Protein AF-0000000087742618 (afdb_homodimer)

InterPro domains:
  IPR003660 HAMP domain [PF00672] (220-262)
  IPR003660 HAMP domain [PS50885] (222-274)
  IPR003660 HAMP domain [SM00304] (222-274)
  IPR004089 Methyl-accepting chemotaxis protein (MCP) signalling domain [PF00015] (381-536)
  IPR004089 Methyl-accepting chemotaxis protein (MCP) signalling domain [PS50111] (326-555)
  IPR004089 Methyl-accepting chemotaxis protein (MCP) signalling domain [SM00283] (322-569)

Nearest PDB structures (foldseek):
  3zx6-assembly1_A  TM=9.604E-01  e=3.221E-10  Archaeoglobus fulgidus DSM 4304
  8c5v-assembly1_I  TM=4.957E-01  e=1.894E-13  Escherichia coli
  3ja6-assembly1_I  TM=5.709E-01  e=3.102E-06  Escherichia coli
  3ja6-assembly1_H  TM=5.198E-01  e=5.364E-06  Escherichia coli
  3g67-assembly1_B  TM=8.551E-01  e=7.759E-04  Thermotoga maritima

Foldseek 3Di:
DDPVVVVVVVLQVLLFDALVCLVCVLVVVLVVLVVVLVVLVVVLVVLLVVLVCCCVQAQVQLLVLLVVLLVLLVVLLVLLVQLLPDPDPVRNVVSLVVNVVSLVVVVVSLVRNVRRYPPPVLSVQLVVLVVQLVVLSVVLSVLSVVVPHDSVNSVCSSVPRNVVSSVSNSVSSVVSNVVSVVVNVVSVVVSVVSSVVSVVVSVVSVVVSVVSSVVSVVSSCCSPVVLVVLLVVLVVCVVVVDLPHDRPDAYNYPSNVSSVVSVVVSVLVVVLVVFQVVQVVCVVLFELQALTPCQVSQDDPSNVVRVVSRVVSAVVLVVLVVLLVVLVVLLVVLVVLLVVLVVLLVVLVVLLVVLVVVLVVLVVVLVVLVVLLVVLVVLLVVLVVLLVVLVVVLVVLVVVLVVLVVVLVVLVVVLVVLVVQLVVLVVQLVVLVVQLVVLVVVPPVSPVSNVVSVVSNVVSVVSNVVSVVVNVVSVVVNVVSVVVSVVSVVVSVVSVVVSVVSVVSSVVSVVSSVVSVVVSVVSVVVSVVSVVSNVVSVVSNVVSVVSNVVSVVSNVVSVVSCVVSVSHHHHPD/DDPVVVVVVVLQVLLFDALVCLVCVLVVVLVVLVVVLVVLVVVLVVLLVVLVVCCVQAQVQLLVLLVVLLVLLVVLLVLLVQLLVDPDPVRNVVSLVVNVVSLVVVVVSLVRNVRRYPPPVLSVQLVVLVVQLSVLSVVLSVLVVVVPHDSVNSVCSCVPRNVVSSVSNSVSSVVSNVVSVVVNVVSVVVSCVSSVVSVVVSVVSVVVSVVSSVVSVVSSCCSPVVLVVLLVVQVVCVVVVHLPHDRPDAYNYPSNVSSVVSVVVSVLVVVLVVFQVVQVVCVVLFELQALTPCQVSQPDPSNVVRVVSRVVSAVVLVVLVVLLVVLVVLLVVLVVLLVVLVVLQVVLVVLLVVLVVVLVVLVVVLVVLVVLLVVLVVLLVVLVVLLVVLVVVLVVLVVVLVVLVVVLVVLVVVLVVLVVQLVVLVVQLVVLVVQLVVLVVVPPVSPVSNVVSVVSNVVSVVSNVVSVVVNVVSVVVNVVSVVVSVVSVVVSVVSVVVSVVSVVSSVVSVVSSVVSVVVSVVSVVVSVVSVVSNVVSVVSNVVSVVSNVVSVVSNVVSVVSCVVSVSHHHHPD

pLDDT: mean 84.49, std 7.39, range [38.34, 95.69]

Solvent-accessible surface area (backbone atoms only — not comparable to full-atom values): 54559 Å² total; per-residue (Å²): 133,61,64,61,59,52,50,48,48,49,45,50,54,50,51,46,35,42,63,50,52,47,40,49,49,50,43,49,52,49,50,51,48,48,50,51,38,52,52,45,48,51,52,31,39,52,50,23,47,48,32,30,49,48,38,46,62,33,28,36,49,27,40,52,51,45,32,54,49,46,36,52,56,50,48,46,57,30,30,54,35,45,30,72,53,40,91,45,70,64,52,25,52,54,28,52,50,49,45,59,50,51,60,60,53,54,64,56,49,60,62,55,48,61,73,29,41,84,56,61,68,59,52,48,51,36,50,53,32,45,48,49,28,54,51,42,45,50,53,52,56,45,45,74,69,65,80,76,60,50,72,68,55,52,44,50,42,39,65,70,50,32,46,57,33,45,50,50,34,45,50,45,41,52,51,51,44,53,49,35,54,52,49,35,52,49,45,50,53,48,31,53,50,52,37,50,52,36,50,53,51,35,50,54,46,47,52,54,43,53,51,46,48,55,51,47,35,53,52,49,28,54,69,49,46,54,55,47,49,53,48,27,52,44,27,43,41,39,47,63,29,44,47,89,64,87,73,84,65,79,43,74,14,63,65,18,50,26,37,50,24,42,47,50,24,34,51,50,50,41,50,48,52,52,47,51,27,49,32,35,42,41,39,44,67,24,40,23,60,54,30,62,97,57,69,83,77,39,40,63,68,43,33,54,41,53,52,23,36,35,46,31,17,50,46,49,17,52,51,51,51,51,52,49,52,47,28,52,49,41,35,52,45,16,51,52,36,36,52,49,15,49,51,37,36,52,43,24,52,52,44,52,53,42,49,54,52,39,53,52,47,49,51,52,46,43,54,50,31,51,49,41,22,50,46,19,51,54,37,29,52,41,28,50,51,32,40,50,32,40,50,53,26,51,52,31,48,49,50,34,52,49,30,50,50,51,43,51,52,44,50,51,52,45,49,52,52,39,53,50,42,28,51,49,18,51,52,41,27,51,52,18,49,53,43,30,54,53,16,59,73,54,49,83,84,12,55,71,48,30,52,53,20,50,50,45,26,51,50,18,49,50,40,29,52,49,26,51,51,45,51,53,48,46,53,52,37,52,51,42,52,54,53,26,53,52,36,49,54,50,28,50,53,30,45,52,51,30,44,53,39,35,52,52,40,29,53,47,23,50,51,39,23,52,50,24,52,52,40,45,54,49,46,51,52,44,52,51,39,50,51,53,45,51,51,45,36,54,49,42,35,52,47,14,53,49,38,35,51,46,16,51,51,37,36,50,47,20,50,50,48,46,56,61,48,69,53,41,45,37,57,94,104,133,59,64,62,57,51,50,49,48,48,46,50,55,50,51,44,35,42,62,51,53,46,39,48,49,53,45,50,54,50,50,52,50,49,51,50,38,54,53,44,48,52,53,30,38,52,48,22,48,46,31,30,50,48,38,48,62,32,27,37,49,28,40,52,50,46,32,53,51,44,38,53,56,51,48,48,56,30,30,53,36,45,30,70,56,41,88,47,70,66,53,24,51,52,28,53,50,51,43,58,50,51,60,61,52,53,65,55,48,61,62,54,47,61,74,29,41,87,56,60,68,60,52,50,52,36,51,54,34,44,49,49,28,53,52,42,44,49,53,52,54,46,44,73,70,63,79,77,59,49,74,68,55,52,44,51,44,40,65,71,49,32,45,55,32,45,49,50,33,46,51,46,41,51,50,52,44,52,50,34,55,51,48,36,52,48,46,50,53,49,31,52,49,51,36,50,51,36,50,53,51,35,50,54,47,47,52,54,44,53,51,46,48,54,52,45,36,52,51,51,30,54,69,49,44,53,55,48,51,53,46,25,51,44,26,43,38,38,46,61,30,43,47,90,64,88,73,83,65,78,42,75,14,64,64,19,49,26,37,48,23,42,48,51,24,35,52,50,49,42,49,49,51,51,48,50,27,50,32,35,42,42,39,46,68,24,41,23,62,53,30,62,98,58,68,84,77,39,40,63,67,42,33,55,40,53,52,24,37,34,46,29,18,50,46,50,18,53,50,52,50,50,51,49,52,47,28,52,48,40,34,51,45,16,51,52,35,35,53,48,15,49,52,38,35,51,44,25,51,53,41,52,54,41,49,52,52,39,53,51,48,51,50,51,47,42,52,50,30,50,49,41,22,51,47,20,50,54,37,28,53,42,28,51,49,32,40,51,33,39,49,50,27,52,53,33,48,50,50,34,52,49,30,49,50,50,42,52,52,44,51,51,52,45,50,53,52,40,51,51,42,29,51,49,16,51,51,42,27,51,53,17,50,53,43,30,52,53,17,59,74,53,48,86,81,13,56,70,49,31,51,52,19,50,51,44,27,51,50,18,49,51,40,29,51,48,27,51,51,45,51,51,48,46,52,53,36,51,52,41,50,53,55,25,52,54,35,49,54,51,28,51,54,31,45,53,51,30,45,53,38,36,51,52,40,29,54,46,23,50,51,39,22,53,51,24,53,53,40,47,55,48,46,51,53,43,52,52,40,50,53,53,46,52,51,45,36,53,50,41,35,51,49,14,53,50,38,34,51,46,15,52,50,36,37,49,49,19,50,50,49,44,56,61,48,69,55,41,45,38,57,96,103

Secondary structure (DSSP, 8-state):
--HHHHHHHHHHHHHHS-HHHHHHHHHHHHHHHHHHHHHHHHHHHHHHHHHHHHIIIIIIHHHHHHHHHHHHHHHHHHHHHHHHH-SSHHHHHHHHHHHHHHHHHHHHHHHHHHHH---HHHHHHHHHHHHHHHHHHHHHHHHHHSSS--HHHHHHHIIIIIHHHHHHHHHHHHHHHHHHHHHHHHHHHHHHHHHHHHHHHHHHHHHHHHHHHHHHHHHHHHHHHHHHHHHHHHHHHHHTT----------SSHHHHHHHHHHHHHHHHHHHHHHHHHHHHHHHTTB-S-S-S-GGG--GGGHHHHHHHHHHHHHHHHHHHHHHHHHHHHHHHHHHHHHHHHHHHHHHHHHHHHHHHHHHHHHHHHHHHHHHHHHHHHHHHHHHHHHHHHHHHHHHHHHHHHHHHHHHHHHHHHHHHHHHHHHHHHHHHHHHHHHHHHHHHTGGGGHHHHHHHHHHHHHHHHHHHHHHHHHHHHHHHHHHHHHHHHHHHHHHHHHHHHHHHHHHHHHHHHHHHHHHHHHHHHHHHHHHHHHHHHHHHHHHHHHHHHHHHHHHHHHHHHHHHHHHHHT-B-TT-/--HHHHHHHHHHHHHHS-HHHHHHHHHHHHHHHHHHHHHHHHHHHHHHHHHHHHIIIIIIHHHHHHHHHHHHHHHHHHHHHHHHH-SSHHHHHHHHHHHHHHHHHHHHHHHHHHHH---HHHHHHHHHHHHHHHHHHHHHHHHHHSSS--HHHHHHHIIIIIHHHHHHHHHHHHHHHHHHHHHHHHHHHHHHHHHHHHHHHHHHHHHHHHHHHHHHHHHHHHHHHHHHHHHHHHHHHHHTT----------SSHHHHHHHHHHHHHHHHHHHHHHHHHHHHHHHTTB-S-S-S-GGG--GGGHHHHHHHHHHHHHHHHHHHHHHHHHHHHHHHHHHHHHHHHHHHHHHHHHHHHHHHHHHHHHHHHHHHHHHHHHHHHHHHHHHHHHHHHHHHHHHHHHHHHHHHHHHHHHHHHHHHHHHHHHHHHHHHHHHHHHHHHHHHTGGGGHHHHHHHHHHHHHHHHHHHHHHHHHHHHHHHHHHHHHHHHHHHHHHHHHHHHHHHHHHHHHHHHHHHHHHHHHHHHHHHHHHHHHHHHHHHHHHHHHHHHHHHHHHHHHHHHHHHHHHHHT-B-TT-

Sequence (1146 aa):
MNIKGLIAADKNKLKNQSVASKVSGIFRNASIRFALVIAFMVVTIATAVWGVYSIYSRDLKADNLQGEIRIDIQALSKHFLWALSATTDEVRASELEKISEAFSDFDGYKEELSKVYDNETMIKQFYDHLAVVESNGKTLEGMFSDGHSTNEDIFEYFDGTLYPSINDVASDLKTVSAEIAEHGKAVYMRTLVTTGVSAALSFLIILTTVLFIASGGSALAKSIVEPVDEVRTAARDMSEGKLDINIEYRAEDELGELAHDLRKSTRYTASIVSDISESLGRMATGDFTKGTDNPKLYIGDYSAIKDALEDIADRLSTTLTQVRESSSQVSAGAQNMSEGATALAEGATDQAAAIQQLTASVSTVTEQTRNVADAAEQSNEMAQKVKEDVDTSARKMHLVTDAMTRITEASKEIELVTNSIEAIAKQTQLLALNASIEAARAGDAGKGFAVVAGEISQLANQSSEAAKNTHQLISDTMDEISNGNEVVDETKAALELVVESVNHVSEMMTTSGNMAKDQVTSMEQITEGIEQISNVVSSNSATAEESSAVSQQLSEESSMLNDLIDKFKVKNGMNIKGLIAADKNKLKNQSVASKVSGIFRNASIRFALVIAFMVVTIATAVWGVYSIYSRDLKADNLQGEIRIDIQALSKHFLWALSATTDEVRASELEKISEAFSDFDGYKEELSKVYDNETMIKQFYDHLAVVESNGKTLEGMFSDGHSTNEDIFEYFDGTLYPSINDVASDLKTVSAEIAEHGKAVYMRTLVTTGVSAALSFLIILTTVLFIASGGSALAKSIVEPVDEVRTAARDMSEGKLDINIEYRAEDELGELAHDLRKSTRYTASIVSDISESLGRMATGDFTKGTDNPKLYIGDYSAIKDALEDIADRLSTTLTQVRESSSQVSAGAQNMSEGATALAEGATDQAAAIQQLTASVSTVTEQTRNVADAAEQSNEMAQKVKEDVDTSARKMHLVTDAMTRITEASKEIELVTNSIEAIAKQTQLLALNASIEAARAGDAGKGFAVVAGEISQLANQSSEAAKNTHQLISDTMDEISNGNEVVDETKAALELVVESVNHVSEMMTTSGNMAKDQVTSMEQITEGIEQISNVVSSNSATAEESSAVSQQLSEESSMLNDLIDKFKVKNG

Structure (mmCIF, N/CA/C/O backbone):
data_AF-0000000087742618-model_v1
#
loop_
_entity.id
_entity.type
_entity.pdbx_description
1 polymer 'Methyl-accepting chemotaxis protein'
#
loop_
_atom_site.group_PDB
_atom_site.id
_atom_site.type_symbol
_atom_site.label_atom_id
_atom_site.label_alt_id
_atom_site.label_comp_id
_atom_site.label_asym_id
_atom_site.label_entity_id
_atom_site.label_seq_id
_atom_site.pdbx_PDB_ins_code
_atom_site.Cartn_x
_atom_site.Cartn_y
_atom_site.Cartn_z
_atom_site.occupancy
_atom_site.B_iso_or_equiv
_atom_site.auth_seq_id
_atom_site.auth_comp_id
_atom_site.auth_asym_id
_atom_site.auth_atom_id
_atom_site.pdbx_PDB_model_num
ATOM 1 N N . MET A 1 1 ? -16 -52.562 -46.438 1 38.34 1 MET A N 1
ATOM 2 C CA . MET A 1 1 ? -15.758 -52.125 -45.062 1 38.34 1 MET A CA 1
ATOM 3 C C . MET A 1 1 ? -14.375 -51.5 -44.938 1 38.34 1 MET A C 1
ATOM 5 O O . MET A 1 1 ? -13.367 -52.125 -45.25 1 38.34 1 MET A O 1
ATOM 9 N N . ASN A 1 2 ? -14.297 -50.312 -45 1 41.56 2 ASN A N 1
ATOM 10 C CA . ASN A 1 2 ? -13.156 -49.438 -45.25 1 41.56 2 ASN A CA 1
ATOM 11 C C . ASN A 1 2 ? -12.133 -49.531 -44.125 1 41.56 2 ASN A C 1
ATOM 13 O O . ASN A 1 2 ? -12.43 -49.219 -42.969 1 41.56 2 ASN A O 1
ATOM 17 N N . ILE A 1 3 ? -11.078 -50.188 -44.344 1 49.41 3 ILE A N 1
ATOM 18 C CA . ILE A 1 3 ? -9.961 -50.5 -43.469 1 49.41 3 ILE A CA 1
ATOM 19 C C . ILE A 1 3 ? -9.453 -49.219 -42.812 1 49.41 3 ILE A C 1
ATOM 21 O O . ILE A 1 3 ? -8.969 -49.25 -41.688 1 49.41 3 ILE A O 1
ATOM 25 N N . LYS A 1 4 ? -9.773 -48.312 -43.594 1 61 4 LYS A N 1
ATOM 26 C CA . LYS A 1 4 ? -9.266 -47.031 -43.094 1 61 4 LYS A CA 1
ATOM 27 C C . LYS A 1 4 ? -10.109 -46.531 -41.938 1 61 4 LYS A C 1
ATOM 29 O O . LYS A 1 4 ? -9.57 -46 -40.969 1 61 4 LYS A O 1
ATOM 34 N N . GLY A 1 5 ? -11.133 -46.531 -42.094 1 49.66 5 GLY A N 1
ATOM 35 C CA . GLY A 1 5 ? -12.125 -46.156 -41.094 1 49.66 5 GLY A CA 1
ATOM 36 C C . GLY A 1 5 ? -12.109 -47.094 -39.875 1 49.66 5 GLY A C 1
ATOM 37 O O . GLY A 1 5 ? -12.328 -46.656 -38.75 1 49.66 5 GLY A O 1
ATOM 38 N N . LEU A 1 6 ? -11.789 -48.312 -3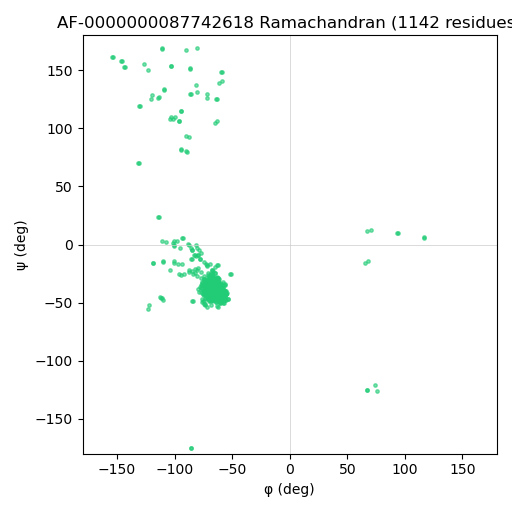9.938 1 48.69 6 LEU A N 1
ATOM 39 C CA . LEU A 1 6 ? -11.664 -49.281 -38.875 1 48.69 6 LEU A CA 1
ATOM 40 C C . LEU A 1 6 ? -10.383 -49.062 -38.062 1 48.69 6 LEU A C 1
ATOM 42 O O . LEU A 1 6 ? -10.391 -49.188 -36.844 1 48.69 6 LEU A O 1
ATOM 46 N N . ILE A 1 7 ? -9.469 -48.75 -38.812 1 54.81 7 ILE A N 1
ATOM 47 C CA . ILE A 1 7 ? -8.203 -48.438 -38.156 1 54.81 7 ILE A CA 1
ATOM 48 C C . ILE A 1 7 ? -8.328 -47.125 -37.375 1 54.81 7 ILE A C 1
ATOM 50 O O . ILE A 1 7 ? -7.816 -47.031 -36.25 1 54.81 7 ILE A O 1
ATOM 54 N N . ALA A 1 8 ? -9.039 -46.125 -38.25 1 58.44 8 ALA A N 1
ATOM 55 C CA . ALA A 1 8 ? -9.25 -44.844 -37.562 1 58.44 8 ALA A CA 1
ATOM 56 C C . ALA A 1 8 ? -10.125 -45 -36.344 1 58.44 8 ALA A C 1
ATOM 58 O O . ALA A 1 8 ? -9.867 -44.406 -35.312 1 58.44 8 ALA A O 1
ATOM 59 N N . ALA A 1 9 ? -11.094 -45.688 -36.406 1 55.97 9 ALA A N 1
ATOM 60 C CA . ALA A 1 9 ? -12.008 -45.969 -35.312 1 55.97 9 ALA A CA 1
ATOM 61 C C . ALA A 1 9 ? -11.305 -46.781 -34.219 1 55.97 9 ALA A C 1
ATOM 63 O O . ALA A 1 9 ? -11.531 -46.531 -33.031 1 55.97 9 ALA A O 1
ATOM 64 N N . ASP A 1 10 ? -10.445 -47.594 -34.594 1 59.53 10 ASP A N 1
ATOM 65 C CA . ASP A 1 10 ? -9.656 -48.406 -33.656 1 59.53 10 ASP A CA 1
ATOM 66 C C . ASP A 1 10 ? -8.625 -47.531 -32.938 1 59.53 10 ASP A C 1
ATOM 68 O O . ASP A 1 10 ? -8.344 -47.75 -31.75 1 59.53 10 ASP A O 1
ATOM 72 N N . LYS A 1 11 ? -8.32 -46.562 -33.844 1 63.69 11 LYS A N 1
ATOM 73 C CA . LYS A 1 11 ? -7.371 -45.594 -33.25 1 63.69 11 LYS A CA 1
ATOM 74 C C . LYS A 1 11 ? -8.039 -44.688 -32.219 1 63.69 11 LYS A C 1
ATOM 76 O O . LYS A 1 11 ? -7.457 -44.406 -31.188 1 63.69 11 LYS A O 1
ATOM 81 N N . ASN A 1 12 ? -9.148 -44.281 -32.562 1 64.44 12 ASN A N 1
ATOM 82 C CA . ASN A 1 12 ? -9.883 -43.438 -31.641 1 64.44 12 ASN A CA 1
ATOM 83 C C . ASN A 1 12 ? -10.336 -44.219 -30.406 1 64.44 12 ASN A C 1
ATOM 85 O O . ASN A 1 12 ? -10.32 -43.719 -29.297 1 64.44 12 ASN A O 1
ATOM 89 N N . LYS A 1 13 ? -10.867 -45.344 -30.688 1 73.81 13 LYS A N 1
ATOM 90 C CA . LYS A 1 13 ? -11.242 -46.219 -29.578 1 73.81 13 LYS A CA 1
ATOM 91 C C . LYS A 1 13 ? -10.039 -46.5 -28.672 1 73.81 13 LYS A C 1
ATOM 93 O O . LYS A 1 13 ? -10.156 -46.5 -27.453 1 73.81 13 LYS A O 1
ATOM 98 N N . LEU A 1 14 ? -8.852 -46.594 -29.219 1 76.81 14 LEU A N 1
ATOM 99 C CA . LEU A 1 14 ? -7.629 -46.844 -28.453 1 76.81 14 LEU A CA 1
ATOM 100 C C . LEU A 1 14 ? -7.238 -45.594 -27.656 1 76.81 14 LEU A C 1
ATOM 102 O O . LEU A 1 14 ? -6.785 -45.719 -26.516 1 76.81 14 LEU A O 1
ATOM 106 N N . LYS A 1 15 ? -7.574 -44.5 -28.266 1 79.88 15 LYS A N 1
ATOM 107 C CA . LYS A 1 15 ? -7.188 -43.219 -27.656 1 79.88 15 LYS A CA 1
ATOM 108 C C . LYS A 1 15 ? -7.977 -42.969 -26.375 1 79.88 15 LYS A C 1
ATOM 110 O O . LYS A 1 15 ? -7.449 -42.406 -25.406 1 79.88 15 LYS A O 1
ATOM 115 N N . ASN A 1 16 ? -9.133 -43.5 -26.344 1 82.62 16 ASN A N 1
ATOM 116 C CA . ASN A 1 16 ? -10 -43.156 -25.219 1 82.62 16 ASN A CA 1
ATOM 117 C C . ASN A 1 16 ? -10.008 -44.281 -24.172 1 82.62 16 ASN A C 1
ATOM 119 O O . ASN A 1 16 ? -10.625 -44.125 -23.109 1 82.62 16 ASN A O 1
ATOM 123 N N . GLN A 1 17 ? -9.273 -45.312 -24.391 1 83.81 17 GLN A N 1
ATOM 124 C CA . GLN A 1 17 ? -9.156 -46.375 -23.422 1 83.81 17 GLN A CA 1
ATOM 125 C C . GLN A 1 17 ? -8.055 -46.094 -22.406 1 83.81 17 GLN A C 1
ATOM 127 O O . GLN A 1 17 ? -7.109 -45.344 -22.703 1 83.81 17 GLN A O 1
ATOM 132 N N . SER A 1 18 ? -8.305 -46.656 -21.219 1 85.25 18 SER A N 1
ATOM 133 C CA . SER A 1 18 ? -7.262 -46.5 -20.219 1 85.25 18 SER A CA 1
ATOM 134 C C . SER A 1 18 ? -5.938 -47.094 -20.688 1 85.25 18 SER A C 1
ATOM 136 O O . SER A 1 18 ? -5.914 -47.969 -21.547 1 85.25 18 SER A O 1
ATOM 138 N N . VAL A 1 19 ? -4.875 -46.562 -20.281 1 82.88 19 VAL A N 1
ATOM 139 C CA . VAL A 1 19 ? -3.545 -47.031 -20.656 1 82.88 19 VAL A CA 1
ATOM 140 C C . VAL A 1 19 ? -3.4 -48.5 -20.328 1 82.88 19 VAL A C 1
ATOM 142 O O . VAL A 1 19 ? -2.891 -49.281 -21.141 1 82.88 19 VAL A O 1
ATOM 145 N N . ALA A 1 20 ? -3.9 -48.844 -19.141 1 81.56 20 ALA A N 1
ATOM 146 C CA . ALA A 1 20 ? -3.865 -50.25 -18.75 1 81.56 20 ALA A CA 1
ATOM 147 C C . ALA A 1 20 ? -4.656 -51.125 -19.734 1 81.56 20 ALA A C 1
ATOM 149 O O . ALA A 1 20 ? -4.203 -52.219 -20.125 1 81.56 20 ALA A O 1
ATOM 150 N N . SER A 1 21 ? -5.77 -50.688 -20.156 1 83.38 21 SER A N 1
ATOM 151 C CA . SER A 1 21 ? -6.629 -51.406 -21.062 1 83.38 21 SER A CA 1
ATOM 152 C C . SER A 1 21 ? -6.016 -51.5 -22.453 1 83.38 21 SER A C 1
ATOM 154 O O . SER A 1 21 ? -6.145 -52.531 -23.141 1 83.38 21 SER A O 1
ATOM 156 N N . LYS A 1 22 ? -5.328 -50.469 -22.828 1 83.38 22 LYS A N 1
ATOM 157 C CA . LYS A 1 22 ? -4.652 -50.469 -24.125 1 83.38 22 LYS A CA 1
ATOM 158 C C . LYS A 1 22 ? -3.559 -51.531 -24.172 1 83.38 22 LYS A C 1
ATOM 160 O O . LYS A 1 22 ? -3.484 -52.312 -25.125 1 83.38 22 LYS A O 1
ATOM 165 N N . VAL A 1 23 ? -2.822 -51.562 -23.094 1 81.94 23 VAL A N 1
ATOM 166 C CA . VAL A 1 23 ? -1.706 -52.5 -23.016 1 81.94 23 VAL A CA 1
ATOM 167 C C . VAL A 1 23 ? -2.236 -53.938 -22.953 1 81.94 23 VAL A C 1
ATOM 169 O O . VAL A 1 23 ? -1.831 -54.781 -23.734 1 81.94 23 VAL A O 1
ATOM 172 N N . SER A 1 24 ? -3.191 -54.125 -22.109 1 82.19 24 SER A N 1
ATOM 173 C CA . SER A 1 24 ? -3.736 -55.469 -21.922 1 82.19 24 SER A CA 1
ATOM 174 C C . SER A 1 24 ? -4.457 -55.938 -23.188 1 82.19 24 SER A C 1
ATOM 176 O O . SER A 1 24 ? -4.395 -57.125 -23.531 1 82.19 24 SER A O 1
ATOM 178 N N . GLY A 1 25 ? -5.117 -55.031 -23.844 1 80 25 GLY A N 1
ATOM 179 C CA . GLY A 1 25 ? -5.836 -55.406 -25.047 1 80 25 GLY A CA 1
ATOM 180 C C . GLY A 1 25 ? -4.922 -55.844 -26.172 1 80 25 GLY A C 1
ATOM 181 O O . GLY A 1 25 ? -5.184 -56.875 -26.812 1 80 25 GLY A O 1
ATOM 182 N N . ILE A 1 26 ? -3.883 -55.188 -26.344 1 81.88 26 ILE A N 1
ATOM 183 C CA . ILE A 1 26 ? -2.951 -55.5 -27.422 1 81.88 26 ILE A CA 1
ATOM 184 C C . ILE A 1 26 ? -2.24 -56.812 -27.094 1 81.88 26 ILE A C 1
ATOM 186 O O . ILE A 1 26 ? -2.105 -57.688 -27.953 1 81.88 26 ILE A O 1
ATOM 190 N N . PHE A 1 27 ? -1.918 -57.031 -25.812 1 82.31 27 PHE A N 1
ATOM 191 C CA . PHE A 1 27 ? -1.217 -58.25 -25.422 1 82.31 27 PHE A CA 1
ATOM 192 C C . PHE A 1 27 ? -2.158 -59.438 -25.453 1 82.31 27 PHE A C 1
ATOM 194 O O . PHE A 1 27 ? -1.758 -60.531 -25.828 1 82.31 27 PHE A O 1
ATOM 201 N N . ARG A 1 28 ? -3.359 -59.219 -25.094 1 81 28 ARG A N 1
ATOM 202 C CA . ARG A 1 28 ? -4.348 -60.312 -25.141 1 81 28 ARG A CA 1
ATOM 203 C C . ARG A 1 28 ? -4.598 -60.75 -26.578 1 81 28 ARG A C 1
ATOM 205 O O . ARG A 1 28 ? -4.633 -61.938 -26.859 1 81 28 ARG A O 1
ATOM 212 N N . ASN A 1 29 ? -4.789 -59.812 -27.438 1 81.81 29 ASN A N 1
ATOM 213 C CA . ASN A 1 29 ? -5.027 -60.125 -28.844 1 81.81 29 ASN A CA 1
ATOM 214 C C . ASN A 1 29 ? -3.828 -60.844 -29.469 1 81.81 29 ASN A C 1
ATOM 216 O O . ASN A 1 29 ? -3.994 -61.75 -30.266 1 81.81 29 ASN A O 1
ATOM 220 N N . ALA A 1 30 ? -2.678 -60.344 -29.047 1 79.31 30 ALA A N 1
ATOM 221 C CA . ALA A 1 30 ? -1.466 -61 -29.547 1 79.31 30 ALA A CA 1
ATOM 222 C C . ALA A 1 30 ? -1.39 -62.438 -29.062 1 79.31 30 ALA A C 1
ATOM 224 O O . ALA A 1 30 ? -1.044 -63.344 -29.828 1 79.31 30 ALA A O 1
ATOM 225 N N . SER A 1 31 ? -1.807 -62.719 -27.844 1 79.5 31 SER A N 1
ATOM 226 C CA . SER A 1 31 ? -1.773 -64.062 -27.266 1 79.5 31 SER A CA 1
ATOM 227 C C . SER A 1 31 ? -2.768 -65 -27.969 1 79.5 31 SER A C 1
ATOM 229 O O . SER A 1 31 ? -2.467 -66.188 -28.219 1 79.5 31 SER A O 1
ATOM 231 N N . ILE A 1 32 ? -3.908 -64.5 -28.281 1 81.88 32 ILE A N 1
ATOM 232 C CA . ILE A 1 32 ? -4.938 -65.25 -28.953 1 81.88 32 ILE A CA 1
ATOM 233 C C . ILE A 1 32 ? -4.469 -65.688 -30.344 1 81.88 32 ILE A C 1
ATOM 235 O O . ILE A 1 32 ? -4.617 -66.812 -30.75 1 81.88 32 ILE A O 1
ATOM 239 N N . ARG A 1 33 ? -3.871 -64.812 -31.016 1 79.62 33 ARG A N 1
ATOM 240 C CA . ARG A 1 33 ? -3.387 -65.062 -32.344 1 79.62 33 ARG A CA 1
ATOM 241 C C . ARG A 1 33 ? -2.246 -66.125 -32.312 1 79.62 33 ARG A C 1
ATOM 243 O O . ARG A 1 33 ? -2.154 -66.938 -33.188 1 79.62 33 ARG A O 1
ATOM 250 N N . PHE A 1 34 ? -1.509 -65.938 -31.266 1 80.62 34 PHE A N 1
ATOM 251 C CA . PHE A 1 34 ? -0.421 -66.938 -31.078 1 80.62 34 PHE A CA 1
ATOM 252 C C . PHE A 1 34 ? -0.966 -68.312 -30.828 1 80.62 34 PHE A C 1
ATOM 254 O O . PHE A 1 34 ? -0.471 -69.312 -31.391 1 80.62 34 PHE A O 1
ATOM 261 N N . ALA A 1 35 ? -1.992 -68.375 -30.047 1 80.44 35 ALA A N 1
ATOM 262 C CA . ALA A 1 35 ? -2.611 -69.688 -29.734 1 80.44 35 ALA A CA 1
ATOM 263 C C . ALA A 1 35 ? -3.201 -70.312 -30.984 1 80.44 35 ALA A C 1
ATOM 265 O O . ALA A 1 35 ? -3.121 -71.5 -31.156 1 80.44 35 ALA A O 1
ATOM 266 N N . LEU A 1 36 ? -3.658 -69.5 -31.844 1 82.19 36 LEU A N 1
ATOM 267 C CA . LEU A 1 36 ? -4.25 -70 -33.094 1 82.19 36 LEU A CA 1
ATOM 268 C C . LEU A 1 36 ? -3.186 -70.625 -34 1 82.19 36 LEU A C 1
ATOM 270 O O . LEU A 1 36 ? -3.404 -71.688 -34.594 1 82.19 36 LEU A O 1
ATOM 274 N N . VAL A 1 37 ? -2.041 -69.938 -34.031 1 80.31 37 VAL A N 1
ATOM 275 C CA . VAL A 1 37 ? -0.943 -70.375 -34.844 1 80.31 37 VAL A CA 1
ATOM 276 C C . VAL A 1 37 ? -0.466 -71.75 -34.312 1 80.31 37 VAL A C 1
ATOM 278 O O . VAL A 1 37 ? -0.264 -72.688 -35.094 1 80.31 37 VAL A O 1
ATOM 281 N N . ILE A 1 38 ? -0.428 -71.875 -32.969 1 80.06 38 ILE A N 1
ATOM 282 C CA . ILE A 1 38 ? 0.042 -73.125 -32.344 1 80.06 38 ILE A CA 1
ATOM 283 C C . ILE A 1 38 ? -0.954 -74.25 -32.594 1 80.06 38 ILE A C 1
ATOM 285 O O . ILE A 1 38 ? -0.56 -75.375 -32.938 1 80.06 38 ILE A O 1
ATOM 289 N N . ALA A 1 39 ? -2.223 -74 -32.562 1 81.75 39 ALA A N 1
ATOM 290 C CA . ALA A 1 39 ? -3.264 -75 -32.75 1 81.75 39 ALA A CA 1
ATOM 291 C C . ALA A 1 39 ? -3.211 -75.562 -34.188 1 81.75 39 ALA A C 1
ATOM 293 O O . ALA A 1 39 ? -3.287 -76.75 -34.375 1 81.75 39 ALA A O 1
ATOM 294 N N . PHE A 1 40 ? -2.971 -74.688 -35.094 1 82.06 40 PHE A N 1
ATOM 295 C CA . PHE A 1 40 ? -2.936 -75.125 -36.5 1 82.06 40 PHE A CA 1
ATOM 296 C C . PHE A 1 40 ? -1.704 -75.938 -36.781 1 82.06 40 PHE A C 1
ATOM 298 O O . PHE A 1 40 ? -1.776 -76.938 -37.531 1 82.06 40 PHE A O 1
ATOM 305 N N . MET A 1 41 ? -0.643 -75.688 -36.125 1 81.62 41 MET A N 1
ATOM 306 C CA . MET A 1 41 ? 0.602 -76.375 -36.344 1 81.62 41 MET A CA 1
ATOM 307 C C . MET A 1 41 ? 0.537 -77.812 -35.719 1 81.62 41 MET A C 1
ATOM 309 O O . MET A 1 41 ? 1.068 -78.75 -36.25 1 81.62 41 MET A O 1
ATOM 313 N N . VAL A 1 42 ? -0.195 -77.875 -34.562 1 81.69 42 VAL A N 1
ATOM 314 C CA . VAL A 1 42 ? -0.361 -79.125 -33.906 1 81.69 42 VAL A CA 1
ATOM 315 C C . VAL A 1 42 ? -1.204 -80.062 -34.781 1 81.69 42 VAL A C 1
ATOM 317 O O . VAL A 1 42 ? -0.888 -81.25 -34.938 1 81.69 42 VAL A O 1
ATOM 320 N N . VAL A 1 43 ? -2.188 -79.562 -35.406 1 82.62 43 VAL A N 1
ATOM 321 C CA . VAL A 1 43 ? -3.047 -80.312 -36.312 1 82.62 43 VAL A CA 1
ATOM 322 C C . VAL A 1 43 ? -2.244 -80.812 -37.5 1 82.62 43 VAL A C 1
ATOM 324 O O . VAL A 1 43 ? -2.385 -82 -37.938 1 82.62 43 VAL A O 1
ATOM 327 N N . THR A 1 44 ? -1.347 -79.938 -37.938 1 82.81 44 THR A N 1
ATOM 328 C CA . THR A 1 44 ? -0.524 -80.312 -39.094 1 82.81 44 THR A CA 1
ATOM 329 C C . THR A 1 44 ? 0.434 -81.438 -38.75 1 82.81 44 THR A C 1
ATOM 331 O O . THR A 1 44 ? 0.596 -82.375 -39.531 1 82.81 44 THR A O 1
ATOM 334 N N . ILE A 1 45 ? 0.952 -81.375 -37.562 1 83.31 45 ILE A N 1
ATOM 335 C CA . ILE A 1 45 ? 1.883 -82.438 -37.094 1 83.31 45 ILE A CA 1
ATOM 336 C C . ILE A 1 45 ? 1.14 -83.75 -36.906 1 83.31 45 ILE A C 1
ATOM 338 O O . ILE A 1 45 ? 1.614 -84.812 -37.344 1 83.31 45 ILE A O 1
ATOM 342 N N . ALA A 1 46 ? -0.079 -83.688 -36.406 1 84.12 46 ALA A N 1
ATOM 343 C CA . ALA A 1 46 ? -0.875 -84.938 -36.156 1 84.12 46 ALA A CA 1
ATOM 344 C C . ALA A 1 46 ? -1.247 -85.625 -37.469 1 84.12 46 ALA A C 1
ATOM 346 O O . ALA A 1 46 ? -1.187 -86.812 -37.562 1 84.12 46 ALA A O 1
ATOM 347 N N . THR A 1 47 ? -1.527 -84.812 -38.406 1 84.81 47 THR A N 1
ATOM 348 C CA . THR A 1 47 ? -1.904 -85.375 -39.719 1 84.81 47 THR A CA 1
ATOM 349 C C . THR A 1 47 ? -0.705 -86.062 -40.375 1 84.81 47 THR A C 1
ATOM 351 O O . THR A 1 47 ? -0.832 -87.125 -40.969 1 84.81 47 THR A O 1
ATOM 354 N N . ALA A 1 48 ? 0.441 -85.438 -40.188 1 85.44 48 ALA A N 1
ATOM 355 C CA . ALA A 1 48 ? 1.656 -86 -40.781 1 85.44 48 ALA A CA 1
ATOM 356 C C . ALA A 1 48 ? 2.059 -87.312 -40.094 1 85.44 48 ALA A C 1
ATOM 358 O O . ALA A 1 48 ? 2.42 -88.25 -40.781 1 85.44 48 ALA A O 1
ATOM 359 N N . VAL A 1 49 ? 1.905 -87.375 -38.812 1 86.81 49 VAL A N 1
ATOM 360 C CA . VAL A 1 49 ? 2.27 -88.625 -38.062 1 86.81 49 VAL A CA 1
ATOM 361 C C . VAL A 1 49 ? 1.286 -89.75 -38.375 1 86.81 49 VAL A C 1
ATOM 363 O O . VAL A 1 49 ? 1.678 -90.875 -38.469 1 86.81 49 VAL A O 1
ATOM 366 N N . TRP A 1 50 ? 0.072 -89.312 -38.562 1 88.81 50 TRP A N 1
ATOM 367 C CA . TRP A 1 50 ? -0.931 -90.312 -38.938 1 88.81 50 TRP A CA 1
ATOM 368 C C . TRP A 1 50 ? -0.612 -90.938 -40.312 1 88.81 50 TRP A C 1
ATOM 370 O O . TRP A 1 50 ? -0.796 -92.125 -40.5 1 88.81 50 TRP A O 1
ATOM 380 N N . GLY A 1 51 ? -0.086 -90.125 -41.156 1 86.75 51 GLY A N 1
ATOM 381 C CA . GLY A 1 51 ? 0.335 -90.625 -42.469 1 86.75 51 GLY A CA 1
ATOM 382 C C . GLY A 1 51 ? 1.448 -91.625 -42.375 1 86.75 51 GLY A C 1
ATOM 383 O O . GLY A 1 51 ? 1.393 -92.688 -43 1 86.75 51 GLY A O 1
ATOM 384 N N . VAL A 1 52 ? 2.354 -91.5 -41.469 1 88.38 52 VAL A N 1
ATOM 385 C CA . VAL A 1 52 ? 3.461 -92.375 -41.25 1 88.38 52 VAL A CA 1
ATOM 386 C C . VAL A 1 52 ? 2.936 -93.688 -40.656 1 88.38 52 VAL A C 1
ATOM 388 O O . VAL A 1 52 ? 3.293 -94.812 -41.125 1 88.38 52 VAL A O 1
ATOM 391 N N . TYR A 1 53 ? 2.068 -93.562 -39.812 1 88.69 53 TYR A N 1
ATOM 392 C CA . TYR A 1 53 ? 1.482 -94.75 -39.125 1 88.69 53 TYR A CA 1
ATOM 393 C C . TYR A 1 53 ? 0.678 -95.562 -40.125 1 88.69 53 TYR A C 1
ATOM 395 O O . TYR A 1 53 ? 0.811 -96.812 -40.156 1 88.69 53 TYR A O 1
ATOM 403 N N . SER A 1 54 ? -0.06 -94.938 -40.969 1 89.12 54 SER A N 1
ATOM 404 C CA . SER A 1 54 ? -0.952 -95.625 -41.906 1 89.12 54 SER A CA 1
ATOM 405 C C . SER A 1 54 ? -0.164 -96.438 -42.938 1 89.12 54 SER A C 1
ATOM 407 O O . SER A 1 54 ? -0.435 -97.625 -43.188 1 89.12 54 SER A O 1
ATOM 409 N N . ILE A 1 55 ? 0.895 -95.875 -43.438 1 91.81 55 ILE A N 1
ATOM 410 C CA . ILE A 1 55 ? 1.64 -96.562 -44.5 1 91.81 55 ILE A CA 1
ATOM 411 C C . ILE A 1 55 ? 2.488 -97.688 -43.906 1 91.81 55 ILE A C 1
ATOM 413 O O . ILE A 1 55 ? 2.578 -98.75 -44.5 1 91.81 55 ILE A O 1
ATOM 417 N N . TYR A 1 56 ? 3.041 -97.562 -42.812 1 89.19 56 TYR A N 1
ATOM 418 C CA . TYR A 1 56 ? 3.898 -98.562 -42.188 1 89.19 56 TYR A CA 1
ATOM 419 C C . TYR A 1 56 ? 3.076 -99.75 -41.688 1 89.19 56 TYR A C 1
ATOM 421 O O . TYR A 1 56 ? 3.338 -100.875 -42.031 1 89.19 56 TYR A O 1
ATOM 429 N N . SER A 1 57 ? 1.979 -99.438 -40.812 1 86.81 57 SER A N 1
ATOM 430 C CA . SER A 1 57 ? 1.286 -100.5 -40.062 1 86.81 57 SER A CA 1
ATOM 431 C C . SER A 1 57 ? 0.235 -101.188 -40.938 1 86.81 57 SER A C 1
ATOM 433 O O . SER A 1 57 ? -0.1 -102.312 -40.688 1 86.81 57 SER A O 1
ATOM 435 N N . ARG A 1 58 ? -0.177 -100.5 -41.969 1 85.88 58 ARG A N 1
ATOM 436 C CA . ARG A 1 58 ? -1.244 -101.125 -42.781 1 85.88 58 ARG A CA 1
ATOM 437 C C . ARG A 1 58 ? -0.73 -101.5 -44.156 1 85.88 58 ARG A C 1
ATOM 439 O O . ARG A 1 58 ? -0.813 -102.688 -44.531 1 85.88 58 ARG A O 1
ATOM 446 N N . ASP A 1 59 ? -0.045 -100.625 -44.719 1 90.25 59 ASP A N 1
ATOM 447 C CA . ASP A 1 59 ? 0.308 -100.938 -46.094 1 90.25 59 ASP A CA 1
ATOM 448 C C . ASP A 1 59 ? 1.558 -101.812 -46.188 1 90.25 59 ASP A C 1
ATOM 450 O O . ASP A 1 59 ? 1.531 -102.875 -46.812 1 90.25 59 ASP A O 1
ATOM 454 N N . LEU A 1 60 ? 2.584 -101.438 -45.5 1 92 60 LEU A N 1
ATOM 455 C CA . LEU A 1 60 ? 3.85 -102.188 -45.594 1 92 60 LEU A CA 1
ATOM 456 C C . LEU A 1 60 ? 3.719 -103.562 -45.031 1 92 60 LEU A C 1
ATOM 458 O O . LEU A 1 60 ? 4.105 -104.562 -45.688 1 92 60 LEU A O 1
ATOM 462 N N . LYS A 1 61 ? 3.082 -103.875 -44 1 90.56 61 LYS A N 1
ATOM 463 C CA . LYS A 1 61 ? 2.941 -105.125 -43.344 1 90.56 61 LYS A CA 1
ATOM 464 C C . LYS A 1 61 ? 1.995 -106.062 -44.125 1 90.56 61 LYS A C 1
ATOM 466 O O . LYS A 1 61 ? 2.271 -107.25 -44.312 1 90.56 61 LYS A O 1
ATOM 471 N N . ALA A 1 62 ? 0.934 -105.438 -44.594 1 91.69 62 ALA A N 1
ATOM 472 C CA . ALA A 1 62 ? -0.04 -106.188 -45.375 1 91.69 62 ALA A CA 1
ATOM 473 C C . ALA A 1 62 ? 0.55 -106.625 -46.688 1 91.69 62 ALA A C 1
ATOM 475 O O . ALA A 1 62 ? 0.338 -107.812 -47.125 1 91.69 62 ALA A O 1
ATOM 476 N N . ASP A 1 63 ? 1.274 -105.688 -47.25 1 92.81 63 ASP A N 1
ATOM 477 C CA . ASP A 1 63 ? 1.871 -106.062 -48.531 1 92.81 63 ASP A CA 1
ATOM 478 C C . ASP A 1 63 ? 2.92 -107.125 -48.375 1 92.81 63 ASP A C 1
ATOM 480 O O . ASP A 1 63 ? 2.973 -108.062 -49.188 1 92.81 63 ASP A O 1
ATOM 484 N N . ASN A 1 64 ? 3.73 -107.062 -47.375 1 90.62 64 ASN A N 1
ATOM 485 C CA . ASN A 1 64 ? 4.738 -108.125 -47.094 1 90.62 64 ASN A CA 1
ATOM 486 C C . ASN A 1 64 ? 4.102 -109.438 -46.844 1 90.62 64 ASN A C 1
ATOM 488 O O . ASN A 1 64 ? 4.531 -110.5 -47.406 1 90.62 64 ASN A O 1
ATOM 492 N N . LEU A 1 65 ? 3.033 -109.562 -46.125 1 91.12 65 LEU A N 1
ATOM 493 C CA . LEU A 1 65 ? 2.369 -110.812 -45.75 1 91.12 65 LEU A CA 1
ATOM 494 C C . LEU A 1 65 ? 1.709 -111.5 -46.969 1 91.12 65 LEU A C 1
ATOM 496 O O . LEU A 1 65 ? 1.88 -112.688 -47.188 1 91.12 65 LEU A O 1
ATOM 500 N N . GLN A 1 66 ? 0.973 -110.688 -47.719 1 93.12 66 GLN A N 1
ATOM 501 C CA . GLN A 1 66 ? 0.318 -111.25 -48.906 1 93.12 66 GLN A CA 1
ATOM 502 C C . GLN A 1 66 ? 1.34 -111.75 -49.906 1 93.12 66 GLN A C 1
ATOM 504 O O . GLN A 1 66 ? 1.105 -112.812 -50.531 1 93.12 66 GLN A O 1
ATOM 509 N N . GLY A 1 67 ? 2.512 -111.188 -50 1 89.44 67 GLY A N 1
ATOM 510 C CA . GLY A 1 67 ? 3.584 -111.688 -50.812 1 89.44 67 GLY A CA 1
ATOM 511 C C . GLY A 1 67 ? 4.098 -113.062 -50.375 1 89.44 67 GLY A C 1
ATOM 512 O O . GLY A 1 67 ? 4.27 -113.938 -51.188 1 89.44 67 GLY A O 1
ATOM 513 N N . GLU A 1 68 ? 4.262 -113.188 -49.125 1 90.25 68 GLU A N 1
ATOM 514 C CA . GLU A 1 68 ? 4.73 -114.438 -48.562 1 90.25 68 GLU A CA 1
ATOM 515 C C . GLU A 1 68 ? 3.721 -115.562 -48.781 1 90.25 68 GLU A C 1
ATOM 517 O O . GLU A 1 68 ? 4.102 -116.688 -49.125 1 90.25 68 GLU A O 1
ATOM 522 N N . ILE A 1 69 ? 2.518 -115.312 -48.719 1 91.44 69 ILE A N 1
ATOM 523 C CA . ILE A 1 69 ? 1.469 -116.312 -48.938 1 91.44 69 ILE A CA 1
ATOM 524 C C . ILE A 1 69 ? 1.446 -116.75 -50.406 1 91.44 69 ILE A C 1
ATOM 526 O O . ILE A 1 69 ? 1.356 -117.938 -50.688 1 91.44 69 ILE A O 1
ATOM 530 N N . ARG A 1 70 ? 1.546 -115.875 -51.25 1 92.5 70 ARG A N 1
ATOM 531 C CA . ARG A 1 70 ? 1.526 -116.125 -52.688 1 92.5 70 ARG A CA 1
ATOM 532 C C . ARG A 1 70 ? 2.713 -117 -53.062 1 92.5 70 ARG A C 1
ATOM 534 O O . ARG A 1 70 ? 2.58 -117.938 -53.906 1 92.5 70 ARG A O 1
ATOM 541 N N . ILE A 1 71 ? 3.795 -116.75 -52.406 1 91.38 71 ILE A N 1
ATOM 542 C CA . ILE A 1 71 ? 4.992 -117.562 -52.656 1 91.38 71 ILE A CA 1
ATOM 543 C C . ILE A 1 71 ? 4.766 -119 -52.188 1 91.38 71 ILE A C 1
ATOM 545 O O . ILE A 1 71 ? 5.051 -119.938 -52.906 1 91.38 71 ILE A O 1
ATOM 549 N N . ASP A 1 72 ? 4.184 -119.125 -51.062 1 88.81 72 ASP A N 1
ATOM 550 C CA . ASP A 1 72 ? 3.959 -120.438 -50.469 1 88.81 72 ASP A CA 1
ATOM 551 C C . ASP A 1 72 ? 2.936 -121.25 -51.25 1 88.81 72 ASP A C 1
ATOM 553 O O . ASP A 1 72 ? 3.07 -122.438 -51.438 1 88.81 72 ASP A O 1
ATOM 557 N N . ILE A 1 73 ? 1.975 -120.562 -51.781 1 90.38 73 ILE A N 1
ATOM 558 C CA . ILE A 1 73 ? 0.931 -121.25 -52.531 1 90.38 73 ILE A CA 1
ATOM 559 C C . ILE A 1 73 ? 1.504 -121.75 -53.875 1 90.38 73 ILE A C 1
ATOM 561 O O . ILE A 1 73 ? 1.162 -122.812 -54.312 1 90.38 73 ILE A O 1
ATOM 565 N N . GLN A 1 74 ? 2.32 -121 -54.438 1 88.44 74 GLN A N 1
ATOM 566 C CA . GLN A 1 74 ? 2.992 -121.438 -55.656 1 88.44 74 GLN A CA 1
ATOM 567 C C . GLN A 1 74 ? 3.938 -122.562 -55.406 1 88.44 74 GLN A C 1
ATOM 569 O O . GLN A 1 74 ? 4.059 -123.5 -56.219 1 88.44 74 GLN A O 1
ATOM 574 N N . ALA A 1 75 ? 4.578 -122.5 -54.25 1 90.12 75 ALA A N 1
ATOM 575 C CA . ALA A 1 75 ? 5.48 -123.625 -53.844 1 90.12 75 ALA A CA 1
ATOM 576 C C . ALA A 1 75 ? 4.727 -124.938 -53.688 1 90.12 75 ALA A C 1
ATOM 578 O O . ALA A 1 75 ? 5.277 -126 -53.938 1 90.12 75 ALA A O 1
ATOM 579 N N . LEU A 1 76 ? 3.543 -124.812 -53.312 1 92.12 76 LEU A N 1
ATOM 580 C CA . LEU A 1 76 ? 2.715 -126 -53.188 1 92.12 76 LEU A CA 1
ATOM 581 C C . LEU A 1 76 ? 2.562 -126.75 -54.5 1 92.12 76 LEU A C 1
ATOM 583 O O . LEU A 1 76 ? 2.725 -128 -54.594 1 92.12 76 LEU A O 1
ATOM 587 N N . SER A 1 77 ? 2.248 -126 -55.562 1 91.94 77 SER A N 1
ATOM 588 C CA . SER A 1 77 ? 2.137 -126.562 -56.875 1 91.94 77 SER A CA 1
ATOM 589 C C . SER A 1 77 ? 3.445 -127.25 -57.312 1 91.94 77 SER A C 1
ATOM 591 O O . SER A 1 77 ? 3.441 -128.375 -57.906 1 91.94 77 SER A O 1
ATOM 593 N N . LYS A 1 78 ? 4.414 -126.5 -56.969 1 92 78 LYS A N 1
ATOM 594 C CA . LYS A 1 78 ? 5.742 -127.062 -57.312 1 92 78 LYS A CA 1
ATOM 595 C C . LYS A 1 78 ? 6.012 -128.375 -56.625 1 92 78 LYS A C 1
ATOM 597 O O . LYS A 1 78 ? 6.477 -129.375 -57.281 1 92 78 LYS A O 1
ATOM 602 N N . HIS A 1 79 ? 5.699 -128.625 -55.5 1 92.5 79 HIS A N 1
ATOM 603 C CA . HIS A 1 79 ? 5.969 -129.875 -54.75 1 92.5 79 HIS A CA 1
ATOM 604 C C . HIS A 1 79 ? 5.129 -131 -55.25 1 92.5 79 HIS A C 1
ATOM 606 O O . HIS A 1 79 ? 5.602 -132.125 -55.312 1 92.5 79 HIS A O 1
ATOM 612 N N . PHE A 1 80 ? 3.949 -130.75 -55.625 1 93.56 80 PHE A N 1
ATOM 613 C CA . PHE A 1 80 ? 3.113 -131.75 -56.188 1 93.56 80 PHE A CA 1
ATOM 614 C C . PHE A 1 80 ? 3.688 -132.25 -57.531 1 93.56 80 PHE A C 1
ATOM 616 O O . PHE A 1 80 ? 3.793 -133.5 -57.75 1 93.56 80 PHE A O 1
ATOM 623 N N . LEU A 1 81 ? 4.086 -131.375 -58.312 1 94.5 81 LEU A N 1
ATOM 624 C CA . LEU A 1 81 ? 4.664 -131.75 -59.625 1 94.5 81 LEU A CA 1
ATOM 625 C C . LEU A 1 81 ? 6.016 -132.375 -59.438 1 94.5 81 LEU A C 1
ATOM 627 O O . LEU A 1 81 ? 6.363 -133.375 -60.188 1 94.5 81 LEU A O 1
ATOM 631 N N . TRP A 1 82 ? 6.684 -131.875 -58.406 1 93.19 82 TRP A N 1
ATOM 632 C CA . TRP A 1 82 ? 7.961 -132.5 -58.062 1 93.19 82 TRP A CA 1
ATOM 633 C C . TRP A 1 82 ? 7.77 -134 -57.625 1 93.19 82 TRP A C 1
ATOM 635 O O . TRP A 1 82 ? 8.492 -134.875 -58.062 1 93.19 82 TRP A O 1
ATOM 645 N N . ALA A 1 83 ? 6.852 -134.25 -56.906 1 93.06 83 ALA A N 1
ATOM 646 C CA . ALA A 1 83 ? 6.535 -135.625 -56.469 1 93.06 83 ALA A CA 1
ATOM 647 C C . ALA A 1 83 ? 6.125 -136.5 -57.625 1 93.06 83 ALA A C 1
ATOM 649 O O . ALA A 1 83 ? 6.504 -137.625 -57.688 1 93.06 83 ALA A O 1
ATOM 650 N N . LEU A 1 84 ? 5.402 -135.875 -58.5 1 92.75 84 LEU A N 1
ATOM 651 C CA . LEU A 1 84 ? 4.93 -136.625 -59.656 1 92.75 84 LEU A CA 1
ATOM 652 C C . LEU A 1 84 ? 6.09 -137 -60.594 1 92.75 84 LEU A C 1
ATOM 654 O O . LEU A 1 84 ? 6.086 -138.125 -61.219 1 92.75 84 LEU A O 1
ATOM 658 N N . SER A 1 85 ? 7.094 -136.125 -60.594 1 91.25 85 SER A N 1
ATOM 659 C CA . SER A 1 85 ? 8.211 -136.375 -61.531 1 91.25 85 SER A CA 1
ATOM 660 C C . SER A 1 85 ? 9.359 -137.125 -60.875 1 91.25 85 SER A C 1
ATOM 662 O O . SER A 1 85 ? 10.367 -137.375 -61.531 1 91.25 85 SER A O 1
ATOM 664 N N . ALA A 1 86 ? 9.25 -137.375 -59.656 1 89.81 86 ALA A N 1
ATOM 665 C CA . ALA A 1 86 ? 10.336 -138 -58.906 1 89.81 86 ALA A CA 1
ATOM 666 C C . ALA A 1 86 ? 10.719 -139.375 -59.5 1 89.81 86 ALA A C 1
ATOM 668 O O . ALA A 1 86 ? 9.844 -140.125 -59.938 1 89.81 86 ALA A O 1
ATOM 669 N N . THR A 1 87 ? 12.031 -139.625 -59.5 1 86.38 87 THR A N 1
ATOM 670 C CA . THR A 1 87 ? 12.531 -140.875 -60.125 1 86.38 87 THR A CA 1
ATOM 671 C C . THR A 1 87 ? 12.758 -142 -59.031 1 86.38 87 THR A C 1
ATOM 673 O O . THR A 1 87 ? 12.938 -143.125 -59.344 1 86.38 87 THR A O 1
ATOM 676 N N . THR A 1 88 ? 12.828 -141.625 -57.781 1 89.69 88 THR A N 1
ATOM 677 C CA . THR A 1 88 ? 13.008 -142.5 -56.656 1 89.69 88 THR A CA 1
ATOM 678 C C . THR A 1 88 ? 11.914 -142.375 -55.625 1 89.69 88 THR A C 1
ATOM 680 O O . THR A 1 88 ? 11.344 -141.25 -55.5 1 89.69 88 THR A O 1
ATOM 683 N N . ASP A 1 89 ? 11.625 -143.375 -54.938 1 87.62 89 ASP A N 1
ATOM 684 C CA . ASP A 1 89 ? 10.617 -143.25 -53.875 1 87.62 89 ASP A CA 1
ATOM 685 C C . ASP A 1 89 ? 11.055 -142.375 -52.75 1 87.62 89 ASP A C 1
ATOM 687 O O . ASP A 1 89 ? 10.219 -141.75 -52.094 1 87.62 89 ASP A O 1
ATOM 691 N N . GLU A 1 90 ? 12.242 -142.25 -52.625 1 91.25 90 GLU A N 1
ATOM 692 C CA . GLU A 1 90 ? 12.766 -141.375 -51.594 1 91.25 90 GLU A CA 1
ATOM 693 C C . GLU A 1 90 ? 12.492 -140 -51.875 1 91.25 90 GLU A C 1
ATOM 695 O O . GLU A 1 90 ? 12.062 -139.25 -50.969 1 91.25 90 GLU A O 1
ATOM 700 N N . VAL A 1 91 ? 12.633 -139.625 -53.062 1 89.94 91 VAL A N 1
ATOM 701 C CA . VAL A 1 91 ? 12.406 -138.25 -53.469 1 89.94 91 VAL A CA 1
ATOM 702 C C . VAL A 1 91 ? 10.906 -137.875 -53.438 1 89.94 91 VAL A C 1
ATOM 704 O O . VAL A 1 91 ? 10.5 -136.875 -53 1 89.94 91 VAL A O 1
ATOM 707 N N . ARG A 1 92 ? 10.109 -138.875 -53.875 1 91.62 92 ARG A N 1
ATOM 708 C CA . ARG A 1 92 ? 8.664 -138.625 -53.875 1 91.62 92 ARG A CA 1
ATOM 709 C C . ARG A 1 92 ? 8.141 -138.5 -52.438 1 91.62 92 ARG A C 1
ATOM 711 O O . ARG A 1 92 ? 7.34 -137.625 -52.156 1 91.62 92 ARG A O 1
ATOM 718 N N . ALA A 1 93 ? 8.695 -139.25 -51.531 1 91.31 93 ALA A N 1
ATOM 719 C CA . ALA A 1 93 ? 8.273 -139.25 -50.125 1 91.31 93 ALA A CA 1
ATOM 720 C C . ALA A 1 93 ? 8.688 -137.875 -49.5 1 91.31 93 ALA A C 1
ATOM 722 O O . ALA A 1 93 ? 7.938 -137.375 -48.688 1 91.31 93 ALA A O 1
ATOM 723 N N . SER A 1 94 ? 9.75 -137.5 -49.812 1 93.25 94 SER A N 1
ATOM 724 C CA . SER A 1 94 ? 10.25 -136.125 -49.281 1 93.25 94 SER A CA 1
ATOM 725 C C . SER A 1 94 ? 9.383 -135 -49.719 1 93.25 94 SER A C 1
ATOM 727 O O . SER A 1 94 ? 9.078 -134.125 -48.938 1 93.25 94 SER A O 1
ATOM 729 N N . GLU A 1 95 ? 9.008 -134.875 -50.938 1 92.62 95 GLU A N 1
ATOM 730 C CA . GLU A 1 95 ? 8.164 -133.875 -51.469 1 92.62 95 GLU A CA 1
ATOM 731 C C . GLU A 1 95 ? 6.754 -134 -50.906 1 92.62 95 GLU A C 1
ATOM 733 O O . GLU A 1 95 ? 6.121 -132.875 -50.656 1 92.62 95 GLU A O 1
ATOM 738 N N . LEU A 1 96 ? 6.273 -135.125 -50.75 1 91.62 96 LEU A N 1
ATOM 739 C CA . LEU A 1 96 ? 4.961 -135.375 -50.125 1 91.62 96 LEU A CA 1
ATOM 740 C C . LEU A 1 96 ? 4.965 -134.875 -48.688 1 91.62 96 LEU A C 1
ATOM 742 O O . LEU A 1 96 ? 3.967 -134.25 -48.219 1 91.62 96 LEU A O 1
ATOM 746 N N . GLU A 1 97 ? 6.062 -135 -48.062 1 93.06 97 GLU A N 1
ATOM 747 C CA . GLU A 1 97 ? 6.207 -134.375 -46.688 1 93.06 97 GLU A CA 1
ATOM 748 C C . GLU A 1 97 ? 6.176 -132.875 -46.688 1 93.06 97 GLU A C 1
ATOM 750 O O . GLU A 1 97 ? 5.562 -132.25 -45.812 1 93.06 97 GLU A O 1
ATOM 755 N N . LYS A 1 98 ? 6.797 -132.25 -47.656 1 91.5 98 LYS A N 1
ATOM 756 C CA . LYS A 1 98 ? 6.805 -130.875 -47.812 1 91.5 98 LYS A CA 1
ATOM 757 C C . LYS A 1 98 ? 5.406 -130.25 -48.094 1 91.5 98 LYS A C 1
ATOM 759 O O . LYS A 1 98 ? 5.051 -129.25 -47.656 1 91.5 98 LYS A O 1
ATOM 764 N N . ILE A 1 99 ? 4.672 -131 -48.781 1 90.69 99 ILE A N 1
ATOM 765 C CA . ILE A 1 99 ? 3.291 -130.625 -49.094 1 90.69 99 ILE A CA 1
ATOM 766 C C . ILE A 1 99 ? 2.465 -130.625 -47.812 1 90.69 99 ILE A C 1
ATOM 768 O O . ILE A 1 99 ? 1.7 -129.75 -47.531 1 90.69 99 ILE A O 1
ATOM 772 N N . SER A 1 100 ? 2.662 -131.75 -47.031 1 89.25 100 SER A N 1
ATOM 773 C CA . SER A 1 100 ? 1.954 -131.875 -45.75 1 89.25 100 SER A CA 1
ATOM 774 C C . SER A 1 100 ? 2.324 -130.625 -44.844 1 89.25 100 SER A C 1
ATOM 776 O O . SER A 1 100 ? 1.464 -130.125 -44.156 1 89.25 100 SER A O 1
ATOM 778 N N . GLU A 1 101 ? 3.484 -130.25 -44.906 1 88.06 101 GLU A N 1
ATOM 779 C CA . GLU A 1 101 ? 3.959 -129.125 -44.125 1 88.06 101 GLU A CA 1
ATOM 780 C C . GLU A 1 101 ? 3.377 -127.812 -44.625 1 88.06 101 GLU A C 1
ATOM 782 O O . GLU A 1 101 ? 3.045 -126.938 -43.844 1 88.06 101 GLU A O 1
ATOM 787 N N . ALA A 1 102 ? 3.289 -127.688 -45.844 1 86.25 102 ALA A N 1
ATOM 788 C CA . ALA A 1 102 ? 2.738 -126.438 -46.469 1 86.25 102 ALA A CA 1
ATOM 789 C C . ALA A 1 102 ? 1.288 -126.25 -46.062 1 86.25 102 ALA A C 1
ATOM 791 O O . ALA A 1 102 ? 0.876 -125.125 -45.781 1 86.25 102 ALA A O 1
ATOM 792 N N . PHE A 1 103 ? 0.521 -127.312 -45.938 1 84.88 103 PHE A N 1
ATOM 793 C CA . PHE A 1 103 ? -0.872 -127.188 -45.5 1 84.88 103 PHE A CA 1
ATOM 794 C C . PHE A 1 103 ? -0.971 -126.688 -44.062 1 84.88 103 PHE A C 1
ATOM 796 O O . PHE A 1 103 ? -1.876 -125.938 -43.719 1 84.88 103 PHE A O 1
ATOM 803 N N . SER A 1 104 ? 0.025 -127.062 -43.25 1 85.25 104 SER A N 1
ATOM 804 C CA . SER A 1 104 ? 0.054 -126.625 -41.875 1 85.25 104 SER A CA 1
ATOM 805 C C . SER A 1 104 ? 0.341 -125.125 -41.781 1 85.25 104 SER A C 1
ATOM 807 O O . SER A 1 104 ? -0.215 -124.375 -40.938 1 85.25 104 SER A O 1
ATOM 809 N N . ASP A 1 105 ? 1.037 -124.562 -42.656 1 83.19 105 ASP A N 1
ATOM 810 C CA . ASP A 1 105 ? 1.402 -123.125 -42.688 1 83.19 105 ASP A CA 1
ATOM 811 C C . ASP A 1 105 ? 0.221 -122.312 -43.094 1 83.19 105 ASP A C 1
ATOM 813 O O . ASP A 1 105 ? 0.095 -121.125 -42.688 1 83.19 105 ASP A O 1
ATOM 817 N N . PHE A 1 106 ? -0.666 -122.812 -43.875 1 83.5 106 PHE A N 1
ATOM 818 C CA . PHE A 1 106 ? -1.787 -122.062 -44.438 1 83.5 106 PHE A CA 1
ATOM 819 C C . PHE A 1 106 ? -2.775 -121.688 -43.344 1 83.5 106 PHE A C 1
ATOM 821 O O . PHE A 1 106 ? -3.408 -120.625 -43.438 1 83.5 106 PHE A O 1
ATOM 828 N N . ASP A 1 107 ? -2.818 -122.5 -42.281 1 78.12 107 ASP A N 1
ATOM 829 C CA . ASP A 1 107 ? -3.688 -122.125 -41.156 1 78.12 107 ASP A CA 1
ATOM 830 C C . ASP A 1 107 ? -3.219 -120.875 -40.469 1 78.12 107 ASP A C 1
ATOM 832 O O . ASP A 1 107 ? -4.035 -120.062 -40.031 1 78.12 107 ASP A O 1
ATOM 836 N N . GLY A 1 108 ? -2.041 -120.625 -40.438 1 82.88 108 GLY A N 1
ATOM 837 C CA . GLY A 1 108 ? -1.474 -119.438 -39.812 1 82.88 108 GLY A CA 1
ATOM 838 C C . GLY A 1 108 ? -1.633 -118.188 -40.625 1 82.88 108 GLY A C 1
ATOM 839 O O . GLY A 1 108 ? -1.767 -117.062 -40.062 1 82.88 108 GLY A O 1
ATOM 840 N N . TYR A 1 109 ? -1.793 -118.312 -41.875 1 82.62 109 TYR A N 1
ATOM 841 C CA . TYR A 1 109 ? -1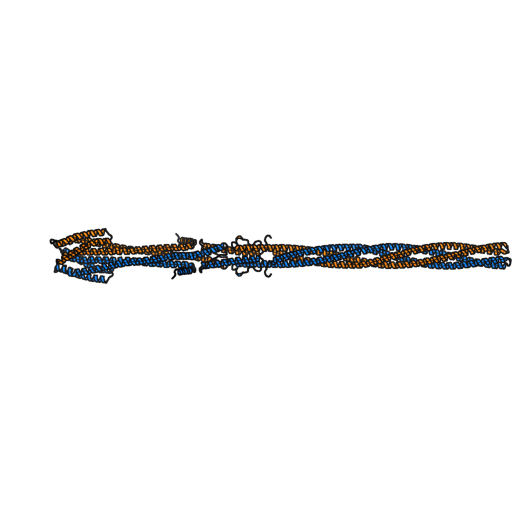.87 -117.188 -42.781 1 82.62 109 TYR A CA 1
ATOM 842 C C . TYR A 1 109 ? -3.201 -116.438 -42.625 1 82.62 109 TYR A C 1
ATOM 844 O O . TYR A 1 109 ? -3.258 -115.25 -42.75 1 82.62 109 TYR A O 1
ATOM 852 N N . LYS A 1 110 ? -4.195 -117.25 -42.344 1 77.38 110 LYS A N 1
ATOM 853 C CA . LYS A 1 110 ? -5.527 -116.688 -42.188 1 77.38 110 LYS A CA 1
ATOM 854 C C . LYS A 1 110 ? -5.551 -115.625 -41.062 1 77.38 110 LYS 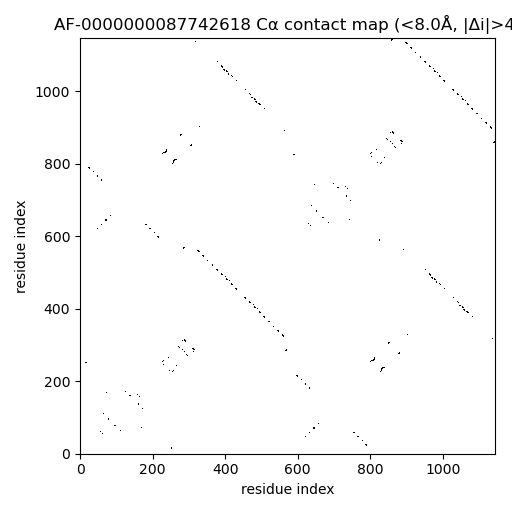A C 1
ATOM 856 O O . LYS A 1 110 ? -6.023 -114.5 -41.219 1 77.38 110 LYS A O 1
ATOM 861 N N . GLU A 1 111 ? -4.93 -115.875 -40.031 1 85.44 111 GLU A N 1
ATOM 862 C CA . GLU A 1 111 ? -4.941 -115.062 -38.844 1 85.44 111 GLU A CA 1
ATOM 863 C C . GLU A 1 111 ? -4.051 -113.812 -39.062 1 85.44 111 GLU A C 1
ATOM 865 O O . GLU A 1 111 ? -4.43 -112.688 -38.688 1 85.44 111 GLU A O 1
ATOM 870 N N . GLU A 1 112 ? -3.066 -113.875 -39.719 1 87.38 112 GLU A N 1
ATOM 871 C CA . GLU A 1 112 ? -2.094 -112.812 -39.875 1 87.38 112 GLU A CA 1
ATOM 872 C C . GLU A 1 112 ? -2.576 -111.75 -40.906 1 87.38 112 GLU A C 1
ATOM 874 O O . GLU A 1 112 ? -2.4 -110.562 -40.688 1 87.38 112 GLU A O 1
ATOM 879 N N . LEU A 1 113 ? -3.193 -112.25 -41.938 1 87.94 113 LEU A N 1
ATOM 880 C CA . LEU A 1 113 ? -3.643 -111.375 -42.969 1 87.94 113 LEU A CA 1
ATOM 881 C C . LEU A 1 113 ? -4.793 -110.5 -42.469 1 87.94 113 LEU A C 1
ATOM 883 O O . LEU A 1 113 ? -4.875 -109.312 -42.812 1 87.94 113 LEU A O 1
ATOM 887 N N . SER A 1 114 ? -5.613 -111.062 -41.656 1 88.81 114 SER A N 1
ATOM 888 C CA . SER A 1 114 ? -6.762 -110.312 -41.156 1 88.81 114 SER A CA 1
ATOM 889 C C . SER A 1 114 ? -6.32 -109.188 -40.188 1 88.81 114 SER A C 1
ATOM 891 O O . SER A 1 114 ? -7.043 -108.25 -40 1 88.81 114 SER A O 1
ATOM 893 N N . LYS A 1 115 ? -5.109 -109.312 -39.719 1 89.94 115 LYS A N 1
ATOM 894 C CA . LYS A 1 115 ? -4.59 -108.312 -38.781 1 89.94 115 LYS A CA 1
ATOM 895 C C . LYS A 1 115 ? -4.051 -107.062 -39.5 1 89.94 115 LYS A C 1
ATOM 897 O O . LYS A 1 115 ? -4.039 -106 -38.938 1 89.94 115 LYS A O 1
ATOM 902 N N . VAL A 1 116 ? -3.66 -107.188 -40.719 1 88.06 116 VAL A N 1
ATOM 903 C CA . VAL A 1 116 ? -2.922 -106.125 -41.375 1 88.06 116 VAL A CA 1
ATOM 904 C C . VAL A 1 116 ? -3.699 -105.625 -42.594 1 88.06 116 VAL A C 1
ATOM 906 O O . VAL A 1 116 ? -3.373 -104.562 -43.156 1 88.06 116 VAL A O 1
ATOM 909 N N . TYR A 1 117 ? -4.652 -106.375 -43.031 1 87.88 117 TYR A N 1
ATOM 910 C CA . TYR A 1 117 ? -5.461 -106 -44.188 1 87.88 117 TYR A CA 1
ATOM 911 C C . TYR A 1 117 ? -6.934 -105.875 -43.812 1 87.88 117 TYR A C 1
ATOM 913 O O . TYR A 1 117 ? -7.496 -106.812 -43.188 1 87.88 117 TYR A O 1
ATOM 921 N N . ASP A 1 118 ? -7.605 -104.875 -44.094 1 83.88 118 ASP A N 1
ATOM 922 C CA . ASP A 1 118 ? -8.914 -104.562 -43.531 1 83.88 118 ASP A CA 1
ATOM 923 C C . ASP A 1 118 ? -10.031 -104.938 -44.5 1 83.88 118 ASP A C 1
ATOM 925 O O . ASP A 1 118 ? -11.211 -104.812 -44.156 1 83.88 118 ASP A O 1
ATOM 929 N N . ASN A 1 119 ? -9.844 -105.5 -45.594 1 90.88 119 ASN A N 1
ATOM 930 C CA . ASN A 1 119 ? -10.898 -105.875 -46.531 1 90.88 119 ASN A CA 1
ATOM 931 C C . ASN A 1 119 ? -11.445 -107.25 -46.219 1 90.88 119 ASN A C 1
ATOM 933 O O . ASN A 1 119 ? -10.938 -108.25 -46.75 1 90.88 119 ASN A O 1
ATOM 937 N N . GLU A 1 120 ? -12.406 -107.312 -45.5 1 89.81 120 GLU A N 1
ATOM 938 C CA . GLU A 1 120 ? -12.977 -108.562 -45 1 89.81 120 GLU A CA 1
ATOM 939 C C . GLU A 1 120 ? -13.508 -109.438 -46.125 1 89.81 120 GLU A C 1
ATOM 941 O O . GLU A 1 120 ? -13.383 -110.688 -46.062 1 89.81 120 GLU A O 1
ATOM 946 N N . THR A 1 121 ? -14.031 -108.875 -47.094 1 91.94 121 THR A N 1
ATOM 947 C CA . THR A 1 121 ? -14.602 -109.562 -48.219 1 91.94 121 THR A CA 1
ATOM 948 C C . THR A 1 121 ? -13.508 -110.312 -49 1 91.94 121 THR A C 1
ATOM 950 O O . THR A 1 121 ? -13.672 -111.5 -49.312 1 91.94 121 THR A O 1
ATOM 953 N N . MET A 1 122 ? -12.484 -109.562 -49.094 1 91.06 122 MET A N 1
ATOM 954 C CA . MET A 1 122 ? -11.367 -110.188 -49.844 1 91.06 122 MET A CA 1
ATOM 955 C C . MET A 1 122 ? -10.703 -111.25 -49 1 91.06 122 MET A C 1
ATOM 957 O O . MET A 1 122 ? -10.281 -112.312 -49.531 1 91.06 122 MET A O 1
ATOM 961 N N . ILE A 1 123 ? -10.641 -111.062 -47.719 1 90.88 123 ILE A N 1
ATOM 962 C CA . ILE A 1 123 ? -10.047 -112.062 -46.812 1 90.88 123 ILE A CA 1
ATOM 963 C C . ILE A 1 123 ? -10.906 -113.312 -46.781 1 90.88 123 ILE A C 1
ATOM 965 O O . ILE A 1 123 ? -10.375 -114.438 -46.844 1 90.88 123 ILE A O 1
ATOM 969 N N . LYS A 1 124 ? -12.188 -113.25 -46.844 1 91.75 124 LYS A N 1
ATOM 970 C CA . LYS A 1 124 ? -13.094 -114.375 -46.844 1 91.75 124 LYS A CA 1
ATOM 971 C C . LYS A 1 124 ? -12.992 -115.125 -48.156 1 91.75 124 LYS A C 1
ATOM 973 O O . LYS A 1 124 ? -12.938 -116.375 -48.125 1 91.75 124 LYS A O 1
ATOM 978 N N . GLN A 1 125 ? -13 -114.438 -49.188 1 93.56 125 GLN A N 1
ATOM 979 C CA . GLN A 1 125 ? -12.844 -115.062 -50.5 1 93.56 125 GLN A CA 1
ATOM 980 C C . GLN A 1 125 ? -11.547 -115.875 -50.594 1 93.56 125 GLN A C 1
ATOM 982 O O . GLN A 1 125 ? -11.539 -117 -51.062 1 93.56 125 GLN A O 1
ATOM 987 N N . PHE A 1 126 ? -10.523 -115.312 -50.125 1 89.88 126 PHE A N 1
ATOM 988 C CA . PHE A 1 126 ? -9.227 -115.938 -50.062 1 89.88 126 PHE A CA 1
ATOM 989 C C . PHE A 1 126 ? -9.297 -117.25 -49.219 1 89.88 126 PHE A C 1
ATOM 991 O O . PHE A 1 126 ? -8.805 -118.25 -49.656 1 89.88 126 PHE A O 1
ATOM 998 N N . TYR A 1 127 ? -9.922 -117.125 -48.094 1 90 127 TYR A N 1
ATOM 999 C CA . TYR A 1 127 ? -10.023 -118.25 -47.219 1 90 127 TYR A CA 1
ATOM 1000 C C . TYR A 1 127 ? -10.867 -119.375 -47.844 1 90 127 TYR A C 1
ATOM 1002 O O . TYR A 1 127 ? -10.547 -120.562 -47.75 1 90 127 TYR A O 1
ATOM 1010 N N . ASP A 1 128 ? -11.859 -118.938 -48.562 1 93.06 128 ASP A N 1
ATOM 1011 C CA . ASP A 1 128 ? -12.703 -119.938 -49.25 1 93.06 128 ASP A CA 1
ATOM 1012 C C . ASP A 1 128 ? -11.93 -120.688 -50.344 1 93.06 128 ASP A C 1
ATOM 1014 O O . ASP A 1 128 ? -11.992 -121.875 -50.438 1 93.06 128 ASP A O 1
ATOM 1018 N N . HIS A 1 129 ? -11.258 -119.875 -51 1 94.94 129 HIS A N 1
ATOM 1019 C CA . HIS A 1 129 ? -10.469 -120.438 -52.094 1 94.94 129 HIS A CA 1
ATOM 1020 C C . HIS A 1 129 ? -9.336 -121.312 -51.531 1 94.94 129 HIS A C 1
ATOM 1022 O O . HIS A 1 129 ? -9 -122.375 -52.094 1 94.94 129 HIS A O 1
ATOM 1028 N N . LEU A 1 130 ? -8.789 -120.875 -50.438 1 93.75 130 LEU A N 1
ATOM 1029 C CA . LEU A 1 130 ? -7.703 -121.625 -49.781 1 93.75 130 LEU A CA 1
ATOM 1030 C C . LEU A 1 130 ? -8.203 -122.938 -49.25 1 93.75 130 LEU A C 1
ATOM 1032 O O . LEU A 1 130 ? -7.5 -124 -49.344 1 93.75 130 LEU A O 1
ATOM 1036 N N . ALA A 1 131 ? -9.32 -123.062 -48.844 1 92.5 131 ALA A N 1
ATOM 1037 C CA . ALA A 1 131 ? -9.938 -124.25 -48.375 1 92.5 131 ALA A CA 1
ATOM 1038 C C . ALA A 1 131 ? -10.133 -125.25 -49.5 1 92.5 131 ALA A C 1
ATOM 1040 O O . ALA A 1 131 ? -9.953 -126.5 -49.312 1 92.5 131 ALA A O 1
ATOM 1041 N N . VAL A 1 132 ? -10.508 -124.75 -50.594 1 95.38 132 VAL A N 1
ATOM 1042 C CA . VAL A 1 132 ? -10.68 -125.625 -51.781 1 95.38 132 VAL A CA 1
ATOM 1043 C C . VAL A 1 132 ? -9.328 -126.188 -52.188 1 95.38 132 VAL A C 1
ATOM 1045 O O . VAL A 1 132 ? -9.25 -127.375 -52.531 1 95.38 132 VAL A O 1
ATOM 1048 N N . VAL A 1 133 ? -8.383 -125.375 -52.031 1 95.06 133 VAL A N 1
ATOM 1049 C CA . VAL A 1 133 ? -7.035 -125.812 -52.312 1 95.06 133 VAL A CA 1
ATOM 1050 C C . VAL A 1 133 ? -6.633 -126.938 -51.344 1 95.06 133 VAL A C 1
ATOM 1052 O O . VAL A 1 133 ? -6.066 -127.938 -51.75 1 95.06 133 VAL A O 1
ATOM 1055 N N . GLU A 1 134 ? -6.863 -126.688 -50.156 1 91.75 134 GLU A N 1
ATOM 1056 C CA . GLU A 1 134 ? -6.531 -127.688 -49.125 1 91.75 134 GLU A CA 1
ATOM 1057 C C . GLU A 1 134 ? -7.27 -129 -49.375 1 91.75 134 GLU A C 1
ATOM 1059 O O . GLU A 1 134 ? -6.676 -130.125 -49.25 1 91.75 134 GLU A O 1
ATOM 1064 N N . SER A 1 135 ? -8.461 -129 -49.75 1 93.88 135 SER A N 1
ATOM 1065 C CA . SER A 1 135 ? -9.258 -130.125 -50 1 93.88 135 SER A CA 1
ATOM 1066 C C . SER A 1 135 ? -8.766 -130.875 -51.25 1 93.88 135 SER A C 1
ATOM 1068 O O . SER A 1 135 ? -8.539 -132.125 -51.188 1 93.88 135 SER A O 1
ATOM 1070 N N . ASN A 1 136 ? -8.625 -130.125 -52.281 1 95.56 136 ASN A N 1
ATOM 1071 C CA . ASN A 1 136 ? -8.141 -130.75 -53.5 1 95.56 136 ASN A CA 1
ATOM 1072 C C . ASN A 1 136 ? -6.723 -131.25 -53.344 1 95.56 136 ASN A C 1
ATOM 1074 O O . ASN A 1 136 ? -6.387 -132.25 -53.906 1 95.56 136 ASN A O 1
ATOM 1078 N N . GLY A 1 137 ? -5.945 -130.5 -52.531 1 93.62 137 GLY A N 1
ATOM 1079 C CA . GLY A 1 137 ? -4.582 -131 -52.281 1 93.62 137 GLY A CA 1
ATOM 1080 C C . GLY A 1 137 ? -4.504 -132.25 -51.469 1 93.62 137 GLY A C 1
ATOM 1081 O O . GLY A 1 137 ? -3.695 -133.125 -51.781 1 93.62 137 GLY A O 1
ATOM 1082 N N . LYS A 1 138 ? -5.285 -132.375 -50.625 1 91.81 138 LYS A N 1
ATOM 1083 C CA . LYS A 1 138 ? -5.34 -133.625 -49.844 1 91.81 138 LYS A CA 1
ATOM 1084 C C . LYS A 1 138 ? -5.812 -134.75 -50.688 1 91.81 138 LYS A C 1
ATOM 1086 O O . LYS A 1 138 ? -5.316 -135.875 -50.531 1 91.81 138 LYS A O 1
ATOM 1091 N N . THR A 1 139 ? -6.758 -134.5 -51.5 1 93.88 139 THR A N 1
ATOM 1092 C CA . THR A 1 139 ? -7.215 -135.625 -52.438 1 93.88 139 THR A CA 1
ATOM 1093 C C . THR A 1 139 ? -6.066 -136 -53.312 1 93.88 139 THR A C 1
ATOM 1095 O O . THR A 1 139 ? -5.875 -137.25 -53.5 1 93.88 139 THR A O 1
ATOM 1098 N N . LEU A 1 140 ? -5.422 -135.125 -53.75 1 95.25 140 LEU A N 1
ATOM 1099 C CA . LEU A 1 140 ? -4.297 -135.375 -54.625 1 95.25 140 LEU A CA 1
ATOM 1100 C C . LEU A 1 140 ? -3.209 -136.125 -53.844 1 95.25 140 LEU A C 1
ATOM 1102 O O . LEU A 1 140 ? -2.604 -137.125 -54.375 1 95.25 140 LEU A O 1
ATOM 1106 N N . GLU A 1 141 ? -2.955 -135.625 -52.656 1 92.25 141 GLU A N 1
ATOM 1107 C CA . GLU A 1 141 ? -1.997 -136.375 -51.812 1 92.25 141 GLU A CA 1
ATOM 1108 C C . GLU A 1 141 ? -2.41 -137.75 -51.562 1 92.25 141 GLU A C 1
ATOM 1110 O O . GLU A 1 141 ? -1.567 -138.75 -51.594 1 92.25 141 GLU A O 1
ATOM 1115 N N . GLY A 1 142 ? -3.582 -138.125 -51.469 1 90.06 142 GLY A N 1
ATOM 1116 C CA . GLY A 1 142 ? -4.113 -139.5 -51.312 1 90.06 142 GLY A CA 1
ATOM 1117 C C . GLY A 1 142 ? -3.941 -140.25 -52.562 1 90.06 142 GLY A C 1
ATOM 1118 O O . GLY A 1 142 ? -3.713 -141.5 -52.469 1 90.06 142 GLY A O 1
ATOM 1119 N N . MET A 1 143 ? -3.996 -139.75 -53.688 1 93.56 143 MET A N 1
ATOM 1120 C CA . MET A 1 143 ? -3.834 -140.375 -54.969 1 93.56 143 MET A CA 1
ATOM 1121 C C . MET A 1 143 ? -2.416 -141 -55.094 1 93.56 143 MET A C 1
ATOM 1123 O O . MET A 1 143 ? -2.201 -142 -55.719 1 93.56 143 MET A O 1
ATOM 1127 N N . PHE A 1 144 ? -1.483 -140.25 -54.531 1 91.12 144 PHE A N 1
ATOM 1128 C CA . PHE A 1 144 ? -0.098 -140.625 -54.562 1 91.12 144 PHE A CA 1
ATOM 1129 C C . PHE A 1 144 ? 0.093 -141.875 -53.688 1 91.12 144 PHE A C 1
ATOM 1131 O O . PHE A 1 144 ? 0.933 -142.75 -53.969 1 91.12 144 PHE A O 1
ATOM 1138 N N . SER A 1 145 ? -0.703 -142 -52.688 1 83.75 145 SER A N 1
ATOM 1139 C CA . SER A 1 145 ? -0.501 -143.125 -51.656 1 83.75 145 SER A CA 1
ATOM 1140 C C . SER A 1 145 ? -1.426 -144.25 -51.906 1 83.75 145 SER A C 1
ATOM 1142 O O . SER A 1 145 ? -1.242 -145.375 -51.281 1 83.75 145 SER A O 1
ATOM 1144 N N . ASP A 1 146 ? -2.482 -144.25 -52.688 1 81.56 146 ASP A N 1
ATOM 1145 C CA . ASP A 1 146 ? -3.525 -145.25 -52.781 1 81.56 146 ASP A CA 1
ATOM 1146 C C . ASP A 1 146 ? -3.094 -146.5 -53.688 1 81.56 146 ASP A C 1
ATOM 1148 O O . ASP A 1 146 ? -3.742 -147.5 -53.719 1 81.56 146 ASP A O 1
ATOM 1152 N N . GLY A 1 147 ? -1.948 -146.5 -54.281 1 76.88 147 GLY A N 1
ATOM 1153 C CA . GLY A 1 147 ? -1.377 -147.625 -55.062 1 76.88 147 GLY A CA 1
ATOM 1154 C C . GLY A 1 147 ? -2.135 -147.875 -56.344 1 76.88 147 GLY A C 1
ATOM 1155 O O . GLY A 1 147 ? -1.668 -148.625 -57.156 1 76.88 147 GLY A O 1
ATOM 1156 N N . HIS A 1 148 ? -3.373 -147.375 -56.656 1 83.44 148 HIS A N 1
ATOM 1157 C CA . HIS A 1 148 ? -4.199 -147.75 -57.812 1 83.44 148 HIS A CA 1
ATOM 1158 C C . HIS A 1 148 ? -4.113 -146.625 -58.844 1 83.44 148 HIS A C 1
ATOM 1160 O O . HIS A 1 148 ? -4.426 -146.75 -60.031 1 83.44 148 HIS A O 1
ATOM 1166 N N . SER A 1 149 ? -3.781 -145.375 -58.562 1 86.12 149 SER A N 1
ATOM 1167 C CA . SER A 1 149 ? -3.766 -144.25 -59.5 1 86.12 149 SER A CA 1
ATOM 1168 C C . SER A 1 149 ? -2.475 -144.25 -60.312 1 86.12 149 SER A C 1
ATOM 1170 O O . SER A 1 149 ? -1.384 -144.375 -59.75 1 86.12 149 SER A O 1
ATOM 1172 N N . THR A 1 150 ? -2.656 -144 -61.594 1 89.31 150 THR A N 1
ATOM 1173 C CA . THR A 1 150 ? -1.499 -144 -62.469 1 89.31 150 THR A CA 1
ATOM 1174 C C . THR A 1 150 ? -0.969 -142.5 -62.469 1 89.31 150 THR A C 1
ATOM 1176 O O . THR A 1 150 ? -1.646 -141.625 -62.031 1 89.31 150 THR A O 1
ATOM 1179 N N . ASN A 1 151 ? 0.142 -142.25 -62.938 1 88.62 151 ASN A N 1
ATOM 1180 C CA . ASN A 1 151 ? 0.739 -141 -63.062 1 88.62 151 ASN A CA 1
ATOM 1181 C C . ASN A 1 151 ? -0.109 -140.125 -63.969 1 88.62 151 ASN A C 1
ATOM 1183 O O . ASN A 1 151 ? -0.166 -138.875 -63.75 1 88.62 151 ASN A O 1
ATOM 1187 N N . GLU A 1 152 ? -0.798 -140.625 -64.875 1 89.25 152 GLU A N 1
ATOM 1188 C CA . GLU A 1 152 ? -1.672 -139.875 -65.75 1 89.25 152 GLU A CA 1
ATOM 1189 C C . GLU A 1 152 ? -2.906 -139.375 -65.062 1 89.25 152 GLU A C 1
ATOM 1191 O O . GLU A 1 152 ? -3.342 -138.25 -65.25 1 89.25 152 GLU A O 1
ATOM 1196 N N . ASP A 1 153 ? -3.432 -140.125 -64.125 1 92.12 153 ASP A N 1
ATOM 1197 C CA . ASP A 1 153 ? -4.582 -139.75 -63.312 1 92.12 153 ASP A CA 1
ATOM 1198 C C . ASP A 1 153 ? -4.223 -138.625 -62.375 1 92.12 153 ASP A C 1
ATOM 1200 O O . ASP A 1 153 ? -5.004 -137.625 -62.219 1 92.12 153 ASP A O 1
ATOM 1204 N N . ILE A 1 154 ? -3.082 -138.75 -61.875 1 93.62 154 ILE A N 1
ATOM 1205 C CA . ILE A 1 154 ? -2.6 -137.75 -60.906 1 93.62 154 ILE A CA 1
ATOM 1206 C C . ILE A 1 154 ? -2.365 -136.375 -61.625 1 93.62 154 ILE A C 1
ATOM 1208 O O . ILE A 1 154 ? -2.77 -135.375 -61.156 1 93.62 154 ILE A O 1
ATOM 1212 N N . PHE A 1 155 ? -1.799 -136.375 -62.75 1 93.44 155 PHE A N 1
ATOM 1213 C CA . PHE A 1 155 ? -1.533 -135.25 -63.531 1 93.44 155 PHE A CA 1
ATOM 1214 C C . PHE A 1 155 ? -2.836 -134.5 -63.938 1 93.44 155 PHE A C 1
ATOM 1216 O O . PHE A 1 155 ? -2.953 -133.375 -63.875 1 93.44 155 PHE A O 1
ATOM 1223 N N . GLU A 1 156 ? -3.795 -135.375 -64.375 1 91.94 156 GLU A N 1
ATOM 1224 C CA . GLU A 1 156 ? -5.074 -134.875 -64.812 1 91.94 156 GLU A CA 1
ATOM 1225 C C . GLU A 1 156 ? -5.812 -134.125 -63.688 1 91.94 156 GLU A C 1
ATOM 1227 O O . GLU A 1 156 ? -6.449 -133.125 -63.875 1 91.94 156 GLU A O 1
ATOM 1232 N N . TYR A 1 157 ? -5.652 -134.75 -62.531 1 94 157 TYR A N 1
ATOM 1233 C CA . TYR A 1 157 ? -6.277 -134.125 -61.344 1 94 157 TYR A CA 1
ATOM 1234 C C . TYR A 1 157 ? -5.566 -132.875 -60.969 1 94 157 TYR A C 1
ATOM 1236 O O . TYR A 1 157 ? -6.207 -131.875 -60.594 1 94 157 TYR A O 1
ATOM 1244 N N . PHE A 1 158 ? -4.297 -132.875 -61.031 1 94 158 PHE A N 1
ATOM 1245 C CA . PHE A 1 158 ? -3.52 -131.625 -60.719 1 94 158 PHE A CA 1
ATOM 1246 C C . PHE A 1 158 ? -3.863 -130.5 -61.688 1 94 158 PHE A C 1
ATOM 1248 O O . PHE A 1 158 ? -4.184 -129.375 -61.25 1 94 158 PHE A O 1
ATOM 1255 N N . ASP A 1 159 ? -3.826 -130.875 -62.938 1 92.81 159 ASP A N 1
ATOM 1256 C CA . ASP A 1 159 ? -3.986 -129.875 -64 1 92.81 159 ASP A CA 1
ATOM 1257 C C . ASP A 1 159 ? -5.434 -129.375 -64.062 1 92.81 159 ASP A C 1
ATOM 1259 O O . ASP A 1 159 ? -5.688 -128.25 -64.312 1 92.81 159 ASP A O 1
ATOM 1263 N N . GLY A 1 160 ? -6.293 -130.25 -63.844 1 90.62 160 GLY A N 1
ATOM 1264 C CA . GLY A 1 160 ? -7.691 -130 -64.125 1 90.62 160 GLY A CA 1
ATOM 1265 C C . GLY A 1 160 ? -8.43 -129.5 -62.844 1 90.62 160 GLY A C 1
ATOM 1266 O O . GLY A 1 160 ? -9.453 -128.75 -62.938 1 90.62 160 GLY A O 1
ATOM 1267 N N . THR A 1 161 ? -7.914 -129.875 -61.656 1 94.19 161 THR A N 1
ATOM 1268 C CA . THR A 1 161 ? -8.695 -129.625 -60.469 1 94.19 161 THR A CA 1
ATOM 1269 C C . THR A 1 161 ? -7.875 -128.75 -59.469 1 94.19 161 THR A C 1
ATOM 1271 O O . THR A 1 161 ? -8.273 -127.688 -59.094 1 94.19 161 THR A O 1
ATOM 1274 N N . LEU A 1 162 ? -6.746 -129.125 -59.094 1 94.38 162 LEU A N 1
ATOM 1275 C CA . LEU A 1 162 ? -5.98 -128.5 -58.031 1 94.38 162 LEU A CA 1
ATOM 1276 C C . LEU A 1 162 ? -5.418 -127.188 -58.531 1 94.38 162 LEU A C 1
ATOM 1278 O O . LEU A 1 162 ? -5.562 -126.125 -57.844 1 94.38 162 LEU A O 1
ATOM 1282 N N . TYR A 1 163 ? -4.797 -127.125 -59.562 1 93.69 163 TYR A N 1
ATOM 1283 C CA . TYR A 1 163 ? -4.094 -125.938 -60 1 93.69 163 TYR A CA 1
ATOM 1284 C C . TYR A 1 163 ? -5.066 -124.812 -60.219 1 93.69 163 TYR A C 1
ATOM 1286 O O . TYR A 1 163 ? -4.785 -123.688 -59.844 1 93.69 163 TYR A O 1
ATOM 1294 N N . PRO A 1 164 ? -6.184 -125.125 -60.875 1 94.75 164 PRO A N 1
ATOM 1295 C CA . PRO A 1 164 ? -7.129 -124 -61 1 94.75 164 PRO A CA 1
ATOM 1296 C C . PRO A 1 164 ? -7.512 -123.438 -59.625 1 94.75 164 PRO A C 1
ATOM 1298 O O . PRO A 1 164 ? -7.672 -122.188 -59.5 1 94.75 164 PRO A O 1
ATOM 1301 N N . SER A 1 165 ? -7.609 -124.25 -58.625 1 94.5 165 SER A N 1
ATOM 1302 C CA . SER A 1 165 ? -7.922 -123.75 -57.281 1 94.5 165 SER A CA 1
ATOM 1303 C C . SER A 1 165 ? -6.766 -122.938 -56.719 1 94.5 165 SER A C 1
ATOM 1305 O O . SER A 1 165 ? -6.977 -121.938 -56.031 1 94.5 165 SER A O 1
ATOM 1307 N N . ILE A 1 166 ? -5.598 -123.312 -56.969 1 93.56 166 ILE A N 1
ATOM 1308 C CA . ILE A 1 166 ? -4.402 -122.562 -56.562 1 93.56 166 ILE A CA 1
ATOM 1309 C C . ILE A 1 166 ? -4.352 -121.25 -57.25 1 93.56 166 ILE A C 1
ATOM 1311 O O . ILE A 1 166 ? -4.051 -120.188 -56.625 1 93.56 166 ILE A O 1
ATOM 1315 N N . ASN A 1 167 ? -4.645 -121.312 -58.5 1 93.12 167 ASN A N 1
ATOM 1316 C CA . ASN A 1 167 ? -4.652 -120.062 -59.281 1 93.12 167 ASN A CA 1
ATOM 1317 C C . ASN A 1 167 ? -5.695 -119.062 -58.75 1 93.12 167 ASN A C 1
ATOM 1319 O O . ASN A 1 167 ? -5.492 -117.875 -58.812 1 93.12 167 ASN A O 1
ATOM 1323 N N . ASP A 1 168 ? -6.691 -119.562 -58.281 1 94.44 168 ASP A N 1
ATOM 1324 C CA . ASP A 1 168 ? -7.711 -118.75 -57.688 1 94.44 168 ASP A CA 1
ATOM 1325 C C . ASP A 1 168 ? -7.18 -118 -56.438 1 94.44 168 ASP A C 1
ATOM 1327 O O . ASP A 1 168 ? -7.402 -116.812 -56.281 1 94.44 168 ASP A O 1
ATOM 1331 N N . VAL A 1 169 ? -6.449 -118.688 -55.656 1 93.06 169 VAL A N 1
ATOM 1332 C CA . VAL A 1 169 ? -5.863 -118.125 -54.438 1 93.06 169 VAL A CA 1
ATOM 1333 C C . VAL A 1 169 ? -4.801 -117.062 -54.844 1 93.06 169 VAL A C 1
ATOM 1335 O O . VAL A 1 169 ? -4.738 -116 -54.25 1 93.06 169 VAL A O 1
ATOM 1338 N N . ALA A 1 170 ? -4.012 -117.438 -55.781 1 91.81 170 ALA A N 1
ATOM 1339 C CA . ALA A 1 170 ? -2.979 -116.5 -56.25 1 91.81 170 ALA A CA 1
ATOM 1340 C C . ALA A 1 170 ? -3.598 -115.25 -56.812 1 91.81 170 ALA A C 1
ATOM 1342 O O . ALA A 1 170 ? -3.092 -114.125 -56.594 1 91.81 170 ALA A O 1
ATOM 1343 N N . SER A 1 171 ? -4.68 -115.438 -57.5 1 93.38 171 SER A N 1
ATOM 1344 C CA . SER A 1 171 ? -5.379 -114.25 -58.062 1 93.38 171 SER A CA 1
ATOM 1345 C C . SER A 1 171 ? -5.961 -113.375 -56.969 1 93.38 171 SER A C 1
ATOM 1347 O O . SER A 1 171 ? -5.91 -112.125 -57.062 1 93.38 171 SER A O 1
ATOM 1349 N N . ASP A 1 172 ? -6.461 -113.938 -55.938 1 93 172 ASP A N 1
ATOM 1350 C CA . ASP A 1 172 ? -6.957 -113.125 -54.781 1 93 172 ASP A CA 1
ATOM 1351 C C . ASP A 1 172 ? -5.848 -112.312 -54.188 1 93 172 ASP A C 1
ATOM 1353 O O . ASP A 1 172 ? -6.035 -111.125 -53.938 1 93 172 ASP A O 1
ATOM 1357 N N . LEU A 1 173 ? -4.766 -112.875 -54.031 1 92.94 173 LEU A N 1
ATOM 1358 C CA . LEU A 1 173 ? -3.658 -112.188 -53.375 1 92.94 173 LEU A CA 1
ATOM 1359 C C . LEU A 1 173 ? -3.064 -111.125 -54.281 1 92.94 173 LEU A C 1
ATOM 1361 O O . LEU A 1 173 ? -2.602 -110.062 -53.812 1 92.94 173 LEU A O 1
ATOM 1365 N N . LYS A 1 174 ? -3.096 -111.375 -55.562 1 91.44 174 LYS A N 1
ATOM 1366 C CA . LYS A 1 174 ? -2.705 -110.312 -56.5 1 91.44 174 LYS A CA 1
ATOM 1367 C C . LYS A 1 174 ? -3.627 -109.125 -56.406 1 91.44 174 LYS A C 1
ATOM 1369 O O . LYS A 1 174 ? -3.166 -108 -56.438 1 91.44 174 LYS A O 1
ATOM 1374 N N . THR A 1 175 ? -4.82 -109.438 -56.188 1 93 175 THR A N 1
ATOM 1375 C CA . THR A 1 175 ? -5.785 -108.375 -56 1 93 175 THR A CA 1
ATOM 1376 C C . THR A 1 175 ? -5.527 -107.625 -54.656 1 93 175 THR A C 1
ATOM 1378 O O . THR A 1 175 ? -5.594 -106.375 -54.625 1 93 175 THR A O 1
ATOM 1381 N N . VAL A 1 176 ? -5.188 -108.25 -53.625 1 91.38 176 VAL A N 1
ATOM 1382 C CA . VAL A 1 176 ? -4.84 -107.688 -52.344 1 91.38 176 VAL A CA 1
ATOM 1383 C C . VAL A 1 176 ? -3.621 -106.812 -52.469 1 91.38 176 VAL A C 1
ATOM 1385 O O . VAL A 1 176 ? -3.604 -105.688 -51.969 1 91.38 176 VAL A O 1
ATOM 1388 N N . SER A 1 177 ? -2.635 -107.25 -53.188 1 92 177 SER A N 1
ATOM 1389 C CA . SER A 1 177 ? -1.424 -106.438 -53.438 1 92 177 SER A CA 1
ATOM 1390 C C . SER A 1 177 ? -1.738 -105.125 -54.156 1 92 177 SER A C 1
ATOM 1392 O O . SER A 1 177 ? -1.247 -104.062 -53.781 1 92 177 SER A O 1
ATOM 1394 N N . ALA A 1 178 ? -2.611 -105.25 -55.156 1 91.75 178 ALA A N 1
ATOM 1395 C CA . ALA A 1 178 ? -2.99 -104.062 -55.938 1 91.75 178 ALA A CA 1
ATOM 1396 C C . ALA A 1 178 ? -3.752 -103.062 -55.062 1 91.75 178 ALA A C 1
ATOM 1398 O O . ALA A 1 178 ? -3.529 -101.875 -55.156 1 91.75 178 ALA A O 1
ATOM 1399 N N . GLU A 1 179 ? -4.527 -103.562 -54.188 1 92.25 179 GLU A N 1
ATOM 1400 C CA . GLU A 1 179 ? -5.297 -102.75 -53.312 1 92.25 179 GLU A CA 1
ATOM 1401 C C . GLU A 1 179 ? -4.395 -102 -52.281 1 92.25 179 GLU A C 1
ATOM 1403 O O . GLU A 1 179 ? -4.59 -100.875 -51.969 1 92.25 179 GLU A O 1
ATOM 1408 N N . ILE A 1 180 ? -3.479 -102.688 -51.781 1 91.31 180 ILE A N 1
ATOM 1409 C CA . ILE A 1 180 ? -2.533 -102.125 -50.812 1 91.31 180 ILE A CA 1
ATOM 1410 C C . ILE A 1 180 ? -1.697 -101 -51.469 1 91.31 180 ILE A C 1
ATOM 1412 O O . ILE A 1 180 ? -1.477 -99.938 -50.875 1 91.31 180 ILE A O 1
ATOM 1416 N N . ALA A 1 181 ? -1.245 -101.312 -52.688 1 89.81 181 ALA A N 1
ATOM 1417 C CA . ALA A 1 181 ? -0.464 -100.375 -53.438 1 89.81 181 ALA A CA 1
ATOM 1418 C C . ALA A 1 181 ? -1.276 -99.062 -53.688 1 89.81 181 ALA A C 1
ATOM 1420 O O . ALA A 1 181 ? -0.764 -98 -53.531 1 89.81 181 ALA A O 1
ATOM 1421 N N . GLU A 1 182 ? -2.545 -99.312 -53.969 1 92.44 182 GLU A N 1
ATOM 1422 C CA . GLU A 1 182 ? -3.414 -98.125 -54.188 1 92.44 182 GLU A CA 1
ATOM 1423 C C . GLU A 1 182 ? -3.658 -97.375 -52.906 1 92.44 182 GLU A C 1
ATOM 1425 O O . GLU A 1 182 ? -3.654 -96.125 -52.906 1 92.44 182 GLU A O 1
ATOM 1430 N N . HIS A 1 183 ? -3.83 -98 -51.844 1 91.25 183 HIS A N 1
ATOM 1431 C CA . HIS A 1 183 ? -4.027 -97.375 -50.531 1 91.25 183 HIS A CA 1
ATOM 1432 C C . HIS A 1 183 ? -2.785 -96.562 -50.125 1 91.25 183 HIS A C 1
ATOM 1434 O O . HIS A 1 183 ? -2.887 -95.438 -49.656 1 91.25 183 HIS A O 1
ATOM 1440 N N . GLY A 1 184 ? -1.676 -97.188 -50.281 1 89.31 184 GLY A N 1
ATOM 1441 C CA . GLY A 1 184 ? -0.426 -96.5 -49.969 1 89.31 184 GLY A CA 1
ATOM 1442 C C . GLY A 1 184 ? -0.222 -95.25 -50.75 1 89.31 184 GLY A C 1
ATOM 1443 O O . GLY A 1 184 ? 0.169 -94.188 -50.188 1 89.31 184 GLY A O 1
ATOM 1444 N N . LYS A 1 185 ? -0.525 -95.312 -52 1 91.75 185 LYS A N 1
ATOM 1445 C CA . LYS A 1 185 ? -0.428 -94.125 -52.844 1 91.75 185 LYS A CA 1
ATOM 1446 C C . LYS A 1 185 ? -1.417 -93.062 -52.406 1 91.75 185 LYS A C 1
ATOM 1448 O O . LYS A 1 185 ? -1.069 -91.875 -52.344 1 91.75 185 LYS A O 1
ATOM 1453 N N . ALA A 1 186 ? -2.564 -93.438 -52.031 1 92 186 ALA A N 1
ATOM 1454 C CA . ALA A 1 186 ? -3.592 -92.5 -51.594 1 92 186 ALA A CA 1
ATOM 1455 C C . ALA A 1 186 ? -3.195 -91.875 -50.281 1 92 186 ALA A C 1
ATOM 1457 O O . ALA A 1 186 ? -3.363 -90.625 -50.125 1 92 186 ALA A O 1
ATOM 1458 N N . VAL A 1 187 ? -2.668 -92.562 -49.344 1 90.38 187 VAL A N 1
ATOM 1459 C CA . VAL A 1 187 ? -2.258 -92.062 -48.062 1 90.38 187 VAL A CA 1
ATOM 1460 C C . VAL A 1 187 ? -1.083 -91.062 -48.25 1 90.38 187 VAL A C 1
ATOM 1462 O O . VAL A 1 187 ? -1.043 -90 -47.625 1 90.38 187 VAL A O 1
ATOM 1465 N N . TYR A 1 188 ? -0.173 -91.438 -49.062 1 90.31 188 TYR A N 1
ATOM 1466 C CA . TYR A 1 188 ? 0.975 -90.625 -49.344 1 90.31 188 TYR A CA 1
ATOM 1467 C C . TYR A 1 188 ? 0.531 -89.25 -49.938 1 90.31 188 TYR A C 1
ATOM 1469 O O . TYR A 1 188 ? 0.901 -88.188 -49.406 1 90.31 188 TYR A O 1
ATOM 1477 N N . MET A 1 189 ? -0.378 -89.312 -50.938 1 91.06 189 MET A N 1
ATOM 1478 C CA . MET A 1 189 ? -0.833 -88.062 -51.594 1 91.06 189 MET A CA 1
ATOM 1479 C C . MET A 1 189 ? -1.679 -87.25 -50.656 1 91.06 189 MET A C 1
ATOM 1481 O O . MET A 1 189 ? -1.54 -86 -50.625 1 91.06 189 MET A O 1
ATOM 1485 N N . ARG A 1 190 ? -2.473 -87.875 -49.875 1 89 190 ARG A N 1
ATOM 1486 C CA . ARG A 1 190 ? -3.309 -87.188 -48.906 1 89 190 ARG A CA 1
ATOM 1487 C C . ARG A 1 190 ? -2.459 -86.438 -47.875 1 89 190 ARG A C 1
ATOM 1489 O O . ARG A 1 190 ? -2.727 -85.312 -47.5 1 89 190 ARG A O 1
ATOM 1496 N N . THR A 1 191 ? -1.433 -87.125 -47.406 1 89 191 THR A N 1
ATOM 1497 C CA . THR A 1 191 ? -0.568 -86.5 -46.375 1 89 191 THR A CA 1
ATOM 1498 C C . THR A 1 191 ? 0.203 -85.312 -46.938 1 89 191 THR A C 1
ATOM 1500 O O . THR A 1 191 ? 0.312 -84.312 -46.281 1 89 191 THR A O 1
ATOM 1503 N N . LEU A 1 192 ? 0.684 -85.438 -48.125 1 87.75 192 LEU A N 1
ATOM 1504 C CA . LEU A 1 192 ? 1.422 -84.375 -48.75 1 87.75 192 LEU A CA 1
ATOM 1505 C C . LEU A 1 192 ? 0.523 -83.125 -48.969 1 87.75 192 LEU A C 1
ATOM 1507 O O . LEU A 1 192 ? 0.917 -82 -48.656 1 87.75 192 LEU A O 1
ATOM 1511 N N . VAL A 1 193 ? -0.724 -83.5 -49.375 1 88.56 193 VAL A N 1
ATOM 1512 C CA . VAL A 1 193 ? -1.633 -82.375 -49.688 1 88.56 193 VAL A CA 1
ATOM 1513 C C . VAL A 1 193 ? -2.115 -81.75 -48.375 1 88.56 193 VAL A C 1
ATOM 1515 O O . VAL A 1 193 ? -2.088 -80.5 -48.25 1 88.56 193 VAL A O 1
ATOM 1518 N N . THR A 1 194 ? -2.434 -82.562 -47.438 1 86.06 194 THR A N 1
ATOM 1519 C CA . THR A 1 194 ? -2.967 -82 -46.188 1 86.06 194 THR A CA 1
ATOM 1520 C C . THR A 1 194 ? -1.882 -81.25 -45.406 1 86.06 194 THR A C 1
ATOM 1522 O O . THR A 1 194 ? -2.135 -80.188 -44.844 1 86.06 194 THR A O 1
ATOM 1525 N N . THR A 1 195 ? -0.701 -81.812 -45.469 1 85.62 195 THR A N 1
ATOM 1526 C CA . THR A 1 195 ? 0.393 -81.125 -44.781 1 85.62 195 THR A CA 1
ATOM 1527 C C . THR A 1 195 ? 0.795 -79.875 -45.5 1 85.62 195 THR A C 1
ATOM 1529 O O . THR A 1 195 ? 1.095 -78.875 -44.875 1 85.62 195 THR A O 1
ATOM 1532 N N . GLY A 1 196 ? 0.761 -79.938 -46.844 1 82.88 196 GLY A N 1
ATOM 1533 C CA . GLY A 1 196 ? 1.061 -78.75 -47.594 1 82.88 196 GLY A CA 1
ATOM 1534 C C . GLY A 1 196 ? 0.064 -77.625 -47.375 1 82.88 196 GLY A C 1
ATOM 1535 O O . GLY A 1 196 ? 0.453 -76.438 -47.156 1 82.88 196 GLY A O 1
ATOM 1536 N N . VAL A 1 197 ? -1.208 -77.938 -47.312 1 84.94 197 VAL A N 1
ATOM 1537 C CA . VAL A 1 197 ? -2.262 -76.938 -47.094 1 84.94 197 VAL A CA 1
ATOM 1538 C C . VAL A 1 197 ? -2.199 -76.438 -45.688 1 84.94 197 VAL A C 1
ATOM 1540 O O . VAL A 1 197 ? -2.273 -75.188 -45.469 1 84.94 197 VAL A O 1
ATOM 1543 N N . SER A 1 198 ? -1.968 -77.312 -44.781 1 81.56 198 SER A N 1
ATOM 1544 C CA . SER A 1 198 ? -1.92 -76.875 -43.406 1 81.56 198 SER A CA 1
ATOM 1545 C C . SER A 1 198 ? -0.686 -76 -43.125 1 81.56 198 SER A C 1
ATOM 1547 O O . SER A 1 198 ? -0.747 -75.062 -42.375 1 81.56 198 SER A O 1
ATOM 1549 N N . ALA A 1 199 ? 0.386 -76.375 -43.75 1 78.62 199 ALA A N 1
ATOM 1550 C CA . ALA A 1 199 ? 1.599 -75.562 -43.625 1 78.62 199 ALA A CA 1
ATOM 1551 C C . ALA A 1 199 ? 1.404 -74.188 -44.219 1 78.62 199 ALA A C 1
ATOM 1553 O O . ALA A 1 199 ? 1.816 -73.188 -43.625 1 78.62 199 ALA A O 1
ATOM 1554 N N . ALA A 1 200 ? 0.721 -74.125 -45.375 1 82.25 200 ALA A N 1
ATOM 1555 C CA . ALA A 1 200 ? 0.464 -72.875 -46.031 1 82.25 200 ALA A CA 1
ATOM 1556 C C . ALA A 1 200 ? -0.451 -72 -45.156 1 82.25 200 ALA A C 1
ATOM 1558 O O . ALA A 1 200 ? -0.217 -70.812 -45.031 1 82.25 200 ALA A O 1
ATOM 1559 N N . LEU A 1 201 ? -1.421 -72.625 -44.531 1 81.56 201 LEU A N 1
ATOM 1560 C CA . LEU A 1 201 ? -2.332 -71.875 -43.656 1 81.56 201 LEU A CA 1
ATOM 1561 C C . LEU A 1 201 ? -1.609 -71.375 -42.406 1 81.56 201 LEU A C 1
ATOM 1563 O O . LEU A 1 201 ? -1.84 -70.25 -41.969 1 81.56 201 LEU A O 1
ATOM 1567 N N . SER A 1 202 ? -0.738 -72.188 -41.906 1 77.25 202 SER A N 1
ATOM 1568 C CA . SER A 1 202 ? 0.028 -71.75 -40.719 1 77.25 202 SER A CA 1
ATOM 1569 C C . SER A 1 202 ? 0.934 -70.625 -41.031 1 77.25 202 SER A C 1
ATOM 1571 O O . SER A 1 202 ? 1.068 -69.688 -40.25 1 77.25 202 SER A O 1
ATOM 1573 N N . PHE A 1 203 ? 1.456 -70.625 -42.219 1 80.44 203 PHE A N 1
ATOM 1574 C CA . PHE A 1 203 ? 2.328 -69.562 -42.625 1 80.44 203 PHE A CA 1
ATOM 1575 C C . PHE A 1 203 ? 1.541 -68.25 -42.719 1 80.44 203 PHE A C 1
ATOM 1577 O O . PHE A 1 203 ? 2.02 -67.188 -42.344 1 80.44 203 PHE A O 1
ATOM 1584 N N . LEU A 1 204 ? 0.373 -68.375 -43.312 1 82.94 204 LEU A N 1
ATOM 1585 C CA . LEU A 1 204 ? -0.465 -67.188 -43.438 1 82.94 204 LEU A CA 1
ATOM 1586 C C . LEU A 1 204 ? -0.825 -66.625 -42.094 1 82.94 204 LEU A C 1
ATOM 1588 O O . LEU A 1 204 ? -0.764 -65.438 -41.875 1 82.94 204 LEU A O 1
ATOM 1592 N N . ILE A 1 205 ? -1.073 -67.375 -41.062 1 79.88 205 ILE A N 1
ATOM 1593 C CA . ILE A 1 205 ? -1.458 -66.938 -39.719 1 79.88 205 ILE A CA 1
ATOM 1594 C C . ILE A 1 205 ? -0.249 -66.312 -39.031 1 79.88 205 ILE A C 1
ATOM 1596 O O . ILE A 1 205 ? -0.374 -65.312 -38.344 1 79.88 205 ILE A O 1
ATOM 1600 N N . ILE A 1 206 ? 0.896 -66.938 -39.219 1 80.06 206 ILE A N 1
ATOM 1601 C CA . ILE A 1 206 ? 2.125 -66.375 -38.656 1 80.06 206 ILE A CA 1
ATOM 1602 C C . ILE A 1 206 ? 2.375 -65 -39.188 1 80.06 206 ILE A C 1
ATOM 1604 O O . ILE A 1 206 ? 2.674 -64.062 -38.406 1 80.06 206 ILE A O 1
ATOM 1608 N N . LEU A 1 207 ? 2.186 -64.875 -40.5 1 81.56 207 LEU A N 1
ATOM 1609 C CA . LEU A 1 207 ? 2.42 -63.594 -41.125 1 81.56 207 LEU A CA 1
ATOM 1610 C C . LEU A 1 207 ? 1.466 -62.531 -40.594 1 81.56 207 LEU A C 1
ATOM 1612 O O . LEU A 1 207 ? 1.884 -61.406 -40.25 1 81.56 207 LEU A O 1
ATOM 1616 N N . THR A 1 208 ? 0.251 -62.844 -40.406 1 81.5 208 THR A N 1
ATOM 1617 C CA . THR A 1 208 ? -0.733 -61.875 -39.875 1 81.5 208 THR A CA 1
ATOM 1618 C C . THR A 1 208 ? -0.453 -61.562 -38.438 1 81.5 208 THR A C 1
ATOM 1620 O O . THR A 1 208 ? -0.646 -60.406 -38 1 81.5 208 THR A O 1
ATOM 1623 N N . THR A 1 209 ? 0.079 -62.5 -37.688 1 79.12 209 THR A N 1
ATOM 1624 C CA . THR A 1 209 ? 0.372 -62.281 -36.25 1 79.12 209 THR A CA 1
ATOM 1625 C C . THR A 1 209 ? 1.568 -61.344 -36.094 1 79.12 209 THR A C 1
ATOM 1627 O O . THR A 1 209 ? 1.544 -60.438 -35.281 1 79.12 209 THR A O 1
ATOM 1630 N N . VAL A 1 210 ? 2.561 -61.531 -36.906 1 77.75 210 VAL A N 1
ATOM 1631 C CA . VAL A 1 210 ? 3.744 -60.688 -36.844 1 77.75 210 VAL A CA 1
ATOM 1632 C C . VAL A 1 210 ? 3.369 -59.25 -37.219 1 77.75 210 VAL A C 1
ATOM 1634 O O . VAL A 1 210 ? 3.803 -58.281 -36.594 1 77.75 210 VAL A O 1
ATOM 1637 N N . LEU A 1 211 ? 2.57 -59.125 -38.219 1 80.56 211 LEU A N 1
ATOM 1638 C CA . LEU A 1 211 ? 2.125 -57.781 -38.625 1 80.56 211 LEU A CA 1
ATOM 1639 C C . LEU A 1 211 ? 1.298 -57.125 -37.531 1 80.56 211 LEU A C 1
ATOM 1641 O O . LEU A 1 211 ? 1.429 -55.938 -37.312 1 80.56 211 LEU A O 1
ATOM 1645 N N . PHE A 1 212 ? 0.494 -57.875 -36.844 1 82.5 212 PHE A N 1
ATOM 1646 C CA . PHE A 1 212 ? -0.329 -57.344 -35.75 1 82.5 212 PHE A CA 1
ATOM 1647 C C . PHE A 1 212 ? 0.54 -56.875 -34.594 1 82.5 212 PHE A C 1
ATOM 1649 O O . PHE A 1 212 ? 0.306 -55.781 -34.031 1 82.5 212 PHE A O 1
ATOM 1656 N N . ILE A 1 213 ? 1.542 -57.625 -34.25 1 78.25 213 ILE A N 1
ATOM 1657 C CA . ILE A 1 213 ? 2.404 -57.281 -33.125 1 78.25 213 ILE A CA 1
ATOM 1658 C C . ILE A 1 213 ? 3.201 -56 -33.438 1 78.25 213 ILE A C 1
ATOM 1660 O O . ILE A 1 213 ? 3.318 -55.125 -32.594 1 78.25 213 ILE A O 1
ATOM 1664 N N . ALA A 1 214 ? 3.691 -55.938 -34.625 1 78.5 214 ALA A N 1
ATOM 1665 C CA . ALA A 1 214 ? 4.465 -54.781 -35.062 1 78.5 214 ALA A CA 1
ATOM 1666 C C . ALA A 1 214 ? 3.594 -53.531 -35.094 1 78.5 214 ALA A C 1
ATOM 1668 O O . ALA A 1 214 ? 3.99 -52.469 -34.625 1 78.5 214 ALA A O 1
ATOM 1669 N N . SER A 1 215 ? 2.402 -53.656 -35.656 1 81.88 215 SER A N 1
ATOM 1670 C CA . SER A 1 215 ? 1.494 -52.5 -35.781 1 81.88 215 SER A CA 1
ATOM 1671 C C . SER A 1 215 ? 0.936 -52.125 -34.406 1 81.88 215 SER A C 1
ATOM 1673 O O . SER A 1 215 ? 0.808 -50.938 -34.094 1 81.88 215 SER A O 1
ATOM 1675 N N . GLY A 1 216 ? 0.626 -53.156 -33.594 1 78.62 216 GLY A N 1
ATOM 1676 C CA . GLY A 1 216 ? 0.124 -52.906 -32.25 1 78.62 216 GLY A CA 1
ATOM 1677 C C . GLY A 1 216 ? 1.145 -52.219 -31.359 1 78.62 216 GLY A C 1
ATOM 1678 O O . GLY A 1 216 ? 0.816 -51.281 -30.625 1 78.62 216 GLY A O 1
ATOM 1679 N N . GLY A 1 217 ? 2.385 -52.688 -31.453 1 78.88 217 GLY A N 1
ATOM 1680 C CA . GLY A 1 217 ? 3.459 -52.062 -30.688 1 78.88 217 GLY A CA 1
ATOM 1681 C C . GLY A 1 217 ? 3.703 -50.625 -31.078 1 78.88 217 GLY A C 1
ATOM 1682 O O . GLY A 1 217 ? 3.865 -49.75 -30.219 1 78.88 217 GLY A O 1
ATOM 1683 N N . SER A 1 218 ? 3.707 -50.312 -32.312 1 82.12 218 SER A N 1
ATOM 1684 C CA . SER A 1 218 ? 3.914 -48.969 -32.812 1 82.12 218 SER A CA 1
ATOM 1685 C C . SER A 1 218 ? 2.74 -48.062 -32.438 1 82.12 218 SER A C 1
ATOM 1687 O O . SER A 1 218 ? 2.936 -46.906 -32.031 1 82.12 218 SER A O 1
ATOM 1689 N N . ALA A 1 219 ? 1.537 -48.594 -32.531 1 82.25 219 ALA A N 1
ATOM 1690 C CA . ALA A 1 219 ? 0.341 -47.812 -32.188 1 82.25 219 ALA A CA 1
ATOM 1691 C C . ALA A 1 219 ? 0.312 -47.531 -30.688 1 82.25 219 ALA A C 1
ATOM 1693 O O . ALA A 1 219 ? -0.049 -46.406 -30.281 1 82.25 219 ALA A O 1
ATOM 1694 N N . LEU A 1 220 ? 0.689 -48.406 -29.891 1 82.44 220 LEU A N 1
ATOM 1695 C CA . LEU A 1 220 ? 0.738 -48.219 -28.438 1 82.44 220 LEU A CA 1
ATOM 1696 C C . LEU A 1 220 ? 1.794 -47.188 -28.062 1 82.44 220 LEU A C 1
ATOM 1698 O O . LEU A 1 220 ? 1.534 -46.312 -27.25 1 82.44 220 LEU A O 1
ATOM 1702 N N . ALA A 1 221 ? 2.936 -47.312 -28.641 1 82.25 221 ALA A N 1
ATOM 1703 C CA . ALA A 1 221 ? 4.02 -46.375 -28.391 1 82.25 221 ALA A CA 1
ATOM 1704 C C . ALA A 1 221 ? 3.594 -44.938 -28.719 1 82.25 221 ALA A C 1
ATOM 1706 O O . ALA A 1 221 ? 3.787 -44.031 -27.922 1 82.25 221 ALA A O 1
ATOM 1707 N N . LYS A 1 222 ? 2.992 -44.719 -29.875 1 84.25 222 LYS A N 1
ATOM 1708 C CA . LYS A 1 222 ? 2.568 -43.406 -30.312 1 84.25 222 LYS A CA 1
ATOM 1709 C C . LYS A 1 222 ? 1.457 -42.844 -29.422 1 84.25 222 LYS A C 1
ATOM 1711 O O . LYS A 1 222 ? 1.435 -41.656 -29.094 1 84.25 222 LYS A O 1
ATOM 1716 N N . SER A 1 223 ? 0.559 -43.75 -28.953 1 85.75 223 SER A N 1
ATOM 1717 C CA . SER A 1 223 ? -0.592 -43.344 -28.156 1 85.75 223 SER A CA 1
ATOM 1718 C C . SER A 1 223 ? -0.168 -42.969 -26.75 1 85.75 223 SER A C 1
ATOM 1720 O O . SER A 1 223 ? -0.89 -42.219 -26.062 1 85.75 223 SER A O 1
ATOM 1722 N N . ILE A 1 224 ? 0.999 -43.281 -26.25 1 84.94 224 ILE A N 1
ATOM 1723 C CA . ILE A 1 224 ? 1.452 -43 -24.906 1 84.94 224 ILE A CA 1
ATOM 1724 C C . ILE A 1 224 ? 2.57 -41.938 -24.938 1 84.94 224 ILE A C 1
ATOM 1726 O O . ILE A 1 224 ? 2.549 -40.969 -24.188 1 84.94 224 ILE A O 1
ATOM 1730 N N . VAL A 1 225 ? 3.543 -42.125 -25.859 1 85.06 225 VAL A N 1
ATOM 1731 C CA . VAL A 1 225 ? 4.75 -41.312 -25.906 1 85.06 225 VAL A CA 1
ATOM 1732 C C . VAL A 1 225 ? 4.391 -39.875 -26.328 1 85.06 225 VAL A C 1
ATOM 1734 O O . VAL A 1 225 ? 4.871 -38.906 -25.734 1 85.06 225 VAL A O 1
ATOM 1737 N N . GLU A 1 226 ? 3.553 -39.688 -27.344 1 87.56 226 GLU A N 1
ATOM 1738 C CA . GLU A 1 226 ? 3.242 -38.375 -27.875 1 87.56 226 GLU A CA 1
ATOM 1739 C C . GLU A 1 226 ? 2.561 -37.5 -26.828 1 87.56 226 GLU A C 1
ATOM 1741 O O . GLU A 1 226 ? 3.012 -36.375 -26.547 1 87.56 226 GLU A O 1
ATOM 1746 N N . PRO A 1 227 ? 1.441 -37.969 -26.203 1 88.25 227 PRO A N 1
ATOM 1747 C CA . PRO A 1 227 ? 0.81 -37.156 -25.172 1 88.25 227 PRO A CA 1
ATOM 1748 C C . PRO A 1 227 ? 1.722 -36.906 -23.969 1 88.25 227 PRO A C 1
ATOM 1750 O O . PRO A 1 227 ? 1.697 -35.812 -23.391 1 88.25 227 PRO A O 1
ATOM 1753 N N . VAL A 1 228 ? 2.496 -37.844 -23.531 1 89.06 228 VAL A N 1
ATOM 1754 C CA . VAL A 1 228 ? 3.412 -37.688 -22.406 1 89.06 228 VAL A CA 1
ATOM 1755 C C . VAL A 1 228 ? 4.445 -36.594 -22.719 1 89.06 228 VAL A C 1
ATOM 1757 O O . VAL A 1 228 ? 4.789 -35.812 -21.844 1 89.06 228 VAL A O 1
ATOM 1760 N N . ASP A 1 229 ? 4.922 -36.656 -23.938 1 89.88 229 ASP A N 1
ATOM 1761 C CA . ASP A 1 229 ? 5.898 -35.656 -24.359 1 89.88 229 ASP A CA 1
ATOM 1762 C C . ASP A 1 229 ? 5.297 -34.25 -24.312 1 89.88 229 ASP A C 1
ATOM 1764 O O . ASP A 1 229 ? 5.953 -33.281 -23.891 1 89.88 229 ASP A O 1
ATOM 1768 N N . GLU A 1 230 ? 4.102 -34.094 -24.797 1 91.19 230 GLU A N 1
ATOM 1769 C CA . GLU A 1 230 ? 3.422 -32.812 -24.781 1 91.19 230 GLU A CA 1
ATOM 1770 C C . GLU A 1 230 ? 3.232 -32.281 -23.344 1 91.19 230 GLU A C 1
ATOM 1772 O O . GLU A 1 230 ? 3.508 -31.125 -23.062 1 91.19 230 GLU A O 1
ATOM 1777 N N . VAL A 1 231 ? 2.773 -33.094 -22.469 1 91.88 231 VAL A N 1
ATOM 1778 C CA . VAL A 1 231 ? 2.537 -32.75 -21.078 1 91.88 231 VAL A CA 1
ATOM 1779 C C . VAL A 1 231 ? 3.869 -32.469 -20.375 1 91.88 231 VAL A C 1
ATOM 1781 O O . VAL A 1 231 ? 3.963 -31.562 -19.547 1 91.88 231 VAL A O 1
ATOM 1784 N N . ARG A 1 232 ? 4.844 -33.312 -20.703 1 90.94 232 ARG A N 1
ATOM 1785 C CA . ARG A 1 232 ? 6.184 -33.094 -20.172 1 90.94 232 ARG A CA 1
ATOM 1786 C C . ARG A 1 232 ? 6.715 -31.719 -20.547 1 90.94 232 ARG A C 1
ATOM 1788 O O . ARG A 1 232 ? 7.266 -31 -19.719 1 90.94 232 ARG A O 1
ATOM 1795 N N . THR A 1 233 ? 6.621 -31.297 -21.828 1 91.38 233 THR A N 1
ATOM 1796 C CA . THR A 1 233 ? 7.055 -29.984 -22.297 1 91.38 233 THR A CA 1
ATOM 1797 C C . THR A 1 233 ? 6.312 -28.875 -21.562 1 91.38 233 THR A C 1
ATOM 1799 O O . THR A 1 233 ? 6.918 -27.891 -21.156 1 91.38 233 THR A O 1
ATOM 1802 N N . ALA A 1 234 ? 5.039 -29.078 -21.406 1 90.38 234 ALA A N 1
ATOM 1803 C CA . ALA A 1 234 ? 4.23 -28.109 -20.672 1 90.38 234 ALA A CA 1
ATOM 1804 C C . ALA A 1 234 ? 4.711 -27.969 -19.234 1 90.38 234 ALA A C 1
ATOM 1806 O O . ALA A 1 234 ? 4.832 -26.859 -18.719 1 90.38 234 ALA A O 1
ATOM 1807 N N . ALA A 1 235 ? 4.941 -29.062 -18.578 1 89.94 235 ALA A N 1
ATOM 1808 C CA . ALA A 1 235 ? 5.434 -29.062 -17.203 1 89.94 235 ALA A CA 1
ATOM 1809 C C . ALA A 1 235 ? 6.793 -28.375 -17.109 1 89.94 235 ALA A C 1
ATOM 1811 O O . ALA A 1 235 ? 7.055 -27.625 -16.156 1 89.94 235 ALA A O 1
ATOM 1812 N N . ARG A 1 236 ? 7.656 -28.672 -18.094 1 90.69 236 ARG A N 1
ATOM 1813 C CA . ARG A 1 236 ? 8.961 -28.016 -18.141 1 90.69 236 ARG A CA 1
ATOM 1814 C C . ARG A 1 236 ? 8.805 -26.5 -18.266 1 90.69 236 ARG A C 1
ATOM 1816 O O . ARG A 1 236 ? 9.453 -25.734 -17.547 1 90.69 236 ARG A O 1
ATOM 1823 N N . ASP A 1 237 ? 7.953 -26.062 -19.188 1 91.69 237 ASP A N 1
ATOM 1824 C CA . ASP A 1 237 ? 7.688 -24.641 -19.375 1 91.69 237 ASP A CA 1
ATOM 1825 C C . ASP A 1 237 ? 7.16 -24.016 -18.078 1 91.69 237 ASP A C 1
ATOM 1827 O O . ASP A 1 237 ? 7.578 -22.922 -17.703 1 91.69 237 ASP A O 1
ATOM 1831 N N . MET A 1 238 ? 6.297 -24.656 -17.438 1 87.62 238 MET A N 1
ATOM 1832 C CA . MET A 1 238 ? 5.754 -24.172 -16.156 1 87.62 238 MET A CA 1
ATOM 1833 C C . MET A 1 238 ? 6.855 -24.031 -15.117 1 87.62 238 MET A C 1
ATOM 1835 O O . MET A 1 238 ? 6.871 -23.062 -14.359 1 87.62 238 MET A O 1
ATOM 1839 N N . SER A 1 239 ? 7.762 -25 -15.078 1 87.81 239 SER A N 1
ATOM 1840 C CA . SER A 1 239 ? 8.859 -24.984 -14.117 1 87.81 239 SER A CA 1
ATOM 1841 C C . SER A 1 239 ? 9.828 -23.844 -14.406 1 87.81 239 SER A C 1
ATOM 1843 O O . SER A 1 239 ? 10.594 -23.438 -13.523 1 87.81 239 SER A O 1
ATOM 1845 N N . GLU A 1 240 ? 9.828 -23.344 -15.688 1 89.12 240 GLU A N 1
ATOM 1846 C CA . GLU A 1 240 ? 10.68 -22.234 -16.094 1 89.12 240 GLU A CA 1
ATOM 1847 C C . GLU A 1 240 ? 9.938 -20.906 -15.961 1 89.12 240 GLU A C 1
ATOM 1849 O O . GLU A 1 240 ? 10.422 -19.859 -16.438 1 89.12 240 GLU A O 1
ATOM 1854 N N . GLY A 1 241 ? 8.781 -20.922 -15.438 1 88.38 241 GLY A N 1
ATOM 1855 C CA . GLY A 1 241 ? 8.055 -19.719 -15.109 1 88.38 241 GLY A CA 1
ATOM 1856 C C . GLY A 1 241 ? 7.109 -19.266 -16.203 1 88.38 241 GLY A C 1
ATOM 1857 O O . GLY A 1 241 ? 6.562 -18.156 -16.156 1 88.38 241 GLY A O 1
ATOM 1858 N N . LYS A 1 242 ? 6.887 -20.109 -17.234 1 91.06 242 LYS A N 1
ATOM 1859 C CA . LYS A 1 242 ? 5.957 -19.781 -18.312 1 91.06 242 LYS A CA 1
ATOM 1860 C C . LYS A 1 242 ? 4.531 -20.188 -17.953 1 91.06 242 LYS A C 1
ATOM 1862 O O . LYS A 1 242 ? 4.285 -21.328 -17.562 1 91.06 242 LYS A O 1
ATOM 1867 N N . LEU A 1 243 ? 3.629 -19.25 -18.125 1 88.62 243 LEU A N 1
ATOM 1868 C CA . LEU A 1 243 ? 2.25 -19.547 -17.75 1 88.62 243 LEU A CA 1
ATOM 1869 C C . LEU A 1 243 ? 1.362 -19.656 -18.984 1 88.62 243 LEU A C 1
ATOM 1871 O O . LEU A 1 243 ? 0.247 -20.188 -18.906 1 88.62 243 LEU A O 1
ATOM 1875 N N . ASP A 1 244 ? 1.874 -19.188 -20.094 1 88.06 244 ASP A N 1
ATOM 1876 C CA . ASP A 1 244 ? 1.147 -19.344 -21.359 1 88.06 244 ASP A CA 1
ATOM 1877 C C . ASP A 1 244 ? 1.523 -20.656 -22.047 1 88.06 244 ASP A C 1
ATOM 1879 O O . ASP A 1 244 ? 2.371 -20.672 -22.938 1 88.06 244 ASP A O 1
ATOM 1883 N N . ILE A 1 245 ? 0.963 -21.75 -21.625 1 87 245 ILE A N 1
ATOM 1884 C CA . ILE A 1 245 ? 1.304 -23.078 -22.141 1 87 245 ILE A CA 1
ATOM 1885 C C . ILE A 1 245 ? 0.105 -23.656 -22.891 1 87 245 ILE A C 1
ATOM 1887 O O . ILE A 1 245 ? -1.026 -23.594 -22.406 1 87 245 ILE A O 1
ATOM 1891 N N . ASN A 1 246 ? 0.32 -24.062 -24.078 1 86.25 246 ASN A N 1
ATOM 1892 C CA . ASN A 1 246 ? -0.726 -24.688 -24.891 1 86.25 246 ASN A CA 1
ATOM 1893 C C . ASN A 1 246 ? -0.581 -26.203 -24.922 1 86.25 246 ASN A C 1
ATOM 1895 O O . ASN A 1 246 ? 0.423 -26.734 -25.406 1 86.25 246 ASN A O 1
ATOM 1899 N N . ILE A 1 247 ? -1.496 -26.922 -24.234 1 89.88 247 ILE A N 1
ATOM 1900 C CA . ILE A 1 247 ? -1.589 -28.375 -24.312 1 89.88 247 ILE A CA 1
ATOM 1901 C C . ILE A 1 247 ? -2.764 -28.781 -25.203 1 89.88 247 ILE A C 1
ATOM 1903 O O . ILE A 1 247 ? -3.924 -28.578 -24.828 1 89.88 247 ILE A O 1
ATOM 1907 N N . GLU A 1 248 ? -2.527 -29.328 -26.406 1 89.5 248 GLU A N 1
ATOM 1908 C CA . GLU A 1 248 ? -3.555 -29.625 -27.391 1 89.5 248 GLU A CA 1
ATOM 1909 C C . GLU A 1 248 ? -4.16 -31 -27.188 1 89.5 248 GLU A C 1
ATOM 1911 O O . GLU A 1 248 ? -5.297 -31.25 -27.594 1 89.5 248 GLU A O 1
ATOM 1916 N N . TYR A 1 249 ? -3.422 -31.922 -26.5 1 90 249 TYR A N 1
ATOM 1917 C CA . TYR A 1 249 ? -3.857 -33.312 -26.375 1 90 249 TYR A CA 1
ATOM 1918 C C . TYR A 1 249 ? -5.16 -33.406 -25.594 1 90 249 TYR A C 1
ATOM 1920 O O . TYR A 1 249 ? -5.285 -32.812 -24.516 1 90 249 TYR A O 1
ATOM 1928 N N . ARG A 1 250 ? -6.16 -34.062 -26.25 1 90 250 ARG A N 1
ATOM 1929 C CA . ARG A 1 250 ? -7.449 -34.312 -25.609 1 90 250 ARG A CA 1
ATOM 1930 C C . ARG A 1 250 ? -7.871 -35.75 -25.75 1 90 250 ARG A C 1
ATOM 1932 O O . ARG A 1 250 ? -7.855 -36.312 -26.844 1 90 250 ARG A O 1
ATOM 1939 N N . ALA A 1 251 ? -8.023 -36.406 -24.672 1 88.56 251 ALA A N 1
ATOM 1940 C CA . ALA A 1 251 ? -8.477 -37.781 -24.641 1 88.56 251 ALA A CA 1
ATOM 1941 C C . ALA A 1 251 ? -9.164 -38.094 -23.312 1 88.56 251 ALA A C 1
ATOM 1943 O O . ALA A 1 251 ? -9.109 -37.312 -22.375 1 88.56 251 ALA A O 1
ATOM 1944 N N . GLU A 1 252 ? -9.93 -39.125 -23.234 1 87.25 252 GLU A N 1
ATOM 1945 C CA . GLU A 1 252 ? -10.656 -39.5 -22.016 1 87.25 252 GLU A CA 1
ATOM 1946 C C . GLU A 1 252 ? -9.812 -40.406 -21.125 1 87.25 252 GLU A C 1
ATOM 1948 O O . GLU A 1 252 ? -10.227 -40.75 -20.031 1 87.25 252 GLU A O 1
ATOM 1953 N N . ASP A 1 253 ? -8.617 -40.719 -21.5 1 86.94 253 ASP A N 1
ATOM 1954 C CA . ASP A 1 253 ? -7.781 -41.594 -20.703 1 86.94 253 ASP A CA 1
ATOM 1955 C C . ASP A 1 253 ? -7.02 -40.812 -19.625 1 86.94 253 ASP A C 1
ATOM 1957 O O . ASP A 1 253 ? -7.301 -39.625 -19.391 1 86.94 253 ASP A O 1
ATOM 1961 N N . GLU A 1 254 ? -6.129 -41.469 -18.875 1 89.38 254 GLU A N 1
ATOM 1962 C CA . GLU A 1 254 ? -5.375 -40.875 -17.781 1 89.38 254 GLU A CA 1
ATOM 1963 C C . GLU A 1 254 ? -4.492 -39.719 -18.281 1 89.38 254 GLU A C 1
ATOM 1965 O O . GLU A 1 254 ? -4.32 -38.719 -17.594 1 89.38 254 GLU A O 1
ATOM 1970 N N . LEU A 1 255 ? -4.008 -39.875 -19.453 1 88.88 255 LEU A N 1
ATOM 1971 C CA . LEU A 1 255 ? -3.15 -38.844 -20.031 1 88.88 255 LEU A CA 1
ATOM 1972 C C . LEU A 1 255 ? -3.973 -37.625 -20.453 1 88.88 255 LEU A C 1
ATOM 1974 O O . LEU A 1 255 ? -3.516 -36.469 -20.359 1 88.88 255 LEU A O 1
ATOM 1978 N N . GLY A 1 256 ? -5.121 -37.906 -21.016 1 89.88 256 GLY A N 1
ATOM 1979 C CA . GLY A 1 256 ? -6.035 -36.812 -21.328 1 89.88 256 GLY A CA 1
ATOM 1980 C C . GLY A 1 256 ? -6.461 -36.031 -20.109 1 89.88 256 GLY A C 1
ATOM 1981 O O . GLY A 1 256 ? -6.488 -34.812 -20.141 1 89.88 256 GLY A O 1
ATOM 1982 N N . GLU A 1 257 ? -6.816 -36.656 -19.031 1 90.75 257 GLU A N 1
ATOM 1983 C CA . GLU A 1 257 ? -7.164 -36.031 -17.766 1 90.75 257 GLU A CA 1
ATOM 1984 C C . GLU A 1 257 ? -5.988 -35.219 -17.219 1 90.75 257 GLU A C 1
ATOM 1986 O O . GLU A 1 257 ? -6.168 -34.094 -16.719 1 90.75 257 GLU A O 1
ATOM 1991 N N . LEU A 1 258 ? -4.871 -35.781 -17.266 1 90.75 258 LEU A N 1
ATOM 1992 C CA . LEU A 1 258 ? -3.656 -35.094 -16.844 1 90.75 258 LEU A CA 1
ATOM 1993 C C . LEU A 1 258 ? -3.461 -33.812 -17.656 1 90.75 258 LEU A C 1
ATOM 1995 O O . LEU A 1 258 ? -3.203 -32.75 -17.078 1 90.75 258 LEU A O 1
ATOM 1999 N N . ALA A 1 259 ? -3.537 -33.906 -19 1 92 259 ALA A N 1
ATOM 2000 C CA . ALA A 1 259 ? -3.418 -32.75 -19.875 1 92 259 ALA A CA 1
ATOM 2001 C C . ALA A 1 259 ? -4.445 -31.688 -19.516 1 92 259 ALA A C 1
ATOM 2003 O O . ALA A 1 259 ? -4.117 -30.5 -19.438 1 92 259 ALA A O 1
ATOM 2004 N N . HIS A 1 260 ? -5.668 -32.125 -19.312 1 91.88 260 HIS A N 1
ATOM 2005 C CA . HIS A 1 260 ? -6.754 -31.219 -18.938 1 91.88 260 HIS A CA 1
ATOM 2006 C C . HIS A 1 260 ? -6.465 -30.516 -17.625 1 91.88 260 HIS A C 1
ATOM 2008 O O . HIS A 1 260 ? -6.578 -29.281 -17.516 1 91.88 260 HIS A O 1
ATOM 2014 N N . ASP A 1 261 ? -6.094 -31.219 -16.594 1 90.75 261 ASP A N 1
ATOM 2015 C CA . ASP A 1 261 ? -5.828 -30.656 -15.266 1 90.75 261 ASP A CA 1
ATOM 2016 C C . ASP A 1 261 ? -4.633 -29.719 -15.289 1 90.75 261 ASP A C 1
ATOM 2018 O O . ASP A 1 261 ? -4.625 -28.688 -14.602 1 90.75 261 ASP A O 1
ATOM 2022 N N . LEU A 1 262 ? -3.654 -30.047 -16.016 1 90.25 262 LEU A N 1
ATOM 2023 C CA . LEU A 1 262 ? -2.494 -29.172 -16.156 1 90.25 262 LEU A CA 1
ATOM 2024 C C . LEU A 1 262 ? -2.871 -27.875 -16.859 1 90.25 262 LEU A C 1
ATOM 2026 O O . LEU A 1 262 ? -2.428 -26.797 -16.453 1 90.25 262 LEU A O 1
ATOM 2030 N N . ARG A 1 263 ? -3.682 -28 -17.922 1 91.5 263 ARG A N 1
ATOM 2031 C CA . ARG A 1 263 ? -4.191 -26.812 -18.594 1 91.5 263 ARG A CA 1
ATOM 2032 C C . ARG A 1 263 ? -4.98 -25.922 -17.641 1 91.5 263 ARG A C 1
ATOM 2034 O O . ARG A 1 263 ? -4.777 -24.703 -17.594 1 91.5 263 ARG A O 1
ATOM 2041 N N . LYS A 1 264 ? -5.844 -26.5 -16.938 1 89.88 264 LYS A N 1
ATOM 2042 C CA . LYS A 1 264 ? -6.66 -25.781 -15.953 1 89.88 264 LYS A CA 1
ATOM 2043 C C . LYS A 1 264 ? -5.789 -25.109 -14.898 1 89.88 264 LYS A C 1
ATOM 2045 O O . LYS A 1 264 ? -6.012 -23.953 -14.547 1 89.88 264 LYS A O 1
ATOM 2050 N N . SER A 1 265 ? -4.848 -25.844 -14.391 1 88.69 265 SER A N 1
ATOM 2051 C CA . SER A 1 265 ? -3.955 -25.312 -13.359 1 88.69 265 SER A CA 1
ATOM 2052 C C . SER A 1 265 ? -3.15 -24.125 -13.883 1 88.69 265 SER A C 1
ATOM 2054 O O . SER A 1 265 ? -3.002 -23.125 -13.188 1 88.69 265 SER A O 1
ATOM 2056 N N . THR A 1 266 ? -2.598 -24.281 -15.047 1 89.12 266 THR A N 1
ATOM 2057 C CA . THR A 1 266 ? -1.797 -23.203 -15.625 1 89.12 266 THR A CA 1
ATOM 2058 C C . THR A 1 266 ? -2.656 -21.969 -15.883 1 89.12 266 THR A C 1
ATOM 2060 O O . THR A 1 266 ? -2.246 -20.844 -15.594 1 89.12 266 THR A O 1
ATOM 2063 N N . ARG A 1 267 ? -3.818 -22.156 -16.453 1 88.06 267 ARG A N 1
ATOM 2064 C CA . ARG A 1 267 ? -4.738 -21.047 -16.688 1 88.06 267 ARG A CA 1
ATOM 2065 C C . ARG A 1 267 ? -5.141 -20.375 -15.375 1 88.06 267 ARG A C 1
ATOM 2067 O O . ARG A 1 267 ? -5.207 -19.156 -15.297 1 88.06 267 ARG A O 1
ATOM 2074 N N . TYR A 1 268 ? -5.41 -21.188 -14.406 1 90 268 TYR A N 1
ATOM 2075 C CA . TYR A 1 268 ? -5.77 -20.703 -13.078 1 90 268 TYR A CA 1
ATOM 2076 C C . TYR A 1 268 ? -4.648 -19.875 -12.477 1 90 268 TYR A C 1
ATOM 2078 O O . TYR A 1 268 ? -4.883 -18.75 -12.008 1 90 268 TYR A O 1
ATOM 2086 N N . THR A 1 269 ? -3.459 -20.328 -12.5 1 89.06 269 THR A N 1
ATOM 2087 C CA . THR A 1 269 ? -2.301 -19.609 -11.969 1 89.06 269 THR A CA 1
ATOM 2088 C C . THR A 1 269 ? -2.061 -18.312 -12.742 1 89.06 269 THR A C 1
ATOM 2090 O O . THR A 1 269 ? -1.781 -17.281 -12.148 1 89.06 269 THR A O 1
ATOM 2093 N N . ALA A 1 270 ? -2.154 -18.469 -14.102 1 90.38 270 ALA A N 1
ATOM 2094 C CA . ALA A 1 270 ? -2.002 -17.281 -14.93 1 90.38 270 ALA A CA 1
ATOM 2095 C C . ALA A 1 270 ? -3.016 -16.203 -14.547 1 90.38 270 ALA A C 1
ATOM 2097 O O . ALA A 1 270 ? -2.68 -15.023 -14.469 1 90.38 270 ALA A O 1
ATOM 2098 N N . SER A 1 271 ? -4.234 -16.578 -14.266 1 91.31 271 SER A N 1
ATOM 2099 C CA . SER A 1 271 ? -5.289 -15.648 -13.875 1 91.31 271 SER A CA 1
ATOM 2100 C C . SER A 1 271 ? -4.984 -15.008 -12.523 1 91.31 271 SER A C 1
ATOM 2102 O O . SER A 1 271 ? -5.219 -13.812 -12.336 1 91.31 271 SER A O 1
ATOM 2104 N N . ILE A 1 272 ? -4.496 -15.75 -11.617 1 90.44 272 ILE A N 1
ATOM 2105 C CA . ILE A 1 272 ? -4.148 -15.242 -10.289 1 90.44 272 ILE A CA 1
ATOM 2106 C C . ILE A 1 272 ? -3.014 -14.227 -10.414 1 90.44 272 ILE A C 1
ATOM 2108 O O . ILE A 1 272 ? -3.08 -13.141 -9.828 1 90.44 272 ILE A O 1
ATOM 2112 N N . VAL A 1 273 ? -1.992 -14.648 -11.18 1 90 273 VAL A N 1
ATOM 2113 C CA . VAL A 1 273 ? -0.848 -13.766 -11.383 1 90 273 VAL A CA 1
ATOM 2114 C C . VAL A 1 273 ? -1.313 -12.453 -12 1 90 273 VAL A C 1
ATOM 2116 O O . VAL A 1 273 ? -0.911 -11.375 -11.555 1 90 273 VAL A O 1
ATOM 2119 N N . SER A 1 274 ? -2.133 -12.586 -12.984 1 91.69 274 SER A N 1
ATOM 2120 C CA . SER A 1 274 ? -2.674 -11.391 -13.625 1 91.69 274 SER A CA 1
ATOM 2121 C C . SER A 1 274 ? -3.471 -10.547 -12.641 1 91.69 274 SER A C 1
ATOM 2123 O O . SER A 1 274 ? -3.316 -9.32 -12.594 1 91.69 274 SER A O 1
ATOM 2125 N N . ASP A 1 275 ? -4.293 -11.148 -11.805 1 94.12 275 ASP A N 1
ATOM 2126 C CA . ASP A 1 275 ? -5.125 -10.43 -10.844 1 94.12 275 ASP A CA 1
ATOM 2127 C C . ASP A 1 275 ? -4.266 -9.75 -9.781 1 94.12 275 ASP A C 1
ATOM 2129 O O . ASP A 1 275 ? -4.555 -8.625 -9.367 1 94.12 275 ASP A O 1
ATOM 2133 N N . ILE A 1 276 ? -3.256 -10.445 -9.336 1 92.06 276 ILE A N 1
ATOM 2134 C CA . ILE A 1 276 ? -2.348 -9.867 -8.352 1 92.06 276 ILE A CA 1
ATOM 2135 C C . ILE A 1 276 ? -1.688 -8.617 -8.93 1 92.06 276 ILE A C 1
ATOM 2137 O O . ILE A 1 276 ? -1.663 -7.566 -8.289 1 92.06 276 ILE A O 1
ATOM 2141 N N . SER A 1 277 ? -1.147 -8.773 -10.125 1 91.44 277 SER A N 1
ATOM 2142 C CA . SER A 1 277 ? -0.49 -7.652 -10.789 1 91.44 277 SER A CA 1
ATOM 2143 C C . SER A 1 277 ? -1.448 -6.48 -10.969 1 91.44 277 SER A C 1
ATOM 2145 O O . SER A 1 277 ? -1.08 -5.328 -10.734 1 91.44 277 SER A O 1
ATOM 2147 N N . GLU A 1 278 ? -2.641 -6.828 -11.375 1 91.88 278 GLU A N 1
ATOM 2148 C CA . GLU A 1 278 ? -3.645 -5.789 -11.57 1 91.88 278 GLU A CA 1
ATOM 2149 C C . GLU A 1 278 ? -4.027 -5.129 -10.25 1 91.88 278 GLU A C 1
ATOM 2151 O O . GLU A 1 278 ? -4.133 -3.902 -10.172 1 91.88 278 GLU A O 1
ATOM 2156 N N . SER A 1 279 ? -4.277 -5.914 -9.227 1 93.06 279 SER A N 1
ATOM 2157 C CA . SER A 1 279 ? -4.652 -5.406 -7.91 1 93.06 279 SER A CA 1
ATOM 2158 C C . SER A 1 279 ? -3.553 -4.52 -7.324 1 93.06 279 SER A C 1
ATOM 2160 O O . SER A 1 279 ? -3.828 -3.424 -6.836 1 93.06 279 SER A O 1
ATOM 2162 N N . LEU A 1 280 ? -2.365 -4.949 -7.402 1 91.06 280 LEU A N 1
ATOM 2163 C CA . LEU A 1 280 ? -1.236 -4.172 -6.906 1 91.06 280 LEU A CA 1
ATOM 2164 C C . LEU A 1 280 ? -1.034 -2.91 -7.738 1 91.06 280 LEU A C 1
ATOM 2166 O O . LEU A 1 280 ? -0.686 -1.856 -7.199 1 91.06 280 LEU A O 1
ATOM 2170 N N . GLY A 1 281 ? -1.248 -3.094 -9.078 1 89.31 281 GLY A N 1
ATOM 2171 C CA . GLY A 1 281 ? -1.193 -1.919 -9.93 1 89.31 281 GLY A CA 1
ATOM 2172 C C . GLY A 1 281 ? -2.221 -0.865 -9.562 1 89.31 281 GLY A C 1
ATOM 2173 O O . GLY A 1 281 ? -1.908 0.326 -9.523 1 89.31 281 GLY A O 1
ATOM 2174 N N . ARG A 1 282 ? -3.402 -1.266 -9.328 1 90.25 282 ARG A N 1
ATOM 2175 C CA . ARG A 1 282 ? -4.461 -0.367 -8.883 1 90.25 282 ARG A CA 1
ATOM 2176 C C . ARG A 1 282 ? -4.086 0.314 -7.57 1 90.25 282 ARG A C 1
ATOM 2178 O O . ARG A 1 282 ? -4.289 1.52 -7.414 1 90.25 282 ARG A O 1
ATOM 2185 N N . MET A 1 283 ? -3.582 -0.426 -6.664 1 89.25 283 MET A N 1
ATOM 2186 C CA . MET A 1 283 ? -3.162 0.125 -5.379 1 89.25 283 MET A CA 1
ATOM 2187 C C . MET A 1 283 ? -2.016 1.113 -5.559 1 89.25 283 MET A C 1
ATOM 2189 O O . MET A 1 283 ? -1.984 2.16 -4.91 1 89.25 283 MET A O 1
ATOM 2193 N N . ALA A 1 284 ? -1.113 0.78 -6.434 1 86.56 284 ALA A N 1
ATOM 2194 C CA . ALA A 1 284 ? 0.013 1.667 -6.711 1 86.56 284 ALA A CA 1
ATOM 2195 C C . ALA A 1 284 ? -0.465 3 -7.281 1 86.56 284 ALA A C 1
ATOM 2197 O O . ALA A 1 284 ? 0.143 4.043 -7.035 1 86.56 284 ALA A O 1
ATOM 2198 N N . THR A 1 285 ? -1.551 2.941 -8.062 1 87.38 285 THR A N 1
ATOM 2199 C CA . THR A 1 285 ? -2.082 4.168 -8.648 1 87.38 285 THR A CA 1
ATOM 2200 C C . THR A 1 285 ? -3.02 4.871 -7.672 1 87.38 285 THR A C 1
ATOM 2202 O O . THR A 1 285 ? -3.598 5.91 -7.996 1 87.38 285 THR A O 1
ATOM 2205 N N . GLY A 1 286 ? -3.258 4.215 -6.535 1 89.44 286 GLY A N 1
ATOM 2206 C CA . GLY A 1 286 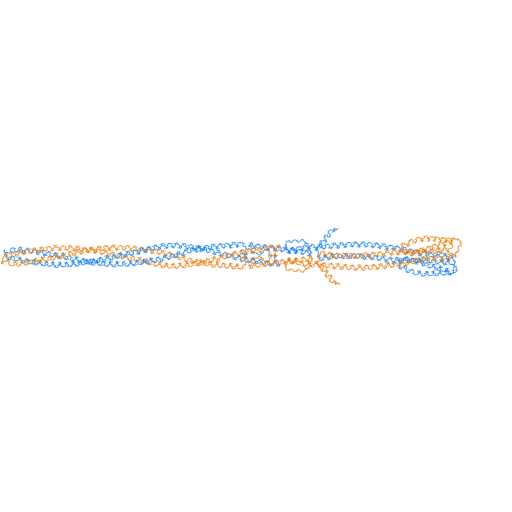? -3.906 4.953 -5.465 1 89.44 286 GLY A CA 1
ATOM 2207 C C . GLY A 1 286 ? -5.27 4.402 -5.098 1 89.44 286 GLY A C 1
ATOM 2208 O O . GLY A 1 286 ? -5.992 5 -4.297 1 89.44 286 GLY A O 1
ATOM 2209 N N . ASP A 1 287 ? -5.703 3.311 -5.621 1 91.62 287 ASP A N 1
ATOM 2210 C CA . ASP A 1 287 ? -7.008 2.74 -5.312 1 91.62 287 ASP A CA 1
ATOM 2211 C C . ASP A 1 287 ? -6.898 1.664 -4.234 1 91.62 287 ASP A C 1
ATOM 2213 O O . ASP A 1 287 ? -6.453 0.547 -4.508 1 91.62 287 ASP A O 1
ATOM 2217 N N . PHE A 1 288 ? -7.336 2.006 -3.027 1 90.5 288 PHE A N 1
ATOM 2218 C CA . PHE A 1 288 ? -7.258 1.073 -1.909 1 90.5 288 PHE A CA 1
ATOM 2219 C C . PHE A 1 288 ? -8.656 0.668 -1.446 1 90.5 288 PHE A C 1
ATOM 2221 O O . PHE A 1 288 ? -8.844 0.282 -0.291 1 90.5 288 PHE A O 1
ATOM 2228 N N . THR A 1 289 ? -9.68 0.761 -2.301 1 90.5 289 THR A N 1
ATOM 2229 C CA . THR A 1 289 ? -11.062 0.492 -1.94 1 90.5 289 THR A CA 1
ATOM 2230 C C . THR A 1 289 ? -11.281 -0.997 -1.681 1 90.5 289 THR A C 1
ATOM 2232 O O . THR A 1 289 ? -12.172 -1.379 -0.925 1 90.5 289 THR A O 1
ATOM 2235 N N . LYS A 1 290 ? -10.539 -1.792 -2.404 1 91.75 290 LYS A N 1
ATOM 2236 C CA . LYS A 1 290 ? -10.625 -3.238 -2.23 1 91.75 290 LYS A CA 1
ATOM 2237 C C . LYS A 1 290 ? -9.273 -3.902 -2.459 1 91.75 290 LYS A C 1
ATOM 2239 O O . LYS A 1 290 ? -8.391 -3.324 -3.098 1 91.75 290 LYS A O 1
ATOM 2244 N N . GLY A 1 291 ? -9.102 -5.074 -1.923 1 90.38 291 GLY A N 1
ATOM 2245 C CA . GLY A 1 291 ? -7.883 -5.836 -2.133 1 90.38 291 GLY A CA 1
ATOM 2246 C C . GLY A 1 291 ? -7.789 -6.441 -3.521 1 90.38 291 GLY A C 1
ATOM 2247 O O . GLY A 1 291 ? -6.781 -6.273 -4.211 1 90.38 291 GLY A O 1
ATOM 2248 N N . THR A 1 292 ? -8.828 -7.164 -3.945 1 92.69 292 THR A N 1
ATOM 2249 C CA . THR A 1 292 ? -8.93 -7.762 -5.27 1 92.69 292 THR A CA 1
ATOM 2250 C C . THR A 1 292 ? -10.367 -7.691 -5.785 1 92.69 292 THR A C 1
ATOM 2252 O O . THR A 1 292 ? -11.312 -7.68 -5 1 92.69 292 THR A O 1
ATOM 2255 N N . ASP A 1 293 ? -10.539 -7.668 -7.156 1 91.75 293 ASP A N 1
ATOM 2256 C CA . ASP A 1 293 ? -11.852 -7.652 -7.793 1 91.75 293 ASP A CA 1
ATOM 2257 C C . ASP A 1 293 ? -12.398 -9.062 -7.961 1 91.75 293 ASP A C 1
ATOM 2259 O O . ASP A 1 293 ? -13.594 -9.25 -8.219 1 91.75 293 ASP A O 1
ATOM 2263 N N . ASN A 1 294 ? -11.562 -10.055 -7.762 1 93.56 294 ASN A N 1
ATOM 2264 C CA . ASN A 1 294 ? -11.938 -11.445 -8.016 1 93.56 294 ASN A CA 1
ATOM 2265 C C . ASN A 1 294 ? -11.57 -12.344 -6.84 1 93.56 294 ASN A C 1
ATOM 2267 O O . ASN A 1 294 ? -10.758 -13.258 -6.984 1 93.56 294 ASN A O 1
ATOM 2271 N N . PRO A 1 295 ? -12.258 -12.211 -5.695 1 91.44 295 PRO A N 1
ATOM 2272 C CA . PRO A 1 295 ? -11.891 -12.992 -4.512 1 91.44 295 PRO A CA 1
ATOM 2273 C C . PRO A 1 295 ? -12.086 -14.5 -4.715 1 91.44 295 PRO A C 1
ATOM 2275 O O . PRO A 1 295 ? -11.406 -15.305 -4.066 1 91.44 295 PRO A O 1
ATOM 2278 N N . LYS A 1 296 ? -12.977 -14.906 -5.625 1 93 296 LYS A N 1
ATOM 2279 C CA . LYS A 1 296 ? -13.312 -16.312 -5.836 1 93 296 LYS A CA 1
ATOM 2280 C C . LYS A 1 296 ? -12.172 -17.047 -6.52 1 93 296 LYS A C 1
ATOM 2282 O O . LYS A 1 296 ? -12.125 -18.281 -6.5 1 93 296 LYS A O 1
ATOM 2287 N N . LEU A 1 297 ? -11.188 -16.312 -7.184 1 90.5 297 LEU A N 1
ATOM 2288 C CA . LEU A 1 297 ? -10.047 -16.891 -7.875 1 90.5 297 LEU A CA 1
ATOM 2289 C C . LEU A 1 297 ? -9.078 -17.531 -6.883 1 90.5 297 LEU A C 1
ATOM 2291 O O . LEU A 1 297 ? -8.367 -18.484 -7.23 1 90.5 297 LEU A O 1
ATOM 2295 N N . TYR A 1 298 ? -9.102 -17.078 -5.664 1 92.75 298 TYR A N 1
ATOM 2296 C CA . TYR A 1 298 ? -8.102 -17.484 -4.688 1 92.75 298 TYR A CA 1
ATOM 2297 C C . TYR A 1 298 ? -8.594 -18.656 -3.854 1 92.75 298 TYR A C 1
ATOM 2299 O O . TYR A 1 298 ? -9.102 -18.469 -2.742 1 92.75 298 TYR A O 1
ATOM 2307 N N . ILE A 1 299 ? -8.5 -19.812 -4.336 1 89.56 299 ILE A N 1
ATOM 2308 C CA . ILE A 1 299 ? -8.945 -21.016 -3.662 1 89.56 299 ILE A CA 1
ATOM 2309 C C . ILE A 1 299 ? -7.742 -21.766 -3.092 1 89.56 299 ILE A C 1
ATOM 2311 O O . ILE A 1 299 ? -6.617 -21.594 -3.562 1 89.56 299 ILE A O 1
ATOM 2315 N N . GLY A 1 300 ? -7.91 -22.578 -2.018 1 89.19 300 GLY A N 1
ATOM 2316 C CA . GLY A 1 300 ? -6.855 -23.391 -1.438 1 89.19 300 GLY A CA 1
ATOM 2317 C C . GLY A 1 300 ? -5.754 -22.578 -0.793 1 89.19 300 GLY A C 1
ATOM 2318 O O . GLY A 1 300 ? -6.023 -21.688 0.011 1 89.19 300 GLY A O 1
ATOM 2319 N N . ASP A 1 301 ? -4.473 -22.859 -1.273 1 89.31 301 ASP A N 1
ATOM 2320 C CA . ASP A 1 301 ? -3.316 -22.219 -0.646 1 89.31 301 ASP A CA 1
ATOM 2321 C C . ASP A 1 301 ? -3.131 -20.797 -1.15 1 89.31 301 ASP A C 1
ATOM 2323 O O . ASP A 1 301 ? -2.373 -20.016 -0.565 1 89.31 301 ASP A O 1
ATOM 2327 N N . TYR A 1 302 ? -3.908 -20.438 -2.186 1 90.81 302 TYR A N 1
ATOM 2328 C CA . TYR A 1 302 ? -3.814 -19.094 -2.727 1 90.81 302 TYR A CA 1
ATOM 2329 C C . TYR A 1 302 ? -4.629 -18.109 -1.891 1 90.81 302 TYR A C 1
ATOM 2331 O O . TYR A 1 302 ? -4.512 -16.891 -2.061 1 90.81 302 TYR A O 1
ATOM 2339 N N . SER A 1 303 ? -5.465 -18.578 -0.923 1 92.31 303 SER A N 1
ATOM 2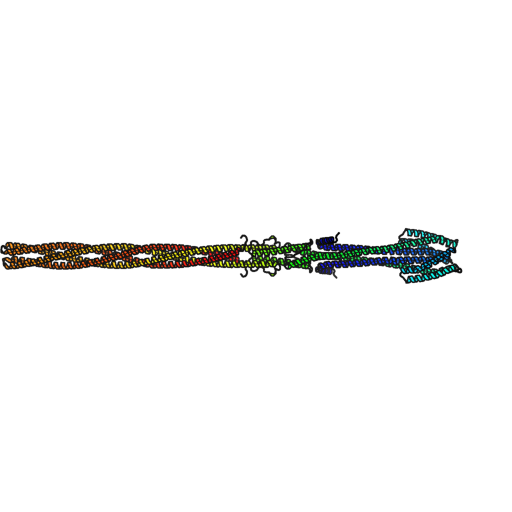340 C CA . SER A 1 303 ? -6.32 -17.734 -0.09 1 92.31 303 SER A CA 1
ATOM 2341 C C . SER A 1 303 ? -5.496 -16.781 0.763 1 92.31 303 SER A C 1
ATOM 2343 O O . SER A 1 303 ? -5.945 -15.68 1.081 1 92.31 303 SER A O 1
ATOM 2345 N N . ALA A 1 304 ? -4.285 -17.203 1.091 1 89.12 304 ALA A N 1
ATOM 2346 C CA . ALA A 1 304 ? -3.402 -16.359 1.9 1 89.12 304 ALA A CA 1
ATOM 2347 C C . ALA A 1 304 ? -3.08 -15.055 1.187 1 89.12 304 ALA A C 1
ATOM 2349 O O . ALA A 1 304 ? -2.959 -14 1.825 1 89.12 304 ALA A O 1
ATOM 2350 N N . ILE A 1 305 ? -2.986 -15.078 -0.085 1 91.5 305 ILE A N 1
ATOM 2351 C CA . ILE A 1 305 ? -2.682 -13.891 -0.873 1 91.5 305 ILE A CA 1
ATOM 2352 C C . ILE A 1 305 ? -3.873 -12.93 -0.848 1 91.5 305 ILE A C 1
ATOM 2354 O O . ILE A 1 305 ? -3.701 -11.719 -0.685 1 91.5 305 ILE A O 1
ATOM 2358 N N . LYS A 1 306 ? -5.055 -13.523 -1.071 1 93.12 306 LYS A N 1
ATOM 2359 C CA . LYS A 1 306 ? -6.262 -12.711 -1.006 1 93.12 306 LYS A CA 1
ATOM 2360 C C . LYS A 1 306 ? -6.348 -11.961 0.321 1 93.12 306 LYS A C 1
ATOM 2362 O O . LYS A 1 306 ? -6.602 -10.75 0.342 1 93.12 306 LYS A O 1
ATOM 2367 N N . ASP A 1 307 ? -6.105 -12.664 1.418 1 92.94 307 ASP A N 1
ATOM 2368 C CA . ASP A 1 307 ? -6.168 -12.055 2.746 1 92.94 307 ASP A CA 1
ATOM 2369 C C . ASP A 1 307 ? -5.125 -10.953 2.896 1 92.94 307 ASP A C 1
ATOM 2371 O O . ASP A 1 307 ? -5.414 -9.891 3.459 1 92.94 307 ASP A O 1
ATOM 2375 N N . ALA A 1 308 ? -3.965 -11.188 2.377 1 91.06 308 ALA A N 1
ATOM 2376 C CA . ALA A 1 308 ? -2.891 -10.203 2.459 1 91.06 308 ALA A CA 1
ATOM 2377 C C . ALA A 1 308 ? -3.223 -8.961 1.641 1 91.06 308 ALA A C 1
ATOM 2379 O O . ALA A 1 308 ? -2.971 -7.836 2.078 1 91.06 308 ALA A O 1
ATOM 2380 N N . LEU A 1 309 ? -3.773 -9.18 0.477 1 92.5 309 LEU A N 1
ATOM 2381 C CA . LEU A 1 309 ? -4.191 -8.062 -0.364 1 92.5 309 LEU A CA 1
ATOM 2382 C C . LEU A 1 309 ? -5.262 -7.23 0.33 1 92.5 309 LEU A C 1
ATOM 2384 O O . LEU A 1 309 ? -5.203 -5.996 0.316 1 92.5 309 LEU A O 1
ATOM 2388 N N . GLU A 1 310 ? -6.195 -7.895 0.917 1 92.75 310 GLU A N 1
ATOM 2389 C CA . GLU A 1 310 ? -7.262 -7.203 1.634 1 92.75 310 GLU A CA 1
ATOM 2390 C C . GLU A 1 310 ? -6.719 -6.457 2.85 1 92.75 310 GLU A C 1
ATOM 2392 O O . GLU A 1 310 ? -7.129 -5.328 3.129 1 92.75 310 GLU A O 1
ATOM 2397 N N . ASP A 1 311 ? -5.836 -7.039 3.527 1 91.69 311 ASP A N 1
ATOM 2398 C CA . ASP A 1 311 ? -5.258 -6.449 4.73 1 91.69 311 ASP A CA 1
ATOM 2399 C C . ASP A 1 311 ? -4.512 -5.156 4.402 1 91.69 311 ASP A C 1
ATOM 2401 O O . ASP A 1 311 ? -4.703 -4.137 5.07 1 91.69 311 ASP A O 1
ATOM 2405 N N . ILE A 1 312 ? -3.711 -5.176 3.393 1 89.88 312 ILE A N 1
ATOM 2406 C CA . ILE A 1 312 ? -2.941 -3.99 3.029 1 89.88 312 ILE A CA 1
ATOM 2407 C C . ILE A 1 312 ? -3.885 -2.883 2.57 1 89.88 312 ILE A C 1
ATOM 2409 O O . ILE A 1 312 ? -3.693 -1.713 2.91 1 89.88 312 ILE A O 1
ATOM 2413 N N . ALA A 1 313 ? -4.859 -3.303 1.756 1 90.38 313 ALA A N 1
ATOM 2414 C CA . ALA A 1 313 ? -5.828 -2.312 1.295 1 90.38 313 ALA A CA 1
ATOM 2415 C C . ALA A 1 313 ? -6.551 -1.662 2.473 1 90.38 313 ALA A C 1
ATOM 2417 O O . ALA A 1 313 ? -6.695 -0.438 2.52 1 90.38 313 ALA A O 1
ATOM 2418 N N . ASP A 1 314 ? -6.934 -2.439 3.473 1 89.94 314 ASP A N 1
ATOM 2419 C CA . ASP A 1 314 ? -7.656 -1.948 4.641 1 89.94 314 ASP A CA 1
ATOM 2420 C C . ASP A 1 314 ? -6.77 -1.042 5.492 1 89.94 314 ASP A C 1
ATOM 2422 O O . ASP A 1 314 ? -7.191 0.042 5.902 1 89.94 314 ASP A O 1
ATOM 2426 N N . ARG A 1 315 ? -5.652 -1.488 5.73 1 86.06 315 ARG A N 1
ATOM 2427 C CA . ARG A 1 315 ? -4.742 -0.748 6.598 1 86.06 315 ARG A CA 1
ATOM 2428 C C . ARG A 1 315 ? -4.352 0.585 5.969 1 86.06 315 ARG A C 1
ATOM 2430 O O . ARG A 1 315 ? -4.324 1.613 6.648 1 86.06 315 ARG A O 1
ATOM 2437 N N . LEU A 1 316 ? -4.07 0.587 4.723 1 85.19 316 LEU A N 1
ATOM 2438 C CA . LEU A 1 316 ? -3.682 1.818 4.047 1 85.19 316 LEU A CA 1
ATOM 2439 C C . LEU A 1 316 ? -4.871 2.764 3.91 1 85.19 316 LEU A C 1
ATOM 2441 O O . LEU A 1 316 ? -4.719 3.98 4.023 1 85.19 316 LEU A O 1
ATOM 2445 N N . SER A 1 317 ? -6.008 2.154 3.674 1 88.62 317 SER A N 1
ATOM 2446 C CA . SER A 1 317 ? -7.215 2.971 3.645 1 88.62 317 SER A CA 1
ATOM 2447 C C . SER A 1 317 ? -7.434 3.686 4.973 1 88.62 317 SER A C 1
ATOM 2449 O O . SER A 1 317 ? -7.715 4.887 5 1 88.62 317 SER A O 1
ATOM 2451 N N . THR A 1 318 ? -7.289 3.027 6.023 1 86.88 318 THR A N 1
ATOM 2452 C CA . THR A 1 318 ? -7.453 3.598 7.355 1 86.88 318 THR A CA 1
ATOM 2453 C C . THR A 1 318 ? -6.418 4.688 7.609 1 86.88 318 THR A C 1
ATOM 2455 O O . THR A 1 318 ? -6.754 5.77 8.094 1 86.88 318 THR A O 1
ATOM 2458 N N . THR A 1 319 ? -5.227 4.391 7.266 1 83.31 319 THR A N 1
ATOM 2459 C CA . THR A 1 319 ? -4.137 5.344 7.465 1 83.31 319 THR A CA 1
ATOM 2460 C C . THR A 1 319 ? -4.375 6.613 6.656 1 83.31 319 THR A C 1
ATOM 2462 O O . THR A 1 319 ? -4.258 7.723 7.184 1 83.31 319 THR A O 1
ATOM 2465 N N . LEU A 1 320 ? -4.707 6.465 5.438 1 83.94 320 LEU A N 1
ATOM 2466 C CA . LEU A 1 320 ? -4.918 7.609 4.555 1 83.94 320 LEU A CA 1
ATOM 2467 C C . LEU A 1 320 ? -6.133 8.422 4.992 1 83.94 320 LEU A C 1
ATOM 2469 O O . LEU A 1 320 ? -6.145 9.641 4.863 1 83.94 320 LEU A O 1
ATOM 2473 N N . THR A 1 321 ? -7.129 7.77 5.535 1 85.94 321 THR A N 1
ATOM 2474 C CA . THR A 1 321 ? -8.281 8.461 6.09 1 85.94 321 THR A CA 1
ATOM 2475 C C . THR A 1 321 ? -7.875 9.32 7.285 1 85.94 321 THR A C 1
ATOM 2477 O O . THR A 1 321 ? -8.328 10.461 7.426 1 85.94 321 THR A O 1
ATOM 2480 N N . GLN A 1 322 ? -7.051 8.828 8.047 1 83.06 322 GLN A N 1
ATOM 2481 C CA . GLN A 1 322 ? -6.555 9.57 9.195 1 83.06 322 GLN A CA 1
ATOM 2482 C C . GLN A 1 322 ? -5.734 10.781 8.758 1 83.06 322 GLN A C 1
ATOM 2484 O O . GLN A 1 322 ? -5.828 11.852 9.359 1 83.06 322 GLN A O 1
ATOM 2489 N N . VAL A 1 323 ? -4.938 10.641 7.789 1 82.06 323 VAL A N 1
ATOM 2490 C CA . VAL A 1 323 ? -4.16 11.75 7.242 1 82.06 323 VAL A CA 1
ATOM 2491 C C . VAL A 1 323 ? -5.105 12.82 6.699 1 82.06 323 VAL A C 1
ATOM 2493 O O . VAL A 1 323 ? -4.871 14.016 6.887 1 82.06 323 VAL A O 1
ATOM 2496 N N . ARG A 1 324 ? -6.148 12.383 6.074 1 84.31 324 ARG A N 1
ATOM 2497 C CA . ARG A 1 324 ? -7.148 13.312 5.562 1 84.31 324 ARG A CA 1
ATOM 2498 C C . ARG A 1 324 ? -7.777 14.117 6.695 1 84.31 324 ARG A C 1
ATOM 2500 O O . ARG A 1 324 ? -7.953 15.328 6.586 1 84.31 324 ARG A O 1
ATOM 2507 N N . GLU A 1 325 ? -8.109 13.445 7.715 1 84.44 325 GLU A N 1
ATOM 2508 C CA . GLU A 1 325 ? -8.695 14.102 8.883 1 84.44 325 GLU A CA 1
ATOM 2509 C C . GLU A 1 325 ? -7.723 15.102 9.492 1 84.44 325 GLU A C 1
ATOM 2511 O O . GLU A 1 325 ? -8.109 16.219 9.852 1 84.44 325 GLU A O 1
ATOM 2516 N N . SER A 1 326 ? -6.531 14.688 9.586 1 81 326 SER A N 1
ATOM 2517 C CA . SER A 1 326 ? -5.504 15.578 10.117 1 81 326 SER A CA 1
ATOM 2518 C C . SER A 1 326 ? -5.32 16.797 9.219 1 81 326 SER A C 1
ATOM 2520 O O . SER A 1 326 ? -5.168 17.922 9.711 1 81 326 SER A O 1
ATOM 2522 N N . SER A 1 327 ? -5.293 16.625 7.945 1 81.75 327 SER A N 1
ATOM 2523 C CA . SER A 1 327 ? -5.18 17.719 6.992 1 81.75 327 SER A CA 1
ATOM 2524 C C . SER A 1 327 ? -6.32 18.719 7.156 1 81.75 327 SER A C 1
ATOM 2526 O O . SER A 1 327 ? -6.105 19.938 7.121 1 81.75 327 SER A O 1
ATOM 2528 N N . SER A 1 328 ? -7.496 18.219 7.379 1 83.06 328 SER A N 1
ATOM 2529 C CA . SER A 1 328 ? -8.656 19.078 7.602 1 83.06 328 SER A CA 1
ATOM 2530 C C . SER A 1 328 ? -8.5 19.906 8.875 1 83.06 328 SER A C 1
ATOM 2532 O O . SER A 1 328 ? -8.844 21.078 8.898 1 83.06 328 SER A O 1
ATOM 2534 N N . GLN A 1 329 ? -7.996 19.297 9.789 1 79.81 329 GLN A N 1
ATOM 2535 C CA . GLN A 1 329 ? -7.789 19.984 11.055 1 79.81 329 GLN A CA 1
ATOM 2536 C C . GLN A 1 329 ? -6.707 21.062 10.922 1 79.81 329 GLN A C 1
ATOM 2538 O O . GLN A 1 329 ? -6.816 22.141 11.508 1 79.81 329 GLN A O 1
ATOM 2543 N N . VAL A 1 330 ? -5.684 20.75 10.234 1 77.31 330 VAL A N 1
ATOM 2544 C CA . VAL A 1 330 ? -4.625 21.719 9.977 1 77.31 330 VAL A CA 1
ATOM 2545 C C . VAL A 1 330 ? -5.188 22.891 9.188 1 77.31 330 VAL A C 1
ATOM 2547 O O . VAL A 1 330 ? -4.871 24.047 9.484 1 77.31 330 VAL A O 1
ATOM 2550 N N . SER A 1 331 ? -6.023 22.625 8.25 1 81.25 331 SER A N 1
ATOM 2551 C CA . SER A 1 331 ? -6.676 23.688 7.477 1 81.25 331 SER A CA 1
ATOM 2552 C C . SER A 1 331 ? -7.539 24.562 8.367 1 81.25 331 SER A C 1
ATOM 2554 O O . SER A 1 331 ? -7.5 25.797 8.258 1 81.25 331 SER A O 1
ATOM 2556 N N . ALA A 1 332 ? -8.266 23.938 9.211 1 80.88 332 ALA A N 1
ATOM 2557 C CA . ALA A 1 332 ? -9.102 24.688 10.156 1 80.88 332 ALA A CA 1
ATOM 2558 C C . ALA A 1 332 ? -8.242 25.531 11.094 1 80.88 332 ALA A C 1
ATOM 2560 O O . ALA A 1 332 ? -8.586 26.688 11.383 1 80.88 332 ALA A O 1
ATOM 2561 N N . GLY A 1 333 ? -7.207 24.875 11.5 1 74.19 333 GLY A N 1
ATOM 2562 C CA . GLY A 1 333 ? -6.277 25.625 12.328 1 74.19 333 GLY A CA 1
ATOM 2563 C C . GLY A 1 333 ? -5.664 26.812 11.609 1 74.19 333 GLY A C 1
ATOM 2564 O O . GLY A 1 333 ? -5.566 27.906 12.18 1 74.19 333 GLY A O 1
ATOM 2565 N N . ALA A 1 334 ? -5.25 26.703 10.398 1 77.44 334 ALA A N 1
ATOM 2566 C CA . ALA A 1 334 ? -4.695 27.781 9.578 1 77.44 334 ALA A CA 1
ATOM 2567 C C . ALA A 1 334 ? -5.703 28.906 9.414 1 77.44 334 ALA A C 1
ATOM 2569 O O . ALA A 1 334 ? -5.344 30.078 9.508 1 77.44 334 ALA A O 1
ATOM 2570 N N . GLN A 1 335 ? -6.949 28.594 9.219 1 80.06 335 GLN A N 1
ATOM 2571 C CA . GLN A 1 335 ? -8 29.594 9.062 1 80.06 335 GLN A CA 1
ATOM 2572 C C . GLN A 1 335 ? -8.203 30.375 10.352 1 80.06 335 GLN A C 1
ATOM 2574 O O . GLN A 1 335 ? -8.336 31.609 10.32 1 80.06 335 GLN A O 1
ATOM 2579 N N . ASN A 1 336 ? -8.258 29.625 11.398 1 79.38 336 ASN A N 1
ATOM 2580 C CA . ASN A 1 336 ? -8.391 30.281 12.695 1 79.38 336 ASN A CA 1
ATOM 2581 C C . ASN A 1 336 ? -7.23 31.234 12.969 1 79.38 336 ASN A C 1
ATOM 2583 O O . ASN A 1 336 ? -7.434 32.344 13.477 1 79.38 336 ASN A O 1
ATOM 2587 N N . MET A 1 337 ? -6.109 30.812 12.594 1 72.88 337 MET A N 1
ATOM 2588 C CA . MET A 1 337 ? -4.918 31.641 12.781 1 72.88 337 MET A CA 1
ATOM 2589 C C . MET A 1 337 ? -4.977 32.875 11.898 1 72.88 337 MET A C 1
ATOM 2591 O O . MET A 1 337 ? -4.605 33.969 12.328 1 72.88 337 MET A O 1
ATOM 2595 N N . SER A 1 338 ? -5.383 32.75 10.742 1 79.25 338 SER A N 1
ATOM 2596 C CA . SER A 1 338 ? -5.531 33.875 9.82 1 79.25 338 SER A CA 1
ATOM 2597 C C . SER A 1 338 ? -6.531 34.906 10.352 1 79.25 338 SER A C 1
ATOM 2599 O O . SER A 1 338 ? -6.285 36.125 10.305 1 79.25 338 SER A O 1
ATOM 2601 N N . GLU A 1 339 ? -7.605 34.438 10.875 1 81.44 339 GLU A N 1
ATOM 2602 C CA . GLU A 1 339 ? -8.617 35.312 11.461 1 81.44 339 GLU A CA 1
ATOM 2603 C C . GLU A 1 339 ? -8.078 36.031 12.695 1 81.44 339 GLU A C 1
ATOM 2605 O O . GLU A 1 339 ? -8.328 37.219 12.891 1 81.44 339 GLU A O 1
ATOM 2610 N N . GLY A 1 340 ? -7.383 35.188 13.422 1 72.5 340 GLY A N 1
ATOM 2611 C CA . GLY A 1 340 ? -6.742 35.812 14.578 1 72.5 340 GLY A CA 1
ATOM 2612 C C . GLY A 1 340 ? -5.727 36.875 14.203 1 72.5 340 GLY A C 1
ATOM 2613 O O . GLY A 1 340 ? -5.668 37.938 14.836 1 72.5 340 GLY A O 1
ATOM 2614 N N . ALA A 1 341 ? -4.938 36.625 13.188 1 76 341 ALA A N 1
ATOM 2615 C CA . ALA A 1 341 ? -3.943 37.594 12.703 1 76 341 ALA A CA 1
ATOM 2616 C C . ALA A 1 341 ? -4.609 38.875 12.188 1 76 341 ALA A C 1
ATOM 2618 O O . ALA A 1 341 ? -4.129 39.969 12.445 1 76 341 ALA A O 1
ATOM 2619 N N . THR A 1 342 ? -5.684 38.75 11.523 1 80 342 THR A N 1
ATOM 2620 C CA . THR A 1 342 ? -6.422 39.906 11.008 1 80 342 THR A CA 1
ATOM 2621 C C . THR A 1 342 ? -6.98 40.75 12.148 1 80 342 THR A C 1
ATOM 2623 O O . THR A 1 342 ? -6.887 41.969 12.125 1 80 342 THR A O 1
ATOM 2626 N N . ALA A 1 343 ? -7.531 40.031 13.102 1 76.62 343 ALA A N 1
ATOM 2627 C CA . ALA A 1 343 ? -8.078 40.75 14.258 1 76.62 343 ALA A CA 1
ATOM 2628 C C . ALA A 1 343 ? -6.984 41.5 15 1 76.62 343 ALA A C 1
ATOM 2630 O O . ALA A 1 343 ? -7.195 42.656 15.43 1 76.62 343 ALA A O 1
ATOM 2631 N N . LEU A 1 344 ? -5.887 40.844 15.094 1 73.62 344 LEU A N 1
ATOM 2632 C CA . LEU A 1 344 ? -4.746 41.469 15.758 1 73.62 344 LEU A CA 1
ATOM 2633 C C . LEU A 1 344 ? -4.266 42.688 14.984 1 73.62 344 LEU A C 1
ATOM 2635 O O . LEU A 1 344 ? -3.945 43.719 15.57 1 73.62 344 LEU A O 1
ATOM 2639 N N . ALA A 1 345 ? -4.137 42.594 13.703 1 79.75 345 ALA A N 1
ATOM 2640 C CA . ALA A 1 345 ? -3.701 43.688 12.852 1 79.75 345 ALA A CA 1
ATOM 2641 C C . ALA A 1 345 ? -4.664 44.875 12.953 1 79.75 345 ALA A C 1
ATOM 2643 O O . ALA A 1 345 ? -4.238 46.031 13.055 1 79.75 345 ALA A O 1
ATOM 2644 N N . GLU A 1 346 ? -5.922 44.625 12.898 1 81.19 346 GLU A N 1
ATOM 2645 C CA . GLU A 1 346 ? -6.938 45.656 13.031 1 81.19 346 GLU A CA 1
ATOM 2646 C C . GLU A 1 346 ? -6.875 46.344 14.398 1 81.19 346 GLU A C 1
ATOM 2648 O O . GLU A 1 346 ? -6.969 47.562 14.5 1 81.19 346 GLU A O 1
ATOM 2653 N N . GLY A 1 347 ? -6.75 45.406 15.352 1 73.56 347 GLY A N 1
ATOM 2654 C CA . GLY A 1 347 ? -6.586 45.969 16.688 1 73.56 347 GLY A CA 1
ATOM 2655 C C . GLY A 1 347 ? -5.371 46.844 16.828 1 73.56 347 GLY A C 1
ATOM 2656 O O . GLY A 1 347 ? -5.445 47.938 17.438 1 73.56 347 GLY A O 1
ATOM 2657 N N . ALA A 1 348 ? -4.281 46.438 16.266 1 76.62 348 ALA A N 1
ATOM 2658 C CA . ALA A 1 348 ? -3.051 47.219 16.312 1 76.62 348 ALA A CA 1
ATOM 2659 C C . ALA A 1 348 ? -3.225 48.531 15.586 1 76.62 348 ALA A C 1
ATOM 2661 O O . ALA A 1 348 ? -2.732 49.562 16.047 1 76.62 348 ALA A O 1
ATOM 2662 N N . THR A 1 349 ? -3.918 48.594 14.523 1 80.69 349 THR A N 1
ATOM 2663 C CA . THR A 1 349 ? -4.176 49.812 13.766 1 80.69 349 THR A CA 1
ATOM 2664 C C . THR A 1 349 ? -5.023 50.781 14.578 1 80.69 349 THR A C 1
ATOM 2666 O O . THR A 1 349 ? -4.723 51.969 14.641 1 80.69 349 THR A O 1
ATOM 2669 N N . ASP A 1 350 ? -6.02 50.25 15.219 1 80.56 350 ASP A N 1
ATOM 2670 C CA . ASP A 1 350 ? -6.887 51.062 16.062 1 80.56 350 ASP A CA 1
ATOM 2671 C C . ASP A 1 350 ? -6.113 51.656 17.234 1 80.56 350 ASP A C 1
ATOM 2673 O O . ASP A 1 350 ? -6.293 52.844 17.562 1 80.56 350 ASP A O 1
ATOM 2677 N N . GLN A 1 351 ? -5.285 50.844 17.719 1 77.31 351 GLN A N 1
ATOM 2678 C CA . GLN A 1 351 ? -4.484 51.312 18.844 1 77.31 351 GLN A CA 1
ATOM 2679 C C . GLN A 1 351 ? -3.492 52.375 18.406 1 77.31 351 GLN A C 1
ATOM 2681 O O . GLN A 1 351 ? -3.248 53.344 19.141 1 77.31 351 GLN A O 1
ATOM 2686 N N . ALA A 1 352 ? -2.928 52.219 17.266 1 80.19 352 ALA A N 1
ATOM 2687 C CA . ALA A 1 352 ? -1.999 53.219 16.75 1 80.19 352 ALA A CA 1
ATOM 2688 C C . ALA A 1 352 ? -2.686 54.562 16.578 1 80.19 352 ALA A C 1
ATOM 2690 O O . ALA A 1 352 ? -2.111 55.625 16.906 1 80.19 352 ALA A O 1
ATOM 2691 N N . ALA A 1 353 ? -3.889 54.594 16.109 1 82.38 353 ALA A N 1
ATOM 2692 C CA . ALA A 1 353 ? -4.664 55.844 15.945 1 82.38 353 ALA A CA 1
ATOM 2693 C C . ALA A 1 353 ? -4.98 56.469 17.297 1 82.38 353 ALA A C 1
ATOM 2695 O O . ALA A 1 353 ? -4.879 57.688 17.453 1 82.38 353 ALA A O 1
ATOM 2696 N N . ALA A 1 354 ? -5.367 55.531 18.188 1 77.81 354 ALA A N 1
ATOM 2697 C CA . ALA A 1 354 ? -5.676 56.031 19.531 1 77.81 354 ALA A CA 1
ATOM 2698 C C . ALA A 1 354 ? -4.445 56.656 20.188 1 77.81 354 ALA A C 1
ATOM 2700 O O . ALA A 1 354 ? -4.543 57.688 20.859 1 77.81 354 ALA A O 1
ATOM 2701 N N . ILE A 1 355 ? -3.307 56.094 19.984 1 82.62 355 ILE A N 1
ATOM 2702 C CA . ILE A 1 355 ? -2.047 56.562 20.531 1 82.62 355 ILE A CA 1
ATOM 2703 C C . ILE A 1 355 ? -1.703 57.938 19.938 1 82.62 355 ILE A C 1
ATOM 2705 O O . ILE A 1 355 ? -1.234 58.844 20.641 1 82.62 355 ILE A O 1
ATOM 2709 N N . GLN A 1 356 ? -1.927 58.188 18.703 1 84.12 356 GLN A N 1
ATOM 2710 C CA . GLN A 1 356 ? -1.672 59.469 18.062 1 84.12 356 GLN A CA 1
ATOM 2711 C C . GLN A 1 356 ? -2.533 60.562 18.672 1 84.12 356 GLN A C 1
ATOM 2713 O O . GLN A 1 356 ? -2.043 61.656 18.938 1 84.12 356 GLN A O 1
ATOM 2718 N N . GLN A 1 357 ? -3.744 60.188 18.797 1 80.38 357 GLN A N 1
ATOM 2719 C CA . GLN A 1 357 ? -4.652 61.156 19.391 1 80.38 357 GLN A CA 1
ATOM 2720 C C . GLN A 1 357 ? -4.238 61.469 20.828 1 80.38 357 GLN A C 1
ATOM 2722 O O . GLN A 1 357 ? -4.277 62.656 21.234 1 80.38 357 GLN A O 1
ATOM 2727 N N . LEU A 1 358 ? -3.881 60.406 21.562 1 79.69 358 LEU A N 1
ATOM 2728 C CA . LEU A 1 358 ? -3.457 60.594 22.953 1 79.69 358 LEU A CA 1
ATOM 2729 C C . LEU A 1 358 ? -2.205 61.469 23.016 1 79.69 358 LEU A C 1
ATOM 2731 O O . LEU A 1 358 ? -2.088 62.312 23.906 1 79.69 358 LEU A O 1
ATOM 2735 N N . THR A 1 359 ? -1.27 61.25 22.156 1 84.12 359 THR A N 1
ATOM 2736 C CA . THR A 1 359 ? -0.036 62.031 22.109 1 84.12 359 THR A CA 1
ATOM 2737 C C . THR A 1 359 ? -0.338 63.531 21.875 1 84.12 359 THR A C 1
ATOM 2739 O O . THR A 1 359 ? 0.256 64.375 22.516 1 84.12 359 THR A O 1
ATOM 2742 N N . ALA A 1 360 ? -1.236 63.781 20.984 1 82.62 360 ALA A N 1
ATOM 2743 C CA . ALA A 1 360 ? -1.635 65.188 20.688 1 82.62 360 ALA A CA 1
ATOM 2744 C C . ALA A 1 360 ? -2.295 65.812 21.906 1 82.62 360 ALA A C 1
ATOM 2746 O O . ALA A 1 360 ? -2.004 66.938 22.25 1 82.62 360 ALA A O 1
ATOM 2747 N N . SER A 1 361 ? -3.178 65 22.484 1 79.5 361 SER A N 1
ATOM 2748 C CA . SER A 1 361 ? -3.895 65.5 23.641 1 79.5 361 SER A CA 1
ATOM 2749 C C . SER A 1 361 ? -2.939 65.812 24.797 1 79.5 361 SER A C 1
ATOM 2751 O O . SER A 1 361 ? -3.062 66.812 25.469 1 79.5 361 SER A O 1
ATOM 2753 N N . VAL A 1 362 ? -2.018 64.938 24.984 1 82.75 362 VAL A N 1
ATOM 2754 C CA . VAL A 1 362 ? -1.044 65.062 26.062 1 82.75 362 VAL A CA 1
ATOM 2755 C C . VAL A 1 362 ? -0.154 66.312 25.797 1 82.75 362 VAL A C 1
ATOM 2757 O O . VAL A 1 362 ? 0.185 67 26.719 1 82.75 362 VAL A O 1
ATOM 2760 N N . SER A 1 363 ? 0.253 66.562 24.625 1 84.31 363 SER A N 1
ATOM 2761 C CA . SER A 1 363 ? 1.036 67.688 24.25 1 84.31 363 SER A CA 1
ATOM 2762 C C . SER A 1 363 ? 0.28 69 24.547 1 84.31 363 SER A C 1
ATOM 2764 O O . SER A 1 363 ? 0.852 69.938 25.078 1 84.31 363 SER A O 1
ATOM 2766 N N . THR A 1 364 ? -0.926 69 24.172 1 81.69 364 THR A N 1
ATOM 2767 C CA . THR A 1 364 ? -1.766 70.188 24.406 1 81.69 364 THR A CA 1
ATOM 2768 C C . THR A 1 364 ? -1.887 70.438 25.906 1 81.69 364 THR A C 1
ATOM 2770 O O . THR A 1 364 ? -1.733 71.625 26.328 1 81.69 364 THR A O 1
ATOM 2773 N N . VAL A 1 365 ? -2.135 69.375 26.625 1 80.38 365 VAL A N 1
ATOM 2774 C CA . VAL A 1 365 ? -2.291 69.5 28.062 1 80.38 365 VAL A CA 1
ATOM 2775 C C . VAL A 1 365 ? -0.974 70 28.672 1 80.38 365 VAL A C 1
ATOM 2777 O O . VAL A 1 365 ? -0.968 70.812 29.594 1 80.38 365 VAL A O 1
ATOM 2780 N N . THR A 1 366 ? 0.106 69.5 28.219 1 83 366 THR A N 1
ATOM 2781 C CA . THR A 1 366 ? 1.422 69.938 28.703 1 83 366 THR A CA 1
ATOM 2782 C C . THR A 1 366 ? 1.648 71.438 28.438 1 83 366 THR A C 1
ATOM 2784 O O . THR A 1 366 ? 2.131 72.125 29.312 1 83 366 THR A O 1
ATOM 2787 N N . GLU A 1 367 ? 1.33 71.875 27.266 1 83.38 367 GLU A N 1
ATOM 2788 C CA . GLU A 1 367 ? 1.452 73.312 26.938 1 83.38 367 GLU A CA 1
ATOM 2789 C C . GLU A 1 367 ? 0.558 74.188 27.812 1 83.38 367 GLU A C 1
ATOM 2791 O O . GLU A 1 367 ? 0.979 75.188 28.297 1 83.38 367 GLU A O 1
ATOM 2796 N N . GLN A 1 368 ? -0.605 73.625 28.016 1 75.5 368 GLN A N 1
ATOM 2797 C CA . GLN A 1 368 ? -1.552 74.375 28.859 1 75.5 368 GLN A CA 1
ATOM 2798 C C . GLN A 1 368 ? -1.04 74.5 30.297 1 75.5 368 GLN A C 1
ATOM 2800 O O . GLN A 1 368 ? -1.176 75.5 30.938 1 75.5 368 GLN A O 1
ATOM 2805 N N . THR A 1 369 ? -0.502 73.438 30.766 1 79 369 THR A N 1
ATOM 2806 C CA . THR A 1 369 ? 0.044 73.375 32.125 1 79 369 THR A CA 1
ATOM 2807 C C . THR A 1 369 ? 1.199 74.375 32.25 1 79 369 THR A C 1
ATOM 2809 O O . THR A 1 369 ? 1.319 75.062 33.281 1 79 369 THR A O 1
ATOM 2812 N N . ARG A 1 370 ? 2.051 74.562 31.281 1 83.31 370 ARG A N 1
ATOM 2813 C CA . ARG A 1 370 ? 3.16 75.5 31.281 1 83.31 370 ARG A CA 1
ATOM 2814 C C . ARG A 1 370 ? 2.652 76.938 31.297 1 83.31 370 ARG A C 1
ATOM 2816 O O . ARG A 1 370 ? 3.182 77.812 32.031 1 83.31 370 ARG A O 1
ATOM 2823 N N . ASN A 1 371 ? 1.645 77.125 30.562 1 81.06 371 ASN A N 1
ATOM 2824 C CA . ASN A 1 371 ? 1.051 78.438 30.516 1 81.06 371 ASN A CA 1
ATOM 2825 C C . ASN A 1 371 ? 0.458 78.812 31.875 1 81.06 371 ASN A C 1
ATOM 2827 O O . ASN A 1 371 ? 0.584 80 32.312 1 81.06 371 ASN A O 1
ATOM 2831 N N . VAL A 1 372 ? -0.171 77.875 32.469 1 75.06 372 VAL A N 1
ATOM 2832 C CA . VAL A 1 372 ? -0.755 78.125 33.781 1 75.06 372 VAL A CA 1
ATOM 2833 C C . VAL A 1 372 ? 0.35 78.375 34.781 1 75.06 372 VAL A C 1
ATOM 2835 O O . VAL A 1 372 ? 0.207 79.312 35.625 1 75.06 372 VAL A O 1
ATOM 2838 N N . ALA A 1 373 ? 1.406 77.688 34.719 1 75.88 373 ALA A N 1
ATOM 2839 C CA . ALA A 1 373 ? 2.543 77.938 35.594 1 75.88 373 ALA A CA 1
ATOM 2840 C C . ALA A 1 373 ? 3.133 79.312 35.406 1 75.88 373 ALA A C 1
ATOM 2842 O O . ALA A 1 373 ? 3.443 80 36.375 1 75.88 373 ALA A O 1
ATOM 2843 N N . ASP A 1 374 ? 3.289 79.75 34.188 1 81.5 374 ASP A N 1
ATOM 2844 C CA . ASP A 1 374 ? 3.812 81.062 33.844 1 81.5 374 ASP A CA 1
ATOM 2845 C C . ASP A 1 374 ? 2.879 82.188 34.344 1 81.5 374 ASP A C 1
ATOM 2847 O O . ASP A 1 374 ? 3.332 83.188 34.906 1 81.5 374 ASP A O 1
ATOM 2851 N N . ALA A 1 375 ? 1.652 81.875 34.031 1 73.62 375 ALA A N 1
ATOM 2852 C CA . ALA A 1 375 ? 0.656 82.875 34.5 1 73.62 375 ALA A CA 1
ATOM 2853 C C . ALA A 1 375 ? 0.655 83 36 1 73.62 375 ALA A C 1
ATOM 2855 O O . ALA A 1 375 ? 0.521 84.125 36.531 1 73.62 375 ALA A O 1
ATOM 2856 N N . ALA A 1 376 ? 0.835 81.938 36.688 1 73.31 376 ALA A N 1
ATOM 2857 C CA . ALA A 1 376 ? 0.884 81.938 38.156 1 73.31 376 ALA A CA 1
ATOM 2858 C C . ALA A 1 376 ? 2.109 82.688 38.656 1 73.31 376 ALA A C 1
ATOM 2860 O O . ALA A 1 376 ? 2.025 83.438 39.625 1 73.31 376 ALA A O 1
ATOM 2861 N N . GLU A 1 377 ? 3.242 82.562 38.031 1 78.62 377 GLU A N 1
ATOM 2862 C CA . GLU A 1 377 ? 4.469 83.25 38.406 1 78.62 377 GLU A CA 1
ATOM 2863 C C . GLU A 1 377 ? 4.34 84.75 38.188 1 78.62 377 GLU A C 1
ATOM 2865 O O . GLU A 1 377 ? 4.738 85.562 39.062 1 78.62 377 GLU A O 1
ATOM 2870 N N . GLN A 1 378 ? 3.869 85.125 37.062 1 79.19 378 GLN A N 1
ATOM 2871 C CA . GLN A 1 378 ? 3.67 86.562 36.75 1 79.19 378 GLN A CA 1
ATOM 2872 C C . GLN A 1 378 ? 2.688 87.188 37.75 1 79.19 378 GLN A C 1
ATOM 2874 O O . GLN A 1 378 ? 2.893 88.312 38.188 1 79.19 378 GLN A O 1
ATOM 2879 N N . SER A 1 379 ? 1.621 86.375 37.969 1 73.75 379 SER A N 1
ATOM 2880 C CA . SER A 1 379 ? 0.622 86.812 38.938 1 73.75 379 SER A CA 1
ATOM 2881 C C . SER A 1 379 ? 1.229 87 40.312 1 73.75 379 SER A C 1
ATOM 2883 O O . SER A 1 379 ? 0.892 88 41 1 73.75 379 SER A O 1
ATOM 2885 N N . ASN A 1 380 ? 2.098 86.188 40.719 1 75.44 380 ASN A N 1
ATOM 2886 C CA . ASN A 1 380 ? 2.795 86.312 41.969 1 75.44 380 ASN A CA 1
ATOM 2887 C C . ASN A 1 380 ? 3.66 87.562 42.031 1 75.44 380 ASN A C 1
ATOM 2889 O O . ASN A 1 380 ? 3.691 88.25 43.031 1 75.44 380 ASN A O 1
ATOM 2893 N N . GLU A 1 381 ? 4.371 87.875 41 1 81.56 381 GLU A N 1
ATOM 2894 C CA . GLU A 1 381 ? 5.199 89.062 40.906 1 81.56 381 GLU A CA 1
ATOM 2895 C C . GLU A 1 381 ? 4.348 90.312 41 1 81.56 381 GLU A C 1
ATOM 2897 O O . GLU A 1 381 ? 4.719 91.25 41.719 1 81.56 381 GLU A O 1
ATOM 2902 N N . MET A 1 382 ? 3.295 90.188 40.312 1 74.31 382 MET A N 1
ATOM 2903 C CA . MET A 1 382 ? 2.404 91.375 40.344 1 74.31 382 MET A CA 1
ATOM 2904 C C . MET A 1 382 ? 1.788 91.562 41.719 1 74.31 382 MET A C 1
ATOM 2906 O O . MET A 1 382 ? 1.633 92.688 42.188 1 74.31 382 MET A O 1
ATOM 2910 N N . ALA A 1 383 ? 1.464 90.438 42.312 1 73.56 383 ALA A N 1
ATOM 2911 C CA . ALA A 1 383 ? 0.919 90.5 43.688 1 73.56 383 ALA A CA 1
ATOM 2912 C C . ALA A 1 383 ? 1.931 91.125 44.656 1 73.56 383 ALA A C 1
ATOM 2914 O O . ALA A 1 383 ? 1.562 91.875 45.562 1 73.56 383 ALA A O 1
ATOM 2915 N N . GLN A 1 384 ? 3.191 90.812 44.469 1 78.94 384 GLN A N 1
ATOM 2916 C CA . GLN A 1 384 ? 4.246 91.375 45.312 1 78.94 384 GLN A CA 1
ATOM 2917 C C . GLN A 1 384 ? 4.383 92.875 45.094 1 78.94 384 GLN A C 1
ATOM 2919 O O . GLN A 1 384 ? 4.59 93.688 46.062 1 78.94 384 GLN A O 1
ATOM 2924 N N . LYS A 1 385 ? 4.301 93.25 43.875 1 80.19 385 LYS A N 1
ATOM 2925 C CA . LYS A 1 385 ? 4.352 94.688 43.562 1 80.19 385 LYS A CA 1
ATOM 2926 C C . LYS A 1 385 ? 3.176 95.438 44.188 1 80.19 385 LYS A C 1
ATOM 2928 O O . LYS A 1 385 ? 3.344 96.5 44.75 1 80.19 385 LYS A O 1
ATOM 2933 N N . VAL A 1 386 ? 1.992 94.75 44.094 1 76.44 386 VAL A N 1
ATOM 2934 C CA . VAL A 1 386 ? 0.797 95.312 44.688 1 76.44 386 VAL A CA 1
ATOM 2935 C C . VAL A 1 386 ? 1.001 95.438 46.188 1 76.44 386 VAL A C 1
ATOM 2937 O O . VAL A 1 386 ? 0.638 96.5 46.781 1 76.44 386 VAL A O 1
ATOM 2940 N N . LYS A 1 387 ? 1.577 94.5 46.781 1 77.75 387 LYS A N 1
ATOM 2941 C CA . LYS A 1 387 ? 1.857 94.562 48.219 1 77.75 387 LYS A CA 1
ATOM 2942 C C . LYS A 1 387 ? 2.775 95.688 48.594 1 77.75 387 LYS A C 1
ATOM 2944 O O . LYS A 1 387 ? 2.527 96.438 49.562 1 77.75 387 LYS A O 1
ATOM 2949 N N . GLU A 1 388 ? 3.783 95.938 47.812 1 82.25 388 GLU A N 1
ATOM 2950 C CA . GLU A 1 388 ? 4.719 97 48.062 1 82.25 388 GLU A CA 1
ATOM 2951 C C . GLU A 1 388 ? 4.027 98.375 47.938 1 82.25 388 GLU A C 1
ATOM 2953 O O . GLU A 1 388 ? 4.25 99.312 48.75 1 82.25 388 GLU A O 1
ATOM 2958 N N . ASP A 1 389 ? 3.256 98.375 46.844 1 76.88 389 ASP A N 1
ATOM 2959 C CA . ASP A 1 389 ? 2.551 99.625 46.594 1 76.88 389 ASP A CA 1
ATOM 2960 C C . ASP A 1 389 ? 1.561 99.938 47.719 1 76.88 389 ASP A C 1
ATOM 2962 O O . ASP A 1 389 ? 1.432 101.062 48.125 1 76.88 389 ASP A O 1
ATOM 2966 N N . VAL A 1 390 ? 0.961 98.938 48.188 1 78.25 390 VAL A N 1
ATOM 2967 C CA . VAL A 1 390 ? -0.011 99.062 49.281 1 78.25 390 VAL A CA 1
ATOM 2968 C C . VAL A 1 390 ? 0.707 99.438 50.562 1 78.25 390 VAL A C 1
ATOM 2970 O O . VAL A 1 390 ? 0.239 100.25 51.312 1 78.25 390 VAL A O 1
ATOM 2973 N N . ASP A 1 391 ? 1.822 98.875 50.844 1 80.25 391 ASP A N 1
ATOM 2974 C CA . ASP A 1 391 ? 2.621 99.188 52.031 1 80.25 391 ASP A CA 1
ATOM 2975 C C . ASP A 1 391 ? 3.086 100.688 52 1 80.25 391 ASP A C 1
ATOM 2977 O O . ASP A 1 391 ? 3.029 101.375 53 1 80.25 391 ASP A O 1
ATOM 2981 N N . THR A 1 392 ? 3.588 101 50.844 1 80.5 392 THR A N 1
ATOM 2982 C CA . THR A 1 392 ? 4.023 102.375 50.656 1 80.5 392 THR A CA 1
ATOM 2983 C C . THR A 1 392 ? 2.861 103.375 50.875 1 80.5 392 THR A C 1
ATOM 2985 O O . THR A 1 392 ? 3.014 104.375 51.562 1 80.5 392 THR A O 1
ATOM 2988 N N . SER A 1 393 ? 1.744 102.875 50.312 1 77.81 393 SER A N 1
ATOM 2989 C CA . SER A 1 393 ? 0.549 103.688 50.469 1 77.81 393 SER A CA 1
ATOM 2990 C C . SER A 1 393 ? 0.138 103.812 51.938 1 77.81 393 SER A C 1
ATOM 2992 O O . SER A 1 393 ? -0.252 104.875 52.406 1 77.81 393 SER A O 1
ATOM 2994 N N . ALA A 1 394 ? 0.249 102.75 52.656 1 75.56 394 ALA A N 1
ATOM 2995 C CA . ALA A 1 394 ? -0.076 102.688 54.094 1 75.56 394 ALA A CA 1
ATOM 2996 C C . ALA A 1 394 ? 0.869 103.625 54.875 1 75.56 394 ALA A C 1
ATOM 2998 O O . ALA A 1 394 ? 0.44 104.312 55.781 1 75.56 394 ALA A O 1
ATOM 2999 N N . ARG A 1 395 ? 2.113 103.688 54.531 1 82.44 395 ARG A N 1
ATOM 3000 C CA . ARG A 1 395 ? 3.102 104.562 55.219 1 82.44 395 ARG A CA 1
ATOM 3001 C C . ARG A 1 395 ? 2.83 106.062 54.938 1 82.44 395 ARG A C 1
ATOM 3003 O O . ARG A 1 395 ? 2.908 106.875 55.875 1 82.44 395 ARG A O 1
ATOM 3010 N N . LYS A 1 396 ? 2.531 106.25 53.75 1 78.94 396 LYS A N 1
ATOM 3011 C CA . LYS A 1 396 ? 2.234 107.625 53.375 1 78.94 396 LYS A CA 1
ATOM 3012 C C . LYS A 1 396 ? 0.966 108.125 54.062 1 78.94 396 LYS A C 1
ATOM 3014 O O . LYS A 1 396 ? 0.877 109.312 54.469 1 78.94 396 LYS A O 1
ATOM 3019 N N . MET A 1 397 ? 0.08 107.188 54.25 1 77.94 397 MET A N 1
ATOM 3020 C CA . MET A 1 397 ? -1.155 107.5 54.938 1 77.94 397 MET A CA 1
ATOM 3021 C C . MET A 1 397 ? -0.875 107.875 56.406 1 77.94 397 MET A C 1
ATOM 3023 O O . MET A 1 397 ? -1.537 108.688 57 1 77.94 397 MET A O 1
ATOM 3027 N N . HIS A 1 398 ? 0.097 107.312 57 1 81.81 398 HIS A N 1
ATOM 3028 C CA . HIS A 1 398 ? 0.521 107.625 58.344 1 81.81 398 HIS A CA 1
ATOM 3029 C C . HIS A 1 398 ? 1.068 109.062 58.406 1 81.81 398 HIS A C 1
ATOM 3031 O O . HIS A 1 398 ? 0.833 109.812 59.375 1 81.81 398 HIS A O 1
ATOM 3037 N N . LEU A 1 399 ? 1.767 109.438 57.406 1 81.94 399 LEU A N 1
ATOM 3038 C CA . LEU A 1 399 ? 2.289 110.812 57.344 1 81.94 399 LEU A CA 1
ATOM 3039 C C . LEU A 1 399 ? 1.156 111.812 57.219 1 81.94 399 LEU A C 1
ATOM 3041 O O . LEU A 1 399 ? 1.229 112.938 57.812 1 81.94 399 LEU A O 1
ATOM 3045 N N . VAL A 1 400 ? 0.192 111.312 56.469 1 79.19 400 VAL A N 1
ATOM 3046 C CA . VAL A 1 400 ? -0.994 112.188 56.375 1 79.19 400 VAL A CA 1
ATOM 3047 C C . VAL A 1 400 ? -1.632 112.312 57.75 1 79.19 400 VAL A C 1
ATOM 3049 O O . VAL A 1 400 ? -2.01 113.438 58.125 1 79.19 400 VAL A O 1
ATOM 3052 N N . THR A 1 401 ? -1.721 111.312 58.5 1 80.94 401 THR A N 1
ATOM 3053 C CA . THR A 1 401 ? -2.285 111.312 59.844 1 80.94 401 THR A CA 1
ATOM 3054 C C . THR A 1 401 ? -1.466 112.25 60.75 1 80.94 401 THR A C 1
ATOM 3056 O O . THR A 1 401 ? -2.025 113 61.531 1 80.94 401 THR A O 1
ATOM 3059 N N . ASP A 1 402 ? -0.199 112.188 60.625 1 83.44 402 ASP A N 1
ATOM 3060 C CA . ASP A 1 402 ? 0.688 113.062 61.438 1 83.44 402 ASP A CA 1
ATOM 3061 C C . ASP A 1 402 ? 0.518 114.5 61.062 1 83.44 402 ASP A C 1
ATOM 3063 O O . ASP A 1 402 ? 0.491 115.375 61.969 1 83.44 402 ASP A O 1
ATOM 3067 N N . ALA A 1 403 ? 0.476 114.688 59.781 1 79.19 403 ALA A N 1
ATOM 3068 C CA . ALA A 1 403 ? 0.288 116.062 59.312 1 79.19 403 ALA A CA 1
ATOM 3069 C C . ALA A 1 403 ? -1.026 116.625 59.844 1 79.19 403 ALA A C 1
ATOM 3071 O O . ALA A 1 403 ? -1.073 117.812 60.281 1 79.19 403 ALA A O 1
ATOM 3072 N N . MET A 1 404 ? -2.018 115.812 59.906 1 81 404 MET A N 1
ATOM 3073 C CA . MET A 1 404 ? -3.328 116.25 60.375 1 81 404 MET A CA 1
ATOM 3074 C C . MET A 1 404 ? -3.299 116.5 61.906 1 81 404 MET A C 1
ATOM 3076 O O . MET A 1 404 ? -3.943 117.438 62.375 1 81 404 MET A O 1
ATOM 3080 N N . THR A 1 405 ? -2.557 115.75 62.594 1 84.38 405 THR A N 1
ATOM 3081 C CA . THR A 1 405 ? -2.395 116 64.062 1 84.38 405 THR A CA 1
ATOM 3082 C C . THR A 1 405 ? -1.68 117.312 64.312 1 84.38 405 THR A C 1
ATOM 3084 O O . THR A 1 405 ? -2.088 118.062 65.188 1 84.38 405 THR A O 1
ATOM 3087 N N . ARG A 1 406 ? -0.675 117.625 63.562 1 83.38 406 ARG A N 1
ATOM 3088 C CA . ARG A 1 406 ? 0.064 118.875 63.75 1 83.38 406 ARG A CA 1
ATOM 3089 C C . ARG A 1 406 ? -0.808 120.062 63.406 1 83.38 406 ARG A C 1
ATOM 3091 O O . ARG A 1 406 ? -0.75 121.062 64.062 1 83.38 406 ARG A O 1
ATOM 3098 N N . ILE A 1 407 ? -1.554 119.812 62.406 1 82.19 407 ILE A N 1
ATOM 3099 C CA . ILE A 1 407 ? -2.475 120.875 62 1 82.19 407 ILE A CA 1
ATOM 3100 C C . ILE A 1 407 ? -3.498 121.062 63.125 1 82.19 407 ILE A C 1
ATOM 3102 O O . ILE A 1 407 ? -3.832 122.25 63.438 1 82.19 407 ILE A O 1
ATOM 3106 N N . THR A 1 408 ? -3.959 120.062 63.719 1 82.44 408 THR A N 1
ATOM 3107 C CA . THR A 1 408 ? -4.902 120.125 64.812 1 82.44 408 THR A CA 1
ATOM 3108 C C . THR A 1 408 ? -4.285 120.875 66 1 82.44 408 THR A C 1
ATOM 3110 O O . THR A 1 408 ? -4.91 121.75 66.562 1 82.44 408 THR A O 1
ATOM 3113 N N . GLU A 1 409 ? -3.047 120.625 66.312 1 86.12 409 GLU A N 1
ATOM 3114 C CA . GLU A 1 409 ? -2.357 121.312 67.438 1 86.12 409 GLU A CA 1
ATOM 3115 C C . GLU A 1 409 ? -2.094 122.75 67.188 1 86.12 409 GLU A C 1
ATOM 3117 O O . GLU A 1 409 ? -2.287 123.625 68.062 1 86.12 409 GLU A O 1
ATOM 3122 N N . ALA A 1 410 ? -1.675 122.938 66 1 80.88 410 ALA A N 1
ATOM 3123 C CA . ALA A 1 410 ? -1.416 124.312 65.625 1 80.88 410 ALA A CA 1
ATOM 3124 C C . ALA A 1 410 ? -2.697 125.125 65.625 1 80.88 410 ALA A C 1
ATOM 3126 O O . ALA A 1 410 ? -2.689 126.25 66.062 1 80.88 410 ALA A O 1
ATOM 3127 N N . SER A 1 411 ? -3.783 124.562 65.25 1 83.06 411 SER A N 1
ATOM 3128 C CA . SER A 1 411 ? -5.07 125.25 65.25 1 83.06 411 SER A CA 1
ATOM 3129 C C . SER A 1 411 ? -5.582 125.5 66.625 1 83.06 411 SER A C 1
ATOM 3131 O O . SER A 1 411 ? -6.207 126.562 66.938 1 83.06 411 SER A O 1
ATOM 3133 N N . LYS A 1 412 ? -5.281 124.688 67.562 1 86.44 412 LYS A N 1
ATOM 3134 C CA . LYS A 1 412 ? -5.648 124.875 68.938 1 86.44 412 LYS A CA 1
ATOM 3135 C C . LYS A 1 412 ? -4.871 126.062 69.562 1 86.44 412 LYS A C 1
ATOM 3137 O O . LYS A 1 412 ? -5.418 126.812 70.375 1 86.44 412 LYS A O 1
ATOM 3142 N N . GLU A 1 413 ? -3.672 126.125 69.188 1 86.75 413 GLU A N 1
ATOM 3143 C CA . GLU A 1 413 ? -2.85 127.25 69.688 1 86.75 413 GLU A CA 1
ATOM 3144 C C . GLU A 1 413 ? -3.344 128.625 69.188 1 86.75 413 GLU A C 1
ATOM 3146 O O . GLU A 1 413 ? -3.363 129.625 69.875 1 86.75 413 GLU A O 1
ATOM 3151 N N . ILE A 1 414 ? -3.715 128.5 68 1 84.19 414 ILE A N 1
ATOM 3152 C CA . ILE A 1 414 ? -4.25 129.625 67.375 1 84.19 414 ILE A CA 1
ATOM 3153 C C . ILE A 1 414 ? -5.535 130.125 68.125 1 84.19 414 ILE A C 1
ATOM 3155 O O . ILE A 1 414 ? -5.773 131.25 68.375 1 84.19 414 ILE A O 1
ATOM 3159 N N . GLU A 1 415 ? -6.32 129.125 68.438 1 84.19 415 GLU A N 1
ATOM 3160 C CA . GLU A 1 415 ? -7.547 129.375 69.188 1 84.19 415 GLU A CA 1
ATOM 3161 C C . GLU A 1 415 ? -7.25 130.125 70.5 1 84.19 415 GLU A C 1
ATOM 3163 O O . GLU A 1 415 ? -7.91 131 70.875 1 84.19 415 GLU A O 1
ATOM 3168 N N . LEU A 1 416 ? -6.242 129.75 71.188 1 87.81 416 LEU A N 1
ATOM 3169 C CA . LEU A 1 416 ? -5.883 130.25 72.5 1 87.81 416 LEU A CA 1
ATOM 3170 C C . LEU A 1 416 ? -5.395 131.75 72.375 1 87.81 416 LEU A C 1
ATOM 3172 O O . LEU A 1 416 ? -5.785 132.625 73.125 1 87.81 416 LEU A O 1
ATOM 3176 N N . VAL A 1 417 ? -4.613 131.875 71.438 1 85.75 417 VAL A N 1
ATOM 3177 C CA . VAL A 1 417 ? -4.047 133.25 71.25 1 85.75 417 VAL A CA 1
ATOM 3178 C C . VAL A 1 417 ? -5.145 134.25 70.812 1 85.75 417 VAL A C 1
ATOM 3180 O O . VAL A 1 417 ? -5.172 135.375 71.25 1 85.75 417 VAL A O 1
ATOM 3183 N N . THR A 1 418 ? -6.043 133.75 70.062 1 84.25 418 THR A N 1
ATOM 3184 C CA . THR A 1 418 ? -7.152 134.5 69.562 1 84.25 418 THR A CA 1
ATOM 3185 C C . THR A 1 418 ? -8.078 134.875 70.75 1 84.25 418 THR A C 1
ATOM 3187 O O . THR A 1 418 ? -8.609 136 70.812 1 84.25 418 THR A O 1
ATOM 3190 N N . ASN A 1 419 ? -8.227 134 71.625 1 86.62 419 ASN A N 1
ATOM 3191 C CA . ASN A 1 419 ? -8.977 134.375 72.875 1 86.62 419 ASN A CA 1
ATOM 3192 C C . ASN A 1 419 ? -8.312 135.375 73.688 1 86.62 419 ASN A C 1
ATOM 3194 O O . ASN A 1 419 ? -8.992 136.25 74.25 1 86.62 419 ASN A O 1
ATOM 3198 N N . SER A 1 420 ? -7.066 135.375 73.688 1 87.81 420 SER A N 1
ATOM 3199 C CA . SER A 1 420 ? -6.32 136.375 74.438 1 87.81 420 SER A CA 1
ATOM 3200 C C . SER A 1 420 ? -6.453 137.75 73.75 1 87.81 420 SER A C 1
ATOM 3202 O O . SER A 1 420 ? -6.598 138.75 74.438 1 87.81 420 SER A O 1
ATOM 3204 N N . ILE A 1 421 ? -6.48 137.625 72.562 1 86.25 421 ILE A N 1
ATOM 3205 C CA . ILE A 1 421 ? -6.613 138.875 71.812 1 86.25 421 ILE A CA 1
ATOM 3206 C C . ILE A 1 421 ? -8 139.5 72 1 86.25 421 ILE A C 1
ATOM 3208 O O . ILE A 1 421 ? -8.148 140.625 72.188 1 86.25 421 ILE A O 1
ATOM 3212 N N . GLU A 1 422 ? -8.93 138.75 72 1 87.25 422 GLU A N 1
ATOM 3213 C CA . GLU A 1 422 ? -10.289 139.25 72.25 1 87.25 422 GLU A CA 1
ATOM 3214 C C . GLU A 1 422 ? -10.406 139.75 73.688 1 87.25 422 GLU A C 1
ATOM 3216 O O . GLU A 1 422 ? -11.062 140.75 73.875 1 87.25 422 GLU A O 1
ATOM 3221 N N . ALA A 1 423 ? -9.773 139.25 74.625 1 89.81 423 ALA A N 1
ATOM 3222 C CA . ALA A 1 423 ? -9.781 139.75 76 1 89.81 423 ALA A CA 1
ATOM 3223 C C . ALA A 1 423 ? -9.086 141.125 76.062 1 89.81 423 ALA A C 1
ATOM 3225 O O . ALA A 1 423 ? -9.562 142 76.812 1 89.81 423 ALA A O 1
ATOM 3226 N N . ILE A 1 424 ? -8.109 141.125 75.375 1 89.25 424 ILE A N 1
ATOM 3227 C CA . ILE A 1 424 ? -7.348 142.375 75.375 1 89.25 424 ILE A CA 1
ATOM 3228 C C . ILE A 1 424 ? -8.18 143.5 74.75 1 89.25 424 ILE A C 1
ATOM 3230 O O . ILE A 1 424 ? -8.195 144.625 75.188 1 89.25 424 ILE A O 1
ATOM 3234 N N . ALA A 1 425 ? -8.844 143.125 73.75 1 90.06 425 ALA A N 1
ATOM 3235 C CA . ALA A 1 425 ? -9.695 144.125 73.062 1 90.06 425 ALA A CA 1
ATOM 3236 C C . ALA A 1 425 ? -10.836 144.625 73.938 1 90.06 425 ALA A C 1
ATOM 3238 O O . ALA A 1 425 ? -11.156 145.75 74 1 90.06 425 ALA A O 1
ATOM 3239 N N . LYS A 1 426 ? -11.336 143.875 74.688 1 90 426 LYS A N 1
ATOM 3240 C CA . LYS A 1 426 ? -12.414 144.125 75.625 1 90 426 LYS A CA 1
ATOM 3241 C C . LYS A 1 426 ? -11.898 145 76.75 1 90 426 LYS A C 1
ATOM 3243 O O . LYS A 1 426 ? -12.578 146 77.188 1 90 426 LYS A O 1
ATOM 3248 N N . GLN A 1 427 ? -10.797 144.625 77.188 1 91.75 427 GLN A N 1
ATOM 3249 C CA . GLN A 1 427 ? -10.188 145.5 78.25 1 91.75 427 GLN A CA 1
ATOM 3250 C C . GLN A 1 427 ? -9.82 146.875 77.75 1 91.75 427 GLN A C 1
ATOM 3252 O O . GLN A 1 427 ? -10 147.875 78.5 1 91.75 427 GLN A O 1
ATOM 3257 N N . THR A 1 428 ? -9.359 146.75 76.562 1 87.38 428 THR A N 1
ATOM 3258 C CA . THR A 1 428 ? -9.031 148.125 75.938 1 87.38 428 THR A CA 1
ATOM 3259 C C . THR A 1 428 ? -10.289 148.875 75.75 1 87.38 428 THR A C 1
ATOM 3261 O O . THR A 1 428 ? -10.273 150.125 75.938 1 87.38 428 THR A O 1
ATOM 3264 N N . GLN A 1 429 ? -11.297 148.375 75.375 1 88.38 429 GLN A N 1
ATOM 3265 C CA . GLN A 1 429 ? -12.578 149 75.188 1 88.38 429 GLN A CA 1
ATOM 3266 C C . GLN A 1 429 ? -13.086 149.625 76.5 1 88.38 429 GLN A C 1
ATOM 3268 O O . GLN A 1 429 ? -13.586 150.75 76.562 1 88.38 429 GLN A O 1
ATOM 3273 N N . LEU A 1 430 ? -12.898 149 77.562 1 89.56 430 LEU A N 1
ATOM 3274 C CA . LEU A 1 430 ? -13.32 149.375 78.875 1 89.56 430 LEU A CA 1
ATOM 3275 C C . LEU A 1 430 ? -12.469 150.625 79.375 1 89.56 430 LEU A C 1
ATOM 3277 O O . LEU A 1 430 ? -12.984 151.5 80 1 89.56 430 LEU A O 1
ATOM 3281 N N . LEU A 1 431 ? -11.289 150.375 79.125 1 88.56 431 LEU A N 1
ATOM 3282 C CA . LEU A 1 431 ? -10.375 151.5 79.5 1 88.56 431 LEU A CA 1
ATOM 3283 C C . LEU A 1 431 ? -10.656 152.75 78.75 1 88.56 431 LEU A C 1
ATOM 3285 O O . LEU A 1 431 ? -10.594 153.875 79.25 1 88.56 431 LEU A O 1
ATOM 3289 N N . ALA A 1 432 ? -11.023 152.625 77.5 1 87.94 432 ALA A N 1
ATOM 3290 C CA . ALA A 1 432 ? -11.367 153.75 76.625 1 87.94 432 ALA A CA 1
ATOM 3291 C C . ALA A 1 432 ? -12.68 154.375 77.062 1 87.94 432 ALA A C 1
ATOM 3293 O O . ALA A 1 432 ? -12.82 155.625 77.062 1 87.94 432 ALA A O 1
ATOM 3294 N N . LEU A 1 433 ? -13.547 153.75 77.562 1 86.69 433 LEU A N 1
ATOM 3295 C CA . LEU A 1 433 ? -14.812 154.25 78.062 1 86.69 433 LEU A CA 1
ATOM 3296 C C . LEU A 1 433 ? -14.586 155 79.375 1 86.69 433 LEU A C 1
ATOM 3298 O O . LEU A 1 433 ? -15.156 156 79.562 1 86.69 433 LEU A O 1
ATOM 3302 N N . ASN A 1 434 ? -13.82 154.5 80.188 1 84.19 434 ASN A N 1
ATOM 3303 C CA . ASN A 1 434 ? -13.484 155.25 81.375 1 84.19 434 ASN A CA 1
ATOM 3304 C C . ASN A 1 434 ? -12.766 156.5 81.125 1 84.19 434 ASN A C 1
ATOM 3306 O O . ASN A 1 434 ? -13 157.5 81.812 1 84.19 434 ASN A O 1
ATOM 3310 N N . ALA A 1 435 ? -11.922 156.375 80.125 1 82.75 435 ALA A N 1
ATOM 3311 C CA . ALA A 1 435 ? -11.195 157.625 79.75 1 82.75 435 ALA A CA 1
ATOM 3312 C C . ALA A 1 435 ? -12.148 158.625 79.125 1 82.75 435 ALA A C 1
ATOM 3314 O O . ALA A 1 435 ? -11.977 159.875 79.375 1 82.75 435 ALA A O 1
ATOM 3315 N N . SER A 1 436 ? -13.164 158.25 78.5 1 85.75 436 SER A N 1
ATOM 3316 C CA . SER A 1 436 ? -14.172 159.125 78 1 85.75 436 SER A CA 1
ATOM 3317 C C . SER A 1 436 ? -15.016 159.75 79.062 1 85.75 436 SER A C 1
ATOM 3319 O O . SER A 1 436 ? -15.359 161 79 1 85.75 436 SER A O 1
ATOM 3321 N N . ILE A 1 437 ? -15.258 159.125 80.062 1 81.81 437 ILE A N 1
ATOM 3322 C CA . ILE A 1 437 ? -16.047 159.625 81.188 1 81.81 437 ILE A CA 1
ATOM 3323 C C . ILE A 1 437 ? -15.25 160.75 81.938 1 81.81 437 ILE A C 1
ATOM 3325 O O . ILE A 1 437 ? -15.781 161.75 82.312 1 81.81 437 ILE A O 1
ATOM 3329 N N . GLU A 1 438 ? -14.07 160.375 82.125 1 77.62 438 GLU A N 1
ATOM 3330 C CA . GLU A 1 438 ? -13.203 161.25 82.875 1 77.62 438 GLU A CA 1
ATOM 3331 C C . GLU A 1 438 ? -12.953 162.625 82.125 1 77.62 438 GLU A C 1
ATOM 3333 O O . GLU A 1 438 ? -12.883 163.625 82.688 1 77.62 438 GLU A O 1
ATOM 3338 N N . ALA A 1 439 ? -12.836 162.375 80.75 1 81.56 439 ALA A N 1
ATOM 3339 C CA . ALA A 1 439 ? -12.664 163.5 79.875 1 81.56 439 ALA A CA 1
ATOM 3340 C C . ALA A 1 439 ? -13.906 164.5 79.875 1 81.56 439 ALA A C 1
ATOM 3342 O O . ALA A 1 439 ? -13.789 165.625 79.875 1 81.56 439 ALA A O 1
ATOM 3343 N N . ALA A 1 440 ? -15.016 164 80.125 1 81.06 440 ALA A N 1
ATOM 3344 C CA . ALA A 1 440 ? -16.266 164.75 80.188 1 81.06 440 ALA A CA 1
ATOM 3345 C C . ALA A 1 440 ? -16.344 165.5 81.5 1 81.06 440 ALA A C 1
ATOM 3347 O O . ALA A 1 440 ? -16.828 166.625 81.562 1 81.06 440 ALA A O 1
ATOM 3348 N N . ARG A 1 441 ? -15.875 165 82.5 1 78.06 441 ARG A N 1
ATOM 3349 C CA . ARG A 1 441 ? -15.898 165.5 83.812 1 78.06 441 ARG A CA 1
ATOM 3350 C C . ARG A 1 441 ? -14.969 166.75 83.938 1 78.06 441 ARG A C 1
ATOM 3352 O O . ARG A 1 441 ? -15.195 167.625 84.812 1 78.06 441 ARG A O 1
ATOM 3359 N N . ALA A 1 442 ? -13.945 166.625 83.125 1 78.31 442 ALA A N 1
ATOM 3360 C CA . ALA A 1 442 ? -12.922 167.75 83.188 1 78.31 442 ALA A CA 1
ATOM 3361 C C . ALA A 1 442 ? -13.344 169 82.438 1 78.31 442 ALA A C 1
ATOM 3363 O O . ALA A 1 442 ? -12.602 169.875 82.312 1 78.31 442 ALA A O 1
ATOM 3364 N N . GLY A 1 443 ? -14.539 169 81.688 1 77 443 GLY A N 1
ATOM 3365 C CA . GLY A 1 443 ? -15.164 170.125 81.062 1 77 443 GLY A CA 1
ATOM 3366 C C . GLY A 1 443 ? -14.422 170.5 79.812 1 77 443 GLY A C 1
ATOM 3367 O O . GLY A 1 443 ? -14.148 169.75 78.875 1 77 443 GLY A O 1
ATOM 3368 N N . ASP A 1 444 ? -13.938 172 79.688 1 73.81 444 ASP A N 1
ATOM 3369 C CA . ASP A 1 444 ? -13.328 172.5 78.562 1 73.81 444 ASP A CA 1
ATOM 3370 C C . ASP A 1 444 ? -11.898 172 78.312 1 73.81 444 ASP A C 1
ATOM 3372 O O . ASP A 1 444 ? -11.422 171.875 77.188 1 73.81 444 ASP A O 1
ATOM 3376 N N . ALA A 1 445 ? -11.219 171.625 79.375 1 73.56 445 ALA A N 1
ATOM 3377 C CA . ALA A 1 445 ? -9.836 171.125 79.312 1 73.56 445 ALA A CA 1
ATOM 3378 C C . ALA A 1 445 ? -9.773 169.625 78.812 1 73.56 445 ALA A C 1
ATOM 3380 O O . ALA A 1 445 ? -8.719 169.25 78.375 1 73.56 445 ALA A O 1
ATOM 3381 N N . GLY A 1 446 ? -11.031 169 78.688 1 75.69 446 GLY A N 1
ATOM 3382 C CA . GLY A 1 446 ? -11.062 167.625 78.375 1 75.69 446 GLY A CA 1
ATOM 3383 C C . GLY A 1 446 ? -11.578 167.375 77 1 75.69 446 GLY A C 1
ATOM 3384 O O . GLY A 1 446 ? -11.664 166.125 76.562 1 75.69 446 GLY A O 1
ATOM 3385 N N . LYS A 1 447 ? -11.844 168.25 76.312 1 83.44 447 LYS A N 1
ATOM 3386 C CA . LYS A 1 447 ? -12.461 168.125 75 1 83.44 447 LYS A CA 1
ATOM 3387 C C . LYS A 1 447 ? -11.531 167.375 74.062 1 83.44 447 LYS A C 1
ATOM 3389 O O . LYS A 1 447 ? -11.977 166.375 73.312 1 83.44 447 LYS A O 1
ATOM 3394 N N . GLY A 1 448 ? -10.234 167.625 74.062 1 80.38 448 GLY A N 1
ATOM 3395 C CA . GLY A 1 448 ? -9.273 166.875 73.188 1 80.38 448 GLY A CA 1
ATOM 3396 C C . GLY A 1 448 ? -9.086 165.375 73.562 1 80.38 448 GLY A C 1
ATOM 3397 O O . GLY A 1 448 ? -9 164.5 72.75 1 80.38 448 GLY A O 1
ATOM 3398 N N . PHE A 1 449 ? -9.25 165.125 74.938 1 80.94 449 PHE A N 1
ATOM 3399 C CA . PHE A 1 449 ? -9.078 163.75 75.438 1 80.94 449 PHE A CA 1
ATOM 3400 C C . PHE A 1 449 ? -10.312 163 75.188 1 80.94 449 PHE A C 1
ATOM 3402 O O . PHE A 1 449 ? -10.203 161.75 74.938 1 80.94 449 PHE A O 1
ATOM 3409 N N . ALA A 1 450 ? -11.375 163.625 75.125 1 83.12 450 ALA A N 1
ATOM 3410 C CA . ALA A 1 450 ? -12.625 162.875 74.812 1 83.12 450 ALA A CA 1
ATOM 3411 C C . ALA A 1 450 ? -12.625 162.375 73.375 1 83.12 450 ALA A C 1
ATOM 3413 O O . ALA A 1 450 ? -13.102 161.25 73.125 1 83.12 450 ALA A O 1
ATOM 3414 N N . VAL A 1 451 ? -11.93 163 72.438 1 87.19 451 VAL A N 1
ATOM 3415 C CA . VAL A 1 451 ? -11.836 162.625 71.062 1 87.19 451 VAL A CA 1
ATOM 3416 C C . VAL A 1 451 ? -10.891 161.375 70.938 1 87.19 451 VAL A C 1
ATOM 3418 O O . VAL A 1 451 ? -11.203 160.375 70.25 1 87.19 451 VAL A O 1
ATOM 3421 N N . VAL A 1 452 ? -9.859 161.5 71.688 1 86.75 452 VAL A N 1
ATOM 3422 C CA . VAL A 1 452 ? -8.875 160.375 71.625 1 86.75 452 VAL A CA 1
ATOM 3423 C C . VAL A 1 452 ? -9.461 159.125 72.312 1 86.75 452 VAL A C 1
ATOM 3425 O O . VAL A 1 452 ? -9.312 158.125 71.75 1 86.75 452 VAL A O 1
ATOM 3428 N N . ALA A 1 453 ? -10.164 159.25 73.375 1 85.19 453 ALA A N 1
ATOM 3429 C CA . ALA A 1 453 ? -10.797 158.125 74.062 1 85.19 453 ALA A CA 1
ATOM 3430 C C . ALA A 1 453 ? -11.875 157.5 73.188 1 85.19 453 ALA A C 1
ATOM 3432 O O . ALA A 1 453 ? -12.023 156.25 73.188 1 85.19 453 ALA A O 1
ATOM 3433 N N . GLY A 1 454 ? -12.539 158.375 72.438 1 85.88 454 GLY A N 1
ATOM 3434 C CA . GLY A 1 454 ? -13.539 157.875 71.5 1 85.88 454 GLY A CA 1
ATOM 3435 C C . GLY A 1 454 ? -12.953 157.125 70.375 1 85.88 454 GLY A C 1
ATOM 3436 O O . GLY A 1 454 ? -13.5 156 70 1 85.88 454 GLY A O 1
ATOM 3437 N N . GLU A 1 455 ? -11.844 157.5 69.938 1 91 455 GLU A N 1
ATOM 3438 C CA . GLU A 1 455 ? -11.18 156.875 68.812 1 91 455 GLU A CA 1
ATOM 3439 C C . GLU A 1 455 ? -10.594 155.5 69.312 1 91 455 GLU A C 1
ATOM 3441 O O . GLU A 1 455 ? -10.664 154.5 68.562 1 91 455 GLU A O 1
ATOM 3446 N N . ILE A 1 456 ? -10.07 155.5 70.438 1 87.19 456 ILE A N 1
ATOM 3447 C CA . ILE A 1 456 ? -9.516 154.25 71 1 87.19 456 ILE A CA 1
ATOM 3448 C C . ILE A 1 456 ? -10.633 153.25 71.25 1 87.19 456 ILE A C 1
ATOM 3450 O O . ILE A 1 456 ? -10.477 152 71.062 1 87.19 456 ILE A O 1
ATOM 3454 N N . SER A 1 457 ? -11.719 153.75 71.75 1 88.38 457 SER A N 1
ATOM 3455 C CA . SER A 1 457 ? -12.883 152.875 71.938 1 88.38 457 SER A CA 1
ATOM 3456 C C . SER A 1 457 ? -13.359 152.25 70.625 1 88.38 457 SER A C 1
ATOM 3458 O O . SER A 1 457 ? -13.703 151.125 70.625 1 88.38 457 SER A O 1
ATOM 3460 N N . GLN A 1 458 ? -13.258 153 69.562 1 90.5 458 GLN A N 1
ATOM 3461 C CA . GLN A 1 458 ? -13.672 152.5 68.25 1 90.5 458 GLN A CA 1
ATOM 3462 C C . GLN A 1 458 ? -12.695 151.375 67.75 1 90.5 458 GLN A C 1
ATOM 3464 O O . GLN A 1 458 ? -13.109 150.375 67.188 1 90.5 458 GLN A O 1
ATOM 3469 N N . LEU A 1 459 ? -11.484 151.625 68 1 88.25 459 LEU A N 1
ATOM 3470 C CA . LEU A 1 459 ? -10.461 150.625 67.562 1 88.25 459 LEU A CA 1
ATOM 3471 C C . LEU A 1 459 ? -10.523 149.375 68.375 1 88.25 459 LEU A C 1
ATOM 3473 O O . LEU A 1 459 ? -10.336 148.25 67.875 1 88.25 459 LEU A O 1
ATOM 3477 N N . ALA A 1 460 ? -10.797 149.5 69.625 1 87.31 460 ALA A N 1
ATOM 3478 C CA . ALA A 1 460 ? -10.953 148.375 70.5 1 87.31 460 ALA A CA 1
ATOM 3479 C C . ALA A 1 460 ? -12.172 147.5 70.062 1 87.31 460 ALA A C 1
ATOM 3481 O O . ALA A 1 460 ? -12.125 146.25 70.125 1 87.31 460 ALA A O 1
ATOM 3482 N N . ASN A 1 461 ? -13.227 148.25 69.688 1 89.12 461 ASN A N 1
ATOM 3483 C CA . ASN A 1 461 ? -14.414 147.625 69.188 1 89.12 461 ASN A CA 1
ATOM 3484 C C . ASN A 1 461 ? -14.133 146.875 67.938 1 89.12 461 ASN A C 1
ATOM 3486 O O . ASN A 1 461 ? -14.609 145.75 67.688 1 89.12 461 ASN A O 1
ATOM 3490 N N . GLN A 1 462 ? -13.375 147.375 67.125 1 89.31 462 GLN A N 1
ATOM 3491 C CA . GLN A 1 462 ? -13 146.75 65.875 1 89.31 462 GLN A CA 1
ATOM 3492 C C . GLN A 1 462 ? -12.117 145.625 66.062 1 89.31 462 GLN A C 1
ATOM 3494 O O . GLN A 1 462 ? -12.258 144.5 65.438 1 89.31 462 GLN A O 1
ATOM 3499 N N . SER A 1 463 ? -11.25 145.625 67 1 87.06 463 SER A N 1
ATOM 3500 C CA . SER A 1 463 ? -10.375 144.5 67.312 1 87.06 463 SER A CA 1
ATOM 3501 C C . SER A 1 463 ? -11.148 143.375 67.938 1 87.06 463 SER A C 1
ATOM 3503 O O . SER A 1 463 ? -10.875 142.25 67.625 1 87.06 463 SER A O 1
ATOM 3505 N N . SER A 1 464 ? -12.078 143.75 68.75 1 86.94 464 SER A N 1
ATOM 3506 C CA . SER A 1 464 ? -12.93 142.75 69.375 1 86.94 464 SER A CA 1
ATOM 3507 C C . SER A 1 464 ? -13.766 142 68.312 1 86.94 464 SER A C 1
ATOM 3509 O O . SER A 1 464 ? -13.898 140.75 68.375 1 86.94 464 SER A O 1
ATOM 3511 N N . GLU A 1 465 ? -14.273 142.75 67.375 1 89.12 465 GLU A N 1
ATOM 3512 C CA . GLU A 1 465 ? -15.055 142.125 66.312 1 89.12 465 GLU A CA 1
ATOM 3513 C C . GLU A 1 465 ? -14.18 141.25 65.375 1 89.12 465 GLU A C 1
ATOM 3515 O O . GLU A 1 465 ? -14.602 140.125 65 1 89.12 465 GLU A O 1
ATOM 3520 N N . ALA A 1 466 ? -13.062 141.625 65.125 1 85.56 466 ALA A N 1
ATOM 3521 C CA . ALA A 1 466 ? -12.125 140.875 64.375 1 85.56 466 ALA A CA 1
ATOM 3522 C C . ALA A 1 466 ? -11.727 139.625 65.062 1 85.56 466 ALA A C 1
ATOM 3524 O O . ALA A 1 466 ? -11.617 138.5 64.5 1 85.56 466 ALA A O 1
ATOM 3525 N N . ALA A 1 467 ? -11.523 139.625 66.375 1 80.75 467 ALA A N 1
ATOM 3526 C CA . ALA A 1 467 ? -11.18 138.375 67.125 1 80.75 467 ALA A CA 1
ATOM 3527 C C . ALA A 1 467 ? -12.328 137.375 67.188 1 80.75 467 ALA A C 1
ATOM 3529 O O . ALA A 1 467 ? -12.094 136.25 67.125 1 80.75 467 ALA A O 1
ATOM 3530 N N . LYS A 1 468 ? -13.531 138 67.312 1 86.31 468 LYS A N 1
ATOM 3531 C CA . LYS A 1 468 ? -14.703 137.125 67.25 1 86.31 468 LYS A CA 1
ATOM 3532 C C . LYS A 1 468 ? -14.828 136.375 65.938 1 86.31 468 LYS A C 1
ATOM 3534 O O . LYS A 1 468 ? -15.141 135.25 65.875 1 86.31 468 LYS A O 1
ATOM 3539 N N . ASN A 1 469 ? -14.539 137.25 64.938 1 87.19 469 ASN A N 1
ATOM 3540 C CA . ASN A 1 469 ? -14.562 136.625 63.594 1 87.19 469 ASN A CA 1
ATOM 3541 C C . ASN A 1 469 ? -13.484 135.5 63.469 1 87.19 469 ASN A C 1
ATOM 3543 O O . ASN A 1 469 ? -13.734 134.5 62.875 1 87.19 469 ASN A O 1
ATOM 3547 N N . THR A 1 470 ? -12.391 135.75 63.938 1 82.94 470 THR A N 1
ATOM 3548 C CA . THR A 1 470 ? -11.297 134.75 63.875 1 82.94 470 THR A CA 1
ATOM 3549 C C . THR A 1 470 ? -11.633 133.5 64.688 1 82.94 470 THR A C 1
ATOM 3551 O O . THR A 1 470 ? -11.312 132.375 64.25 1 82.94 470 THR A O 1
ATOM 3554 N N . HIS A 1 471 ? -12.289 133.75 65.812 1 82.12 471 HIS A N 1
ATOM 3555 C CA . HIS A 1 471 ? -12.719 132.625 66.688 1 82.12 471 HIS A CA 1
ATOM 3556 C C . HIS A 1 471 ? -13.648 131.625 65.938 1 82.12 471 HIS A C 1
ATOM 3558 O O . HIS A 1 471 ? -13.523 130.5 66 1 82.12 471 HIS A O 1
ATOM 3564 N N . GLN A 1 472 ? -14.523 132.25 65.188 1 85.81 472 GLN A N 1
ATOM 3565 C CA . GLN A 1 472 ? -15.461 131.5 64.375 1 85.81 472 GLN A CA 1
ATOM 3566 C C . GLN A 1 472 ? -14.742 130.75 63.25 1 85.81 472 GLN A C 1
ATOM 3568 O O . GLN A 1 472 ? -15.031 129.5 63 1 85.81 472 GLN A O 1
ATOM 3573 N N . LEU A 1 473 ? -13.812 131.375 62.625 1 82.81 473 LEU A N 1
ATOM 3574 C CA . LEU A 1 473 ? -13.055 130.75 61.562 1 82.81 473 LEU A CA 1
ATOM 3575 C C . LEU A 1 473 ? -12.219 129.5 62.094 1 82.81 473 LEU A C 1
ATOM 3577 O O . LEU A 1 473 ? -12.117 128.5 61.438 1 82.81 473 LEU A O 1
ATOM 3581 N N . ILE A 1 474 ? -11.656 129.75 63.25 1 82.31 474 ILE A N 1
ATOM 3582 C CA . ILE A 1 474 ? -10.844 128.625 63.844 1 82.31 474 ILE A CA 1
ATOM 3583 C C . ILE A 1 474 ? -11.727 127.438 64.25 1 82.31 474 ILE A C 1
ATOM 3585 O O . ILE A 1 474 ? -11.344 126.312 64 1 82.31 474 ILE A O 1
ATOM 3589 N N . SER A 1 475 ? -12.891 127.875 64.812 1 85.5 475 SER A N 1
ATOM 3590 C CA . SER A 1 475 ? -13.828 126.812 65.188 1 85.5 475 SER A CA 1
ATOM 3591 C C . SER A 1 475 ? -14.25 126 63.938 1 85.5 475 SER A C 1
ATOM 3593 O O . SER A 1 475 ? -14.305 124.812 63.969 1 85.5 475 SER A O 1
ATOM 3595 N N . ASP A 1 476 ? -14.453 126.688 62.812 1 81.06 476 ASP A N 1
ATOM 3596 C CA . ASP A 1 476 ? -14.82 126.062 61.562 1 81.06 476 ASP A CA 1
ATOM 3597 C C . ASP A 1 476 ? -13.664 125.188 61.031 1 81.06 476 ASP A C 1
ATOM 3599 O O . ASP A 1 476 ? -13.883 124.062 60.531 1 81.06 476 ASP A O 1
ATOM 3603 N N . THR A 1 477 ? -12.516 125.625 61.156 1 77.5 477 THR A N 1
ATOM 3604 C CA . THR A 1 477 ? -11.336 124.875 60.719 1 77.5 477 THR A CA 1
ATOM 3605 C C . THR A 1 477 ? -11.133 123.625 61.531 1 77.5 477 THR A C 1
ATOM 3607 O O . THR A 1 477 ? -10.781 122.562 61 1 77.5 477 THR A O 1
ATOM 3610 N N . MET A 1 478 ? -11.352 123.812 62.875 1 82.88 478 MET A N 1
ATOM 3611 C CA . MET A 1 478 ? -11.219 122.688 63.75 1 82.88 478 MET A CA 1
ATOM 3612 C C . MET A 1 478 ? -12.227 121.562 63.406 1 82.88 478 MET A C 1
ATOM 3614 O O . MET A 1 478 ? -11.906 120.375 63.438 1 82.88 478 MET A O 1
ATOM 3618 N N . ASP A 1 479 ? -13.414 122 62.938 1 83 479 ASP A N 1
ATOM 3619 C CA . ASP A 1 479 ? -14.422 121.062 62.5 1 83 479 ASP A CA 1
ATOM 3620 C C . ASP A 1 479 ? -13.992 120.312 61.219 1 83 479 ASP A C 1
ATOM 3622 O O . ASP A 1 479 ? -14.188 119.125 61.062 1 83 479 ASP A O 1
ATOM 3626 N N . GLU A 1 480 ? -13.391 121.125 60.344 1 74.88 480 GLU A N 1
ATOM 3627 C CA . GLU A 1 480 ? -12.922 120.562 59.094 1 74.88 480 GLU A CA 1
ATOM 3628 C C . GLU A 1 480 ? -11.766 119.562 59.344 1 74.88 480 GLU A C 1
ATOM 3630 O O . GLU A 1 480 ? -11.672 118.5 58.656 1 74.88 480 GLU A O 1
ATOM 3635 N N . ILE A 1 481 ? -10.859 119.812 60.219 1 80.19 481 ILE A N 1
ATOM 3636 C CA . ILE A 1 481 ? -9.742 118.938 60.562 1 80.19 481 ILE A CA 1
ATOM 3637 C C . ILE A 1 481 ? -10.266 117.625 61.188 1 80.19 481 ILE A C 1
ATOM 3639 O O . ILE A 1 481 ? -9.766 116.562 60.875 1 80.19 481 ILE A O 1
ATOM 3643 N N . SER A 1 482 ? -11.289 117.875 62.094 1 85.38 482 SER A N 1
ATOM 3644 C CA . SER A 1 482 ? -11.891 116.688 62.719 1 85.38 482 SER A CA 1
ATOM 3645 C C . SER A 1 482 ? -12.5 115.75 61.688 1 85.38 482 SER A C 1
ATOM 3647 O O . SER A 1 482 ? -12.297 114.562 61.75 1 85.38 482 SER A O 1
ATOM 3649 N N . ASN A 1 483 ? -13.195 116.312 60.719 1 79.62 483 ASN A N 1
ATOM 3650 C CA . ASN A 1 483 ? -13.758 115.562 59.625 1 79.62 483 ASN A CA 1
ATOM 3651 C C . ASN A 1 483 ? -12.664 114.875 58.781 1 79.62 483 ASN A C 1
ATOM 3653 O O . ASN A 1 483 ? -12.805 113.75 58.344 1 79.62 483 ASN A O 1
ATOM 3657 N N . GLY A 1 484 ? -11.656 115.562 58.5 1 72.12 484 GLY A N 1
ATOM 3658 C CA . GLY A 1 484 ? -10.523 115.062 57.75 1 72.12 484 GLY A CA 1
ATOM 3659 C C . GLY A 1 484 ? -9.859 113.875 58.469 1 72.12 484 GLY A C 1
ATOM 3660 O O . GLY A 1 484 ? -9.523 112.875 57.812 1 72.12 484 GLY A O 1
ATOM 3661 N N . ASN A 1 485 ? -9.672 114 59.781 1 80.19 485 ASN A N 1
ATOM 3662 C CA . ASN A 1 485 ? -9.078 112.938 60.562 1 80.19 485 ASN A CA 1
ATOM 3663 C C . ASN A 1 485 ? -9.914 111.625 60.469 1 80.19 485 ASN A C 1
ATOM 3665 O O . ASN A 1 485 ? -9.359 110.562 60.438 1 80.19 485 ASN A O 1
ATOM 3669 N N . GLU A 1 486 ? -11.195 111.812 60.438 1 83.62 486 GLU A N 1
ATOM 3670 C CA . GLU A 1 486 ? -12.078 110.625 60.312 1 83.62 486 GLU A CA 1
ATOM 3671 C C . GLU A 1 486 ? -11.914 109.938 58.969 1 83.62 486 GLU A C 1
ATOM 3673 O O . GLU A 1 486 ? -11.844 108.688 58.906 1 83.62 486 GLU A O 1
ATOM 3678 N N . VAL A 1 487 ? -11.773 110.75 57.938 1 77.88 487 VAL A N 1
ATOM 3679 C CA . VAL A 1 487 ? -11.633 110.188 56.594 1 77.88 487 VAL A CA 1
ATOM 3680 C C . VAL A 1 487 ? -10.273 109.5 56.469 1 77.88 487 VAL A C 1
ATOM 3682 O O . VAL A 1 487 ? -10.148 108.438 55.812 1 77.88 487 VAL A O 1
ATOM 3685 N N . VAL A 1 488 ? -9.227 110 57.031 1 78.06 488 VAL A N 1
ATOM 3686 C CA . VAL A 1 488 ? -7.887 109.438 57 1 78.06 488 VAL A CA 1
ATOM 3687 C C . VAL A 1 488 ? -7.883 108.062 57.719 1 78.06 488 VAL A C 1
ATOM 3689 O O . VAL A 1 488 ? -7.289 107.125 57.25 1 78.06 488 VAL A O 1
ATOM 3692 N N . ASP A 1 489 ? -8.625 108 58.844 1 81.25 489 ASP A N 1
ATOM 3693 C CA . ASP A 1 489 ? -8.703 106.75 59.625 1 81.25 489 ASP A CA 1
ATOM 3694 C C . ASP A 1 489 ? -9.43 105.688 58.812 1 81.25 489 ASP A C 1
ATOM 3696 O O . ASP A 1 489 ? -9.023 104.5 58.844 1 81.25 489 ASP A O 1
ATOM 3700 N N . GLU A 1 490 ? -10.414 106.125 58.156 1 79.44 490 GLU A N 1
ATOM 3701 C CA . GLU A 1 490 ? -11.164 105.188 57.344 1 79.44 490 GLU A CA 1
ATOM 3702 C C . GLU A 1 490 ? -10.328 104.688 56.156 1 79.44 490 GLU A C 1
ATOM 3704 O O . GLU A 1 490 ? -10.391 103.5 55.781 1 79.44 490 GLU A O 1
ATOM 3709 N N . THR A 1 491 ? -9.594 105.5 55.562 1 74.25 491 THR A N 1
ATOM 3710 C CA . THR A 1 491 ? -8.742 105.125 54.438 1 74.25 491 THR A CA 1
ATOM 3711 C C . THR A 1 491 ? -7.629 104.188 54.875 1 74.25 491 THR A C 1
ATOM 3713 O O . THR A 1 491 ? -7.297 103.25 54.156 1 74.25 491 THR A O 1
ATOM 3716 N N . LYS A 1 492 ? -7.098 104.5 55.969 1 75.19 492 LYS A N 1
ATOM 3717 C CA . LYS A 1 492 ? -6.07 103.625 56.562 1 75.19 492 LYS A CA 1
ATOM 3718 C C . LYS A 1 492 ? -6.598 102.188 56.75 1 75.19 492 LYS A C 1
ATOM 3720 O O . LYS A 1 492 ? -5.934 101.25 56.406 1 75.19 492 LYS A O 1
ATOM 3725 N N . ALA A 1 493 ? -7.836 102.125 57.25 1 80.38 493 ALA A N 1
ATOM 3726 C CA . ALA A 1 493 ? -8.453 100.812 57.5 1 80.38 493 ALA A CA 1
ATOM 3727 C C . ALA A 1 493 ? -8.703 100.062 56.188 1 80.38 493 ALA A C 1
ATOM 3729 O O . ALA A 1 493 ? -8.508 98.875 56.094 1 80.38 493 ALA A O 1
ATOM 3730 N N . ALA A 1 494 ? -9.078 100.812 55.219 1 73.06 494 ALA A N 1
ATOM 3731 C CA . ALA A 1 494 ? -9.328 100.188 53.906 1 73.06 494 ALA A CA 1
ATOM 3732 C C . ALA A 1 494 ? -8.039 99.688 53.281 1 73.06 494 ALA A C 1
ATOM 3734 O O . ALA A 1 494 ? -8.023 98.625 52.656 1 73.06 494 ALA A O 1
ATOM 3735 N N . LEU A 1 495 ? -6.945 100.312 53.438 1 72.5 495 LEU A N 1
ATOM 3736 C CA . LEU A 1 495 ? -5.652 99.938 52.875 1 72.5 495 LEU A CA 1
ATOM 3737 C C . LEU A 1 495 ? -5.121 98.688 53.594 1 72.5 495 LEU A C 1
ATOM 3739 O O . LEU A 1 495 ? -4.461 97.812 52.969 1 72.5 495 LEU A O 1
ATOM 3743 N N . GLU A 1 496 ? -5.434 98.625 54.906 1 76.75 496 GLU A N 1
ATOM 3744 C CA . GLU A 1 496 ? -5.02 97.438 55.656 1 76.75 496 GLU A CA 1
ATOM 3745 C C . GLU A 1 496 ? -5.734 96.188 55.125 1 76.75 496 GLU A C 1
ATOM 3747 O O . GLU A 1 496 ? -5.137 95.125 55.062 1 76.75 496 GLU A O 1
ATOM 3752 N N . LEU A 1 497 ? -6.957 96.438 54.75 1 75.38 497 LEU A N 1
ATOM 3753 C CA . LEU A 1 497 ? -7.703 95.312 54.188 1 75.38 497 LEU A CA 1
ATOM 3754 C C . LEU A 1 497 ? -7.156 94.938 52.812 1 75.38 497 LEU A C 1
ATOM 3756 O O . LEU A 1 497 ? -7.117 93.75 52.469 1 75.38 497 LEU A O 1
ATOM 3760 N N . VAL A 1 498 ? -6.734 95.812 52.031 1 73.94 498 VAL A N 1
ATOM 3761 C CA . VAL A 1 498 ? -6.145 95.562 50.75 1 73.94 498 VAL A CA 1
ATOM 3762 C C . VAL A 1 498 ? -4.855 94.75 50.906 1 73.94 498 VAL A C 1
ATOM 3764 O O . VAL A 1 498 ? -4.594 93.875 50.125 1 73.94 498 VAL A O 1
ATOM 3767 N N . VAL A 1 499 ? -4.047 95.25 51.906 1 73.31 499 VAL A N 1
ATOM 3768 C CA . VAL A 1 499 ? -2.793 94.5 52.156 1 73.31 499 VAL A CA 1
ATOM 3769 C C . VAL A 1 499 ? -3.078 93.062 52.438 1 73.31 499 VAL A C 1
ATOM 3771 O O . VAL A 1 499 ? -2.408 92.125 51.906 1 73.31 499 VAL A O 1
ATOM 3774 N N . GLU A 1 500 ? -4.125 92.75 53.25 1 77.56 500 GLU A N 1
ATOM 3775 C CA . GLU A 1 500 ? -4.477 91.375 53.594 1 77.56 500 GLU A CA 1
ATOM 3776 C C . GLU A 1 500 ? -4.957 90.562 52.375 1 77.56 500 GLU A C 1
ATOM 3778 O O . GLU A 1 500 ? -4.57 89.438 52.188 1 77.56 500 GLU A O 1
ATOM 3783 N N . SER A 1 501 ? -5.719 91.25 51.594 1 74.31 501 SER A N 1
ATOM 3784 C CA . SER A 1 501 ? -6.277 90.562 50.438 1 74.31 501 SER A CA 1
ATOM 3785 C C . SER A 1 501 ? -5.191 90.25 49.406 1 74.31 501 SER A C 1
ATOM 3787 O O . SER A 1 501 ? -5.203 89.188 48.812 1 74.31 501 SER A O 1
ATOM 3789 N N . VAL A 1 502 ? -4.254 91.125 49.219 1 73.5 502 VAL A N 1
ATOM 3790 C CA . VAL A 1 502 ? -3.164 90.938 48.25 1 73.5 502 VAL A CA 1
ATOM 3791 C C . VAL A 1 502 ? -2.268 89.812 48.75 1 73.5 502 VAL A C 1
ATOM 3793 O O . VAL A 1 502 ? -1.753 89 47.938 1 73.5 502 VAL A O 1
ATOM 3796 N N . ASN A 1 503 ? -2.135 89.688 50.062 1 77.62 503 ASN A N 1
ATOM 3797 C CA . ASN A 1 503 ? -1.355 88.625 50.625 1 77.62 503 ASN A CA 1
ATOM 3798 C C . ASN A 1 503 ? -2 87.25 50.312 1 77.62 503 ASN A C 1
ATOM 3800 O O . ASN A 1 503 ? -1.309 86.312 49.969 1 77.62 503 ASN A O 1
ATOM 3804 N N . HIS A 1 504 ? -3.281 87.25 50.438 1 77.56 504 HIS A N 1
ATOM 3805 C CA . HIS A 1 504 ? -3.998 86 50.156 1 77.56 504 HIS A CA 1
ATOM 3806 C C . HIS A 1 504 ? -3.895 85.625 48.688 1 77.56 504 HIS A C 1
ATOM 3808 O O . HIS A 1 504 ? -3.707 84.438 48.375 1 77.56 504 HIS A O 1
ATOM 3814 N N . VAL A 1 505 ? -4.031 86.562 47.781 1 73.31 505 VAL A N 1
ATOM 3815 C CA . VAL A 1 505 ? -3.92 86.312 46.344 1 73.31 505 VAL A CA 1
ATOM 3816 C C . VAL A 1 505 ? -2.514 85.812 46.031 1 73.31 505 VAL A C 1
ATOM 3818 O O . VAL A 1 505 ? -2.348 84.875 45.219 1 73.31 505 VAL A O 1
ATOM 3821 N N . SER A 1 506 ? -1.511 86.375 46.625 1 74.94 506 SER A N 1
ATOM 3822 C CA . SER A 1 506 ? -0.126 86 46.406 1 74.94 506 SER A CA 1
ATOM 3823 C C . SER A 1 506 ? 0.094 84.562 46.844 1 74.94 506 SER A C 1
ATOM 3825 O O . SER A 1 506 ? 0.768 83.812 46.125 1 74.94 506 SER A O 1
ATOM 3827 N N . GLU A 1 507 ? -0.499 84.125 48 1 78.88 507 GLU A N 1
ATOM 3828 C CA . GLU A 1 507 ? -0.366 82.75 48.469 1 78.88 507 GLU A CA 1
ATOM 3829 C C . GLU A 1 507 ? -1.032 81.812 47.531 1 78.88 507 GLU A C 1
ATOM 3831 O O . GLU A 1 507 ? -0.495 80.688 47.281 1 78.88 507 GLU A O 1
ATOM 3836 N N . MET A 1 508 ? -2.123 82.125 47.031 1 74.88 508 MET A N 1
ATOM 3837 C CA . MET A 1 508 ? -2.857 81.25 46.125 1 74.88 508 MET A CA 1
ATOM 3838 C C . MET A 1 508 ? -2.113 81.062 44.812 1 74.88 508 MET A C 1
ATOM 3840 O O . MET A 1 508 ? -2.082 80 44.25 1 74.88 508 MET A O 1
ATOM 3844 N N . MET A 1 509 ? -1.562 82.125 44.312 1 73.06 509 MET A N 1
ATOM 3845 C CA . MET A 1 509 ? -0.809 82.062 43.062 1 73.06 509 MET A CA 1
ATOM 3846 C C . MET A 1 509 ? 0.439 81.188 43.219 1 73.06 509 MET A C 1
ATOM 3848 O O . MET A 1 509 ? 0.815 80.5 42.312 1 73.06 509 MET A O 1
ATOM 3852 N N . THR A 1 510 ? 1.048 81.375 44.406 1 77.25 510 THR A N 1
ATOM 3853 C CA . THR A 1 510 ? 2.203 80.5 44.688 1 77.25 510 THR A CA 1
ATOM 3854 C C . THR A 1 510 ? 1.808 79.062 44.688 1 77.25 510 THR A C 1
ATOM 3856 O O . THR A 1 510 ? 2.5 78.188 44.094 1 77.25 510 THR A O 1
ATOM 3859 N N . THR A 1 511 ? 0.706 78.75 45.312 1 79.12 511 THR A N 1
ATOM 3860 C CA . THR A 1 511 ? 0.216 77.438 45.375 1 79.12 511 THR A CA 1
ATOM 3861 C C . THR A 1 511 ? -0.133 76.875 43.969 1 79.12 511 THR A C 1
ATOM 3863 O O . THR A 1 511 ? 0.207 75.75 43.625 1 79.12 511 THR A O 1
ATOM 3866 N N . SER A 1 512 ? -0.764 77.625 43.156 1 74.75 512 SER A N 1
ATOM 3867 C CA . SER A 1 512 ? -1.127 77.25 41.781 1 74.75 512 SER A CA 1
ATOM 3868 C C . SER A 1 512 ? 0.111 77 40.938 1 74.75 512 SER A C 1
ATOM 3870 O O . SER A 1 512 ? 0.135 76.125 40.094 1 74.75 512 SER A O 1
ATOM 3872 N N . GLY A 1 513 ? 1.059 77.938 41.094 1 73.75 513 GLY A N 1
ATOM 3873 C CA . GLY A 1 513 ? 2.312 77.75 40.375 1 73.75 513 GLY A CA 1
ATOM 3874 C C . GLY A 1 513 ? 2.986 76.438 40.719 1 73.75 513 GLY A C 1
ATOM 3875 O O . GLY A 1 513 ? 3.475 75.75 39.812 1 73.75 513 GLY A O 1
ATOM 3876 N N . ASN A 1 514 ? 2.967 76 42 1 82 514 ASN A N 1
ATOM 3877 C CA . ASN A 1 514 ? 3.553 74.75 42.406 1 82 514 ASN A CA 1
ATOM 3878 C C . ASN A 1 514 ? 2.779 73.562 41.875 1 82 514 ASN A C 1
ATOM 3880 O O . ASN A 1 514 ? 3.377 72.562 41.469 1 82 514 ASN A O 1
ATOM 3884 N N . MET A 1 515 ? 1.498 73.688 41.844 1 76.25 515 MET A N 1
ATOM 3885 C CA . MET A 1 515 ? 0.668 72.625 41.281 1 76.25 515 MET A CA 1
ATOM 3886 C C . MET A 1 515 ? 0.91 72.438 39.812 1 76.25 515 MET A C 1
ATOM 3888 O O . MET A 1 515 ? 0.947 71.312 39.312 1 76.25 515 MET A O 1
ATOM 3892 N N . ALA A 1 516 ? 1.008 73.5 39.094 1 75.5 516 ALA A N 1
ATOM 3893 C CA . ALA A 1 516 ? 1.274 73.438 37.656 1 75.5 516 ALA A CA 1
ATOM 3894 C C . ALA A 1 516 ? 2.619 72.812 37.375 1 75.5 516 ALA A C 1
ATOM 3896 O O . ALA A 1 516 ? 2.758 72.062 36.406 1 75.5 516 ALA A O 1
ATOM 3897 N N . LYS A 1 517 ? 3.566 73.125 38.219 1 80 517 LYS A N 1
ATOM 3898 C CA . LYS A 1 517 ? 4.867 72.438 38.062 1 80 517 LYS A CA 1
ATOM 3899 C C . LYS A 1 517 ? 4.766 70.938 38.281 1 80 517 LYS A C 1
ATOM 3901 O O . LYS A 1 517 ? 5.387 70.188 37.562 1 80 517 LYS A O 1
ATOM 3906 N N . ASP A 1 518 ? 3.992 70.562 39.25 1 82.5 518 ASP A N 1
ATOM 3907 C CA . ASP A 1 518 ? 3.754 69.125 39.531 1 82.5 518 ASP A CA 1
ATOM 3908 C C . ASP A 1 518 ? 3.049 68.5 38.344 1 82.5 518 ASP A C 1
ATOM 3910 O O . ASP A 1 518 ? 3.346 67.312 37.969 1 82.5 518 ASP A O 1
ATOM 3914 N N . GLN A 1 519 ? 2.205 69.125 37.719 1 81.25 519 GLN A N 1
ATOM 3915 C CA . GLN A 1 519 ? 1.464 68.625 36.562 1 81.25 519 GLN A CA 1
ATOM 3916 C C . GLN A 1 519 ? 2.389 68.375 35.375 1 81.25 519 GLN A C 1
ATOM 3918 O O . GLN A 1 519 ? 2.223 67.438 34.656 1 81.25 519 GLN A O 1
ATOM 3923 N N . VAL A 1 520 ? 3.256 69.312 35.156 1 80.75 520 VAL A N 1
ATOM 3924 C CA . VAL A 1 520 ? 4.203 69.125 34.062 1 80.75 520 VAL A CA 1
ATOM 3925 C C . VAL A 1 520 ? 4.961 67.812 34.25 1 80.75 520 VAL A C 1
ATOM 3927 O O . VAL A 1 520 ? 5.16 67.062 33.281 1 80.75 520 VAL A O 1
ATOM 3930 N N . THR A 1 521 ? 5.336 67.5 35.5 1 82.81 521 THR A N 1
ATOM 3931 C CA . THR A 1 521 ? 6.039 66.25 35.812 1 82.81 521 THR A CA 1
ATOM 3932 C C . THR A 1 521 ? 5.141 65.062 35.562 1 82.81 521 THR A C 1
ATOM 3934 O O . THR A 1 521 ? 5.586 64.062 35 1 82.81 521 THR A O 1
ATOM 3937 N N . SER A 1 522 ? 3.928 65.188 35.938 1 81.88 522 SER A N 1
ATOM 3938 C CA . SER A 1 522 ? 2.971 64.062 35.719 1 81.88 522 SER A CA 1
ATOM 3939 C C . SER A 1 522 ? 2.717 63.875 34.25 1 81.88 522 SER A C 1
ATOM 3941 O O . SER A 1 522 ? 2.545 62.719 33.781 1 81.88 522 SER A O 1
ATOM 3943 N N . MET A 1 523 ? 2.648 64.875 33.469 1 83 523 MET A N 1
ATOM 3944 C CA . MET A 1 523 ? 2.443 64.75 32.031 1 83 523 MET A CA 1
ATOM 3945 C C . MET A 1 523 ? 3.621 64.062 31.359 1 83 523 MET A C 1
ATOM 3947 O O . MET A 1 523 ? 3.441 63.344 30.375 1 83 523 MET A O 1
ATOM 3951 N N . GLU A 1 524 ? 4.809 64.312 31.891 1 83.88 524 GLU A N 1
ATOM 3952 C CA . GLU A 1 524 ? 5.973 63.594 31.375 1 83.88 524 GLU A CA 1
ATOM 3953 C C . GLU A 1 524 ? 5.828 62.094 31.594 1 83.88 524 GLU A C 1
ATOM 3955 O O . GLU A 1 524 ? 6.195 61.312 30.734 1 83.88 524 GLU A O 1
ATOM 3960 N N . GLN A 1 525 ? 5.316 61.781 32.719 1 81.69 525 GLN A N 1
ATOM 3961 C CA . GLN A 1 525 ? 5.074 60.375 33 1 81.69 525 GLN A CA 1
ATOM 3962 C C . GLN A 1 525 ? 4.031 59.781 32.062 1 81.69 525 GLN A C 1
ATOM 3964 O O . GLN A 1 525 ? 4.16 58.656 31.625 1 81.69 525 GLN A O 1
ATOM 3969 N N . ILE A 1 526 ? 3.006 60.469 31.781 1 82.44 526 ILE A N 1
ATOM 3970 C CA . ILE A 1 526 ? 1.973 60.031 30.859 1 82.44 526 ILE A CA 1
ATOM 3971 C C . ILE A 1 526 ? 2.578 59.844 29.469 1 82.44 526 ILE A C 1
ATOM 3973 O O . ILE A 1 526 ? 2.289 58.844 28.781 1 82.44 526 ILE A O 1
ATOM 3977 N N . THR A 1 527 ? 3.385 60.75 29.078 1 84.31 527 THR A N 1
ATOM 3978 C CA . THR A 1 527 ? 4.047 60.656 27.781 1 84.31 527 THR A CA 1
ATOM 3979 C C . THR A 1 527 ? 4.895 59.406 27.688 1 84.31 527 THR A C 1
ATOM 3981 O O . THR A 1 527 ? 4.883 58.688 26.672 1 84.31 527 THR A O 1
ATOM 3984 N N . GLU A 1 528 ? 5.605 59.125 28.75 1 84.75 528 GLU A N 1
ATOM 3985 C CA . GLU A 1 528 ? 6.398 57.906 28.797 1 84.75 528 GLU A CA 1
ATOM 3986 C C . GLU A 1 528 ? 5.508 56.656 28.719 1 84.75 528 GLU A C 1
ATOM 3988 O O . GLU A 1 528 ? 5.863 55.688 28.047 1 84.75 528 GLU A O 1
ATOM 3993 N N . GLY A 1 529 ? 4.469 56.688 29.422 1 80.38 529 GLY A N 1
ATOM 3994 C CA . GLY A 1 529 ? 3.512 55.594 29.344 1 80.38 529 GLY A CA 1
ATOM 3995 C C . GLY A 1 529 ? 2.963 55.375 27.953 1 80.38 529 GLY A C 1
ATOM 3996 O O . GLY A 1 529 ? 2.852 54.219 27.484 1 80.38 529 GLY A O 1
ATOM 3997 N N . ILE A 1 530 ? 2.627 56.344 27.234 1 83.38 530 ILE A N 1
ATOM 3998 C CA . ILE A 1 530 ? 2.111 56.281 25.875 1 83.38 530 ILE A CA 1
ATOM 3999 C C . ILE A 1 530 ? 3.18 55.688 24.938 1 83.38 530 ILE A C 1
ATOM 4001 O O . ILE A 1 530 ? 2.873 54.906 24.047 1 83.38 530 ILE A O 1
ATOM 4005 N N . GLU A 1 531 ? 4.395 56.125 25.172 1 85 531 GLU A N 1
ATOM 4006 C CA . GLU A 1 531 ? 5.488 55.594 24.375 1 85 531 GLU A CA 1
ATOM 4007 C C . GLU A 1 531 ? 5.617 54.062 24.578 1 85 531 GLU A C 1
ATOM 4009 O O . GLU A 1 531 ? 5.883 53.344 23.625 1 85 531 GLU A O 1
ATOM 4014 N N . GLN A 1 532 ? 5.492 53.656 25.766 1 82 532 GLN A N 1
ATOM 4015 C CA . GLN A 1 532 ? 5.543 52.219 26.047 1 82 532 GLN A CA 1
ATOM 4016 C C . GLN A 1 532 ? 4.41 51.469 25.344 1 82 532 GLN A C 1
ATOM 4018 O O . GLN A 1 532 ? 4.621 50.406 24.797 1 82 532 GLN A O 1
ATOM 4023 N N . ILE A 1 533 ? 3.242 51.969 25.422 1 80 533 ILE A N 1
ATOM 4024 C CA . ILE A 1 533 ? 2.094 51.375 24.75 1 80 533 ILE A CA 1
ATOM 4025 C C . ILE A 1 533 ? 2.33 51.344 23.234 1 80 533 ILE A C 1
ATOM 4027 O O . ILE A 1 533 ? 2.004 50.344 22.578 1 80 533 ILE A O 1
ATOM 4031 N N . SER A 1 534 ? 2.822 52.406 22.719 1 84.19 534 SER A N 1
ATOM 4032 C CA . SER A 1 534 ? 3.137 52.469 21.297 1 84.19 534 SER A CA 1
ATOM 4033 C C . SER A 1 534 ? 4.09 51.375 20.875 1 84.19 534 SER A C 1
ATOM 4035 O O . SER A 1 534 ? 3.926 50.75 19.812 1 84.19 534 SER A O 1
ATOM 4037 N N . ASN A 1 535 ? 5.066 51.062 21.672 1 84.44 535 ASN A N 1
ATOM 4038 C CA . ASN A 1 535 ? 6.008 50 21.391 1 84.44 535 ASN A CA 1
ATOM 4039 C C . ASN A 1 535 ? 5.312 48.656 21.344 1 84.44 535 ASN A C 1
ATOM 4041 O O . ASN A 1 535 ? 5.621 47.812 20.5 1 84.44 535 ASN A O 1
ATOM 4045 N N . VAL A 1 536 ? 4.477 48.406 22.25 1 77.62 536 VAL A N 1
ATOM 4046 C CA . VAL A 1 536 ? 3.748 47.156 22.297 1 77.62 536 VAL A CA 1
ATOM 4047 C C . VAL A 1 536 ? 2.842 47.031 21.078 1 77.62 536 VAL A C 1
ATOM 4049 O O . VAL A 1 536 ? 2.701 45.938 20.516 1 77.62 536 VAL A O 1
ATOM 4052 N N . VAL A 1 537 ? 2.199 48.062 20.656 1 81.31 537 VAL A N 1
ATOM 4053 C CA . VAL A 1 537 ? 1.341 48.094 19.484 1 81.31 537 VAL A CA 1
ATOM 4054 C C . VAL A 1 537 ? 2.158 47.719 18.25 1 81.31 537 VAL A C 1
ATOM 4056 O O . VAL A 1 537 ? 1.697 46.969 17.391 1 81.31 537 VAL A O 1
ATOM 4059 N N . SER A 1 538 ? 3.326 48.281 18.172 1 84.62 538 SER A N 1
ATOM 4060 C CA . SER A 1 538 ? 4.223 47.938 17.078 1 84.62 538 SER A CA 1
ATOM 4061 C C . SER A 1 538 ? 4.559 46.469 17.094 1 84.62 538 SER A C 1
ATOM 4063 O O . SER A 1 538 ? 4.57 45.812 16.047 1 84.62 538 SER A O 1
ATOM 4065 N N . SER A 1 539 ? 4.836 46 18.234 1 82.94 539 SER A N 1
ATOM 4066 C CA . SER A 1 539 ? 5.121 44.562 18.391 1 82.94 539 SER A CA 1
ATOM 4067 C C . SER A 1 539 ? 3.914 43.719 18 1 82.94 539 SER A C 1
ATOM 4069 O O . SER A 1 539 ? 4.062 42.656 17.391 1 82.94 539 SER A O 1
ATOM 4071 N N . ASN A 1 540 ? 2.754 44.094 18.391 1 77.38 540 ASN A N 1
ATOM 4072 C CA . ASN A 1 540 ? 1.525 43.406 18.031 1 77.38 540 ASN A CA 1
ATOM 4073 C C . ASN A 1 540 ? 1.32 43.375 16.516 1 77.38 540 ASN A C 1
ATOM 4075 O O . ASN A 1 540 ? 0.875 42.344 15.977 1 77.38 540 ASN A O 1
ATOM 4079 N N . SER A 1 541 ? 1.549 44.438 15.883 1 81.62 541 SER A N 1
ATOM 4080 C CA . SER A 1 541 ? 1.464 44.5 14.43 1 81.62 541 SER A CA 1
ATOM 4081 C C . SER A 1 541 ? 2.422 43.469 13.789 1 81.62 541 SER A C 1
ATOM 4083 O O . SER A 1 541 ? 2.057 42.781 12.844 1 81.62 541 SER A O 1
ATOM 4085 N N . ALA A 1 542 ? 3.643 43.438 14.312 1 82.44 542 ALA A N 1
ATOM 4086 C CA . ALA A 1 542 ? 4.629 42.469 13.82 1 82.44 542 ALA A CA 1
ATOM 4087 C C . ALA A 1 542 ? 4.164 41.031 14.047 1 82.44 542 ALA A C 1
ATOM 4089 O O . ALA A 1 542 ? 4.312 40.188 13.18 1 82.44 542 ALA A O 1
ATOM 4090 N N . THR A 1 543 ? 3.686 40.781 15.219 1 78.38 543 THR A N 1
ATOM 4091 C CA . THR A 1 543 ? 3.174 39.469 15.547 1 78.38 543 THR A CA 1
ATOM 4092 C C . THR A 1 543 ? 2.02 39.094 14.625 1 78.38 543 THR A C 1
ATOM 4094 O O . THR A 1 543 ? 1.888 37.906 14.234 1 78.38 543 THR A O 1
ATOM 4097 N N . ALA A 1 544 ? 1.118 40 14.328 1 79.06 544 ALA A N 1
ATOM 4098 C CA . ALA A 1 544 ? 0.026 39.781 13.391 1 79.06 544 ALA A CA 1
ATOM 4099 C C . ALA A 1 544 ? 0.56 39.344 12.016 1 79.06 544 ALA A C 1
ATOM 4101 O O . ALA A 1 544 ? 0.053 38.406 11.398 1 79.06 544 ALA A O 1
ATOM 4102 N N . GLU A 1 545 ? 1.556 40.094 11.578 1 83.62 545 GLU A N 1
ATOM 4103 C CA . GLU A 1 545 ? 2.166 39.75 10.289 1 83.62 545 GLU A CA 1
ATOM 4104 C C . GLU A 1 545 ? 2.779 38.375 10.305 1 83.62 545 GLU A C 1
ATOM 4106 O O . GLU A 1 545 ? 2.607 37.594 9.359 1 83.62 545 GLU A O 1
ATOM 4111 N N . GLU A 1 546 ? 3.477 38.125 11.352 1 81.5 546 GLU A N 1
ATOM 4112 C CA . GLU A 1 546 ? 4.086 36.781 11.484 1 81.5 546 GLU A CA 1
ATOM 4113 C C . GLU A 1 546 ? 3.023 35.688 11.547 1 81.5 546 GLU A C 1
ATOM 4115 O O . GLU A 1 546 ? 3.178 34.656 10.93 1 81.5 546 GLU A O 1
ATOM 4120 N N . SER A 1 547 ? 1.997 35.844 12.305 1 75.88 547 SER A N 1
ATOM 4121 C CA . SER A 1 547 ? 0.9 34.875 12.414 1 75.88 547 SER A CA 1
ATOM 4122 C C . SER A 1 547 ? 0.224 34.656 11.07 1 75.88 547 SER A C 1
ATOM 4124 O O . SER A 1 547 ? -0.143 33.531 10.727 1 75.88 547 SER A O 1
ATOM 4126 N N . SER A 1 548 ? 0.004 35.75 10.383 1 81.38 548 SER A N 1
ATOM 4127 C CA . SER A 1 548 ? -0.556 35.656 9.039 1 81.38 548 SER A CA 1
ATOM 4128 C C . SER A 1 548 ? 0.333 34.812 8.133 1 81.38 548 SER A C 1
ATOM 4130 O O . SER A 1 548 ? -0.162 34 7.363 1 81.38 548 SER A O 1
ATOM 4132 N N . ALA A 1 549 ? 1.613 35.031 8.227 1 83.31 549 ALA A N 1
ATOM 4133 C CA . ALA A 1 549 ? 2.566 34.281 7.426 1 83.31 549 ALA A CA 1
ATOM 4134 C C . ALA A 1 549 ? 2.52 32.781 7.781 1 83.31 549 ALA A C 1
ATOM 4136 O O . ALA A 1 549 ? 2.52 31.922 6.895 1 83.31 549 ALA A O 1
ATOM 4137 N N . VAL A 1 550 ? 2.529 32.5 9.039 1 79.31 550 VAL A N 1
ATOM 4138 C CA . VAL A 1 550 ? 2.455 31.125 9.492 1 79.31 550 VAL A CA 1
ATOM 4139 C C . VAL A 1 550 ? 1.148 30.484 9.023 1 79.31 550 VAL A C 1
ATOM 4141 O O . VAL A 1 550 ? 1.129 29.328 8.594 1 79.31 550 VAL A O 1
ATOM 4144 N N . SER A 1 551 ? 0.023 31.219 9.125 1 80.56 551 SER A N 1
ATOM 4145 C CA . SER A 1 551 ? -1.274 30.734 8.656 1 80.56 551 SER A CA 1
ATOM 4146 C C . SER A 1 551 ? -1.229 30.375 7.176 1 80.56 551 SER A C 1
ATOM 4148 O O . SER A 1 551 ? -1.768 29.344 6.766 1 80.56 551 SER A O 1
ATOM 4150 N N . GLN A 1 552 ? -0.633 31.25 6.422 1 84.12 552 GLN A N 1
ATOM 4151 C CA . GLN A 1 552 ? -0.504 30.984 4.992 1 84.12 552 GLN A CA 1
ATOM 4152 C C . GLN A 1 552 ? 0.316 29.734 4.734 1 84.12 552 GLN A C 1
ATOM 4154 O O . GLN A 1 552 ? -0.032 28.922 3.869 1 84.12 552 GLN A O 1
ATOM 4159 N N . GLN A 1 553 ? 1.381 29.594 5.43 1 81.75 553 GLN A N 1
ATOM 4160 C CA . GLN A 1 553 ? 2.229 28.422 5.293 1 81.75 553 GLN A CA 1
ATOM 4161 C C . GLN A 1 553 ? 1.467 27.141 5.664 1 81.75 553 GLN A C 1
ATOM 4163 O O . GLN A 1 553 ? 1.566 26.141 4.969 1 81.75 553 GLN A O 1
ATOM 4168 N N . LEU A 1 554 ? 0.737 27.156 6.758 1 79.5 554 LEU A N 1
ATOM 4169 C CA . LEU A 1 554 ? -0.057 26.016 7.203 1 79.5 554 LEU A CA 1
ATOM 4170 C C . LEU A 1 554 ? -1.142 25.672 6.188 1 79.5 554 LEU A C 1
ATOM 4172 O O . LEU A 1 554 ? -1.419 24.5 5.938 1 79.5 554 LEU A O 1
ATOM 4176 N N . SER A 1 555 ? -1.764 26.719 5.652 1 83.69 555 SER A N 1
ATOM 4177 C CA . SER A 1 555 ? -2.762 26.516 4.609 1 83.69 555 SER A CA 1
ATOM 4178 C C . SER A 1 555 ? -2.156 25.812 3.398 1 83.69 555 SER A C 1
ATOM 4180 O O . SER A 1 555 ? -2.77 24.906 2.83 1 83.69 555 SER A O 1
ATOM 4182 N N . GLU A 1 556 ? -0.992 26.203 3.037 1 85 556 GLU A N 1
ATOM 4183 C CA . GLU A 1 556 ? -0.292 25.578 1.924 1 85 556 GLU A CA 1
ATOM 4184 C C . GLU A 1 556 ? 0.022 24.109 2.23 1 85 556 GLU A C 1
ATOM 4186 O O . GLU A 1 556 ? -0.12 23.25 1.365 1 85 556 GLU A O 1
ATOM 4191 N N . GLU A 1 557 ? 0.477 23.938 3.422 1 79.31 557 GLU A N 1
ATOM 4192 C CA . GLU A 1 557 ? 0.777 22.562 3.832 1 79.31 557 GLU A CA 1
ATOM 4193 C C . GLU A 1 557 ? -0.477 21.703 3.812 1 79.31 557 GLU A C 1
ATOM 4195 O O . GLU A 1 557 ? -0.434 20.547 3.377 1 79.31 557 GLU A O 1
ATOM 4200 N N . SER A 1 558 ? -1.549 22.203 4.32 1 81.31 558 SER A N 1
ATOM 4201 C CA . SER A 1 558 ? -2.818 21.484 4.289 1 81.31 558 SER A CA 1
ATOM 4202 C C . SER A 1 558 ? -3.246 21.172 2.859 1 81.31 558 SER A C 1
ATOM 4204 O O . SER A 1 558 ? -3.703 20.062 2.568 1 81.31 558 SER A O 1
ATOM 4206 N N . SER A 1 559 ? -3.123 22.125 2.016 1 84.38 559 SER A N 1
ATOM 4207 C CA . SER A 1 559 ? -3.455 21.938 0.607 1 84.38 559 SER A CA 1
ATOM 4208 C C . SER A 1 559 ? -2.598 20.844 -0.017 1 84.38 559 SER A C 1
ATOM 4210 O O . SER A 1 559 ? -3.102 20 -0.774 1 84.38 559 SER A O 1
ATOM 4212 N N . MET A 1 560 ? -1.389 20.828 0.289 1 82.44 560 MET A N 1
ATOM 4213 C CA . MET A 1 560 ? -0.476 19.812 -0.228 1 82.44 560 MET A CA 1
ATOM 4214 C C . MET A 1 560 ? -0.877 18.422 0.258 1 82.44 560 MET A C 1
ATOM 4216 O O . MET A 1 560 ? -0.888 17.469 -0.521 1 82.44 560 MET A O 1
ATOM 4220 N N . LEU A 1 561 ? -1.167 18.297 1.53 1 80.88 561 LEU A N 1
ATOM 4221 C CA . LEU A 1 561 ? -1.617 17.031 2.088 1 80.88 561 LEU A CA 1
ATOM 4222 C C . LEU A 1 561 ? -2.904 16.562 1.415 1 80.88 561 LEU A C 1
ATOM 4224 O O . LEU A 1 561 ? -3.043 15.391 1.072 1 80.88 561 LEU A O 1
ATOM 4228 N N . ASN A 1 562 ? -3.801 17.531 1.239 1 84.25 562 ASN A N 1
ATOM 4229 C CA . ASN A 1 562 ? -5.055 17.203 0.571 1 84.25 562 ASN A CA 1
ATOM 4230 C C . ASN A 1 562 ? -4.82 16.734 -0.863 1 84.25 562 ASN A C 1
ATOM 4232 O O . ASN A 1 562 ? -5.453 15.781 -1.32 1 84.25 562 ASN A O 1
ATOM 4236 N N . ASP A 1 563 ? -3.949 17.375 -1.548 1 84.88 563 ASP A N 1
ATOM 4237 C CA . ASP A 1 563 ? -3.605 16.984 -2.91 1 84.88 563 ASP A CA 1
ATOM 4238 C C . ASP A 1 563 ? -3.039 15.57 -2.947 1 84.88 563 ASP A C 1
ATOM 4240 O O . ASP A 1 563 ? -3.35 14.797 -3.855 1 84.88 563 ASP A O 1
ATOM 4244 N N . LEU A 1 564 ? -2.23 15.312 -1.998 1 77.94 564 LEU A N 1
ATOM 4245 C CA . LEU A 1 564 ? -1.637 13.977 -1.899 1 77.94 564 LEU A CA 1
ATOM 4246 C C . LEU A 1 564 ? -2.709 12.922 -1.646 1 77.94 564 LEU A C 1
ATOM 4248 O O . LEU A 1 564 ? -2.695 11.859 -2.266 1 77.94 564 LEU A O 1
ATOM 4252 N N . ILE A 1 565 ? -3.637 13.25 -0.768 1 81.38 565 ILE A N 1
ATOM 4253 C CA . ILE A 1 565 ? -4.668 12.297 -0.368 1 81.38 565 ILE A CA 1
ATOM 4254 C C . ILE A 1 565 ? -5.703 12.164 -1.48 1 81.38 565 ILE A C 1
ATOM 4256 O O . ILE A 1 565 ? -6.246 11.078 -1.7 1 81.38 565 ILE A O 1
ATOM 4260 N N . ASP A 1 566 ? -5.988 13.188 -2.193 1 86 566 ASP A N 1
ATOM 4261 C CA . ASP A 1 566 ? -6.988 13.188 -3.254 1 86 566 ASP A CA 1
ATOM 4262 C C . ASP A 1 566 ? -6.602 12.227 -4.375 1 86 566 ASP A C 1
ATOM 4264 O O . ASP A 1 566 ? -7.453 11.805 -5.16 1 86 566 ASP A O 1
ATOM 4268 N N . LYS A 1 567 ? -5.379 11.844 -4.434 1 83 567 LYS A N 1
ATOM 4269 C CA . LYS A 1 567 ? -4.906 10.898 -5.438 1 83 567 LYS A CA 1
ATOM 4270 C C . LYS A 1 567 ? -5.285 9.469 -5.066 1 83 567 LYS A C 1
ATOM 4272 O O . LYS A 1 567 ? -5.195 8.562 -5.898 1 83 567 LYS A O 1
ATOM 4277 N N . PHE A 1 568 ? -5.727 9.336 -3.789 1 85.06 568 PHE A N 1
ATOM 4278 C CA . PHE A 1 568 ? -6.023 7.996 -3.305 1 85.06 568 PHE A CA 1
ATOM 4279 C C . PHE A 1 568 ? -7.523 7.801 -3.131 1 85.06 568 PHE A C 1
ATOM 4281 O O . PHE A 1 568 ? -8.227 8.719 -2.713 1 85.06 568 PHE A O 1
ATOM 4288 N N . LYS A 1 569 ? -8.094 6.797 -3.562 1 89.75 569 LYS A N 1
ATOM 4289 C CA . LYS A 1 569 ? -9.453 6.355 -3.273 1 89.75 569 LYS A CA 1
ATOM 4290 C C . LYS A 1 569 ? -9.469 5.359 -2.117 1 89.75 569 LYS A C 1
ATOM 4292 O O . LYS A 1 569 ? -8.859 4.293 -2.199 1 89.75 569 LYS A O 1
ATOM 4297 N N . VAL A 1 570 ? -10.07 5.641 -0.933 1 87.31 570 VAL A N 1
ATOM 4298 C CA . VAL A 1 570 ? -10.023 4.809 0.264 1 87.31 570 VAL A CA 1
ATOM 4299 C C . VAL A 1 570 ? -11.398 4.219 0.539 1 87.31 570 VAL A C 1
ATOM 4301 O O . VAL A 1 570 ? -12.398 4.672 -0.022 1 87.31 570 VAL A O 1
ATOM 4304 N N . LYS A 1 571 ? -11.383 3.193 1.537 1 80.62 571 LYS A N 1
ATOM 4305 C CA . LYS A 1 571 ? -12.617 2.555 1.99 1 80.62 571 LYS A CA 1
ATOM 4306 C C . LYS A 1 571 ? -13.445 3.508 2.842 1 80.62 571 LYS A C 1
ATOM 4308 O O . LYS A 1 571 ? -12.906 4.227 3.686 1 80.62 571 LYS A O 1
ATOM 4313 N N . ASN A 1 572 ? -14.656 3.66 2.438 1 66.69 572 ASN A N 1
ATOM 4314 C CA . ASN A 1 572 ? -15.617 4.504 3.133 1 66.69 572 ASN A CA 1
ATOM 4315 C C . ASN A 1 572 ? -15.281 5.984 2.984 1 66.69 572 ASN A C 1
ATOM 4317 O O . ASN A 1 572 ? -15.625 6.793 3.848 1 66.69 572 ASN A O 1
ATOM 4321 N N . GLY A 1 573 ? -14.422 6.242 2.125 1 55.06 573 GLY A N 1
ATOM 4322 C CA . GLY A 1 573 ? -14.164 7.656 1.909 1 55.06 573 GLY A CA 1
ATOM 4323 C C . GLY A 1 573 ? -14.984 8.25 0.78 1 55.06 573 GLY A C 1
ATOM 4324 O O . GLY A 1 573 ? -15.5 7.516 -0.065 1 55.06 573 GLY A O 1
ATOM 4325 N N . MET B 1 1 ? 22.516 -67.562 -10.023 1 38.66 1 MET B N 1
ATOM 4326 C CA . MET B 1 1 ? 22.188 -66.25 -10.57 1 38.66 1 MET B CA 1
ATOM 4327 C C . MET B 1 1 ? 20.734 -65.875 -10.273 1 38.66 1 MET B C 1
ATOM 4329 O O . MET B 1 1 ? 19.812 -66.625 -10.648 1 38.66 1 MET B O 1
ATOM 4333 N N . ASN B 1 2 ? 20.516 -65.188 -9.297 1 42.91 2 ASN B N 1
ATOM 4334 C CA . ASN B 1 2 ? 19.297 -64.938 -8.539 1 42.91 2 ASN B CA 1
ATOM 4335 C C . ASN B 1 2 ? 18.234 -64.25 -9.383 1 42.91 2 ASN B C 1
ATOM 4337 O O . ASN B 1 2 ? 18.453 -63.156 -9.875 1 42.91 2 ASN B O 1
ATOM 4341 N N . ILE B 1 3 ? 17.25 -65 -9.742 1 51.38 3 ILE B N 1
ATOM 4342 C CA . ILE B 1 3 ? 16.125 -64.625 -10.602 1 51.38 3 ILE B CA 1
ATOM 4343 C C . ILE B 1 3 ? 15.492 -63.344 -10.078 1 51.38 3 ILE B C 1
ATOM 4345 O O . ILE B 1 3 ? 14.977 -62.531 -10.859 1 51.38 3 ILE B O 1
ATOM 4349 N N . LYS B 1 4 ? 15.766 -63.344 -8.891 1 62.75 4 LYS B N 1
ATOM 4350 C CA . LYS B 1 4 ? 15.125 -62.188 -8.25 1 62.75 4 LYS B CA 1
ATOM 4351 C C . LYS B 1 4 ? 15.883 -60.906 -8.57 1 62.75 4 LYS B C 1
ATOM 4353 O O . LYS B 1 4 ? 15.266 -59.844 -8.805 1 62.75 4 LYS B O 1
ATOM 4358 N N . GLY B 1 5 ? 16.906 -60.938 -8.461 1 50.06 5 GLY B N 1
ATOM 4359 C CA . GLY B 1 5 ? 17.812 -59.844 -8.797 1 50.06 5 GLY B CA 1
ATOM 4360 C C . GLY B 1 5 ? 17.828 -59.5 -10.281 1 50.06 5 GLY B C 1
ATOM 4361 O O . GLY B 1 5 ? 17.953 -58.344 -10.656 1 50.06 5 GLY B O 1
ATOM 4362 N N . LEU B 1 6 ? 17.594 -60.344 -11.18 1 49.25 6 LEU B N 1
ATOM 4363 C CA . LEU B 1 6 ? 17.5 -60.188 -12.625 1 49.25 6 LEU B CA 1
ATOM 4364 C C . LEU B 1 6 ? 16.172 -59.531 -13.016 1 49.25 6 LEU B C 1
ATOM 4366 O O . LEU B 1 6 ? 16.141 -58.656 -13.883 1 49.25 6 LEU B O 1
ATOM 4370 N N . ILE B 1 7 ? 15.266 -59.969 -12.344 1 55.19 7 ILE B N 1
ATOM 4371 C CA . ILE B 1 7 ? 13.945 -59.375 -12.555 1 55.19 7 ILE B CA 1
ATOM 4372 C C . ILE B 1 7 ? 13.938 -57.938 -12.07 1 55.19 7 ILE B C 1
ATOM 4374 O O . ILE B 1 7 ? 13.367 -57.062 -12.727 1 55.19 7 ILE B O 1
ATOM 4378 N N . ALA B 1 8 ? 14.609 -57.906 -10.727 1 58.78 8 ALA B N 1
ATOM 4379 C CA . ALA B 1 8 ? 14.68 -56.562 -10.164 1 58.78 8 ALA B CA 1
ATOM 4380 C C . ALA B 1 8 ? 15.523 -55.656 -11.055 1 58.78 8 ALA B C 1
ATOM 4382 O O . ALA B 1 8 ? 15.18 -54.5 -11.266 1 58.78 8 ALA B O 1
ATOM 4383 N N . ALA B 1 9 ? 16.547 -56.062 -11.469 1 55.88 9 ALA B N 1
ATOM 4384 C CA . ALA B 1 9 ? 17.438 -55.344 -12.383 1 55.88 9 ALA B CA 1
ATOM 4385 C C . ALA B 1 9 ? 16.75 -55.062 -13.711 1 55.88 9 ALA B C 1
ATOM 4387 O O . ALA B 1 9 ? 16.906 -53.969 -14.281 1 55.88 9 ALA B O 1
ATOM 4388 N N . ASP B 1 10 ? 15.961 -55.938 -14.109 1 59.81 10 ASP B N 1
ATOM 4389 C CA . ASP B 1 10 ? 15.203 -55.812 -15.352 1 59.81 10 ASP B CA 1
ATOM 4390 C C . ASP B 1 10 ? 14.078 -54.781 -15.195 1 59.81 10 ASP B C 1
ATOM 4392 O O . ASP B 1 10 ? 13.773 -54.031 -16.125 1 59.81 10 ASP B O 1
ATOM 4396 N N . LYS B 1 11 ? 13.734 -54.875 -13.898 1 64.62 11 LYS B N 1
ATOM 4397 C CA . LYS B 1 11 ? 12.688 -53.906 -13.57 1 64.62 11 LYS B CA 1
ATOM 4398 C C . LYS B 1 11 ? 13.242 -52.5 -13.523 1 64.62 11 LYS B C 1
ATOM 4400 O O . LYS B 1 11 ? 12.594 -51.562 -13.992 1 64.62 11 LYS B O 1
ATOM 4405 N N . ASN B 1 12 ? 14.344 -52.406 -12.914 1 64.56 12 ASN B N 1
ATOM 4406 C CA . ASN B 1 12 ? 14.977 -51.062 -12.844 1 64.56 12 ASN B CA 1
ATOM 4407 C C . ASN B 1 12 ? 15.438 -50.594 -14.219 1 64.56 12 ASN B C 1
ATOM 4409 O O . ASN B 1 12 ? 15.328 -49.406 -14.539 1 64.56 12 ASN B O 1
ATOM 4413 N N . LYS B 1 13 ? 16.047 -51.5 -14.883 1 73.94 13 LYS B N 1
ATOM 4414 C CA . LYS B 1 13 ? 16.438 -51.156 -16.25 1 73.94 13 LYS B CA 1
ATOM 4415 C C . LYS B 1 13 ? 15.227 -50.75 -17.078 1 73.94 13 LYS B C 1
ATOM 4417 O O . LYS B 1 13 ? 15.297 -49.781 -17.859 1 73.94 13 LYS B O 1
ATOM 4422 N N . LEU B 1 14 ? 14.07 -51.312 -16.859 1 76.75 14 LEU B N 1
ATOM 4423 C CA . LEU B 1 14 ? 12.844 -50.969 -17.578 1 76.75 14 LEU B CA 1
ATOM 4424 C C . LEU B 1 14 ? 12.32 -49.625 -17.141 1 76.75 14 LEU B C 1
ATOM 4426 O O . LEU B 1 14 ? 11.828 -48.844 -17.969 1 76.75 14 LEU B O 1
ATOM 4430 N N . LYS B 1 15 ? 12.586 -49.344 -15.875 1 80.12 15 LYS B N 1
ATOM 4431 C CA . LYS B 1 15 ? 12.078 -48.125 -15.305 1 80.12 15 LYS B CA 1
ATOM 4432 C C . LYS B 1 15 ? 12.797 -46.906 -15.891 1 80.12 15 LYS B C 1
ATOM 4434 O O . LYS B 1 15 ? 12.18 -45.844 -16.094 1 80.12 15 LYS B O 1
ATOM 4439 N N . ASN B 1 16 ? 13.984 -47.125 -16.281 1 82.69 16 ASN B N 1
ATOM 4440 C CA . ASN B 1 16 ? 14.781 -45.969 -16.719 1 82.69 16 ASN B CA 1
ATOM 4441 C C . ASN B 1 16 ? 14.836 -45.844 -18.234 1 82.69 16 ASN B C 1
ATOM 4443 O O . ASN B 1 16 ? 15.398 -44.906 -18.766 1 82.69 16 ASN B O 1
ATOM 4447 N N . GLN B 1 17 ? 14.195 -46.75 -18.922 1 83.75 17 GLN B N 1
ATOM 4448 C CA . GLN B 1 17 ? 14.133 -46.688 -20.375 1 83.75 17 GLN B CA 1
ATOM 4449 C C . GLN B 1 17 ? 12.969 -45.812 -20.828 1 83.75 17 GLN B C 1
ATOM 4451 O O . GLN B 1 17 ? 11.977 -45.656 -20.109 1 83.75 17 GLN B O 1
ATOM 4456 N N . SER B 1 18 ? 13.219 -45.25 -22.016 1 85.38 18 SER B N 1
ATOM 4457 C CA . SER B 1 18 ? 12.133 -44.438 -22.578 1 85.38 18 SER B CA 1
ATOM 4458 C C . SER B 1 18 ? 10.883 -45.281 -22.781 1 85.38 18 SER B C 1
ATOM 4460 O O . SER B 1 18 ? 10.961 -46.5 -22.906 1 85.38 18 SER B O 1
ATOM 4462 N N . VAL B 1 19 ? 9.75 -44.719 -22.656 1 82.94 19 VAL B N 1
ATOM 4463 C CA . VAL B 1 19 ? 8.477 -45.406 -22.828 1 82.94 19 VAL B CA 1
ATOM 4464 C C . VAL B 1 19 ? 8.438 -46.094 -24.188 1 82.94 19 VAL B C 1
ATOM 4466 O O . VAL B 1 19 ? 8.016 -47.25 -24.297 1 82.94 19 VAL B O 1
ATOM 4469 N N . ALA B 1 20 ? 8.93 -45.375 -25.188 1 81.88 20 ALA B N 1
ATOM 4470 C CA . ALA B 1 20 ? 8.992 -45.969 -26.531 1 81.88 20 ALA B CA 1
ATOM 4471 C C . ALA B 1 20 ? 9.883 -47.219 -26.531 1 81.88 20 ALA B C 1
ATOM 4473 O O . ALA B 1 20 ? 9.523 -48.219 -27.141 1 81.88 20 ALA B O 1
ATOM 4474 N N . SER B 1 21 ? 10.969 -47.156 -25.875 1 83.62 21 SER B N 1
ATOM 4475 C CA . SER B 1 21 ? 11.922 -48.25 -25.844 1 83.62 21 SER B CA 1
ATOM 4476 C C . SER B 1 21 ? 11.367 -49.438 -25.047 1 83.62 21 SER B C 1
ATOM 4478 O O . SER B 1 21 ? 11.594 -50.594 -25.391 1 83.62 21 SER B O 1
ATOM 4480 N N . LYS B 1 22 ? 10.602 -49.125 -24.031 1 83.5 22 LYS B N 1
ATOM 4481 C CA . LYS B 1 22 ? 9.977 -50.188 -23.234 1 83.5 22 LYS B CA 1
ATOM 4482 C C . LYS B 1 22 ? 8.969 -50.969 -24.062 1 83.5 22 LYS B C 1
ATOM 4484 O O . LYS B 1 22 ? 8.992 -52.188 -24.078 1 83.5 22 LYS B O 1
ATOM 4489 N N . VAL B 1 23 ? 8.195 -50.188 -24.781 1 82.12 23 VAL B N 1
ATOM 4490 C CA . VAL B 1 23 ? 7.152 -50.812 -25.609 1 82.12 23 VAL B CA 1
ATOM 4491 C C . VAL B 1 23 ? 7.789 -51.625 -26.734 1 82.12 23 VAL B C 1
ATOM 4493 O O . VAL B 1 23 ? 7.48 -52.812 -26.922 1 82.12 23 VAL B O 1
ATOM 4496 N N . SER B 1 24 ? 8.734 -51.031 -27.406 1 82.5 24 SER B N 1
ATOM 4497 C CA . SER B 1 24 ? 9.375 -51.688 -28.531 1 82.5 24 SER B CA 1
ATOM 4498 C C . SER B 1 24 ? 10.18 -52.906 -28.062 1 82.5 24 SER B C 1
ATOM 4500 O O . SER B 1 24 ? 10.219 -53.938 -28.766 1 82.5 24 SER B O 1
ATOM 4502 N N . GLY B 1 25 ? 10.789 -52.781 -26.922 1 80.31 25 GLY B N 1
ATOM 4503 C CA . GLY B 1 25 ? 11.578 -53.906 -26.406 1 80.31 25 GLY B CA 1
ATOM 4504 C C . GLY B 1 25 ? 10.742 -55.125 -26.078 1 80.31 25 GLY B C 1
ATOM 4505 O O . GLY B 1 25 ? 11.109 -56.25 -26.453 1 80.31 25 GLY B O 1
ATOM 4506 N N . ILE B 1 26 ? 9.656 -54.906 -25.5 1 82 26 ILE B N 1
ATOM 4507 C CA . ILE B 1 26 ? 8.797 -56.031 -25.109 1 82 26 ILE B CA 1
ATOM 4508 C C . ILE B 1 26 ? 8.18 -56.656 -26.344 1 82 26 ILE B C 1
ATOM 4510 O O . ILE B 1 26 ? 8.141 -57.875 -26.484 1 82 26 ILE B O 1
ATOM 4514 N N . PHE B 1 27 ? 7.82 -55.812 -27.312 1 82.31 27 PHE B N 1
ATOM 4515 C CA . PHE B 1 27 ? 7.203 -56.344 -28.531 1 82.31 27 PHE B CA 1
ATOM 4516 C C . PHE B 1 27 ? 8.234 -57.062 -29.406 1 82.31 27 PHE B C 1
ATOM 4518 O O . PHE B 1 27 ? 7.938 -58.062 -30.031 1 82.31 27 PHE B O 1
ATOM 4525 N N . ARG B 1 28 ? 9.406 -56.562 -29.438 1 81.19 28 ARG B N 1
ATOM 4526 C CA . ARG B 1 28 ? 10.469 -57.188 -30.203 1 81.19 28 ARG B CA 1
ATOM 4527 C C . ARG B 1 28 ? 10.812 -58.562 -29.609 1 81.19 28 ARG B C 1
ATOM 4529 O O . ARG B 1 28 ? 10.945 -59.531 -30.359 1 81.19 28 ARG B O 1
ATOM 4536 N N . ASN B 1 29 ? 10.953 -58.625 -28.328 1 82 29 ASN B N 1
ATOM 4537 C CA . ASN B 1 29 ? 11.273 -59.875 -27.672 1 82 29 ASN B CA 1
ATOM 4538 C C . ASN B 1 29 ? 10.156 -60.906 -27.875 1 82 29 ASN B C 1
ATOM 4540 O O . ASN B 1 29 ? 10.422 -62.094 -28.078 1 82 29 ASN B O 1
ATOM 4544 N N . ALA B 1 30 ? 8.953 -60.375 -27.797 1 79.44 30 ALA B N 1
ATOM 4545 C CA . ALA B 1 30 ? 7.816 -61.25 -28.031 1 79.44 30 ALA B CA 1
ATOM 4546 C C . ALA B 1 30 ? 7.832 -61.812 -29.453 1 79.44 30 ALA B C 1
ATOM 4548 O O . ALA B 1 30 ? 7.586 -63 -29.672 1 79.44 30 ALA B O 1
ATOM 4549 N N . SER B 1 31 ? 8.227 -61.031 -30.438 1 79.62 31 SER B N 1
ATOM 4550 C CA . SER B 1 31 ? 8.281 -61.438 -31.828 1 79.62 31 SER B CA 1
ATOM 4551 C C . SER B 1 31 ? 9.367 -62.469 -32.062 1 79.62 31 SER B C 1
ATOM 4553 O O . SER B 1 31 ? 9.172 -63.438 -32.812 1 79.62 31 SER B O 1
ATOM 4555 N N . ILE B 1 32 ? 10.484 -62.312 -31.422 1 82 32 ILE B N 1
ATOM 4556 C CA . ILE B 1 32 ? 11.594 -63.25 -31.578 1 82 32 ILE B CA 1
ATOM 4557 C C . ILE B 1 32 ? 11.203 -64.625 -31.016 1 82 32 ILE B C 1
ATOM 4559 O O . ILE B 1 32 ? 11.461 -65.625 -31.641 1 82 32 ILE B O 1
ATOM 4563 N N . ARG B 1 33 ? 10.562 -64.625 -29.922 1 79.94 33 ARG B N 1
ATOM 4564 C CA . ARG B 1 33 ? 10.148 -65.875 -29.312 1 79.94 33 ARG B CA 1
ATOM 4565 C C . ARG B 1 33 ? 9.094 -66.562 -30.172 1 79.94 33 ARG B C 1
ATOM 4567 O O . ARG B 1 33 ? 9.102 -67.812 -30.297 1 79.94 33 ARG B O 1
ATOM 4574 N N . PHE B 1 34 ? 8.305 -65.75 -30.75 1 80.75 34 PHE B N 1
ATOM 4575 C CA . PHE B 1 34 ? 7.289 -66.25 -31.656 1 80.75 34 PHE B CA 1
ATOM 4576 C C . PHE B 1 34 ? 7.934 -66.938 -32.875 1 80.75 34 PHE B C 1
ATOM 4578 O O . PHE B 1 34 ? 7.539 -68 -33.281 1 80.75 34 PHE B O 1
ATOM 4585 N N . ALA B 1 35 ? 8.938 -66.25 -33.375 1 80.56 35 ALA B N 1
ATOM 4586 C CA . ALA B 1 35 ? 9.641 -66.812 -34.562 1 80.56 35 ALA B CA 1
ATOM 4587 C C . ALA B 1 35 ? 10.32 -68.125 -34.219 1 80.56 35 ALA B C 1
ATOM 4589 O O . ALA B 1 35 ? 10.344 -69.062 -35.062 1 80.56 35 ALA B O 1
ATOM 4590 N N . LEU B 1 36 ? 10.75 -68.25 -33.031 1 82.5 36 LEU B N 1
ATOM 4591 C CA . LEU B 1 36 ? 11.422 -69.5 -32.625 1 82.5 36 LEU B CA 1
ATOM 4592 C C . LEU B 1 36 ? 10.438 -70.688 -32.562 1 82.5 36 LEU B C 1
ATOM 4594 O O . LEU B 1 36 ? 10.758 -71.75 -32.969 1 82.5 36 LEU B O 1
ATOM 4598 N N . VAL B 1 37 ? 9.242 -70.312 -32.031 1 80.75 37 VAL B N 1
ATOM 4599 C CA . VAL B 1 37 ? 8.219 -71.375 -31.922 1 80.75 37 VAL B CA 1
ATOM 4600 C C . VAL B 1 37 ? 7.828 -71.812 -33.312 1 80.75 37 VAL B C 1
ATOM 4602 O O . VAL B 1 37 ? 7.73 -73.062 -33.562 1 80.75 37 VAL B O 1
ATOM 4605 N N . ILE B 1 38 ? 7.75 -70.875 -34.281 1 80.25 38 ILE B N 1
ATOM 4606 C CA . ILE B 1 38 ? 7.355 -71.188 -35.656 1 80.25 38 ILE B CA 1
ATOM 4607 C C . ILE B 1 38 ? 8.445 -72.062 -36.312 1 80.25 38 ILE B C 1
ATOM 4609 O O . ILE B 1 38 ? 8.156 -73.062 -36.969 1 80.25 38 ILE B O 1
ATOM 4613 N N . ALA B 1 39 ? 9.688 -71.75 -36.094 1 81.94 39 ALA B N 1
ATOM 4614 C CA . ALA B 1 39 ? 10.812 -72.438 -36.688 1 81.94 39 ALA B CA 1
ATOM 4615 C C . ALA B 1 39 ? 10.852 -73.875 -36.219 1 81.94 39 ALA B C 1
ATOM 4617 O O . ALA B 1 39 ? 11.023 -74.812 -37.031 1 81.94 39 ALA B O 1
ATOM 4618 N N . PHE B 1 40 ? 10.578 -74.125 -35 1 82.38 40 PHE B N 1
ATOM 4619 C CA . PHE B 1 40 ? 10.625 -75.438 -34.438 1 82.38 40 PHE B CA 1
ATOM 4620 C C . PHE B 1 40 ? 9.477 -76.312 -34.938 1 82.38 40 PHE B C 1
ATOM 4622 O O . PHE B 1 40 ? 9.648 -77.5 -35.219 1 82.38 40 PHE B O 1
ATOM 4629 N N . MET B 1 41 ? 8.367 -75.688 -35.188 1 81.88 41 MET B N 1
ATOM 4630 C CA . MET B 1 41 ? 7.195 -76.438 -35.656 1 81.88 41 MET B CA 1
ATOM 4631 C C . MET B 1 41 ? 7.344 -76.812 -37.125 1 81.88 41 MET B C 1
ATOM 4633 O O . MET B 1 41 ? 6.906 -77.875 -37.531 1 81.88 41 MET B O 1
ATOM 4637 N N . VAL B 1 42 ? 8.031 -75.938 -37.875 1 81.94 42 VAL B N 1
ATOM 4638 C CA . VAL B 1 42 ? 8.273 -76.188 -39.281 1 81.94 42 VAL B CA 1
ATOM 4639 C C . VAL B 1 42 ? 9.219 -77.375 -39.406 1 81.94 42 VAL B C 1
ATOM 4641 O O . VAL B 1 42 ? 9 -78.312 -40.219 1 81.94 42 VAL B O 1
ATOM 4644 N N . VAL B 1 43 ? 10.18 -77.5 -38.562 1 83 43 VAL B N 1
ATOM 4645 C CA . VAL B 1 43 ? 11.133 -78.562 -38.562 1 83 43 VAL B CA 1
ATOM 4646 C C . VAL B 1 43 ? 10.414 -79.875 -38.219 1 83 43 VAL B C 1
ATOM 4648 O O . VAL B 1 43 ? 10.656 -80.938 -38.812 1 83 43 VAL B O 1
ATOM 4651 N N . THR B 1 44 ? 9.469 -79.75 -37.312 1 83 44 THR B N 1
ATOM 4652 C CA . THR B 1 44 ? 8.719 -80.938 -36.875 1 83 44 THR B CA 1
ATOM 4653 C C . THR B 1 44 ? 7.836 -81.438 -38 1 83 44 THR B C 1
ATOM 4655 O O . THR B 1 44 ? 7.781 -82.625 -38.25 1 83 44 THR B O 1
ATOM 4658 N N . ILE B 1 45 ? 7.281 -80.562 -38.719 1 83.44 45 ILE B N 1
ATOM 4659 C CA . ILE B 1 45 ? 6.418 -80.938 -39.844 1 83.44 45 ILE B CA 1
ATOM 4660 C C . ILE B 1 45 ? 7.254 -81.562 -40.969 1 83.44 45 ILE B C 1
ATOM 4662 O O . ILE B 1 45 ? 6.879 -82.562 -41.5 1 83.44 45 ILE B O 1
ATOM 4666 N N . ALA B 1 46 ? 8.43 -81.062 -41.219 1 84.44 46 ALA B N 1
ATOM 4667 C CA . ALA B 1 46 ? 9.312 -81.562 -42.281 1 84.44 46 ALA B CA 1
ATOM 4668 C C . ALA B 1 46 ? 9.781 -83 -41.969 1 84.44 46 ALA B C 1
ATOM 4670 O O . ALA B 1 46 ? 9.828 -83.812 -42.844 1 84.44 46 ALA B O 1
ATOM 4671 N N . THR B 1 47 ? 10.039 -83.188 -40.719 1 85.12 47 THR B N 1
ATOM 4672 C CA . THR B 1 47 ? 10.508 -84.5 -40.312 1 85.12 47 THR B CA 1
ATOM 4673 C C . THR B 1 47 ? 9.391 -85.5 -40.438 1 85.12 47 THR B C 1
ATOM 4675 O O . THR B 1 47 ? 9.625 -86.625 -40.906 1 85.12 47 THR B O 1
ATOM 4678 N N . ALA B 1 48 ? 8.188 -85.125 -40.188 1 85.69 48 ALA B N 1
ATOM 4679 C CA . ALA B 1 48 ? 7.047 -86 -40.281 1 85.69 48 ALA B CA 1
ATOM 4680 C C . ALA B 1 48 ? 6.723 -86.312 -41.719 1 85.69 48 ALA B C 1
ATOM 4682 O O . ALA B 1 48 ? 6.465 -87.5 -42.062 1 85.69 48 ALA B O 1
ATOM 4683 N N . VAL B 1 49 ? 6.828 -85.375 -42.594 1 87 49 VAL B N 1
ATOM 4684 C CA . VAL B 1 49 ? 6.535 -85.562 -44.031 1 87 49 VAL B CA 1
ATOM 4685 C C . VAL B 1 49 ? 7.613 -86.438 -44.656 1 87 49 VAL B C 1
ATOM 4687 O O . VAL B 1 49 ? 7.32 -87.312 -45.5 1 87 49 VAL B O 1
ATOM 4690 N N . TRP B 1 50 ? 8.805 -86.25 -44.188 1 89 50 TRP B N 1
ATOM 4691 C CA . TRP B 1 50 ? 9.891 -87.125 -44.688 1 89 50 TRP B CA 1
ATOM 4692 C C . TRP B 1 50 ? 9.672 -88.562 -44.312 1 89 50 TRP B C 1
ATOM 4694 O O . TRP B 1 50 ? 9.953 -89.438 -45.094 1 89 50 TRP B O 1
ATOM 4704 N N . GLY B 1 51 ? 9.117 -88.75 -43.125 1 86.88 51 GLY B N 1
ATOM 4705 C CA . GLY B 1 51 ? 8.781 -90.125 -42.719 1 86.88 51 GLY B CA 1
ATOM 4706 C C . GLY B 1 51 ? 7.754 -90.812 -43.625 1 86.88 51 GLY B C 1
ATOM 4707 O O . GLY B 1 51 ? 7.918 -91.938 -44 1 86.88 51 GLY B O 1
ATOM 4708 N N . VAL B 1 52 ? 6.809 -90.062 -44.062 1 88.62 52 VAL B N 1
ATOM 4709 C CA . VAL B 1 52 ? 5.77 -90.562 -44.969 1 88.62 52 VAL B CA 1
ATOM 4710 C C . VAL B 1 52 ? 6.375 -90.875 -46.344 1 88.62 52 VAL B C 1
ATOM 4712 O O . VAL B 1 52 ? 6.121 -91.938 -46.906 1 88.62 52 VAL B O 1
ATOM 4715 N N . TYR B 1 53 ? 7.191 -90.062 -46.719 1 88.69 53 TYR B N 1
ATOM 4716 C CA . TYR B 1 53 ? 7.84 -90.188 -48.031 1 88.69 53 TYR B CA 1
ATOM 4717 C C . TYR B 1 53 ? 8.75 -91.438 -48.031 1 88.69 53 TYR B C 1
ATOM 4719 O O . TYR B 1 53 ? 8.711 -92.25 -48.969 1 88.69 53 TYR B O 1
ATOM 4727 N N . SER B 1 54 ? 9.469 -91.688 -47 1 89.19 54 SER B N 1
ATOM 4728 C CA . SER B 1 54 ? 10.453 -92.75 -46.906 1 89.19 54 SER B CA 1
ATOM 4729 C C . SER B 1 54 ? 9.766 -94.125 -46.875 1 89.19 54 SER B C 1
ATOM 4731 O O . SER B 1 54 ? 10.141 -95 -47.594 1 89.19 54 SER B O 1
ATOM 4733 N N . ILE B 1 55 ? 8.688 -94.25 -46.188 1 91.88 55 ILE B N 1
ATOM 4734 C CA . ILE B 1 55 ? 8.039 -95.562 -46.062 1 91.88 55 ILE B CA 1
ATOM 4735 C C . ILE B 1 55 ? 7.262 -95.875 -47.312 1 91.88 55 ILE B C 1
ATOM 4737 O O . ILE B 1 55 ? 7.277 -97 -47.781 1 91.88 55 ILE B O 1
ATOM 4741 N N . TYR B 1 56 ? 6.656 -94.938 -47.938 1 89.25 56 TYR B N 1
ATOM 4742 C CA . TYR B 1 56 ? 5.859 -95.188 -49.125 1 89.25 56 TYR B CA 1
ATOM 4743 C C . TYR B 1 56 ? 6.754 -95.438 -50.344 1 89.25 56 TYR B C 1
ATOM 4745 O O . TYR B 1 56 ? 6.594 -96.5 -51 1 89.25 56 TYR B O 1
ATOM 4753 N N . SER B 1 57 ? 7.793 -94.562 -50.594 1 86.75 57 SER B N 1
ATOM 4754 C CA . SER B 1 57 ? 8.539 -94.562 -51.875 1 86.75 57 SER B CA 1
ATOM 4755 C C . SER B 1 57 ? 9.672 -95.625 -51.812 1 86.75 57 SER B C 1
ATOM 4757 O O . SER B 1 57 ? 10.094 -96.125 -52.844 1 86.75 57 SER B O 1
ATOM 4759 N N . ARG B 1 58 ? 10.055 -95.938 -50.625 1 85.88 58 ARG B N 1
ATOM 4760 C CA . ARG B 1 58 ? 11.195 -96.875 -50.531 1 85.88 58 ARG B CA 1
ATOM 4761 C C . ARG B 1 58 ? 10.766 -98.25 -50 1 85.88 58 ARG B C 1
ATOM 4763 O O . ARG B 1 58 ? 10.945 -99.25 -50.688 1 85.88 58 ARG B O 1
ATOM 4770 N N . ASP B 1 59 ? 10.047 -98.188 -48.969 1 90.19 59 ASP B N 1
ATOM 4771 C CA . ASP B 1 59 ? 9.766 -99.438 -48.312 1 90.19 59 ASP B CA 1
ATOM 4772 C C . ASP B 1 59 ? 8.594 -100.125 -48.969 1 90.19 59 ASP B C 1
ATOM 4774 O O . ASP B 1 59 ? 8.719 -101.312 -49.406 1 90.19 59 ASP B O 1
ATOM 4778 N N . LEU B 1 60 ? 7.508 -99.5 -49.219 1 92.12 60 LEU B N 1
ATOM 4779 C CA . LEU B 1 60 ? 6.309 -100.125 -49.75 1 92.12 60 LEU B CA 1
ATOM 4780 C C . LEU B 1 60 ? 6.527 -100.562 -51.188 1 92.12 60 LEU B C 1
ATOM 4782 O O . LEU B 1 60 ? 6.242 -101.688 -51.562 1 92.12 60 LEU B O 1
ATOM 4786 N N . LYS B 1 61 ? 7.148 -99.875 -52.031 1 90.56 61 LYS B N 1
ATOM 4787 C CA . LYS B 1 61 ? 7.371 -100.188 -53.438 1 90.56 61 LYS B CA 1
ATOM 4788 C C . LYS B 1 61 ? 8.414 -101.312 -53.594 1 90.56 61 LYS B C 1
ATOM 4790 O O . LYS B 1 61 ? 8.234 -102.188 -54.406 1 90.56 61 LYS B O 1
ATOM 4795 N N . ALA B 1 62 ? 9.43 -101.188 -52.781 1 91.81 62 ALA B N 1
ATOM 4796 C CA . ALA B 1 62 ? 10.492 -102.188 -52.844 1 91.81 62 ALA B CA 1
ATOM 4797 C C . ALA B 1 62 ? 9.992 -103.562 -52.406 1 91.81 62 ALA B C 1
ATOM 4799 O O . ALA B 1 62 ? 10.305 -104.562 -53 1 91.81 62 ALA B O 1
ATOM 4800 N N . ASP B 1 63 ? 9.211 -103.438 -51.344 1 92.94 63 ASP B N 1
ATOM 4801 C CA . ASP B 1 63 ? 8.695 -104.688 -50.812 1 92.94 63 ASP B CA 1
ATOM 4802 C C . ASP B 1 63 ? 7.727 -105.312 -51.781 1 92.94 63 ASP B C 1
ATOM 4804 O O . ASP B 1 63 ? 7.777 -106.562 -52 1 92.94 63 ASP B O 1
ATOM 4808 N N . ASN B 1 64 ? 6.875 -104.562 -52.406 1 90.88 64 ASN B N 1
ATOM 4809 C CA . ASN B 1 64 ? 5.941 -105.125 -53.406 1 90.88 64 ASN B CA 1
ATOM 4810 C C . ASN B 1 64 ? 6.672 -105.688 -54.594 1 90.88 64 ASN B C 1
ATOM 4812 O O . ASN B 1 64 ? 6.344 -106.812 -55.031 1 90.88 64 ASN B O 1
ATOM 4816 N N . LEU B 1 65 ? 7.719 -105.125 -55.094 1 91.25 65 LEU B N 1
ATOM 4817 C CA . LEU B 1 65 ? 8.461 -105.562 -56.25 1 91.25 65 LEU B CA 1
ATOM 4818 C C . LEU B 1 65 ? 9.211 -106.875 -55.969 1 91.25 65 LEU B C 1
ATOM 4820 O O . LEU B 1 65 ? 9.141 -107.812 -56.75 1 91.25 65 LEU B O 1
ATOM 4824 N N . GLN B 1 66 ? 9.914 -106.875 -54.844 1 93.25 66 GLN B N 1
ATOM 4825 C CA . GLN B 1 66 ? 10.648 -108.125 -54.5 1 93.25 66 GLN B CA 1
ATOM 4826 C C . GLN B 1 66 ? 9.711 -109.312 -54.344 1 93.25 66 GLN B C 1
ATOM 4828 O O . GLN B 1 66 ? 10.047 -110.438 -54.719 1 93.25 66 GLN B O 1
ATOM 4833 N N . GLY B 1 67 ? 8.492 -109.062 -53.844 1 89.56 67 GLY B N 1
ATOM 4834 C CA . GLY B 1 67 ? 7.496 -110.125 -53.75 1 89.56 67 GLY B CA 1
ATOM 4835 C C . GLY B 1 67 ? 7.07 -110.688 -55.094 1 89.56 67 GLY B C 1
ATOM 4836 O O . GLY B 1 67 ? 6.996 -111.875 -55.281 1 89.56 67 GLY B O 1
ATOM 4837 N N . GLU B 1 68 ? 6.879 -109.812 -56 1 90.38 68 GLU B N 1
ATOM 4838 C CA . GLU B 1 68 ? 6.484 -110.25 -57.344 1 90.38 68 GLU B CA 1
ATOM 4839 C C . GLU B 1 68 ? 7.582 -111.062 -58.031 1 90.38 68 GLU B C 1
ATOM 4841 O O . GLU B 1 68 ? 7.297 -112.062 -58.688 1 90.38 68 GLU B O 1
ATOM 4846 N N . ILE B 1 69 ? 8.758 -110.75 -57.844 1 91.69 69 ILE B N 1
ATOM 4847 C CA . ILE B 1 69 ? 9.883 -111.438 -58.438 1 91.69 69 ILE B CA 1
ATOM 4848 C C . ILE B 1 69 ? 9.992 -112.875 -57.844 1 91.69 69 ILE B C 1
ATOM 4850 O O . ILE B 1 69 ? 10.18 -113.812 -58.562 1 91.69 69 ILE B O 1
ATOM 4854 N N . ARG B 1 70 ? 9.852 -112.938 -56.625 1 92.62 70 ARG B N 1
ATOM 4855 C CA . ARG B 1 70 ? 9.945 -114.25 -55.938 1 92.62 70 ARG B CA 1
ATOM 4856 C C . ARG B 1 70 ? 8.844 -115.188 -56.406 1 92.62 70 ARG B C 1
ATOM 4858 O O . ARG B 1 70 ? 9.078 -116.375 -56.562 1 92.62 70 ARG B O 1
ATOM 4865 N N . ILE B 1 71 ? 7.719 -114.562 -56.625 1 91.38 71 ILE B N 1
ATOM 4866 C CA . ILE B 1 71 ? 6.598 -115.375 -57.125 1 91.38 71 ILE B CA 1
ATOM 4867 C C . ILE B 1 71 ? 6.91 -115.875 -58.531 1 91.38 71 ILE B C 1
ATOM 4869 O O . ILE B 1 71 ? 6.723 -117.062 -58.844 1 91.38 71 ILE B O 1
ATOM 4873 N N . ASP B 1 72 ? 7.465 -115.062 -59.344 1 88.94 72 ASP B N 1
ATOM 4874 C CA . ASP B 1 72 ? 7.766 -115.375 -60.719 1 88.94 72 ASP B CA 1
ATOM 4875 C C . ASP B 1 72 ? 8.875 -116.438 -60.781 1 88.94 72 ASP B C 1
ATOM 4877 O O . ASP B 1 72 ? 8.828 -117.375 -61.625 1 88.94 72 ASP B O 1
ATOM 4881 N N . ILE B 1 73 ? 9.797 -116.375 -59.938 1 90.44 73 ILE B N 1
ATOM 4882 C CA . ILE B 1 73 ? 10.914 -117.312 -59.938 1 90.44 73 ILE B CA 1
ATOM 4883 C C . ILE B 1 73 ? 10.422 -118.688 -59.5 1 90.44 73 ILE B C 1
ATOM 4885 O O . ILE B 1 73 ? 10.859 -119.688 -60.031 1 90.44 73 ILE B O 1
ATOM 4889 N N . GLN B 1 74 ? 9.57 -118.688 -58.562 1 88.5 74 GLN B N 1
ATOM 4890 C CA . GLN B 1 74 ? 8.977 -120 -58.156 1 88.5 74 GLN B CA 1
ATOM 4891 C C . GLN B 1 74 ? 8.109 -120.562 -59.25 1 88.5 74 GLN B C 1
ATOM 4893 O O . GLN B 1 74 ? 8.086 -121.812 -59.438 1 88.5 74 GLN B O 1
ATOM 4898 N N . ALA B 1 75 ? 7.426 -119.688 -59.938 1 90.12 75 ALA B N 1
ATOM 4899 C CA . ALA B 1 75 ? 6.59 -120.188 -61.062 1 90.12 75 ALA B CA 1
ATOM 4900 C C . ALA B 1 75 ? 7.434 -120.812 -62.156 1 90.12 75 ALA B C 1
ATOM 4902 O O . ALA B 1 75 ? 6.977 -121.75 -62.844 1 90.12 75 ALA B O 1
ATOM 4903 N N . LEU B 1 76 ? 8.578 -120.375 -62.281 1 92.25 76 LEU B N 1
ATOM 4904 C CA . LEU B 1 76 ? 9.492 -120.938 -63.281 1 92.25 76 LEU B CA 1
ATOM 4905 C C . LEU B 1 76 ? 9.75 -122.438 -62.969 1 92.25 76 LEU B C 1
ATOM 4907 O O . LEU B 1 76 ? 9.68 -123.25 -63.875 1 92.25 76 LEU B O 1
ATOM 4911 N N . SER B 1 77 ? 10.047 -122.75 -61.75 1 92.19 77 SER B N 1
ATOM 4912 C CA . SER B 1 77 ? 10.25 -124.125 -61.312 1 92.19 77 SER B CA 1
ATOM 4913 C C . SER B 1 77 ? 9.008 -124.938 -61.594 1 92.19 77 SER B C 1
ATOM 4915 O O . SER B 1 77 ? 9.117 -126.062 -62.062 1 92.19 77 SER B O 1
ATOM 4917 N N . LYS B 1 78 ? 7.973 -124.312 -61.312 1 92.06 78 LYS B N 1
ATOM 4918 C CA . LYS B 1 78 ? 6.703 -125 -61.531 1 92.06 78 LYS B CA 1
ATOM 4919 C C . LYS B 1 78 ? 6.508 -125.375 -63 1 92.06 78 LYS B C 1
ATOM 4921 O O . LYS B 1 78 ? 6.137 -126.5 -63.344 1 92.06 78 LYS B O 1
ATOM 4926 N N . HIS B 1 79 ? 6.801 -124.625 -63.875 1 92.5 79 HIS B N 1
ATOM 4927 C CA . HIS B 1 79 ? 6.598 -124.812 -65.312 1 92.5 79 HIS B CA 1
ATOM 4928 C C . HIS B 1 79 ? 7.535 -125.875 -65.875 1 92.5 79 HIS B C 1
ATOM 4930 O O . HIS B 1 79 ? 7.148 -126.688 -66.75 1 92.5 79 HIS B O 1
ATOM 4936 N N . PHE B 1 80 ? 8.695 -125.938 -65.375 1 93.69 80 PHE B N 1
ATOM 4937 C CA . PHE B 1 80 ? 9.625 -126.938 -65.812 1 93.69 80 PHE B CA 1
ATOM 4938 C C . PHE B 1 80 ? 9.133 -128.375 -65.375 1 93.69 80 PHE B C 1
ATOM 4940 O O . PHE B 1 80 ? 9.117 -129.25 -66.188 1 93.69 80 PHE B O 1
ATOM 4947 N N . LEU B 1 81 ? 8.695 -128.375 -64.188 1 94.5 81 LEU B N 1
ATOM 4948 C CA . LEU B 1 81 ? 8.188 -129.625 -63.656 1 94.5 81 LEU B CA 1
ATOM 4949 C C . LEU B 1 81 ? 6.883 -130 -64.312 1 94.5 81 LEU B C 1
ATOM 4951 O O . LEU B 1 81 ? 6.625 -131.25 -64.562 1 94.5 81 LEU B O 1
ATOM 4955 N N . TRP B 1 82 ? 6.152 -129 -64.625 1 93.31 82 TRP B N 1
ATOM 4956 C CA . TRP B 1 82 ? 4.91 -129.25 -65.375 1 93.31 82 TRP B CA 1
ATOM 4957 C C . TRP B 1 82 ? 5.188 -129.75 -66.75 1 93.31 82 TRP B C 1
ATOM 4959 O O . TRP B 1 82 ? 4.547 -130.75 -67.188 1 93.31 82 TRP B O 1
ATOM 4969 N N . ALA B 1 83 ? 6.086 -129.375 -67.375 1 93.12 83 ALA B N 1
ATOM 4970 C CA . ALA B 1 83 ? 6.48 -129.75 -68.688 1 93.12 83 ALA B CA 1
ATOM 4971 C C . ALA B 1 83 ? 6.996 -131.25 -68.625 1 93.12 83 ALA B C 1
ATOM 4973 O O . ALA B 1 83 ? 6.703 -132 -69.5 1 93.12 83 ALA B O 1
ATOM 4974 N N . LEU B 1 84 ? 7.715 -131.5 -67.625 1 92.81 84 LEU B N 1
ATOM 4975 C CA . LEU B 1 84 ? 8.281 -132.875 -67.438 1 92.81 84 LEU B CA 1
ATOM 4976 C C . LEU B 1 84 ? 7.18 -133.875 -67.125 1 92.81 84 LEU B C 1
ATOM 4978 O O . LEU B 1 84 ? 7.281 -135 -67.562 1 92.81 84 LEU B O 1
ATOM 4982 N N . SER B 1 85 ? 6.121 -133.375 -66.562 1 91.31 85 SER B N 1
ATOM 4983 C CA . SER B 1 85 ? 5.047 -134.375 -66.125 1 91.31 85 SER B CA 1
ATOM 4984 C C . SER B 1 85 ? 3.938 -134.375 -67.188 1 91.31 85 SER B C 1
ATOM 4986 O O . SER B 1 85 ? 2.975 -135.125 -67 1 91.31 85 SER B O 1
ATOM 4988 N N . ALA B 1 86 ? 4.008 -133.625 -68.188 1 89.75 86 ALA B N 1
ATOM 4989 C CA . ALA B 1 86 ? 2.943 -133.5 -69.188 1 89.75 86 ALA B CA 1
ATOM 4990 C C . ALA B 1 86 ? 2.684 -134.875 -69.875 1 89.75 86 ALA B C 1
ATOM 4992 O O . ALA B 1 86 ? 3.621 -135.625 -70.125 1 89.75 86 ALA B O 1
ATOM 4993 N N . THR B 1 87 ? 1.395 -135.125 -70.062 1 86.44 87 THR B N 1
ATOM 4994 C CA . THR B 1 87 ? 1.007 -136.375 -70.688 1 86.44 87 THR B CA 1
ATOM 4995 C C . THR B 1 87 ? 0.819 -136.25 -72.188 1 86.44 87 THR B C 1
ATOM 4997 O O . THR B 1 87 ? 0.733 -137.25 -72.875 1 86.44 87 THR B O 1
ATOM 5000 N N . THR B 1 88 ? 0.682 -135.125 -72.75 1 89.62 88 THR B N 1
ATOM 5001 C CA . THR B 1 88 ? 0.525 -134.875 -74.188 1 89.62 88 THR B CA 1
ATOM 5002 C C . THR B 1 88 ? 1.569 -133.875 -74.625 1 89.62 88 THR B C 1
ATOM 5004 O O . THR B 1 88 ? 2.057 -133 -73.875 1 89.62 88 THR B O 1
ATOM 5007 N N . ASP B 1 89 ? 1.904 -133.875 -75.812 1 87.69 89 ASP B N 1
ATOM 5008 C CA . ASP B 1 89 ? 2.873 -133 -76.438 1 87.69 89 ASP B CA 1
ATOM 5009 C C . ASP B 1 89 ? 2.334 -131.5 -76.438 1 87.69 89 ASP B C 1
ATOM 5011 O O . ASP B 1 89 ? 3.102 -130.625 -76.375 1 87.69 89 ASP B O 1
ATOM 5015 N N . GLU B 1 90 ? 1.143 -131.5 -76.5 1 91.31 90 GLU B N 1
ATOM 5016 C CA . GLU B 1 90 ? 0.524 -130.125 -76.5 1 91.31 90 GLU B CA 1
ATOM 5017 C C . GLU B 1 90 ? 0.708 -129.5 -75.188 1 91.31 90 GLU B C 1
ATOM 5019 O O . GLU B 1 90 ? 1.048 -128.25 -75.125 1 91.31 90 GLU B O 1
ATOM 5024 N N . VAL B 1 91 ? 0.576 -130.125 -74.125 1 89.94 91 VAL B N 1
ATOM 5025 C CA . VAL B 1 91 ? 0.723 -129.625 -72.812 1 89.94 91 VAL B CA 1
ATOM 5026 C C . VAL B 1 91 ? 2.191 -129.25 -72.562 1 89.94 91 VAL B C 1
ATOM 5028 O O . VAL B 1 91 ? 2.506 -128.25 -72 1 89.94 91 VAL B O 1
ATOM 5031 N N . ARG B 1 92 ? 3.078 -130.125 -72.938 1 91.44 92 ARG B N 1
ATOM 5032 C CA . ARG B 1 92 ? 4.508 -129.875 -72.75 1 91.44 92 ARG B CA 1
ATOM 5033 C C . ARG B 1 92 ? 4.965 -128.625 -73.562 1 91.44 92 ARG B C 1
ATOM 5035 O O . ARG B 1 92 ? 5.691 -127.812 -73 1 91.44 92 ARG B O 1
ATOM 5042 N N . ALA B 1 93 ? 4.422 -128.5 -74.75 1 91.5 93 ALA B N 1
ATOM 5043 C CA . ALA B 1 93 ? 4.789 -127.375 -75.562 1 91.5 93 ALA B CA 1
ATOM 5044 C C . ALA B 1 93 ? 4.262 -126.062 -74.938 1 91.5 93 ALA B C 1
ATOM 5046 O O . ALA B 1 93 ? 4.938 -125 -75 1 91.5 93 ALA B O 1
ATOM 5047 N N . SER B 1 94 ? 3.193 -126.125 -74.438 1 93.31 94 SER B N 1
ATOM 5048 C CA . SER B 1 94 ? 2.582 -124.938 -73.812 1 93.31 94 SER B CA 1
ATOM 5049 C C . SER B 1 94 ? 3.377 -124.5 -72.625 1 93.31 94 SER B C 1
ATOM 5051 O O . SER B 1 94 ? 3.59 -123.25 -72.438 1 93.31 94 SER B O 1
ATOM 5053 N N . GLU B 1 95 ? 3.791 -125.375 -71.75 1 92.69 95 GLU B N 1
ATOM 5054 C CA . GLU B 1 95 ? 4.57 -125 -70.562 1 92.69 95 GLU B CA 1
ATOM 5055 C C . GLU B 1 95 ? 5.965 -124.5 -70.938 1 92.69 95 GLU B C 1
ATOM 5057 O O . GLU B 1 95 ? 6.516 -123.625 -70.312 1 92.69 95 GLU B O 1
ATOM 5062 N N . LEU B 1 96 ? 6.535 -125.125 -72 1 91.69 96 LEU B N 1
ATOM 5063 C CA . LEU B 1 96 ? 7.832 -124.688 -72.438 1 91.69 96 LEU B CA 1
ATOM 5064 C C . LEU B 1 96 ? 7.738 -123.25 -73 1 91.69 96 LEU B C 1
ATOM 5066 O O . LEU B 1 96 ? 8.68 -122.438 -72.875 1 91.69 96 LEU B O 1
ATOM 5070 N N . GLU B 1 97 ? 6.613 -122.875 -73.5 1 93.19 97 GLU B N 1
ATOM 5071 C CA . GLU B 1 97 ? 6.379 -121.562 -74 1 93.19 97 GLU B CA 1
ATOM 5072 C C . GLU B 1 97 ? 6.305 -120.562 -72.812 1 93.19 97 GLU B C 1
ATOM 5074 O O . GLU B 1 97 ? 6.84 -119.438 -72.875 1 93.19 97 GLU B O 1
ATOM 5079 N N . LYS B 1 98 ? 5.703 -121 -71.75 1 91.62 98 LYS B N 1
ATOM 5080 C CA . LYS B 1 98 ? 5.594 -120.125 -70.5 1 91.62 98 LYS B CA 1
ATOM 5081 C C . LYS B 1 98 ? 6.965 -119.938 -69.875 1 91.62 98 LYS B C 1
ATOM 5083 O O . LYS B 1 98 ? 7.227 -118.875 -69.312 1 91.62 98 LYS B O 1
ATOM 5088 N N . ILE B 1 99 ? 7.762 -120.875 -70 1 90.75 99 ILE B N 1
ATOM 5089 C CA . ILE B 1 99 ? 9.125 -120.812 -69.438 1 90.75 99 ILE B CA 1
ATOM 5090 C C . ILE B 1 99 ? 9.898 -119.75 -70.25 1 90.75 99 ILE B C 1
ATOM 5092 O O . ILE B 1 99 ? 10.586 -118.875 -69.688 1 90.75 99 ILE B O 1
ATOM 5096 N N . SER B 1 100 ? 9.742 -119.812 -71.625 1 89.38 100 SER B N 1
ATOM 5097 C CA . SER B 1 100 ? 10.406 -118.875 -72.438 1 89.38 100 SER B CA 1
ATOM 5098 C C . SER B 1 100 ? 9.922 -117.438 -72.125 1 89.38 100 SER B C 1
ATOM 5100 O O . SER B 1 100 ? 10.711 -116.5 -72.125 1 89.38 100 SER B O 1
ATOM 5102 N N . GLU B 1 101 ? 8.742 -117.312 -71.812 1 88.12 101 GLU B N 1
ATOM 5103 C CA . GLU B 1 101 ? 8.156 -116 -71.438 1 88.12 101 GLU B CA 1
ATOM 5104 C C . GLU B 1 101 ? 8.664 -115.562 -70.125 1 88.12 101 GLU B C 1
ATOM 5106 O O . GLU B 1 101 ? 8.898 -114.375 -69.875 1 88.12 101 GLU B O 1
ATOM 5111 N N . ALA B 1 102 ? 8.781 -116.375 -69.188 1 86.44 102 ALA B N 1
ATOM 5112 C CA . ALA B 1 102 ? 9.266 -116.062 -67.875 1 86.44 102 ALA B CA 1
ATOM 5113 C C . ALA B 1 102 ? 10.68 -115.5 -67.938 1 86.44 102 ALA B C 1
ATOM 5115 O O . ALA B 1 102 ? 11 -114.562 -67.188 1 86.44 102 ALA B O 1
ATOM 5116 N N . PHE B 1 103 ? 11.531 -116 -68.812 1 84.94 103 PHE B N 1
ATOM 5117 C CA . PHE B 1 103 ? 12.898 -115.562 -68.938 1 84.94 103 PHE B CA 1
ATOM 5118 C C . PHE B 1 103 ? 12.906 -114.125 -69.438 1 84.94 103 PHE B C 1
ATOM 5120 O O . PHE B 1 103 ? 13.742 -113.312 -69.062 1 84.94 103 PHE B O 1
ATOM 5127 N N . SER B 1 104 ? 11.898 -113.75 -70.25 1 85.44 104 SER B N 1
ATOM 5128 C CA . SER B 1 104 ? 11.789 -112.375 -70.812 1 85.44 104 SER B CA 1
ATOM 5129 C C . SER B 1 104 ? 11.391 -111.438 -69.688 1 85.44 104 SER B C 1
ATOM 5131 O O . SER B 1 104 ? 11.859 -110.25 -69.688 1 85.44 104 SER B O 1
ATOM 5133 N N . ASP B 1 105 ? 10.695 -111.75 -68.75 1 83.19 105 ASP B N 1
ATOM 5134 C CA . ASP B 1 105 ? 10.227 -110.938 -67.688 1 83.19 105 ASP B CA 1
ATOM 5135 C C . ASP B 1 105 ? 11.359 -110.625 -66.688 1 83.19 105 ASP B C 1
ATOM 5137 O O . ASP B 1 105 ? 11.383 -109.562 -66.062 1 83.19 105 ASP B O 1
ATOM 5141 N N . PHE B 1 106 ? 12.297 -111.5 -66.562 1 83.81 106 PHE B N 1
ATOM 5142 C CA . PHE B 1 106 ? 13.383 -111.375 -65.625 1 83.81 106 PHE B CA 1
ATOM 5143 C C . PHE B 1 106 ? 14.297 -110.25 -66 1 83.81 106 PHE B C 1
ATOM 5145 O O . PHE B 1 106 ? 14.859 -109.562 -65.062 1 83.81 106 PHE B O 1
ATOM 5152 N N . ASP B 1 107 ? 14.359 -109.938 -67.25 1 78.19 107 ASP B N 1
ATOM 5153 C CA . ASP B 1 107 ? 15.156 -108.75 -67.688 1 78.19 107 ASP B CA 1
ATOM 5154 C C . ASP B 1 107 ? 14.578 -107.438 -67.188 1 78.19 107 ASP B C 1
ATOM 5156 O O . ASP B 1 107 ? 15.32 -106.562 -66.812 1 78.19 107 ASP B O 1
ATOM 5160 N N . GLY B 1 108 ? 13.383 -107.375 -67 1 82.81 108 GLY B N 1
ATOM 5161 C CA . GLY B 1 108 ? 12.719 -106.188 -66.5 1 82.81 108 GLY B CA 1
ATOM 5162 C C . GLY B 1 108 ? 12.812 -106 -65 1 82.81 108 GLY B C 1
ATOM 5163 O O . GLY B 1 108 ? 12.836 -104.875 -64.562 1 82.81 108 GLY B O 1
ATOM 5164 N N . TYR B 1 109 ? 13.039 -107 -64.312 1 82.94 109 TYR B N 1
ATOM 5165 C CA . TYR B 1 109 ? 13.07 -107 -62.875 1 82.94 109 TYR B CA 1
ATOM 5166 C C . TYR B 1 109 ? 14.336 -106.312 -62.375 1 82.94 109 TYR B C 1
ATOM 5168 O O . TYR B 1 109 ? 14.297 -105.625 -61.344 1 82.94 109 TYR B O 1
ATOM 5176 N N . LYS B 1 110 ? 15.383 -106.562 -63.125 1 77.56 110 LYS B N 1
ATOM 5177 C CA . LYS B 1 110 ? 16.656 -105.938 -62.719 1 77.56 110 LYS B CA 1
ATOM 5178 C C . LYS B 1 110 ? 16.562 -104.438 -62.656 1 77.56 110 LYS B C 1
ATOM 5180 O O . LYS B 1 110 ? 16.938 -103.812 -61.656 1 77.56 110 LYS B O 1
ATOM 5185 N N . GLU B 1 111 ? 15.914 -103.812 -63.531 1 85.5 111 GLU B N 1
ATOM 5186 C CA . GLU B 1 111 ? 15.812 -102.375 -63.625 1 85.5 111 GLU B CA 1
ATOM 5187 C C . GLU B 1 111 ? 14.836 -101.812 -62.562 1 85.5 111 GLU B C 1
ATOM 5189 O O . GLU B 1 111 ? 15.109 -100.812 -61.938 1 85.5 111 GLU B O 1
ATOM 5194 N N . GLU B 1 112 ? 13.891 -102.438 -62.219 1 87.5 112 GLU B N 1
ATOM 5195 C CA . GLU B 1 112 ? 12.844 -102 -61.344 1 87.5 112 GLU B CA 1
ATOM 5196 C C . GLU B 1 112 ? 13.273 -102.062 -59.875 1 87.5 112 GLU B C 1
ATOM 5198 O O . GLU B 1 112 ? 12.992 -101.188 -59.094 1 87.5 112 GLU B O 1
ATOM 5203 N N . LEU B 1 113 ? 13.953 -103.125 -59.594 1 88 113 LEU B N 1
ATOM 5204 C CA . LEU B 1 113 ? 14.367 -103.312 -58.188 1 88 113 LEU B CA 1
ATOM 5205 C C . LEU B 1 113 ? 15.43 -102.312 -57.812 1 88 113 LEU B C 1
ATOM 5207 O O . LEU B 1 113 ? 15.438 -101.812 -56.688 1 88 113 LEU B O 1
ATOM 5211 N N . SER B 1 114 ? 16.281 -102 -58.719 1 88.94 114 SER B N 1
ATOM 5212 C CA . SER B 1 114 ? 17.344 -101 -58.469 1 88.94 114 SER B CA 1
ATOM 5213 C C . SER B 1 114 ? 16.797 -99.625 -58.219 1 88.94 114 SER B C 1
ATOM 5215 O O . SER B 1 114 ? 17.422 -98.812 -57.562 1 88.94 114 SER B O 1
ATOM 5217 N N . LYS B 1 115 ? 15.57 -99.375 -58.625 1 90 115 LYS B N 1
ATOM 5218 C CA . LYS B 1 115 ? 14.953 -98.062 -58.5 1 90 115 LYS B CA 1
ATOM 5219 C C . LYS B 1 115 ? 14.352 -97.875 -57.094 1 90 115 LYS B C 1
ATOM 5221 O O . LYS B 1 115 ? 14.234 -96.75 -56.594 1 90 115 LYS B O 1
ATOM 5226 N N . VAL B 1 116 ? 14.008 -98.938 -56.438 1 88.25 116 VAL B N 1
ATOM 5227 C CA . VAL B 1 116 ? 13.211 -98.812 -55.219 1 88.25 116 VAL B CA 1
ATOM 5228 C C . VAL B 1 116 ? 13.992 -99.375 -54.031 1 88.25 116 VAL B C 1
ATOM 5230 O O . VAL B 1 116 ? 13.602 -99.188 -52.875 1 88.25 116 VAL B O 1
ATOM 5233 N N . TYR B 1 117 ? 15.016 -100.125 -54.281 1 88 117 TYR B N 1
ATOM 5234 C CA . TYR B 1 117 ? 15.828 -100.75 -53.25 1 88 117 TYR B CA 1
ATOM 5235 C C . TYR B 1 117 ? 17.281 -100.312 -53.344 1 88 117 TYR B C 1
ATOM 5237 O O . TYR B 1 117 ? 17.891 -100.312 -54.406 1 88 117 TYR B O 1
ATOM 5245 N N . ASP B 1 118 ? 17.875 -99.812 -52.344 1 84 118 ASP B N 1
ATOM 5246 C CA . ASP B 1 118 ? 19.125 -99.062 -52.406 1 84 118 ASP B CA 1
ATOM 5247 C C . ASP B 1 118 ? 20.312 -99.938 -52.062 1 84 118 ASP B C 1
ATOM 5249 O O . ASP B 1 118 ? 21.469 -99.5 -52.156 1 84 118 ASP B O 1
ATOM 5253 N N . ASN B 1 119 ? 20.219 -101.188 -51.812 1 90.94 119 ASN B N 1
ATOM 5254 C CA . ASN B 1 119 ? 21.344 -102.062 -51.469 1 90.94 119 ASN B CA 1
ATOM 5255 C C . ASN B 1 119 ? 21.969 -102.688 -52.719 1 90.94 119 ASN B C 1
ATOM 5257 O O . ASN B 1 119 ? 21.562 -103.75 -53.188 1 90.94 119 ASN B O 1
ATOM 5261 N N . GLU B 1 120 ? 22.922 -102.062 -53.188 1 89.81 120 GLU B N 1
ATOM 5262 C CA . GLU B 1 120 ? 23.562 -102.438 -54.438 1 89.81 120 GLU B CA 1
ATOM 5263 C C . GLU B 1 120 ? 24.203 -103.812 -54.406 1 89.81 120 GLU B C 1
ATOM 5265 O O . GLU B 1 120 ? 24.172 -104.562 -55.375 1 89.81 120 GLU B O 1
ATOM 5270 N N . THR B 1 121 ? 24.719 -104.125 -53.281 1 91.94 121 THR B N 1
ATOM 5271 C CA . THR B 1 121 ? 25.375 -105.438 -53.094 1 91.94 121 THR B CA 1
ATOM 5272 C C . THR B 1 121 ? 24.375 -106.562 -53.25 1 91.94 121 THR B C 1
ATOM 5274 O O . THR B 1 121 ? 24.641 -107.562 -53.938 1 91.94 121 THR B O 1
ATOM 5277 N N . MET B 1 122 ? 23.297 -106.25 -52.625 1 91.06 122 MET B N 1
ATOM 5278 C CA . MET B 1 122 ? 22.25 -107.312 -52.656 1 91.06 122 MET B CA 1
ATOM 5279 C C . MET B 1 122 ? 21.641 -107.375 -54.062 1 91.06 122 MET B C 1
ATOM 5281 O O . MET B 1 122 ? 21.312 -108.5 -54.531 1 91.06 122 MET B O 1
ATOM 5285 N N . ILE B 1 123 ? 21.516 -106.25 -54.719 1 91 123 ILE B N 1
ATOM 5286 C CA . ILE B 1 123 ? 20.969 -106.25 -56.094 1 91 123 ILE B CA 1
ATOM 5287 C C . ILE B 1 123 ? 21.922 -106.938 -57.031 1 91 123 ILE B C 1
ATOM 5289 O O . ILE B 1 123 ? 21.484 -107.75 -57.875 1 91 123 ILE B O 1
ATOM 5293 N N . LYS B 1 124 ? 23.188 -106.875 -56.906 1 91.75 124 LYS B N 1
ATOM 5294 C CA . LYS B 1 124 ? 24.188 -107.5 -57.75 1 91.75 124 LYS B CA 1
ATOM 5295 C C . LYS B 1 124 ? 24.188 -109.062 -57.531 1 91.75 124 LYS B C 1
ATOM 5297 O O . LYS B 1 124 ? 24.234 -109.812 -58.469 1 91.75 124 LYS B O 1
ATOM 5302 N N . GLN B 1 125 ? 24.172 -109.375 -56.281 1 93.62 125 GLN B N 1
ATOM 5303 C CA . GLN B 1 125 ? 24.109 -110.812 -55.969 1 93.62 125 GLN B CA 1
ATOM 5304 C C . GLN B 1 125 ? 22.875 -111.438 -56.594 1 93.62 125 GLN B C 1
ATOM 5306 O O . GLN B 1 125 ? 22.969 -112.562 -57.125 1 93.62 125 GLN B O 1
ATOM 5311 N N . PHE B 1 126 ? 21.797 -110.812 -56.469 1 90.25 126 PHE B N 1
ATOM 5312 C CA . PHE B 1 126 ? 20.547 -111.25 -57.062 1 90.25 126 PHE B CA 1
ATOM 5313 C C . PHE B 1 126 ? 20.688 -111.438 -58.562 1 90.25 126 PHE B C 1
ATOM 5315 O O . PHE B 1 126 ? 20.297 -112.438 -59.125 1 90.25 126 PHE B O 1
ATOM 5322 N N . TYR B 1 127 ? 21.281 -110.438 -59.156 1 90.12 127 TYR B N 1
ATOM 5323 C CA . TYR B 1 127 ? 21.438 -110.5 -60.594 1 90.12 127 TYR B CA 1
ATOM 5324 C C . TYR B 1 127 ? 22.391 -111.625 -61.031 1 90.12 127 TYR B C 1
ATOM 5326 O O . TYR B 1 127 ? 22.141 -112.312 -62.031 1 90.12 127 TYR B O 1
ATOM 5334 N N . ASP B 1 128 ? 23.359 -111.875 -60.25 1 93.12 128 ASP B N 1
ATOM 5335 C CA . ASP B 1 128 ? 24.297 -112.938 -60.531 1 93.12 128 ASP B CA 1
ATOM 5336 C C . ASP B 1 128 ? 23.609 -114.312 -60.438 1 93.12 128 ASP B C 1
ATOM 5338 O O . ASP B 1 128 ? 23.766 -115.125 -61.312 1 93.12 128 ASP B O 1
ATOM 5342 N N . HIS B 1 129 ? 22.906 -114.375 -59.406 1 95 129 HIS B N 1
ATOM 5343 C CA . HIS B 1 129 ? 22.203 -115.625 -59.219 1 95 129 HIS B CA 1
ATOM 5344 C C . HIS B 1 129 ? 21.125 -115.812 -60.25 1 95 129 HIS B C 1
ATOM 5346 O O . HIS B 1 129 ? 20.875 -116.938 -60.719 1 95 129 HIS B O 1
ATOM 5352 N N . LEU B 1 130 ? 20.5 -114.75 -60.656 1 93.88 130 LEU B N 1
ATOM 5353 C CA . LEU B 1 130 ? 19.453 -114.812 -61.656 1 93.88 130 LEU B CA 1
ATOM 5354 C C . LEU B 1 130 ? 20.031 -115.188 -63 1 93.88 130 LEU B C 1
ATOM 5356 O O . LEU B 1 130 ? 19.406 -115.938 -63.75 1 93.88 130 LEU B O 1
ATOM 5360 N N . ALA B 1 131 ? 21.141 -114.812 -63.312 1 92.56 131 ALA B N 1
ATOM 5361 C CA . ALA B 1 131 ? 21.812 -115.188 -64.562 1 92.56 131 ALA B CA 1
ATOM 5362 C C . ALA B 1 131 ? 22.125 -116.688 -64.562 1 92.56 131 ALA B C 1
ATOM 5364 O O . ALA B 1 131 ? 22.031 -117.312 -65.625 1 92.56 131 ALA B O 1
ATOM 5365 N N . VAL B 1 132 ? 22.5 -117.188 -63.469 1 95.44 132 VAL B N 1
ATOM 5366 C CA . VAL B 1 132 ? 22.766 -118.625 -63.375 1 95.44 132 VAL B CA 1
ATOM 5367 C C . VAL B 1 132 ? 21.484 -119.375 -63.625 1 95.44 132 VAL B C 1
ATOM 5369 O O . VAL B 1 132 ? 21.5 -120.438 -64.312 1 95.44 132 VAL B O 1
ATOM 5372 N N . VAL B 1 133 ? 20.484 -118.812 -63.094 1 95.19 133 VAL B N 1
ATOM 5373 C CA . VAL B 1 133 ? 19.188 -119.438 -63.312 1 95.19 133 VAL B CA 1
ATOM 5374 C C . VAL B 1 133 ? 18.828 -119.438 -64.812 1 95.19 133 VAL B C 1
ATOM 5376 O O . VAL B 1 133 ? 18.359 -120.438 -65.312 1 95.19 133 VAL B O 1
ATOM 5379 N N . GLU B 1 134 ? 19 -118.375 -65.375 1 91.88 134 GLU B N 1
ATOM 5380 C CA . GLU B 1 134 ? 18.703 -118.188 -66.812 1 91.88 134 GLU B CA 1
ATOM 5381 C C . GLU B 1 134 ? 19.547 -119.188 -67.625 1 91.88 134 GLU B C 1
ATOM 5383 O O . GLU B 1 134 ? 19.031 -119.812 -68.562 1 91.88 134 GLU B O 1
ATOM 5388 N N . SER B 1 135 ? 20.734 -119.375 -67.312 1 93.94 135 SER B N 1
ATOM 5389 C CA . SER B 1 135 ? 21.641 -120.25 -68.062 1 93.94 135 SER B CA 1
ATOM 5390 C C . SER B 1 135 ? 21.25 -121.688 -67.875 1 93.94 135 SER B C 1
ATOM 5392 O O . SER B 1 135 ? 21.109 -122.438 -68.812 1 93.94 135 SER B O 1
ATOM 5394 N N . ASN B 1 136 ? 21.062 -122 -66.625 1 95.69 136 ASN B N 1
ATOM 5395 C CA . ASN B 1 136 ? 20.672 -123.375 -66.312 1 95.69 136 ASN B CA 1
ATOM 5396 C C . ASN B 1 136 ? 19.297 -123.688 -66.875 1 95.69 136 ASN B C 1
ATOM 5398 O O . ASN B 1 136 ? 19.062 -124.812 -67.375 1 95.69 136 ASN B O 1
ATOM 5402 N N . GLY B 1 137 ? 18.422 -122.688 -66.875 1 93.75 137 GLY B N 1
ATOM 5403 C CA . GLY B 1 137 ? 17.094 -122.875 -67.375 1 93.75 137 GLY B CA 1
ATOM 5404 C C . GLY B 1 137 ? 17.078 -123.062 -68.875 1 93.75 137 GLY B C 1
ATOM 5405 O O . GLY B 1 137 ? 16.344 -123.938 -69.438 1 93.75 137 GLY B O 1
ATOM 5406 N N . LYS B 1 138 ? 17.844 -122.438 -69.5 1 91.94 138 LYS B N 1
ATOM 5407 C CA . LYS B 1 138 ? 17.953 -122.625 -70.938 1 91.94 138 LYS B CA 1
ATOM 5408 C C . LYS B 1 138 ? 18.531 -123.938 -71.312 1 91.94 138 LYS B C 1
ATOM 5410 O O . LYS B 1 138 ? 18.109 -124.562 -72.312 1 91.94 138 LYS B O 1
ATOM 5415 N N . THR B 1 139 ? 19.5 -124.375 -70.562 1 94 139 THR B N 1
ATOM 5416 C CA . THR B 1 139 ? 20.062 -125.688 -70.75 1 94 139 THR B CA 1
ATOM 5417 C C . THR B 1 139 ? 19 -126.75 -70.625 1 94 139 THR B C 1
ATOM 5419 O O . THR B 1 139 ? 18.891 -127.688 -71.438 1 94 139 THR B O 1
ATOM 5422 N N . LEU B 1 140 ? 18.281 -126.5 -69.625 1 95.38 140 LEU B N 1
ATOM 5423 C CA . LEU B 1 140 ? 17.203 -127.5 -69.375 1 95.38 140 LEU B CA 1
ATOM 5424 C C . LEU B 1 140 ? 16.156 -127.438 -70.438 1 95.38 140 LEU B C 1
ATOM 5426 O O . LEU B 1 140 ? 15.633 -128.5 -70.875 1 95.38 140 LEU B O 1
ATOM 5430 N N . GLU B 1 141 ? 15.82 -126.25 -70.875 1 92.44 141 GLU B N 1
ATOM 5431 C CA . GLU B 1 141 ? 14.883 -126.125 -71.938 1 92.44 141 GLU B CA 1
ATOM 5432 C C . GLU B 1 141 ? 15.391 -126.812 -73.188 1 92.44 141 GLU B C 1
ATOM 5434 O O . GLU B 1 141 ? 14.617 -127.438 -73.938 1 92.44 141 GLU B O 1
ATOM 5439 N N . GLY B 1 142 ? 16.562 -126.812 -73.5 1 90.31 142 GLY B N 1
ATOM 5440 C CA . GLY B 1 142 ? 17.188 -127.5 -74.562 1 90.31 142 GLY B CA 1
ATOM 5441 C C . GLY B 1 142 ? 17.125 -129 -74.5 1 90.31 142 GLY B C 1
ATOM 5442 O O . GLY B 1 142 ? 16.969 -129.75 -75.5 1 90.31 142 GLY B O 1
ATOM 5443 N N . MET B 1 143 ? 17.172 -129.5 -73.312 1 93.62 143 MET B N 1
ATOM 5444 C CA . MET B 1 143 ? 17.109 -131 -73.062 1 93.62 143 MET B CA 1
ATOM 5445 C C . MET B 1 143 ? 15.734 -131.5 -73.438 1 93.62 143 MET B C 1
ATOM 5447 O O . MET B 1 143 ? 15.617 -132.75 -73.812 1 93.62 143 MET B O 1
ATOM 5451 N N . PHE B 1 144 ? 14.734 -130.625 -73.25 1 91.25 144 PHE B N 1
ATOM 5452 C CA . PHE B 1 144 ? 13.383 -131.125 -73.625 1 91.25 144 PHE B CA 1
ATOM 5453 C C . PHE B 1 144 ? 13.25 -131.25 -75.125 1 91.25 144 PHE B C 1
ATOM 5455 O O . PHE B 1 144 ? 12.484 -132 -75.625 1 91.25 144 PHE B O 1
ATOM 5462 N N . SER B 1 145 ? 14.023 -130.5 -75.875 1 84 145 SER B N 1
ATOM 5463 C CA . SER B 1 145 ? 13.859 -130.375 -77.312 1 84 145 SER B CA 1
ATOM 5464 C C . SER B 1 145 ? 14.875 -131.25 -78.062 1 84 145 SER B C 1
ATOM 5466 O O . SER B 1 145 ? 14.727 -131.375 -79.25 1 84 145 SER B O 1
ATOM 5468 N N . ASP B 1 146 ? 15.938 -131.75 -77.5 1 81.62 146 ASP B N 1
ATOM 5469 C CA . ASP B 1 146 ? 17.047 -132.375 -78.188 1 81.62 146 ASP B CA 1
ATOM 5470 C C . ASP B 1 146 ? 16.734 -133.875 -78.562 1 81.62 146 ASP B C 1
ATOM 5472 O O . ASP B 1 146 ? 17.453 -134.5 -79.312 1 81.62 146 ASP B O 1
ATOM 5476 N N . GLY B 1 147 ? 15.625 -134.375 -78.25 1 77 147 GLY B N 1
ATOM 5477 C CA . GLY B 1 147 ? 15.148 -135.75 -78.625 1 77 147 GLY B CA 1
ATOM 5478 C C . GLY B 1 147 ? 15.969 -136.875 -78 1 77 147 GLY B C 1
ATOM 5479 O O . GLY B 1 147 ? 15.586 -138 -78.125 1 77 147 GLY B O 1
ATOM 5480 N N . HIS B 1 148 ? 17.188 -136.75 -77.438 1 83.81 148 HIS B N 1
ATOM 5481 C CA . HIS B 1 148 ? 18.078 -137.75 -76.875 1 83.81 148 HIS B CA 1
ATOM 5482 C C . HIS B 1 148 ? 17.953 -137.875 -75.375 1 83.81 148 HIS B C 1
ATOM 5484 O O . HIS B 1 148 ? 18.312 -138.875 -74.75 1 83.81 148 HIS B O 1
ATOM 5490 N N . SER B 1 149 ? 17.516 -136.875 -74.625 1 86.12 149 SER B N 1
ATOM 5491 C CA . SER B 1 149 ? 17.453 -136.875 -73.125 1 86.12 149 SER B CA 1
ATOM 5492 C C . SER B 1 149 ? 16.188 -137.625 -72.625 1 86.12 149 SER B C 1
ATOM 5494 O O . SER B 1 149 ? 15.086 -137.375 -73.125 1 86.12 149 SER B O 1
ATOM 5496 N N . THR B 1 150 ? 16.422 -138.5 -71.688 1 89.44 150 THR B N 1
ATOM 5497 C CA . THR B 1 150 ? 15.297 -139.125 -71.062 1 89.44 150 THR B CA 1
ATOM 5498 C C . THR B 1 150 ? 14.664 -138.25 -70 1 89.44 150 THR B C 1
ATOM 5500 O O . THR B 1 150 ? 15.258 -137.25 -69.562 1 89.44 150 THR B O 1
ATOM 5503 N N . ASN B 1 151 ? 13.555 -138.625 -69.562 1 88.5 151 ASN B N 1
ATOM 5504 C CA . ASN B 1 151 ? 12.867 -137.875 -68.5 1 88.5 151 ASN B CA 1
ATOM 5505 C C . ASN B 1 151 ? 13.68 -138 -67.188 1 88.5 151 ASN B C 1
ATOM 5507 O O . ASN B 1 151 ? 13.641 -137 -66.375 1 88.5 151 ASN B O 1
ATOM 5511 N N . GLU B 1 152 ? 14.445 -139 -66.938 1 89.25 152 GLU B N 1
ATOM 5512 C CA . GLU B 1 152 ? 15.297 -139.125 -65.812 1 89.25 152 GLU B CA 1
ATOM 5513 C C . GLU B 1 152 ? 16.469 -138.125 -65.812 1 89.25 152 GLU B C 1
ATOM 5515 O O . GLU B 1 152 ? 16.828 -137.5 -64.812 1 89.25 152 GLU B O 1
ATOM 5520 N N . ASP B 1 153 ? 17.016 -137.875 -67.062 1 92.31 153 ASP B N 1
ATOM 5521 C CA . ASP B 1 153 ? 18.109 -137 -67.188 1 92.31 153 ASP B CA 1
ATOM 5522 C C . ASP B 1 153 ? 17.641 -135.5 -66.938 1 92.31 153 ASP B C 1
ATOM 5524 O O . ASP B 1 153 ? 18.344 -134.75 -66.25 1 92.31 153 ASP B O 1
ATOM 5528 N N . ILE B 1 154 ? 16.484 -135.25 -67.375 1 93.75 154 ILE B N 1
ATOM 5529 C CA . ILE B 1 154 ? 15.898 -134 -67.25 1 93.75 154 ILE B CA 1
ATOM 5530 C C . ILE B 1 154 ? 15.594 -133.75 -65.75 1 93.75 154 ILE B C 1
ATOM 5532 O O . ILE B 1 154 ? 15.906 -132.625 -65.25 1 93.75 154 ILE B O 1
ATOM 5536 N N . PHE B 1 155 ? 15.078 -134.625 -65.062 1 93.5 155 PHE B N 1
ATOM 5537 C CA . PHE B 1 155 ? 14.758 -134.5 -63.656 1 93.5 155 PHE B CA 1
ATOM 5538 C C . PHE B 1 155 ? 16.016 -134.25 -62.812 1 93.5 155 PHE B C 1
ATOM 5540 O O . PHE B 1 155 ? 16.047 -133.375 -61.906 1 93.5 155 PHE B O 1
ATOM 5547 N N . GLU B 1 156 ? 17.062 -135 -63.156 1 92 156 GLU B N 1
ATOM 5548 C CA . GLU B 1 156 ? 18.312 -135 -62.406 1 92 156 GLU B CA 1
ATOM 5549 C C . GLU B 1 156 ? 18.953 -133.625 -62.594 1 92 156 GLU B C 1
ATOM 5551 O O . GLU B 1 156 ? 19.516 -133 -61.625 1 92 156 GLU B O 1
ATOM 5556 N N . TYR B 1 157 ? 18.797 -133.125 -63.812 1 94.25 157 TYR B N 1
ATOM 5557 C CA . TYR B 1 157 ? 19.328 -131.75 -64.062 1 94.25 157 TYR B CA 1
ATOM 5558 C C . TYR B 1 157 ? 18.516 -130.75 -63.344 1 94.25 157 TYR B C 1
ATOM 5560 O O . TYR B 1 157 ? 19.078 -129.75 -62.812 1 94.25 157 TYR B O 1
ATOM 5568 N N . PHE B 1 158 ? 17.266 -130.875 -63.312 1 94.19 158 PHE B N 1
ATOM 5569 C CA . PHE B 1 158 ? 16.391 -129.875 -62.625 1 94.19 158 PHE B CA 1
ATOM 5570 C C . PHE B 1 158 ? 16.688 -129.875 -61.125 1 94.19 158 PHE B C 1
ATOM 5572 O O . PHE B 1 158 ? 16.906 -128.875 -60.531 1 94.19 158 PHE B O 1
ATOM 5579 N N . ASP B 1 159 ? 16.703 -131 -60.562 1 92.88 159 ASP B N 1
ATOM 5580 C CA . ASP B 1 159 ? 16.844 -131.25 -59.125 1 92.88 159 ASP B CA 1
ATOM 5581 C C . ASP B 1 159 ? 18.25 -130.875 -58.656 1 92.88 159 ASP B C 1
ATOM 5583 O O . ASP B 1 159 ? 18.422 -130.25 -57.594 1 92.88 159 ASP B O 1
ATOM 5587 N N . GLY B 1 160 ? 19.156 -131.25 -59.469 1 90.75 160 GLY B N 1
ATOM 5588 C CA . GLY B 1 160 ? 20.547 -131.125 -59 1 90.75 160 GLY B CA 1
ATOM 5589 C C . GLY B 1 160 ? 21.203 -129.75 -59.406 1 90.75 160 GLY B C 1
ATOM 5590 O O . GLY B 1 160 ? 22.172 -129.375 -58.781 1 90.75 160 GLY B O 1
ATOM 5591 N N . THR B 1 161 ? 20.688 -129.125 -60.5 1 94.31 161 THR B N 1
ATOM 5592 C CA . THR B 1 161 ? 21.391 -128 -61 1 94.31 161 THR B CA 1
ATOM 5593 C C . THR B 1 161 ? 20.484 -126.75 -61.031 1 94.31 161 THR B C 1
ATOM 5595 O O . THR B 1 161 ? 20.781 -125.75 -60.406 1 94.31 161 THR B O 1
ATOM 5598 N N . LEU B 1 162 ? 19.359 -126.812 -61.594 1 94.5 162 LEU B N 1
ATOM 5599 C CA . LEU B 1 162 ? 18.516 -125.625 -61.781 1 94.5 162 LEU B CA 1
ATOM 5600 C C . LEU B 1 162 ? 17.859 -125.188 -60.469 1 94.5 162 LEU B C 1
ATOM 5602 O O . LEU B 1 162 ? 17.906 -124.062 -60.125 1 94.5 162 LEU B O 1
ATOM 5606 N N . TYR B 1 163 ? 17.297 -126.062 -59.812 1 93.75 163 TYR B N 1
ATOM 5607 C CA . TYR B 1 163 ? 16.531 -125.688 -58.625 1 93.75 163 TYR B CA 1
ATOM 5608 C C . TYR B 1 163 ? 17.422 -125.062 -57.562 1 93.75 163 TYR B C 1
ATOM 5610 O O . TYR B 1 163 ? 17.047 -124.062 -56.969 1 93.75 163 TYR B O 1
ATOM 5618 N N . PRO B 1 164 ? 18.578 -125.688 -57.375 1 94.81 164 PRO B N 1
ATOM 5619 C CA . PRO B 1 164 ? 19.453 -124.938 -56.406 1 94.81 164 PRO B CA 1
ATOM 5620 C C . PRO B 1 164 ? 19.734 -123.5 -56.812 1 94.81 164 PRO B C 1
ATOM 5622 O O . PRO B 1 164 ? 19.797 -122.625 -55.938 1 94.81 164 PRO B O 1
ATOM 5625 N N . SER B 1 165 ? 19.844 -123.25 -58.062 1 94.56 165 SER B N 1
ATOM 5626 C CA . SER B 1 165 ? 20.078 -121.875 -58.531 1 94.56 165 SER B CA 1
ATOM 5627 C C . SER B 1 165 ? 18.844 -121 -58.312 1 94.56 165 SER B C 1
ATOM 5629 O O . SER B 1 165 ? 18.953 -119.875 -57.969 1 94.56 165 SER B O 1
ATOM 5631 N N . ILE B 1 166 ? 17.719 -121.562 -58.5 1 93.62 166 ILE B N 1
ATOM 5632 C CA . ILE B 1 166 ? 16.469 -120.875 -58.219 1 93.62 166 ILE B CA 1
ATOM 5633 C C . ILE B 1 166 ? 16.344 -120.562 -56.75 1 93.62 166 ILE B C 1
ATOM 5635 O O . ILE B 1 166 ? 15.945 -119.438 -56.375 1 93.62 166 ILE B O 1
ATOM 5639 N N . ASN B 1 167 ? 16.672 -121.5 -56 1 93.25 167 ASN B N 1
ATOM 5640 C CA . ASN B 1 167 ? 16.625 -121.312 -54.531 1 93.25 167 ASN B CA 1
ATOM 5641 C C . ASN B 1 167 ? 17.562 -120.25 -54.062 1 93.25 167 ASN B C 1
ATOM 5643 O O . ASN B 1 167 ? 17.281 -119.5 -53.125 1 93.25 167 ASN B O 1
ATOM 5647 N N . ASP B 1 168 ? 18.594 -120.125 -54.719 1 94.44 168 ASP B N 1
ATOM 5648 C CA . ASP B 1 168 ? 19.516 -119.062 -54.406 1 94.44 168 ASP B CA 1
ATOM 5649 C C . ASP B 1 168 ? 18.891 -117.688 -54.656 1 94.44 168 ASP B C 1
ATOM 5651 O O . ASP B 1 168 ? 19.016 -116.75 -53.812 1 94.44 168 ASP B O 1
ATOM 5655 N N . VAL B 1 169 ? 18.172 -117.562 -55.719 1 93.12 169 VAL B N 1
ATOM 5656 C CA . VAL B 1 169 ? 17.5 -116.312 -56.031 1 93.12 169 VAL B CA 1
ATOM 5657 C C . VAL B 1 169 ? 16.375 -116 -55.031 1 93.12 169 VAL B C 1
ATOM 5659 O O . VAL B 1 169 ? 16.219 -114.875 -54.562 1 93.12 169 VAL B O 1
ATOM 5662 N N . ALA B 1 170 ? 15.664 -117 -54.75 1 92.06 170 ALA B N 1
ATOM 5663 C CA . ALA B 1 170 ? 14.594 -116.875 -53.781 1 92.06 170 ALA B CA 1
ATOM 5664 C C . ALA B 1 170 ? 15.133 -116.438 -52.406 1 92.06 170 ALA B C 1
ATOM 5666 O O . ALA B 1 170 ? 14.539 -115.625 -51.719 1 92.06 170 ALA B O 1
ATOM 5667 N N . SER B 1 171 ? 16.234 -117 -52.094 1 93.44 171 SER B N 1
ATOM 5668 C CA . SER B 1 171 ? 16.875 -116.688 -50.812 1 93.44 171 SER B CA 1
ATOM 5669 C C . SER B 1 171 ? 17.344 -115.25 -50.812 1 93.44 171 SER B C 1
ATOM 5671 O O . SER B 1 171 ? 17.203 -114.5 -49.781 1 93.44 171 SER B O 1
ATOM 5673 N N . ASP B 1 172 ? 17.844 -114.688 -51.844 1 93.06 172 ASP B N 1
ATOM 5674 C CA . ASP B 1 172 ? 18.25 -113.312 -51.969 1 93.06 172 ASP B CA 1
ATOM 5675 C C . ASP B 1 172 ? 17.047 -112.375 -51.75 1 93.06 172 ASP B C 1
ATOM 5677 O O . ASP B 1 172 ? 17.141 -111.438 -50.969 1 93.06 172 ASP B O 1
ATOM 5681 N N . LEU B 1 173 ? 16.016 -112.688 -52.312 1 93.06 173 LEU B N 1
ATOM 5682 C CA . LEU B 1 173 ? 14.828 -111.875 -52.219 1 93.06 173 LEU B CA 1
ATOM 5683 C C . LEU B 1 173 ? 14.188 -111.938 -50.844 1 93.06 173 LEU B C 1
ATOM 5685 O O . LEU B 1 173 ? 13.633 -110.938 -50.375 1 93.06 173 LEU B O 1
ATOM 5689 N N . LYS B 1 174 ? 14.289 -113.062 -50.25 1 91.62 174 LYS B N 1
ATOM 5690 C CA . LYS B 1 174 ? 13.852 -113.188 -48.875 1 91.62 174 LYS B CA 1
ATOM 5691 C C . LYS B 1 174 ? 14.672 -112.25 -47.969 1 91.62 174 LYS B C 1
ATOM 5693 O O . LYS B 1 174 ? 14.125 -111.625 -47.062 1 91.62 174 LYS B O 1
ATOM 5698 N N . THR B 1 175 ? 15.875 -112.188 -48.281 1 93.06 175 THR B N 1
ATOM 5699 C CA . THR B 1 175 ? 16.75 -111.312 -47.531 1 93.06 175 THR B CA 1
ATOM 5700 C C . THR B 1 175 ? 16.391 -109.812 -47.812 1 93.06 175 THR B C 1
ATOM 5702 O O . THR B 1 175 ? 16.359 -109 -46.906 1 93.06 175 THR B O 1
ATOM 5705 N N . VAL B 1 176 ? 16.062 -109.438 -49.031 1 91.5 176 VAL B N 1
ATOM 5706 C CA . VAL B 1 176 ? 15.633 -108.125 -49.406 1 91.5 176 VAL B CA 1
ATOM 5707 C C . VAL B 1 176 ? 14.352 -107.75 -48.656 1 91.5 176 VAL B C 1
ATOM 5709 O O . VAL B 1 176 ? 14.227 -106.688 -48.125 1 91.5 176 VAL B O 1
ATOM 5712 N N . SER B 1 177 ? 13.438 -108.688 -48.562 1 92.19 177 SER B N 1
ATOM 5713 C CA . SER B 1 177 ? 12.18 -108.438 -47.875 1 92.19 177 SER B CA 1
ATOM 5714 C C . SER B 1 177 ? 12.422 -108.188 -46.375 1 92.19 177 SER B C 1
ATOM 5716 O O . SER B 1 177 ? 11.828 -107.25 -45.812 1 92.19 177 SER B O 1
ATOM 5718 N N . ALA B 1 178 ? 13.32 -108.938 -45.812 1 91.88 178 ALA B N 1
ATOM 5719 C CA . ALA B 1 178 ? 13.633 -108.75 -44.406 1 91.88 178 ALA B CA 1
ATOM 5720 C C . ALA B 1 178 ? 14.289 -107.375 -44.156 1 91.88 178 ALA B C 1
ATOM 5722 O O . ALA B 1 178 ? 13.977 -106.75 -43.156 1 91.88 178 ALA B O 1
ATOM 5723 N N . GLU B 1 179 ? 15.078 -107 -45.031 1 92.38 179 GLU B N 1
ATOM 5724 C CA . GLU B 1 179 ? 15.742 -105.688 -44.906 1 92.38 179 GLU B CA 1
ATOM 5725 C C . GLU B 1 179 ? 14.758 -104.562 -45.062 1 92.38 179 GLU B C 1
ATOM 5727 O O . GLU B 1 179 ? 14.844 -103.562 -44.344 1 92.38 179 GLU B O 1
ATOM 5732 N N . ILE B 1 180 ? 13.875 -104.625 -45.938 1 91.5 180 ILE B N 1
ATOM 5733 C CA . ILE B 1 180 ? 12.852 -103.625 -46.156 1 91.5 180 ILE B CA 1
ATOM 5734 C C . ILE B 1 180 ? 11.961 -103.5 -44.938 1 91.5 180 ILE B C 1
ATOM 5736 O O . ILE B 1 180 ? 11.641 -102.375 -44.469 1 91.5 180 ILE B O 1
ATOM 5740 N N . ALA B 1 181 ? 11.578 -104.625 -44.406 1 89.94 181 ALA B N 1
ATOM 5741 C CA . ALA B 1 181 ? 10.75 -104.625 -43.188 1 89.94 181 ALA B CA 1
ATOM 5742 C C . ALA B 1 181 ? 11.469 -104 -42.031 1 89.94 181 ALA B C 1
ATOM 5744 O O . ALA B 1 181 ? 10.867 -103.188 -41.281 1 89.94 181 ALA B O 1
ATOM 5745 N N . GLU B 1 182 ? 12.758 -104.25 -41.969 1 92.56 182 GLU B N 1
ATOM 5746 C CA . GLU B 1 182 ? 13.539 -103.625 -40.906 1 92.56 182 GLU B CA 1
ATOM 5747 C C . GLU B 1 182 ? 13.68 -102.125 -41.125 1 92.56 182 GLU B C 1
ATOM 5749 O O . GLU B 1 182 ? 13.578 -101.312 -40.156 1 92.56 182 GLU B O 1
ATOM 5754 N N . HIS B 1 183 ? 13.875 -101.688 -42.281 1 91.38 183 HIS B N 1
ATOM 5755 C CA . HIS B 1 183 ? 13.969 -100.25 -42.594 1 91.38 183 HIS B CA 1
ATOM 5756 C C . HIS B 1 183 ? 12.656 -99.562 -42.312 1 91.38 183 HIS B C 1
ATOM 5758 O O . HIS B 1 183 ? 12.656 -98.438 -41.75 1 91.38 183 HIS B O 1
ATOM 5764 N N . GLY B 1 184 ? 11.594 -100.125 -42.719 1 89.44 184 GLY B N 1
ATOM 5765 C CA . GLY B 1 184 ? 10.289 -99.562 -42.469 1 89.44 184 GLY B CA 1
ATOM 5766 C C . GLY B 1 184 ? 10.016 -99.375 -40.969 1 89.44 184 GLY B C 1
ATOM 5767 O O . GLY B 1 184 ? 9.531 -98.312 -40.562 1 89.44 184 GLY B O 1
ATOM 5768 N N . LYS B 1 185 ? 10.367 -100.375 -40.219 1 91.88 185 LYS B N 1
ATOM 5769 C CA . LYS B 1 185 ? 10.203 -100.25 -38.781 1 91.88 185 LYS B CA 1
ATOM 5770 C C . LYS B 1 185 ? 11.094 -99.188 -38.188 1 91.88 185 LYS B C 1
ATOM 5772 O O . LYS B 1 185 ? 10.648 -98.375 -37.344 1 91.88 185 LYS B O 1
ATOM 5777 N N . ALA B 1 186 ? 12.258 -99.062 -38.719 1 92.06 186 ALA B N 1
ATOM 5778 C CA . ALA B 1 186 ? 13.188 -98.062 -38.219 1 92.06 186 ALA B CA 1
ATOM 5779 C C . ALA B 1 186 ? 12.695 -96.625 -38.562 1 92.06 186 ALA B C 1
ATOM 5781 O O . ALA B 1 186 ? 12.766 -95.75 -37.719 1 92.06 186 ALA B O 1
ATOM 5782 N N . VAL B 1 187 ? 12.195 -96.438 -39.719 1 90.44 187 VAL B N 1
ATOM 5783 C CA . VAL B 1 187 ? 11.695 -95.125 -40.156 1 90.44 187 VAL B CA 1
ATOM 5784 C C . VAL B 1 187 ? 10.461 -94.75 -39.344 1 90.44 187 VAL B C 1
ATOM 5786 O O . VAL B 1 187 ? 10.312 -93.625 -38.906 1 90.44 187 VAL B O 1
ATOM 5789 N N . TYR B 1 188 ? 9.609 -95.688 -39.156 1 90.5 188 TYR B N 1
ATOM 5790 C CA . TYR B 1 188 ? 8.414 -95.438 -38.344 1 90.5 188 TYR B CA 1
ATOM 5791 C C . TYR B 1 188 ? 8.773 -95 -36.938 1 90.5 188 TYR B C 1
ATOM 5793 O O . TYR B 1 188 ? 8.305 -93.938 -36.438 1 90.5 188 TYR B O 1
ATOM 5801 N N . MET B 1 189 ? 9.711 -95.75 -36.281 1 91.31 189 MET B N 1
ATOM 5802 C CA . MET B 1 189 ? 10.094 -95.438 -34.906 1 91.31 189 MET B CA 1
ATOM 5803 C C . MET B 1 189 ? 10.836 -94.125 -34.812 1 91.31 189 MET B C 1
ATOM 5805 O O . MET B 1 189 ? 10.602 -93.375 -33.906 1 91.31 189 MET B O 1
ATOM 5809 N N . ARG B 1 190 ? 11.656 -93.875 -35.812 1 89.06 190 ARG B N 1
ATOM 5810 C CA . ARG B 1 190 ? 12.398 -92.625 -35.812 1 89.06 190 ARG B CA 1
ATOM 5811 C C . ARG B 1 190 ? 11.461 -91.438 -35.969 1 89.06 190 ARG B C 1
ATOM 5813 O O . ARG B 1 190 ? 11.625 -90.375 -35.312 1 89.06 190 ARG B O 1
ATOM 5820 N N . THR B 1 191 ? 10.469 -91.562 -36.812 1 89.12 191 THR B N 1
ATOM 5821 C CA . THR B 1 191 ? 9.523 -90.438 -37.031 1 89.12 191 THR B CA 1
ATOM 5822 C C . THR B 1 191 ? 8.688 -90.188 -35.781 1 89.12 191 THR B C 1
ATOM 5824 O O . THR B 1 191 ? 8.469 -89.062 -35.406 1 89.12 191 THR B O 1
ATOM 5827 N N . LEU B 1 192 ? 8.266 -91.188 -35.156 1 87.88 192 LEU B N 1
ATOM 5828 C CA . LEU B 1 192 ? 7.465 -91.062 -33.938 1 87.88 192 LEU B CA 1
ATOM 5829 C C . LEU B 1 192 ? 8.273 -90.375 -32.844 1 87.88 192 LEU B C 1
ATOM 5831 O O . LEU B 1 192 ? 7.785 -89.438 -32.188 1 87.88 192 LEU B O 1
ATOM 5835 N N . VAL B 1 193 ? 9.547 -90.812 -32.781 1 88.69 193 VAL B N 1
ATOM 5836 C CA . VAL B 1 193 ? 10.375 -90.312 -31.719 1 88.69 193 VAL B CA 1
ATOM 5837 C C . VAL B 1 193 ? 10.758 -88.875 -32.031 1 88.69 193 VAL B C 1
ATOM 5839 O O . VAL B 1 193 ? 10.633 -88 -31.172 1 88.69 193 VAL B O 1
ATOM 5842 N N . THR B 1 194 ? 11.117 -88.625 -33.25 1 86.31 194 THR B N 1
ATOM 5843 C CA . THR B 1 194 ? 11.555 -87.25 -33.594 1 86.31 194 THR B CA 1
ATOM 5844 C C . THR B 1 194 ? 10.391 -86.25 -33.562 1 86.31 194 THR B C 1
ATOM 5846 O O . THR B 1 194 ? 10.531 -85.125 -33.094 1 86.31 194 THR B O 1
ATOM 5849 N N . THR B 1 195 ? 9.25 -86.75 -34 1 85.75 195 THR B N 1
ATOM 5850 C CA . THR B 1 195 ? 8.086 -85.875 -33.938 1 85.75 195 THR B CA 1
ATOM 5851 C C . THR B 1 195 ? 7.609 -85.688 -32.5 1 85.75 195 THR B C 1
ATOM 5853 O O . THR B 1 195 ? 7.215 -84.562 -32.156 1 85.75 195 THR B O 1
ATOM 5856 N N . GLY B 1 196 ? 7.707 -86.75 -31.719 1 83.06 196 GLY B N 1
ATOM 5857 C CA . GLY B 1 196 ? 7.344 -86.625 -30.312 1 83.06 196 GLY B CA 1
ATOM 5858 C C . GLY B 1 196 ? 8.242 -85.625 -29.562 1 83.06 196 GLY B C 1
ATOM 5859 O O . GLY B 1 196 ? 7.758 -84.812 -28.828 1 83.06 196 GLY B O 1
ATOM 5860 N N . VAL B 1 197 ? 9.539 -85.688 -29.828 1 84.75 197 VAL B N 1
ATOM 5861 C CA . VAL B 1 197 ? 10.5 -84.812 -29.156 1 84.75 197 VAL B CA 1
ATOM 5862 C C . VAL B 1 197 ? 10.344 -83.375 -29.641 1 84.75 197 VAL B C 1
ATOM 5864 O O . VAL B 1 197 ? 10.312 -82.438 -28.828 1 84.75 197 VAL B O 1
ATOM 5867 N N . SER B 1 198 ? 10.148 -83.312 -30.906 1 81.81 198 SER B N 1
ATOM 5868 C CA . SER B 1 198 ? 10.008 -81.938 -31.453 1 81.81 198 SER B CA 1
ATOM 5869 C C . SER B 1 198 ? 8.703 -81.312 -31 1 81.81 198 SER B C 1
ATOM 5871 O O . SER B 1 198 ? 8.656 -80.125 -30.734 1 81.81 198 SER B O 1
ATOM 5873 N N . ALA B 1 199 ? 7.695 -82.125 -30.938 1 78.94 199 ALA B N 1
ATOM 5874 C CA . ALA B 1 199 ? 6.422 -81.562 -30.438 1 78.94 199 ALA B CA 1
ATOM 5875 C C . ALA B 1 199 ? 6.531 -81.125 -28.984 1 78.94 199 ALA B C 1
ATOM 5877 O O . ALA B 1 199 ? 6.02 -80.125 -28.594 1 78.94 199 ALA B O 1
ATOM 5878 N N . ALA B 1 200 ? 7.246 -82 -28.188 1 82.44 200 ALA B N 1
ATOM 5879 C CA . ALA B 1 200 ? 7.43 -81.625 -26.781 1 82.44 200 ALA B CA 1
ATOM 5880 C C . ALA B 1 200 ? 8.242 -80.375 -26.625 1 82.44 200 ALA B C 1
ATOM 5882 O O . ALA B 1 200 ? 7.906 -79.5 -25.797 1 82.44 200 ALA B O 1
ATOM 5883 N N . LEU B 1 201 ? 9.234 -80.188 -27.469 1 81.81 201 LEU B N 1
ATOM 5884 C CA . LEU B 1 201 ? 10.055 -78.938 -27.422 1 81.81 201 LEU B CA 1
ATOM 5885 C C . LEU B 1 201 ? 9.25 -77.75 -27.859 1 81.81 201 LEU B C 1
ATOM 5887 O O . LEU B 1 201 ? 9.367 -76.688 -27.266 1 81.81 201 LEU B O 1
ATOM 5891 N N . SER B 1 202 ? 8.422 -77.938 -28.844 1 77.31 202 SER B N 1
ATOM 5892 C CA . SER B 1 202 ? 7.582 -76.812 -29.297 1 77.31 202 SER B CA 1
ATOM 5893 C C . SER B 1 202 ? 6.602 -76.375 -28.219 1 77.31 202 SER B C 1
ATOM 5895 O O . SER B 1 202 ? 6.363 -75.188 -28.016 1 77.31 202 SER B O 1
ATOM 5897 N N . PHE B 1 203 ? 6.137 -77.375 -27.531 1 80.69 203 PHE B N 1
ATOM 5898 C CA . PHE B 1 203 ? 5.199 -77.062 -26.453 1 80.69 203 PHE B CA 1
ATOM 5899 C C . PHE B 1 203 ? 5.891 -76.25 -25.344 1 80.69 203 PHE B C 1
ATOM 5901 O O . PHE B 1 203 ? 5.316 -75.312 -24.797 1 80.69 203 PHE B O 1
ATOM 5908 N N . LEU B 1 204 ? 7.082 -76.688 -25.047 1 82.94 204 LEU B N 1
ATOM 5909 C CA . LEU B 1 204 ? 7.828 -76 -24.016 1 82.94 204 LEU B CA 1
ATOM 5910 C C . LEU B 1 204 ? 8.094 -74.562 -24.422 1 82.94 204 LEU B C 1
ATOM 5912 O O . LEU B 1 204 ? 7.93 -73.625 -23.625 1 82.94 204 LEU B O 1
ATOM 5916 N N . ILE B 1 205 ? 8.367 -74.25 -25.656 1 80 205 ILE B N 1
ATOM 5917 C CA . ILE B 1 205 ? 8.664 -72.875 -26.141 1 80 205 ILE B CA 1
ATOM 5918 C C . ILE B 1 205 ? 7.387 -72.062 -26.156 1 80 205 ILE B C 1
ATOM 5920 O O . ILE B 1 205 ? 7.406 -70.875 -25.828 1 80 205 ILE B O 1
ATOM 5924 N N . ILE B 1 206 ? 6.289 -72.688 -26.547 1 80 206 ILE B N 1
ATOM 5925 C CA . ILE B 1 206 ? 5.004 -72 -26.547 1 80 206 ILE B CA 1
ATOM 5926 C C . ILE B 1 206 ? 4.668 -71.5 -25.125 1 80 206 ILE B C 1
ATOM 5928 O O . ILE B 1 206 ? 4.273 -70.375 -24.922 1 80 206 ILE B O 1
ATOM 5932 N N . LEU B 1 207 ? 4.902 -72.438 -24.203 1 81.62 207 LEU B N 1
ATOM 5933 C CA . LEU B 1 207 ? 4.594 -72.125 -22.812 1 81.62 207 LEU B CA 1
ATOM 5934 C C . LEU B 1 207 ? 5.445 -70.938 -22.312 1 81.62 207 LEU B C 1
ATOM 5936 O O . LEU B 1 207 ? 4.934 -70.062 -21.672 1 81.62 207 LEU B O 1
ATOM 5940 N N . THR B 1 208 ? 6.668 -70.938 -22.625 1 81.5 208 THR B N 1
ATOM 5941 C CA . THR B 1 208 ? 7.555 -69.875 -22.188 1 81.5 208 THR B CA 1
ATOM 5942 C C . THR B 1 208 ? 7.195 -68.562 -22.859 1 81.5 208 THR B C 1
ATOM 5944 O O . THR B 1 208 ? 7.285 -67.5 -22.25 1 81.5 208 THR B O 1
ATOM 5947 N N . THR B 1 209 ? 6.719 -68.625 -24.109 1 79.19 209 THR B N 1
ATOM 5948 C CA . THR B 1 209 ? 6.355 -67.375 -24.844 1 79.19 209 THR B CA 1
ATOM 5949 C C . THR B 1 209 ? 5.086 -66.812 -24.266 1 79.19 209 THR B C 1
ATOM 5951 O O . THR B 1 209 ? 5.008 -65.562 -24.094 1 79.19 209 THR B O 1
ATOM 5954 N N . VAL B 1 210 ? 4.141 -67.625 -23.922 1 77.81 210 VAL B N 1
ATOM 5955 C CA . VAL B 1 210 ? 2.895 -67.125 -23.344 1 77.81 210 VAL B CA 1
ATOM 5956 C C . VAL B 1 210 ? 3.174 -66.5 -21.984 1 77.81 210 VAL B C 1
ATOM 5958 O O . VAL B 1 210 ? 2.643 -65.375 -21.672 1 77.81 210 VAL B O 1
ATOM 5961 N N . LEU B 1 211 ? 3.998 -67.062 -21.234 1 80.75 211 LEU B N 1
ATOM 5962 C CA . LEU B 1 211 ? 4.355 -66.562 -19.938 1 80.75 211 LEU B CA 1
ATOM 5963 C C . LEU B 1 211 ? 5.086 -65.188 -20.078 1 80.75 211 LEU B C 1
ATOM 5965 O O . LEU B 1 211 ? 4.852 -64.312 -19.312 1 80.75 211 LEU B O 1
ATOM 5969 N N . PHE B 1 212 ? 5.918 -65.062 -21.062 1 82.56 212 PHE B N 1
ATOM 5970 C CA . PHE B 1 212 ? 6.656 -63.812 -21.312 1 82.56 212 PHE B CA 1
ATOM 5971 C C . PHE B 1 212 ? 5.711 -62.688 -21.719 1 82.56 212 PHE B C 1
ATOM 5973 O O . PHE B 1 212 ? 5.836 -61.562 -21.234 1 82.56 212 PHE B O 1
ATOM 5980 N N . ILE B 1 213 ? 4.746 -62.969 -22.562 1 78.12 213 ILE B N 1
ATOM 5981 C CA . ILE B 1 213 ? 3.816 -61.969 -23.047 1 78.12 213 ILE B CA 1
ATOM 5982 C C . ILE B 1 213 ? 2.938 -61.469 -21.891 1 78.12 213 ILE B C 1
ATOM 5984 O O . ILE B 1 213 ? 2.721 -60.281 -21.734 1 78.12 213 ILE B O 1
ATOM 5988 N N . ALA B 1 214 ? 2.494 -62.406 -21.094 1 78.5 214 ALA B N 1
ATOM 5989 C CA . ALA B 1 214 ? 1.646 -62.062 -19.953 1 78.5 214 ALA B CA 1
ATOM 5990 C C . ALA B 1 214 ? 2.422 -61.219 -18.922 1 78.5 214 ALA B C 1
ATOM 5992 O O . ALA B 1 214 ? 1.929 -60.219 -18.438 1 78.5 214 ALA B O 1
ATOM 5993 N N . SER B 1 215 ? 3.643 -61.656 -18.625 1 81.81 215 SER B N 1
ATOM 5994 C CA . SER B 1 215 ? 4.465 -60.938 -17.656 1 81.81 215 SER B CA 1
ATOM 5995 C C . SER B 1 215 ? 4.938 -59.594 -18.203 1 81.81 215 SER B C 1
ATOM 5997 O O . SER B 1 215 ? 4.961 -58.594 -17.469 1 81.81 215 SER B O 1
ATOM 5999 N N . GLY B 1 216 ? 5.289 -59.594 -19.484 1 78.69 216 GLY B N 1
ATOM 6000 C CA . GLY B 1 216 ? 5.715 -58.375 -20.125 1 78.69 216 GLY B CA 1
ATOM 6001 C C . GLY B 1 216 ? 4.613 -57.312 -20.219 1 78.69 216 GLY B C 1
ATOM 6002 O O . GLY B 1 216 ? 4.84 -56.156 -19.953 1 78.69 216 GLY B O 1
ATOM 6003 N N . GLY B 1 217 ? 3.406 -57.781 -20.547 1 78.75 217 GLY B N 1
ATOM 6004 C CA . GLY B 1 217 ? 2.258 -56.906 -20.594 1 78.75 217 GLY B CA 1
ATOM 6005 C C . GLY B 1 217 ? 1.92 -56.312 -19.234 1 78.75 217 GLY B C 1
ATOM 6006 O O . GLY B 1 217 ? 1.662 -55.094 -19.125 1 78.75 217 GLY B O 1
ATOM 6007 N N . SER B 1 218 ? 1.948 -57.094 -18.219 1 82.12 218 SER B N 1
ATOM 6008 C CA . SER B 1 218 ? 1.656 -56.594 -16.875 1 82.12 218 SER B CA 1
ATOM 6009 C C . SER B 1 218 ? 2.742 -55.656 -16.375 1 82.12 218 SER B C 1
ATOM 6011 O O . SER B 1 218 ? 2.445 -54.625 -15.75 1 82.12 218 SER B O 1
ATOM 6013 N N . ALA B 1 219 ? 3.988 -55.969 -16.672 1 82.19 219 ALA B N 1
ATOM 6014 C CA . ALA B 1 219 ? 5.105 -55.125 -16.266 1 82.19 219 ALA B CA 1
ATOM 6015 C C . ALA B 1 219 ? 5.055 -53.75 -16.984 1 82.19 219 ALA B C 1
ATOM 6017 O O . ALA B 1 219 ? 5.312 -52.719 -16.375 1 82.19 219 ALA B O 1
ATOM 6018 N N . LEU B 1 220 ? 4.711 -53.75 -18.203 1 82.44 220 LEU B N 1
ATOM 6019 C CA . LEU B 1 220 ? 4.594 -52.531 -18.969 1 82.44 220 LEU B CA 1
ATOM 6020 C C . LEU B 1 220 ? 3.445 -51.656 -18.453 1 82.44 220 LEU B C 1
ATOM 6022 O O . LEU B 1 220 ? 3.604 -50.438 -18.281 1 82.44 220 LEU B O 1
ATOM 6026 N N . ALA B 1 221 ? 2.346 -52.281 -18.219 1 81.88 221 ALA B N 1
ATOM 6027 C CA . ALA B 1 221 ? 1.184 -51.562 -17.688 1 81.88 221 ALA B CA 1
ATOM 6028 C C . ALA B 1 221 ? 1.511 -50.906 -16.359 1 81.88 221 ALA B C 1
ATOM 6030 O O . ALA B 1 221 ? 1.214 -49.719 -16.172 1 81.88 221 ALA B O 1
ATOM 6031 N N . LYS B 1 222 ? 2.141 -51.594 -15.43 1 84.12 222 LYS B N 1
ATOM 6032 C CA . LYS B 1 222 ? 2.482 -51.062 -14.117 1 84.12 222 LYS B CA 1
ATOM 6033 C C . LYS B 1 222 ? 3.51 -49.938 -14.234 1 84.12 222 LYS B C 1
ATOM 6035 O O . LYS B 1 222 ? 3.428 -48.938 -13.516 1 84.12 222 LYS B O 1
ATOM 6040 N N . SER B 1 223 ? 4.457 -50.062 -15.195 1 85.62 223 SER B N 1
ATOM 6041 C CA . SER B 1 223 ? 5.539 -49.125 -15.367 1 85.62 223 SER B CA 1
ATOM 6042 C C . SER B 1 223 ? 5.031 -47.812 -15.969 1 85.62 223 SER B C 1
ATOM 6044 O O . SER B 1 223 ? 5.664 -46.75 -15.82 1 85.62 223 SER B O 1
ATOM 6046 N N . ILE B 1 224 ? 3.871 -47.719 -16.562 1 84.88 224 ILE B N 1
ATOM 6047 C CA . ILE B 1 224 ? 3.344 -46.531 -17.219 1 84.88 224 ILE B CA 1
ATOM 6048 C C . ILE B 1 224 ? 2.15 -46 -16.422 1 84.88 224 ILE B C 1
ATOM 6050 O O . ILE B 1 224 ? 2.068 -44.812 -16.141 1 84.88 224 ILE B O 1
ATOM 6054 N N . VAL B 1 225 ? 1.23 -46.906 -16.016 1 85.06 225 VAL B N 1
ATOM 6055 C CA . VAL B 1 225 ? -0.035 -46.5 -15.398 1 85.06 225 VAL B CA 1
ATOM 6056 C C . VAL B 1 225 ? 0.225 -45.906 -14.016 1 85.06 225 VAL B C 1
ATOM 6058 O O . VAL B 1 225 ? -0.349 -44.875 -13.664 1 85.06 225 VAL B O 1
ATOM 6061 N N . GLU B 1 226 ? 1.088 -46.5 -13.195 1 87.5 226 GLU B N 1
ATOM 6062 C CA . GLU B 1 226 ? 1.313 -46.062 -11.82 1 87.5 226 GLU B CA 1
ATOM 6063 C C . GLU B 1 226 ? 1.885 -44.656 -11.781 1 87.5 226 GLU B C 1
ATOM 6065 O O . GLU B 1 226 ? 1.337 -43.781 -11.117 1 87.5 226 GLU B O 1
ATOM 6070 N N . PRO B 1 227 ? 3.01 -44.375 -12.516 1 88.25 227 PRO B N 1
ATOM 6071 C CA . PRO B 1 227 ? 3.535 -43.031 -12.508 1 88.25 227 PRO B CA 1
ATOM 6072 C C . PRO B 1 227 ? 2.566 -42 -13.109 1 88.25 227 PRO B C 1
ATOM 6074 O O . PRO B 1 227 ? 2.484 -40.875 -12.641 1 88.25 227 PRO B O 1
ATOM 6077 N N . VAL B 1 228 ? 1.854 -42.312 -14.141 1 89.12 228 VAL B N 1
ATOM 6078 C CA . VAL B 1 228 ? 0.89 -41.406 -14.773 1 89.12 228 VAL B CA 1
ATOM 6079 C C . VAL B 1 228 ? -0.213 -41.062 -13.781 1 89.12 228 VAL B C 1
ATOM 6081 O O . VAL B 1 228 ? -0.644 -39.906 -13.719 1 89.12 228 VAL B O 1
ATOM 6084 N N . ASP B 1 229 ? -0.65 -42.062 -13.055 1 89.88 229 ASP B N 1
ATOM 6085 C CA . ASP B 1 229 ? -1.688 -41.844 -12.055 1 89.88 229 ASP B CA 1
ATOM 6086 C C . ASP B 1 229 ? -1.198 -40.875 -10.977 1 89.88 229 ASP B C 1
ATOM 6088 O O . ASP B 1 229 ? -1.944 -40 -10.531 1 89.88 229 ASP B O 1
ATOM 6092 N N . GLU B 1 230 ? 0 -41.062 -10.516 1 91.25 230 GLU B N 1
ATOM 6093 C CA . GLU B 1 230 ? 0.574 -40.188 -9.5 1 91.25 230 GLU B CA 1
ATOM 6094 C C . GLU B 1 230 ? 0.673 -38.75 -10 1 91.25 230 GLU B C 1
ATOM 6096 O O . GLU B 1 230 ? 0.295 -37.812 -9.297 1 91.25 230 GLU B O 1
ATOM 6101 N N . VAL B 1 231 ? 1.158 -38.531 -11.172 1 91.94 231 VAL B N 1
ATOM 6102 C CA . VAL B 1 231 ? 1.312 -37.219 -11.758 1 91.94 231 VAL B CA 1
ATOM 6103 C C . VAL B 1 231 ? -0.063 -36.594 -12.039 1 91.94 231 VAL B C 1
ATOM 6105 O O . VAL B 1 231 ? -0.26 -35.406 -11.875 1 91.94 231 VAL B O 1
ATOM 6108 N N . ARG B 1 232 ? -0.945 -37.469 -12.523 1 90.94 232 ARG B N 1
ATOM 6109 C CA . ARG B 1 232 ? -2.314 -37 -12.75 1 90.94 232 ARG B CA 1
ATOM 6110 C C . ARG B 1 232 ? -2.941 -36.5 -11.469 1 90.94 232 ARG B C 1
ATOM 6112 O O . ARG B 1 232 ? -3.584 -35.438 -11.469 1 90.94 232 ARG B O 1
ATOM 6119 N N . THR B 1 233 ? -2.842 -37.219 -10.328 1 91.5 233 THR B N 1
ATOM 6120 C CA . THR B 1 233 ? -3.361 -36.781 -9.039 1 91.5 233 THR B CA 1
ATOM 6121 C C . THR B 1 233 ? -2.738 -35.438 -8.617 1 91.5 233 THR B C 1
ATOM 6123 O O . THR B 1 233 ? -3.434 -34.562 -8.133 1 91.5 233 THR B O 1
ATOM 6126 N N . ALA B 1 234 ? -1.45 -35.344 -8.828 1 90.44 234 ALA B N 1
ATOM 6127 C CA . ALA B 1 234 ? -0.747 -34.125 -8.516 1 90.44 234 ALA B CA 1
ATOM 6128 C C . ALA B 1 234 ? -1.292 -32.969 -9.336 1 90.44 234 ALA B C 1
ATOM 6130 O O . ALA B 1 234 ? -1.521 -31.859 -8.805 1 90.44 234 ALA B O 1
ATOM 6131 N N . ALA B 1 235 ? -1.468 -33.156 -10.602 1 89.94 235 ALA B N 1
ATOM 6132 C CA . ALA B 1 235 ? -2.008 -32.125 -11.5 1 89.94 235 ALA B CA 1
ATOM 6133 C C . ALA B 1 235 ? -3.42 -31.719 -11.078 1 89.94 235 ALA B C 1
ATOM 6135 O O . ALA B 1 235 ? -3.777 -30.547 -11.125 1 89.94 235 ALA B O 1
ATOM 6136 N N . ARG B 1 236 ? -4.227 -32.75 -10.719 1 90.75 236 ARG B N 1
ATOM 6137 C CA . ARG B 1 236 ? -5.574 -32.469 -10.234 1 90.75 236 ARG B CA 1
ATOM 6138 C C . ARG B 1 236 ? -5.539 -31.609 -8.977 1 90.75 236 ARG B C 1
ATOM 6140 O O . ARG B 1 236 ? -6.27 -30.609 -8.875 1 90.75 236 ARG B O 1
ATOM 6147 N N . ASP B 1 237 ? -4.688 -31.969 -8.031 1 91.81 237 ASP B N 1
ATOM 6148 C CA . ASP B 1 237 ? -4.527 -31.188 -6.809 1 91.81 237 ASP B CA 1
ATOM 6149 C C . ASP B 1 237 ? -4.098 -29.766 -7.117 1 91.81 237 ASP B C 1
ATOM 6151 O O . ASP B 1 237 ? -4.617 -28.812 -6.523 1 91.81 237 ASP B O 1
ATOM 6155 N N . MET B 1 238 ? -3.205 -29.594 -7.988 1 87.75 238 MET B N 1
ATOM 6156 C CA . MET B 1 238 ? -2.746 -28.281 -8.406 1 87.75 238 MET B CA 1
ATOM 6157 C C . MET B 1 238 ? -3.893 -27.469 -8.992 1 87.75 238 MET B C 1
ATOM 6159 O O . MET B 1 238 ? -4.012 -26.266 -8.727 1 87.75 238 MET B O 1
ATOM 6163 N N . SER B 1 239 ? -4.723 -28.125 -9.805 1 87.94 239 SER B N 1
ATOM 6164 C CA . SER B 1 239 ? -5.848 -27.438 -10.445 1 87.94 239 SER B CA 1
ATOM 6165 C C . SER B 1 239 ? -6.895 -27.016 -9.422 1 87.94 239 SER B C 1
ATOM 6167 O O . SER B 1 239 ? -7.719 -26.141 -9.688 1 87.94 239 SER B O 1
ATOM 6169 N N . GLU B 1 240 ? -6.883 -27.703 -8.227 1 89.31 240 GLU B N 1
ATOM 6170 C CA . GLU B 1 240 ? -7.805 -27.375 -7.141 1 89.31 240 GLU B CA 1
ATOM 6171 C C . GLU B 1 240 ? -7.18 -26.375 -6.168 1 89.31 240 GLU B C 1
ATOM 6173 O O . GLU B 1 240 ? -7.73 -26.125 -5.098 1 89.31 240 GLU B O 1
ATOM 6178 N N . GLY B 1 241 ? -6.043 -25.891 -6.48 1 88.56 241 GLY B N 1
ATOM 6179 C CA . GLY B 1 241 ? -5.426 -24.812 -5.727 1 88.56 241 GLY B CA 1
ATOM 6180 C C . GLY B 1 241 ? -4.484 -25.312 -4.645 1 88.56 241 GLY B C 1
ATOM 6181 O O . GLY B 1 241 ? -4.023 -24.531 -3.809 1 88.56 241 GLY B O 1
ATOM 6182 N N . LYS B 1 242 ? -4.16 -26.625 -4.637 1 90.88 242 LYS B N 1
ATOM 6183 C CA . LYS B 1 242 ? -3.221 -27.188 -3.664 1 90.88 242 LYS B CA 1
ATOM 6184 C C . LYS B 1 242 ? -1.782 -27.047 -4.152 1 90.88 242 LYS B C 1
ATOM 6186 O O . LYS B 1 242 ? -1.463 -27.453 -5.273 1 90.88 242 LYS B O 1
ATOM 6191 N N . LEU B 1 243 ? -0.948 -26.516 -3.297 1 88.62 243 LEU B N 1
ATOM 6192 C CA . LEU B 1 243 ? 0.434 -26.297 -3.713 1 88.62 243 LEU B CA 1
ATOM 6193 C C . LEU B 1 243 ? 1.374 -27.25 -2.984 1 88.62 243 LEU B C 1
ATOM 6195 O O . LEU B 1 243 ? 2.523 -27.438 -3.393 1 88.62 243 LEU B O 1
ATOM 6199 N N . ASP B 1 244 ? 0.872 -27.859 -1.93 1 88.12 244 ASP B N 1
ATOM 6200 C CA . ASP B 1 244 ? 1.654 -28.859 -1.225 1 88.12 244 ASP B CA 1
ATOM 6201 C C . ASP B 1 244 ? 1.409 -30.25 -1.807 1 88.12 244 ASP B C 1
ATOM 6203 O O . ASP B 1 244 ? 0.599 -31.016 -1.278 1 88.12 244 ASP B O 1
ATOM 6207 N N . ILE B 1 245 ? 2.033 -30.578 -2.893 1 87.19 245 ILE B N 1
ATOM 6208 C CA . ILE B 1 245 ? 1.814 -31.828 -3.596 1 87.19 245 ILE B CA 1
ATOM 6209 C C . ILE B 1 245 ? 3.082 -32.688 -3.539 1 87.19 245 ILE B C 1
ATOM 6211 O O . ILE B 1 245 ? 4.184 -32.188 -3.76 1 87.19 245 ILE B O 1
ATOM 6215 N N . ASN B 1 246 ? 2.955 -33.875 -3.088 1 86.5 246 ASN B N 1
ATOM 6216 C CA . ASN B 1 246 ? 4.074 -34.812 -3.021 1 86.5 246 ASN B CA 1
ATOM 6217 C C . ASN B 1 246 ? 4.051 -35.781 -4.184 1 86.5 246 ASN B C 1
ATOM 6219 O O . ASN B 1 246 ? 3.104 -36.562 -4.32 1 86.5 246 ASN B O 1
ATOM 6223 N N . ILE B 1 247 ? 4.988 -35.656 -5.117 1 89.88 247 ILE B N 1
ATOM 6224 C CA . ILE B 1 247 ? 5.199 -36.594 -6.195 1 89.88 247 ILE B CA 1
ATOM 6225 C C . ILE B 1 247 ? 6.434 -37.469 -5.898 1 89.88 247 ILE B C 1
ATOM 6227 O O . ILE B 1 247 ? 7.559 -36.938 -5.926 1 89.88 247 ILE B O 1
ATOM 6231 N N . GLU B 1 248 ? 6.301 -38.75 -5.57 1 89.56 248 GLU B N 1
ATOM 6232 C CA . GLU B 1 248 ? 7.383 -39.625 -5.121 1 89.56 248 GLU B CA 1
ATOM 6233 C C . GLU B 1 248 ? 8.086 -40.281 -6.301 1 89.56 248 GLU B C 1
ATOM 6235 O O . GLU B 1 248 ? 9.25 -40.656 -6.195 1 89.56 248 GLU B O 1
ATOM 6240 N N . TYR B 1 249 ? 7.398 -40.406 -7.461 1 90.12 249 TYR B N 1
ATOM 6241 C CA . TYR B 1 249 ? 7.934 -41.156 -8.594 1 90.12 249 TYR B CA 1
ATOM 6242 C C . TYR B 1 249 ? 9.211 -40.5 -9.117 1 90.12 249 TYR B C 1
ATOM 6244 O O . TYR B 1 249 ? 9.242 -39.281 -9.352 1 90.12 249 TYR B O 1
ATOM 6252 N N . ARG B 1 250 ? 10.289 -41.344 -9.172 1 90.12 250 ARG B N 1
ATOM 6253 C CA . ARG B 1 250 ? 11.57 -40.906 -9.719 1 90.12 250 ARG B CA 1
ATOM 6254 C C . ARG B 1 250 ? 12.102 -41.875 -10.742 1 90.12 250 ARG B C 1
ATOM 6256 O O . ARG B 1 250 ? 12.172 -43.094 -10.469 1 90.12 250 ARG B O 1
ATOM 6263 N N . ALA B 1 251 ? 12.266 -41.438 -11.906 1 88.62 251 ALA B N 1
ATOM 6264 C CA . ALA B 1 251 ? 12.828 -42.25 -12.984 1 88.62 251 ALA B CA 1
ATOM 6265 C C . ALA B 1 251 ? 13.477 -41.375 -14.047 1 88.62 251 ALA B C 1
ATOM 6267 O O . ALA B 1 251 ? 13.328 -40.156 -14.031 1 88.62 251 ALA B O 1
ATOM 6268 N N . GLU B 1 252 ? 14.328 -41.906 -14.859 1 87.44 252 GLU B N 1
ATOM 6269 C CA . GLU B 1 252 ? 15.031 -41.156 -15.891 1 87.44 252 GLU B CA 1
ATOM 6270 C C . GLU B 1 252 ? 14.234 -41.094 -17.188 1 87.44 252 GLU B C 1
ATOM 6272 O O . GLU B 1 252 ? 14.625 -40.438 -18.141 1 87.44 252 GLU B O 1
ATOM 6277 N N . ASP B 1 253 ? 13.07 -41.688 -17.234 1 87.06 253 ASP B N 1
ATOM 6278 C CA . ASP B 1 253 ? 12.281 -41.688 -18.453 1 87.06 253 ASP B CA 1
ATOM 6279 C C . ASP B 1 253 ? 11.422 -40.438 -18.562 1 87.06 253 ASP B C 1
ATOM 6281 O O . ASP B 1 253 ? 11.594 -39.5 -17.797 1 87.06 253 ASP B O 1
ATOM 6285 N N . GLU B 1 254 ? 10.562 -40.344 -19.578 1 89.5 254 GLU B N 1
ATOM 6286 C CA . GLU B 1 254 ? 9.719 -39.156 -19.844 1 89.5 254 GLU B CA 1
ATOM 6287 C C . GLU B 1 254 ? 8.766 -38.906 -18.672 1 89.5 254 GLU B C 1
ATOM 6289 O O . GLU B 1 254 ? 8.492 -37.75 -18.344 1 89.5 254 GLU B O 1
ATOM 6294 N N . LEU B 1 255 ? 8.336 -39.938 -18.047 1 88.81 255 LEU B N 1
ATOM 6295 C CA . LEU B 1 255 ? 7.418 -39.781 -16.922 1 88.81 255 LEU B CA 1
ATOM 6296 C C . LEU B 1 255 ? 8.164 -39.312 -15.688 1 88.81 255 LEU B C 1
ATOM 6298 O O . LEU B 1 255 ? 7.609 -38.531 -14.891 1 88.81 255 LEU B O 1
ATOM 6302 N N . GLY B 1 256 ? 9.352 -39.812 -15.516 1 90 256 GLY B N 1
ATOM 6303 C CA . GLY B 1 256 ? 10.188 -39.312 -14.438 1 90 256 GLY B CA 1
ATOM 6304 C C . GLY B 1 256 ? 10.508 -37.844 -14.586 1 90 256 GLY B C 1
ATOM 6305 O O . GLY B 1 256 ? 10.438 -37.062 -13.609 1 90 256 GLY B O 1
ATOM 6306 N N . GLU B 1 257 ? 10.867 -37.375 -15.75 1 90.75 257 GLU B N 1
ATOM 6307 C CA . GLU B 1 257 ? 11.117 -35.969 -16.031 1 90.75 257 GLU B CA 1
ATOM 6308 C C . GLU B 1 257 ? 9.859 -35.125 -15.805 1 90.75 257 GLU B C 1
ATOM 6310 O O . GLU B 1 257 ? 9.938 -34.031 -15.258 1 90.75 257 GLU B O 1
ATOM 6315 N N . LEU B 1 258 ? 8.789 -35.594 -16.266 1 90.69 258 LEU B N 1
ATOM 6316 C CA . LEU B 1 258 ? 7.512 -34.938 -16.047 1 90.69 258 LEU B CA 1
ATOM 6317 C C . LEU B 1 258 ? 7.246 -34.781 -14.555 1 90.69 258 LEU B C 1
ATOM 6319 O O . LEU B 1 258 ? 6.883 -33.688 -14.109 1 90.69 258 LEU B O 1
ATOM 6323 N N . ALA B 1 259 ? 7.375 -35.875 -13.773 1 92 259 ALA B N 1
ATOM 6324 C CA . ALA B 1 259 ? 7.195 -35.812 -12.32 1 92 259 ALA B CA 1
ATOM 6325 C C . ALA B 1 259 ? 8.125 -34.781 -11.688 1 92 259 ALA B C 1
ATOM 6327 O O . ALA B 1 259 ? 7.699 -34 -10.844 1 92 259 ALA B O 1
ATOM 6328 N N . HIS B 1 260 ? 9.367 -34.812 -12.094 1 92.06 260 HIS B N 1
ATOM 6329 C CA . HIS B 1 260 ? 10.367 -33.875 -11.594 1 92.06 260 HIS B CA 1
ATOM 6330 C C . HIS B 1 260 ? 9.977 -32.406 -11.898 1 92.06 260 HIS B C 1
ATOM 6332 O O . HIS B 1 260 ? 9.992 -31.562 -11.016 1 92.06 260 HIS B O 1
ATOM 6338 N N . ASP B 1 261 ? 9.625 -32.094 -13.109 1 90.69 261 ASP B N 1
ATOM 6339 C CA . ASP B 1 261 ? 9.273 -30.75 -13.539 1 90.69 261 ASP B CA 1
ATOM 6340 C C . ASP B 1 261 ? 8 -30.266 -12.836 1 90.69 261 ASP B C 1
ATOM 6342 O O . ASP B 1 261 ? 7.891 -29.094 -12.484 1 90.69 261 ASP B O 1
ATOM 6346 N N . LEU B 1 262 ? 7.082 -31.109 -12.672 1 90.19 262 LEU B N 1
ATOM 6347 C CA . LEU B 1 262 ? 5.863 -30.75 -11.953 1 90.19 262 LEU B CA 1
ATOM 6348 C C . LEU B 1 262 ? 6.16 -30.453 -10.492 1 90.19 262 LEU B C 1
ATOM 6350 O O . LEU B 1 262 ? 5.621 -29.5 -9.93 1 90.19 262 LEU B O 1
ATOM 6354 N N . ARG B 1 263 ? 7.016 -31.297 -9.883 1 91.5 263 ARG B N 1
ATOM 6355 C CA . ARG B 1 263 ? 7.449 -31.031 -8.516 1 91.5 263 ARG B CA 1
ATOM 6356 C C . ARG B 1 263 ? 8.125 -29.672 -8.414 1 91.5 263 ARG B C 1
ATOM 6358 O O . ARG B 1 263 ? 7.828 -28.875 -7.512 1 91.5 263 ARG B O 1
ATOM 6365 N N . LYS B 1 264 ? 9.008 -29.406 -9.273 1 89.88 264 LYS B N 1
ATOM 6366 C CA . LYS B 1 264 ? 9.727 -28.141 -9.305 1 89.88 264 LYS B CA 1
ATOM 6367 C C . LYS B 1 264 ? 8.773 -26.969 -9.5 1 89.88 264 LYS B C 1
ATOM 6369 O O . LYS B 1 264 ? 8.883 -25.953 -8.812 1 89.88 264 LYS B O 1
ATOM 6374 N N . SER B 1 265 ? 7.875 -27.109 -10.43 1 88.69 265 SER B N 1
ATOM 6375 C CA . SER B 1 265 ? 6.906 -26.047 -10.711 1 88.69 265 SER B CA 1
ATOM 6376 C C . SER B 1 265 ? 6.027 -25.766 -9.5 1 88.69 265 SER B C 1
ATOM 6378 O O . SER B 1 265 ? 5.777 -24.609 -9.164 1 88.69 265 SER B O 1
ATOM 6380 N N . THR B 1 266 ? 5.523 -26.797 -8.898 1 89.19 266 THR B N 1
ATOM 6381 C CA . THR B 1 266 ? 4.66 -26.641 -7.73 1 89.19 266 THR B CA 1
ATOM 6382 C C . THR B 1 266 ? 5.426 -26 -6.578 1 89.19 266 THR B C 1
ATOM 6384 O O . THR B 1 266 ? 4.918 -25.094 -5.91 1 89.19 266 THR B O 1
ATOM 6387 N N . ARG B 1 267 ? 6.625 -26.453 -6.32 1 88.19 267 ARG B N 1
ATOM 6388 C CA . ARG B 1 267 ? 7.457 -25.875 -5.277 1 88.19 267 ARG B CA 1
ATOM 6389 C C . ARG B 1 267 ? 7.758 -24.406 -5.574 1 88.19 267 ARG B C 1
ATOM 6391 O O . ARG B 1 267 ? 7.727 -23.562 -4.676 1 88.19 267 ARG B O 1
ATOM 6398 N N . TYR B 1 268 ? 8.055 -24.141 -6.809 1 90.06 268 TYR B N 1
ATOM 6399 C CA . TYR B 1 268 ? 8.328 -22.781 -7.262 1 90.06 268 TYR B CA 1
ATOM 6400 C C . TYR B 1 268 ? 7.121 -21.891 -7.035 1 90.06 268 TYR B C 1
ATOM 6402 O O . TYR B 1 268 ? 7.246 -20.797 -6.461 1 90.06 268 TYR B O 1
ATOM 6410 N N . THR B 1 269 ? 5.98 -22.281 -7.414 1 89.19 269 THR B N 1
ATOM 6411 C CA . THR B 1 269 ? 4.75 -21.516 -7.242 1 89.19 269 THR B CA 1
ATOM 6412 C C . THR B 1 269 ? 4.438 -21.312 -5.762 1 89.19 269 THR B C 1
ATOM 6414 O O . THR B 1 269 ? 4.059 -20.219 -5.344 1 89.19 269 THR B O 1
ATOM 6417 N N . ALA B 1 270 ? 4.59 -22.453 -5.023 1 90.62 270 ALA B N 1
ATOM 6418 C CA . ALA B 1 270 ? 4.375 -22.359 -3.582 1 90.62 270 ALA B CA 1
ATOM 6419 C C . ALA B 1 270 ? 5.289 -21.312 -2.959 1 90.62 270 ALA B C 1
ATOM 6421 O O . ALA B 1 270 ? 4.855 -20.531 -2.102 1 90.62 270 ALA B O 1
ATOM 6422 N N . SER B 1 271 ? 6.523 -21.234 -3.381 1 91.5 271 SER B N 1
ATOM 6423 C CA . SER B 1 271 ? 7.484 -20.25 -2.869 1 91.5 271 SER B CA 1
ATOM 6424 C C . SER B 1 271 ? 7.078 -18.828 -3.234 1 91.5 271 SER B C 1
ATOM 6426 O O . SER B 1 271 ? 7.207 -17.922 -2.418 1 91.5 271 SER B O 1
ATOM 6428 N N . ILE B 1 272 ? 6.617 -18.625 -4.414 1 90.5 272 ILE B N 1
ATOM 6429 C CA . ILE B 1 272 ? 6.184 -17.312 -4.871 1 90.5 272 ILE B CA 1
ATOM 6430 C C . ILE B 1 272 ? 4.973 -16.859 -4.055 1 90.5 272 ILE B C 1
ATOM 6432 O O . ILE B 1 272 ? 4.93 -15.719 -3.584 1 90.5 272 ILE B O 1
ATOM 6436 N N . VAL B 1 273 ? 4.02 -17.797 -3.926 1 90.12 273 VAL B N 1
ATOM 6437 C CA . VAL B 1 273 ? 2.814 -17.5 -3.16 1 90.12 273 VAL B CA 1
ATOM 6438 C C . VAL B 1 273 ? 3.197 -17.109 -1.733 1 90.12 273 VAL B C 1
ATOM 6440 O O . VAL B 1 273 ? 2.693 -16.109 -1.197 1 90.12 273 VAL B O 1
ATOM 6443 N N . SER B 1 274 ? 4.062 -17.891 -1.183 1 91.94 274 SER B N 1
ATOM 6444 C CA . SER B 1 274 ? 4.527 -17.578 0.167 1 91.94 274 SER B CA 1
ATOM 6445 C C . SER B 1 274 ? 5.215 -16.219 0.225 1 91.94 274 SER B C 1
ATOM 6447 O O . SER B 1 274 ? 4.961 -15.438 1.135 1 91.94 274 SER B O 1
ATOM 6449 N N . ASP B 1 275 ? 6.059 -15.906 -0.743 1 94.19 275 ASP B N 1
ATOM 6450 C CA . ASP B 1 275 ? 6.793 -14.648 -0.769 1 94.19 275 ASP B CA 1
ATOM 6451 C C . ASP B 1 275 ? 5.844 -13.461 -0.95 1 94.19 275 ASP B C 1
ATOM 6453 O O . ASP B 1 275 ? 6.023 -12.414 -0.329 1 94.19 275 ASP B O 1
ATOM 6457 N N . ILE B 1 276 ? 4.875 -13.633 -1.809 1 92.25 276 ILE B N 1
ATOM 6458 C CA . ILE B 1 276 ? 3.885 -12.578 -2.016 1 92.25 276 ILE B CA 1
ATOM 6459 C C . ILE B 1 276 ? 3.152 -12.297 -0.707 1 92.25 276 ILE B C 1
ATOM 6461 O O . ILE B 1 276 ? 3.018 -11.141 -0.302 1 92.25 276 ILE B O 1
ATOM 6465 N N . SER B 1 277 ? 2.672 -13.352 -0.091 1 91.56 277 SER B N 1
ATOM 6466 C CA . SER B 1 277 ? 1.955 -13.219 1.173 1 91.56 277 SER B CA 1
ATOM 6467 C C . SER B 1 277 ? 2.824 -12.547 2.232 1 91.56 277 SER B C 1
ATOM 6469 O O . SER B 1 277 ? 2.359 -11.664 2.957 1 91.56 277 SER B O 1
ATOM 6471 N N . GLU B 1 278 ? 4.047 -12.984 2.266 1 92.19 278 GLU B N 1
ATOM 6472 C CA . GLU B 1 278 ? 4.973 -12.414 3.236 1 92.19 278 GLU B CA 1
ATOM 6473 C C . GLU B 1 278 ? 5.254 -10.945 2.926 1 92.19 278 GLU B C 1
ATOM 6475 O O . GLU B 1 278 ? 5.262 -10.102 3.828 1 92.19 278 GLU B O 1
ATOM 6480 N N . SER B 1 279 ? 5.527 -10.617 1.671 1 93.12 279 SER B N 1
ATOM 6481 C CA . SER B 1 279 ? 5.816 -9.25 1.245 1 93.12 279 SER B CA 1
ATOM 6482 C C . SER B 1 279 ? 4.633 -8.328 1.518 1 93.12 279 SER B C 1
ATOM 6484 O O . SER B 1 279 ? 4.805 -7.238 2.066 1 93.12 279 SER B O 1
ATOM 6486 N N . LEU B 1 280 ? 3.482 -8.742 1.185 1 91.19 280 LEU B N 1
ATOM 6487 C CA . LEU B 1 280 ? 2.279 -7.957 1.427 1 91.19 280 LEU B CA 1
ATOM 6488 C C . LEU B 1 280 ? 2.008 -7.824 2.922 1 91.19 280 LEU B C 1
ATOM 6490 O O . LEU B 1 280 ? 1.56 -6.773 3.385 1 91.19 280 LEU B O 1
ATOM 6494 N N . GLY B 1 281 ? 2.287 -8.961 3.639 1 89.5 281 GLY B N 1
ATOM 6495 C CA . GLY B 1 281 ? 2.172 -8.891 5.086 1 89.5 281 GLY B CA 1
ATOM 6496 C C . GLY B 1 281 ? 3.1 -7.867 5.711 1 89.5 281 GLY B C 1
ATOM 6497 O O . GLY B 1 281 ? 2.691 -7.109 6.594 1 89.5 281 GLY B O 1
ATOM 6498 N N . ARG B 1 282 ? 4.309 -7.844 5.293 1 90.44 282 ARG B N 1
ATOM 6499 C CA . ARG B 1 282 ? 5.277 -6.855 5.75 1 90.44 282 ARG B CA 1
ATOM 6500 C C . ARG B 1 282 ? 4.801 -5.438 5.434 1 90.44 282 ARG B C 1
ATOM 6502 O O . ARG B 1 282 ? 4.902 -4.543 6.273 1 90.44 282 ARG B O 1
ATOM 6509 N N . MET B 1 283 ? 4.312 -5.242 4.266 1 89.38 283 MET B N 1
ATOM 6510 C CA . MET B 1 283 ? 3.807 -3.932 3.865 1 89.38 283 MET B CA 1
ATOM 6511 C C . MET B 1 283 ? 2.592 -3.541 4.699 1 89.38 283 MET B C 1
ATOM 6513 O O . MET B 1 283 ? 2.453 -2.381 5.098 1 89.38 283 MET B O 1
ATOM 6517 N N . ALA B 1 284 ? 1.752 -4.5 4.965 1 86.69 284 ALA B N 1
ATOM 6518 C CA . ALA B 1 284 ? 0.568 -4.242 5.781 1 86.69 284 ALA B CA 1
ATOM 6519 C C . ALA B 1 284 ? 0.959 -3.812 7.191 1 86.69 284 ALA B C 1
ATOM 6521 O O . ALA B 1 284 ? 0.261 -3.014 7.82 1 86.69 284 ALA B O 1
ATOM 6522 N N . THR B 1 285 ? 2.076 -4.371 7.68 1 87.62 285 THR B N 1
ATOM 6523 C CA . THR B 1 285 ? 2.527 -4.016 9.023 1 87.62 285 THR B CA 1
ATOM 6524 C C . THR B 1 285 ? 3.373 -2.744 8.992 1 87.62 285 THR B C 1
ATOM 6526 O O . THR B 1 285 ? 3.873 -2.299 10.023 1 87.62 285 THR B O 1
ATOM 6529 N N . GLY B 1 286 ? 3.619 -2.254 7.773 1 89.62 286 GLY B N 1
ATOM 6530 C CA . GLY B 1 286 ? 4.168 -0.909 7.699 1 89.62 286 GLY B CA 1
ATOM 6531 C C . GLY B 1 286 ? 5.559 -0.864 7.09 1 89.62 286 GLY B C 1
ATOM 6532 O O . GLY B 1 286 ? 6.199 0.189 7.07 1 89.62 286 GLY B O 1
ATOM 6533 N N . ASP B 1 287 ? 6.109 -1.921 6.594 1 91.75 287 ASP B N 1
ATOM 6534 C CA . ASP B 1 287 ? 7.441 -1.936 6.004 1 91.75 287 ASP B CA 1
ATOM 6535 C C . ASP B 1 287 ? 7.375 -1.782 4.484 1 91.75 287 ASP B C 1
ATOM 6537 O O . ASP B 1 287 ? 7.023 -2.727 3.777 1 91.75 287 ASP B O 1
ATOM 6541 N N . PHE B 1 288 ? 7.738 -0.605 4.004 1 90.69 288 PHE B N 1
ATOM 6542 C CA . PHE B 1 288 ? 7.695 -0.328 2.574 1 90.69 288 PHE B CA 1
ATOM 6543 C C . PHE B 1 288 ? 9.102 -0.118 2.021 1 90.69 288 PHE B C 1
ATOM 6545 O O . PHE B 1 288 ? 9.273 0.549 1 1 90.69 288 PHE B O 1
ATOM 6552 N N . THR B 1 289 ? 10.148 -0.64 2.662 1 90.62 289 THR B N 1
ATOM 6553 C CA . THR B 1 289 ? 11.539 -0.424 2.277 1 90.62 289 THR B CA 1
ATOM 6554 C C . THR B 1 289 ? 11.852 -1.142 0.968 1 90.62 289 THR B C 1
ATOM 6556 O O . THR B 1 289 ? 12.75 -0.726 0.226 1 90.62 289 THR B O 1
ATOM 6559 N N . LYS B 1 290 ? 11.203 -2.264 0.789 1 91.94 290 LYS B N 1
ATOM 6560 C CA . LYS B 1 290 ? 11.398 -3.031 -0.438 1 91.94 290 LYS B CA 1
ATOM 6561 C C . LYS B 1 290 ? 10.102 -3.729 -0.859 1 91.94 290 LYS B C 1
ATOM 6563 O O . LYS B 1 290 ? 9.203 -3.928 -0.04 1 91.94 290 LYS B O 1
ATOM 6568 N N . GLY B 1 291 ? 10.008 -4.066 -2.121 1 90.5 291 GLY B N 1
ATOM 6569 C CA . GLY B 1 291 ? 8.859 -4.805 -2.625 1 90.5 291 GLY B CA 1
ATOM 6570 C C . GLY B 1 291 ? 8.859 -6.266 -2.217 1 90.5 291 GLY B C 1
ATOM 6571 O O . GLY B 1 291 ? 7.867 -6.77 -1.694 1 90.5 291 GLY B O 1
ATOM 6572 N N . THR B 1 292 ? 9.977 -6.957 -2.457 1 92.88 292 THR B N 1
ATOM 6573 C CA . THR B 1 292 ? 10.172 -8.352 -2.078 1 92.88 292 THR B CA 1
ATOM 6574 C C . THR B 1 292 ? 11.617 -8.602 -1.641 1 92.88 292 THR B C 1
ATOM 6576 O O . THR B 1 292 ? 12.531 -7.906 -2.09 1 92.88 292 THR B O 1
ATOM 6579 N N . ASP B 1 293 ? 11.836 -9.625 -0.75 1 91.94 293 ASP B N 1
ATOM 6580 C CA . ASP B 1 293 ? 13.164 -10.008 -0.284 1 91.94 293 ASP B CA 1
ATOM 6581 C C . ASP B 1 293 ? 13.828 -10.984 -1.253 1 91.94 293 ASP B C 1
ATOM 6583 O O . ASP B 1 293 ? 15.039 -11.203 -1.187 1 91.94 293 ASP B O 1
ATOM 6587 N N . ASN B 1 294 ? 13.062 -11.516 -2.172 1 93.75 294 ASN B N 1
ATOM 6588 C CA . ASN B 1 294 ? 13.555 -12.555 -3.072 1 93.75 294 ASN B CA 1
ATOM 6589 C C . ASN B 1 294 ? 13.219 -12.242 -4.527 1 93.75 294 ASN B C 1
ATOM 6591 O O . ASN B 1 294 ? 12.477 -12.984 -5.172 1 93.75 294 ASN B O 1
ATOM 6595 N N . PRO B 1 295 ? 13.859 -11.219 -5.117 1 91.62 295 PRO B N 1
ATOM 6596 C CA . PRO B 1 295 ? 13.508 -10.82 -6.484 1 91.62 295 PRO B CA 1
ATOM 6597 C C . PRO B 1 295 ? 13.828 -11.906 -7.512 1 91.62 295 PRO B C 1
ATOM 6599 O O . PRO B 1 295 ? 13.195 -11.969 -8.57 1 91.62 295 PRO B O 1
ATOM 6602 N N . LYS B 1 296 ? 14.789 -12.797 -7.215 1 93.12 296 LYS B N 1
ATOM 6603 C CA . LYS B 1 296 ? 15.242 -13.82 -8.156 1 93.12 296 LYS B CA 1
ATOM 6604 C C . LYS B 1 296 ? 14.188 -14.906 -8.344 1 93.12 296 LYS B C 1
ATOM 6606 O O . LYS B 1 296 ? 14.242 -15.664 -9.305 1 93.12 296 LYS B O 1
ATOM 6611 N N . LEU B 1 297 ? 13.172 -15.031 -7.379 1 90.62 297 LEU B N 1
ATOM 6612 C CA . LEU B 1 297 ? 12.102 -16.016 -7.438 1 90.62 297 LEU B CA 1
ATOM 6613 C C . LEU B 1 297 ? 11.156 -15.734 -8.602 1 90.62 297 LEU B C 1
ATOM 6615 O O . LEU B 1 297 ? 10.539 -16.656 -9.141 1 90.62 297 LEU B O 1
ATOM 6619 N N . TYR B 1 298 ? 11.094 -14.5 -9.023 1 92.81 298 TYR B N 1
ATOM 6620 C CA . TYR B 1 298 ? 10.094 -14.078 -10 1 92.81 298 TYR B CA 1
ATOM 6621 C C . TYR B 1 298 ? 10.656 -14.133 -11.414 1 92.81 298 TYR B C 1
ATOM 6623 O O . TYR B 1 298 ? 11.109 -13.117 -11.953 1 92.81 298 TYR B O 1
ATOM 6631 N N . ILE B 1 299 ? 10.664 -15.234 -12.008 1 89.56 299 ILE B N 1
ATOM 6632 C CA . ILE B 1 299 ? 11.18 -15.438 -13.359 1 89.56 299 ILE B CA 1
ATOM 6633 C C . ILE B 1 299 ? 10.023 -15.562 -14.344 1 89.56 299 ILE B C 1
ATOM 6635 O O . ILE B 1 299 ? 8.898 -15.898 -13.953 1 89.56 299 ILE B O 1
ATOM 6639 N N . GLY B 1 300 ? 10.211 -15.227 -15.633 1 89.25 300 GLY B N 1
ATOM 6640 C CA . GLY B 1 300 ? 9.203 -15.375 -16.672 1 89.25 300 GLY B CA 1
ATOM 6641 C C . GLY B 1 300 ? 8.016 -14.445 -16.484 1 89.25 300 GLY B C 1
ATOM 6642 O O . GLY B 1 300 ? 8.188 -13.242 -16.281 1 89.25 300 GLY B O 1
ATOM 6643 N N . ASP B 1 301 ? 6.777 -15.086 -16.453 1 89.31 301 ASP B N 1
ATOM 6644 C CA . ASP B 1 301 ? 5.555 -14.297 -16.391 1 89.31 301 ASP B CA 1
ATOM 6645 C C . ASP B 1 301 ? 5.273 -13.805 -14.977 1 89.31 301 ASP B C 1
ATOM 6647 O O . ASP B 1 301 ? 4.434 -12.922 -14.773 1 89.31 301 ASP B O 1
ATOM 6651 N N . TYR B 1 302 ? 6.066 -14.32 -14.023 1 90.88 302 TYR B N 1
ATOM 6652 C CA . TYR B 1 302 ? 5.883 -13.898 -12.641 1 90.88 302 TYR B CA 1
ATOM 6653 C C . TYR B 1 302 ? 6.586 -12.57 -12.375 1 90.88 302 TYR B C 1
ATOM 6655 O O . TYR B 1 302 ? 6.387 -11.953 -11.328 1 90.88 302 TYR B O 1
ATOM 6663 N N . SER B 1 303 ? 7.414 -12.062 -13.328 1 92.38 303 SER B N 1
ATOM 6664 C CA . SER B 1 303 ? 8.172 -10.82 -13.172 1 92.38 303 SER B CA 1
ATOM 6665 C C . SER B 1 303 ? 7.238 -9.625 -13.008 1 92.38 303 SER B C 1
ATOM 6667 O O . SER B 1 303 ? 7.586 -8.648 -12.336 1 92.38 303 SER B O 1
ATOM 6669 N N . ALA B 1 304 ? 6.055 -9.711 -13.578 1 89.19 304 ALA B N 1
ATOM 6670 C CA . ALA B 1 304 ? 5.078 -8.633 -13.477 1 89.19 304 ALA B CA 1
ATOM 6671 C C . ALA B 1 304 ? 4.676 -8.391 -12.023 1 89.19 304 ALA B C 1
ATOM 6673 O O . ALA B 1 304 ? 4.453 -7.242 -11.617 1 89.19 304 ALA B O 1
ATOM 6674 N N . ILE B 1 305 ? 4.637 -9.398 -11.25 1 91.56 305 ILE B N 1
ATOM 6675 C CA . ILE B 1 305 ? 4.27 -9.289 -9.844 1 91.56 305 ILE B CA 1
ATOM 6676 C C . ILE B 1 305 ? 5.379 -8.578 -9.078 1 91.56 305 ILE B C 1
ATOM 6678 O O . ILE B 1 305 ? 5.105 -7.703 -8.25 1 91.56 305 ILE B O 1
ATOM 6682 N N . LYS B 1 306 ? 6.609 -9.023 -9.344 1 93.19 306 LYS B N 1
ATOM 6683 C CA . LYS B 1 306 ? 7.75 -8.367 -8.711 1 93.19 306 LYS B CA 1
ATOM 6684 C C . LYS B 1 306 ? 7.727 -6.863 -8.961 1 93.19 306 LYS B C 1
ATOM 6686 O O . LYS B 1 306 ? 7.879 -6.066 -8.031 1 93.19 306 LYS B O 1
ATOM 6691 N N . ASP B 1 307 ? 7.496 -6.469 -10.203 1 93.12 307 ASP B N 1
ATOM 6692 C CA . ASP B 1 307 ? 7.461 -5.059 -10.57 1 93.12 307 ASP B CA 1
ATOM 6693 C C . ASP B 1 307 ? 6.332 -4.328 -9.852 1 93.12 307 ASP B C 1
ATOM 6695 O O . ASP B 1 307 ? 6.52 -3.207 -9.367 1 93.12 307 ASP B O 1
ATOM 6699 N N . ALA B 1 308 ? 5.219 -4.965 -9.75 1 91.12 308 ALA B N 1
ATOM 6700 C CA . ALA B 1 308 ? 4.066 -4.371 -9.086 1 91.12 308 ALA B CA 1
ATOM 6701 C C . ALA B 1 308 ? 4.328 -4.195 -7.59 1 91.12 308 ALA B C 1
ATOM 6703 O O . ALA B 1 308 ? 3.969 -3.17 -7.008 1 91.12 308 ALA B O 1
ATOM 6704 N N . LEU B 1 309 ? 4.934 -5.199 -7.004 1 92.62 309 LEU B N 1
ATOM 6705 C CA . LEU B 1 309 ? 5.289 -5.117 -5.59 1 92.62 309 LEU B CA 1
ATOM 6706 C C . LEU B 1 309 ? 6.266 -3.973 -5.344 1 92.62 309 LEU B C 1
ATOM 6708 O O . LEU B 1 309 ? 6.109 -3.213 -4.387 1 92.62 309 LEU B O 1
ATOM 6712 N N . GLU B 1 310 ? 7.23 -3.859 -6.195 1 92.94 310 GLU B N 1
ATOM 6713 C CA . GLU B 1 310 ? 8.211 -2.787 -6.074 1 92.94 310 GLU B CA 1
ATOM 6714 C C . GLU B 1 310 ? 7.566 -1.421 -6.285 1 92.94 310 GLU B C 1
ATOM 6716 O O . GLU B 1 310 ? 7.871 -0.464 -5.57 1 92.94 310 GLU B O 1
ATOM 6721 N N . ASP B 1 311 ? 6.707 -1.325 -7.199 1 91.75 311 ASP B N 1
ATOM 6722 C CA . ASP B 1 311 ? 6.035 -0.069 -7.523 1 91.75 311 ASP B CA 1
ATOM 6723 C C . ASP B 1 311 ? 5.207 0.432 -6.344 1 91.75 311 ASP B C 1
ATOM 6725 O O . ASP B 1 311 ? 5.289 1.604 -5.977 1 91.75 311 ASP B O 1
ATOM 6729 N N . ILE B 1 312 ? 4.445 -0.421 -5.75 1 89.75 312 ILE B N 1
ATOM 6730 C CA . ILE B 1 312 ? 3.602 -0.019 -4.633 1 89.75 312 ILE B CA 1
ATOM 6731 C C . ILE B 1 312 ? 4.473 0.396 -3.449 1 89.75 312 ILE B C 1
ATOM 6733 O O . ILE B 1 312 ? 4.18 1.382 -2.77 1 89.75 312 ILE B O 1
ATOM 6737 N N . ALA B 1 313 ? 5.504 -0.432 -3.227 1 90.5 313 ALA B N 1
ATOM 6738 C CA . ALA B 1 313 ? 6.414 -0.09 -2.133 1 90.5 313 ALA B CA 1
ATOM 6739 C C . ALA B 1 313 ? 7.035 1.287 -2.348 1 90.5 313 ALA B C 1
ATOM 6741 O O . ALA B 1 313 ? 7.082 2.104 -1.424 1 90.5 313 ALA B O 1
ATOM 6742 N N . ASP B 1 314 ? 7.434 1.61 -3.564 1 90.12 314 ASP B N 1
ATOM 6743 C CA . ASP B 1 314 ? 8.07 2.881 -3.896 1 90.12 314 ASP B CA 1
ATOM 6744 C C . ASP B 1 314 ? 7.086 4.039 -3.764 1 90.12 314 ASP B C 1
ATOM 6746 O O . ASP B 1 314 ? 7.406 5.07 -3.166 1 90.12 314 ASP B O 1
ATOM 6750 N N . ARG B 1 315 ? 5.996 3.857 -4.293 1 86.19 315 ARG B N 1
ATOM 6751 C CA . ARG B 1 315 ? 4.996 4.922 -4.301 1 86.19 315 ARG B CA 1
ATOM 6752 C C . ARG B 1 315 ? 4.527 5.242 -2.887 1 86.19 315 ARG B C 1
ATOM 6754 O O . ARG B 1 315 ? 4.391 6.41 -2.52 1 86.19 315 ARG B O 1
ATOM 6761 N N . LEU B 1 316 ? 4.289 4.254 -2.104 1 85.38 316 LEU B N 1
ATOM 6762 C CA . LEU B 1 316 ? 3.836 4.473 -0.734 1 85.38 316 LEU B CA 1
ATOM 6763 C C . LEU B 1 316 ? 4.953 5.055 0.124 1 85.38 316 LEU B C 1
ATOM 6765 O O . LEU B 1 316 ? 4.703 5.898 0.987 1 85.38 316 LEU B O 1
ATOM 6769 N N . SER B 1 317 ? 6.145 4.578 -0.159 1 88.81 317 SER B N 1
ATOM 6770 C CA . SER B 1 317 ? 7.289 5.164 0.531 1 88.81 317 SER B CA 1
ATOM 6771 C C . SER B 1 317 ? 7.395 6.66 0.251 1 88.81 317 SER B C 1
ATOM 6773 O O . SER B 1 317 ? 7.582 7.457 1.173 1 88.81 317 SER B O 1
ATOM 6775 N N . THR B 1 318 ? 7.27 7.055 -0.933 1 86.88 318 THR B N 1
ATOM 6776 C CA . THR B 1 318 ? 7.336 8.453 -1.33 1 86.88 318 THR B CA 1
ATOM 6777 C C . THR B 1 318 ? 6.211 9.258 -0.681 1 86.88 318 THR B C 1
ATOM 6779 O O . THR B 1 318 ? 6.441 10.336 -0.14 1 86.88 318 THR B O 1
ATOM 6782 N N . THR B 1 319 ? 5.055 8.711 -0.729 1 83.38 319 THR B N 1
ATOM 6783 C CA . THR B 1 319 ? 3.887 9.375 -0.156 1 83.38 319 THR B CA 1
ATOM 6784 C C . THR B 1 319 ? 4.059 9.57 1.349 1 83.38 319 THR B C 1
ATOM 6786 O O . THR B 1 319 ? 3.838 10.664 1.869 1 83.38 319 THR B O 1
ATOM 6789 N N . LEU B 1 320 ? 4.441 8.562 2.012 1 84.19 320 LEU B N 1
ATOM 6790 C CA . LEU B 1 320 ? 4.598 8.609 3.463 1 84.19 320 LEU B CA 1
ATOM 6791 C C . LEU B 1 320 ? 5.727 9.555 3.855 1 84.19 320 LEU B C 1
ATOM 6793 O O . LEU B 1 320 ? 5.648 10.227 4.887 1 84.19 320 LEU B O 1
ATOM 6797 N N . THR B 1 321 ? 6.758 9.641 3.055 1 86.12 321 THR B N 1
ATOM 6798 C CA . THR B 1 321 ? 7.832 10.602 3.281 1 86.12 321 THR B CA 1
ATOM 6799 C C . THR B 1 321 ? 7.309 12.031 3.178 1 86.12 321 THR B C 1
ATOM 6801 O O . THR B 1 321 ? 7.668 12.891 3.984 1 86.12 321 THR B O 1
ATOM 6804 N N . GLN B 1 322 ? 6.484 12.242 2.281 1 83.12 322 GLN B N 1
ATOM 6805 C CA . GLN B 1 322 ? 5.887 13.562 2.111 1 83.12 322 GLN B CA 1
ATOM 6806 C C . GLN B 1 322 ? 4.992 13.914 3.297 1 83.12 322 GLN B C 1
ATOM 6808 O O . GLN B 1 322 ? 4.98 15.062 3.752 1 83.12 322 GLN B O 1
ATOM 6813 N N . VAL B 1 323 ? 4.25 13.016 3.76 1 82.19 323 VAL B N 1
ATOM 6814 C CA . VAL B 1 323 ? 3.41 13.227 4.934 1 82.19 323 VAL B CA 1
ATOM 6815 C C . VAL B 1 323 ? 4.285 13.547 6.141 1 82.19 323 VAL B C 1
ATOM 6817 O O . VAL B 1 323 ? 3.949 14.422 6.941 1 82.19 323 VAL B O 1
ATOM 6820 N N . ARG B 1 324 ? 5.383 12.875 6.242 1 84.62 324 ARG B N 1
ATOM 6821 C CA . ARG B 1 324 ? 6.324 13.141 7.324 1 84.62 324 ARG B CA 1
ATOM 6822 C C . ARG B 1 324 ? 6.848 14.57 7.254 1 84.62 324 ARG B C 1
ATOM 6824 O O . ARG B 1 324 ? 6.926 15.258 8.273 1 84.62 324 ARG B O 1
ATOM 6831 N N . GLU B 1 325 ? 7.199 14.977 6.105 1 84.56 325 GLU B N 1
ATOM 6832 C CA . GLU B 1 325 ? 7.684 16.344 5.898 1 84.56 325 GLU B CA 1
ATOM 6833 C C . GLU B 1 325 ? 6.609 17.359 6.25 1 84.56 325 GLU B C 1
ATOM 6835 O O . GLU B 1 325 ? 6.895 18.375 6.902 1 84.56 325 GLU B O 1
ATOM 6840 N N . SER B 1 326 ? 5.449 17.062 5.82 1 81.19 326 SER B N 1
ATOM 6841 C CA . SER B 1 326 ? 4.332 17.953 6.141 1 81.19 326 SER B CA 1
ATOM 6842 C C . SER B 1 326 ? 4.086 18 7.645 1 81.19 326 SER B C 1
ATOM 6844 O O . SER B 1 326 ? 3.824 19.078 8.195 1 81.19 326 SER B O 1
ATOM 6846 N N . SER B 1 327 ? 4.121 16.922 8.312 1 81.94 327 SER B N 1
ATOM 6847 C CA . SER B 1 327 ? 3.955 16.859 9.758 1 81.94 327 SER B CA 1
ATOM 6848 C C . SER B 1 327 ? 5.004 17.703 10.469 1 81.94 327 SER B C 1
ATOM 6850 O O . SER B 1 327 ? 4.688 18.422 11.422 1 81.94 327 SER B O 1
ATOM 6852 N N . SER B 1 328 ? 6.215 17.656 10 1 83.5 328 SER B N 1
ATOM 6853 C CA . SER B 1 328 ? 7.293 18.453 10.562 1 83.5 328 SER B CA 1
ATOM 6854 C C . SER B 1 328 ? 7.016 19.953 10.398 1 83.5 328 SER B C 1
ATOM 6856 O O . SER B 1 328 ? 7.262 20.734 11.312 1 83.5 328 SER B O 1
ATOM 6858 N N . GLN B 1 329 ? 6.531 20.234 9.328 1 80 329 GLN B N 1
ATOM 6859 C CA . GLN B 1 329 ? 6.219 21.641 9.062 1 80 329 GLN B CA 1
ATOM 6860 C C . GLN B 1 329 ? 5.059 22.125 9.93 1 80 329 GLN B C 1
ATOM 6862 O O . GLN B 1 329 ? 5.062 23.25 10.406 1 80 329 GLN B O 1
ATOM 6867 N N . VAL B 1 330 ? 4.094 21.297 10.086 1 77.69 330 VAL B N 1
ATOM 6868 C CA . VAL B 1 330 ? 2.971 21.625 10.961 1 77.69 330 VAL B CA 1
ATOM 6869 C C . VAL B 1 330 ? 3.467 21.797 12.398 1 77.69 330 VAL B C 1
ATOM 6871 O O . VAL B 1 330 ? 3.049 22.734 13.094 1 77.69 330 VAL B O 1
ATOM 6874 N N . SER B 1 331 ? 4.359 20.969 12.812 1 81.56 331 SER B N 1
ATOM 6875 C CA . SER B 1 331 ? 4.949 21.094 14.141 1 81.56 331 SER B CA 1
ATOM 6876 C C . SER B 1 331 ? 5.707 22.406 14.297 1 81.56 331 SER B C 1
ATOM 6878 O O . SER B 1 331 ? 5.574 23.078 15.32 1 81.56 331 SER B O 1
ATOM 6880 N N . ALA B 1 332 ? 6.453 22.719 13.312 1 81.06 332 ALA B N 1
ATOM 6881 C CA . ALA B 1 332 ? 7.184 23.984 13.336 1 81.06 332 ALA B CA 1
ATOM 6882 C C . ALA B 1 332 ? 6.227 25.172 13.367 1 81.06 332 ALA B C 1
ATOM 6884 O O . ALA B 1 332 ? 6.465 26.141 14.094 1 81.06 332 ALA B O 1
ATOM 6885 N N . GLY B 1 333 ? 5.242 24.984 12.555 1 74.69 333 GLY B N 1
ATOM 6886 C CA . GLY B 1 333 ? 4.223 26.031 12.578 1 74.69 333 GLY B CA 1
ATOM 6887 C C . GLY B 1 333 ? 3.545 26.172 13.93 1 74.69 333 GLY B C 1
ATOM 6888 O O . GLY B 1 333 ? 3.34 27.281 14.414 1 74.69 333 GLY B O 1
ATOM 6889 N N . ALA B 1 334 ? 3.201 25.125 14.586 1 78 334 ALA B N 1
ATOM 6890 C CA . ALA B 1 334 ? 2.598 25.125 15.914 1 78 334 ALA B CA 1
ATOM 6891 C C . ALA B 1 334 ? 3.518 25.781 16.938 1 78 334 ALA B C 1
ATOM 6893 O O . ALA B 1 334 ? 3.064 26.562 17.781 1 78 334 ALA B O 1
ATOM 6894 N N . GLN B 1 335 ? 4.785 25.531 16.875 1 80.44 335 GLN B N 1
ATOM 6895 C CA . GLN B 1 335 ? 5.758 26.125 17.781 1 80.44 335 GLN B CA 1
ATOM 6896 C C . GLN B 1 335 ? 5.848 27.641 17.594 1 80.44 335 GLN B C 1
ATOM 6898 O O . GLN B 1 335 ? 5.887 28.391 18.562 1 80.44 335 GLN B O 1
ATOM 6903 N N . ASN B 1 336 ? 5.918 27.984 16.344 1 79.88 336 ASN B N 1
ATOM 6904 C CA . ASN B 1 336 ? 5.953 29.406 16.047 1 79.88 336 ASN B CA 1
ATOM 6905 C C . ASN B 1 336 ? 4.711 30.125 16.562 1 79.88 336 ASN B C 1
ATOM 6907 O O . ASN B 1 336 ? 4.805 31.234 17.109 1 79.88 336 ASN B O 1
ATOM 6911 N N . MET B 1 337 ? 3.643 29.469 16.438 1 73.19 337 MET B N 1
ATOM 6912 C CA . MET B 1 337 ? 2.385 30.031 16.906 1 73.19 337 MET B CA 1
ATOM 6913 C C . MET B 1 337 ? 2.379 30.141 18.438 1 73.19 337 MET B C 1
ATOM 6915 O O . MET B 1 337 ? 1.905 31.125 19 1 73.19 337 MET B O 1
ATOM 6919 N N . SER B 1 338 ? 2.842 29.188 19.094 1 79.69 338 SER B N 1
ATOM 6920 C CA . SER B 1 338 ? 2.936 29.188 20.547 1 79.69 338 SER B CA 1
ATOM 6921 C C . SER B 1 338 ? 3.834 30.328 21.031 1 79.69 338 SER B C 1
ATOM 6923 O O . SER B 1 338 ? 3.496 31.016 22 1 79.69 338 SER B O 1
ATOM 6925 N N . GLU B 1 339 ? 4.922 30.516 20.391 1 81.69 339 GLU B N 1
ATOM 6926 C CA . GLU B 1 339 ? 5.836 31.594 20.734 1 81.69 339 GLU B CA 1
ATOM 6927 C C . GLU B 1 339 ? 5.191 32.969 20.5 1 81.69 339 GLU B C 1
ATOM 6929 O O . GLU B 1 339 ? 5.344 33.875 21.312 1 81.69 339 GLU B O 1
ATOM 6934 N N . GLY B 1 340 ? 4.535 32.938 19.359 1 72.75 340 GLY B N 1
ATOM 6935 C CA . GLY B 1 340 ? 3.805 34.188 19.094 1 72.75 340 GLY B CA 1
ATOM 6936 C C . GLY B 1 340 ? 2.725 34.469 20.109 1 72.75 340 GLY B C 1
ATOM 6937 O O . GLY B 1 340 ? 2.562 35.625 20.531 1 72.75 340 GLY B O 1
ATOM 6938 N N . ALA B 1 341 ? 1.991 33.469 20.547 1 76.5 341 ALA B N 1
ATOM 6939 C CA . ALA B 1 341 ? 0.946 33.625 21.547 1 76.5 341 ALA B CA 1
ATOM 6940 C C . ALA B 1 341 ? 1.532 34.062 22.891 1 76.5 341 ALA B C 1
ATOM 6942 O O . ALA B 1 341 ? 0.961 34.906 23.562 1 76.5 341 ALA B O 1
ATOM 6943 N N . THR B 1 342 ? 2.639 33.562 23.266 1 80.31 342 THR B N 1
ATOM 6944 C CA . THR B 1 342 ? 3.309 33.938 24.5 1 80.31 342 THR B CA 1
ATOM 6945 C C . THR B 1 342 ? 3.756 35.406 24.453 1 80.31 342 THR B C 1
ATOM 6947 O O . THR B 1 342 ? 3.566 36.125 25.422 1 80.31 342 THR B O 1
ATOM 6950 N N . ALA B 1 343 ? 4.328 35.75 23.344 1 77.12 343 ALA B N 1
ATOM 6951 C CA . ALA B 1 343 ? 4.773 37.125 23.172 1 77.12 343 ALA B CA 1
ATOM 6952 C C . ALA B 1 343 ? 3.598 38.094 23.266 1 77.12 343 ALA B C 1
ATOM 6954 O O . ALA B 1 343 ? 3.707 39.156 23.875 1 77.12 343 ALA B O 1
ATOM 6955 N N . LEU B 1 344 ? 2.543 37.656 22.641 1 73.88 344 LEU B N 1
ATOM 6956 C CA . LEU B 1 344 ? 1.335 38.469 22.672 1 73.88 344 LEU B CA 1
ATOM 6957 C C . LEU B 1 344 ? 0.79 38.594 24.094 1 73.88 344 LEU B C 1
ATOM 6959 O O . LEU B 1 344 ? 0.372 39.688 24.516 1 73.88 344 LEU B O 1
ATOM 6963 N N . ALA B 1 345 ? 0.727 37.531 24.812 1 80.38 345 ALA B N 1
ATOM 6964 C CA . ALA B 1 345 ? 0.239 37.531 26.188 1 80.38 345 ALA B CA 1
ATOM 6965 C C . ALA B 1 345 ? 1.107 38.406 27.078 1 80.38 345 ALA B C 1
ATOM 6967 O O . ALA B 1 345 ? 0.591 39.188 27.891 1 80.38 345 ALA B O 1
ATOM 6968 N N . GLU B 1 346 ? 2.379 38.312 26.969 1 81.44 346 GLU B N 1
ATOM 6969 C CA . GLU B 1 346 ? 3.311 39.156 27.734 1 81.44 346 GLU B CA 1
ATOM 6970 C C . GLU B 1 346 ? 3.143 40.625 27.391 1 81.44 346 GLU B C 1
ATOM 6972 O O . GLU B 1 346 ? 3.143 41.469 28.281 1 81.44 346 GLU B O 1
ATOM 6977 N N . GLY B 1 347 ? 3.057 40.781 26.078 1 73.75 347 GLY B N 1
ATOM 6978 C CA . GLY B 1 347 ? 2.801 42.156 25.656 1 73.75 347 GLY B CA 1
ATOM 6979 C C . GLY B 1 347 ? 1.516 42.719 26.219 1 73.75 347 GLY B C 1
ATOM 6980 O O . GLY B 1 347 ? 1.487 43.875 26.688 1 73.75 347 GLY B O 1
ATOM 6981 N N . ALA B 1 348 ? 0.478 41.938 26.188 1 77 348 ALA B N 1
ATOM 6982 C CA . ALA B 1 348 ? -0.81 42.344 26.734 1 77 348 ALA B CA 1
ATOM 6983 C C . ALA B 1 348 ? -0.709 42.625 28.234 1 77 348 ALA B C 1
ATOM 6985 O O . ALA B 1 348 ? -1.293 43.594 28.734 1 77 348 ALA B O 1
ATOM 6986 N N . THR B 1 349 ? 0.014 41.875 28.969 1 81.31 349 THR B N 1
ATOM 6987 C CA . THR B 1 349 ? 0.21 42.094 30.406 1 81.31 349 THR B CA 1
ATOM 6988 C C . THR B 1 349 ? 0.953 43.375 30.688 1 81.31 349 THR B C 1
ATOM 6990 O O . THR B 1 349 ? 0.562 44.156 31.562 1 81.31 349 THR B O 1
ATOM 6993 N N . ASP B 1 350 ? 1.96 43.625 29.891 1 81 350 ASP B N 1
ATOM 6994 C CA . ASP B 1 350 ? 2.732 44.844 30.031 1 81 350 ASP B CA 1
ATOM 6995 C C . ASP B 1 350 ? 1.871 46.094 29.734 1 81 350 ASP B C 1
ATOM 6997 O O . ASP B 1 350 ? 1.952 47.094 30.453 1 81 350 ASP B O 1
ATOM 7001 N N . GLN B 1 351 ? 1.098 45.875 28.75 1 77.69 351 GLN B N 1
ATOM 7002 C CA . GLN B 1 351 ? 0.221 46.969 28.375 1 77.69 351 GLN B CA 1
ATOM 7003 C C . GLN B 1 351 ? -0.832 47.219 29.453 1 77.69 351 GLN B C 1
ATOM 7005 O O . GLN B 1 351 ? -1.179 48.375 29.734 1 77.69 351 GLN B O 1
ATOM 7010 N N . ALA B 1 352 ? -1.344 46.188 30.031 1 80.62 352 ALA B N 1
ATOM 7011 C CA . ALA B 1 352 ? -2.326 46.344 31.109 1 80.62 352 ALA B CA 1
ATOM 7012 C C . ALA B 1 352 ? -1.735 47.125 32.281 1 80.62 352 ALA B C 1
ATOM 7014 O O . ALA B 1 352 ? -2.396 47.969 32.875 1 80.62 352 ALA B O 1
ATOM 7015 N N . ALA B 1 353 ? -0.511 46.875 32.656 1 82.88 353 ALA B N 1
ATOM 7016 C CA . ALA B 1 353 ? 0.177 47.562 33.75 1 82.88 353 ALA B CA 1
ATOM 7017 C C . ALA B 1 353 ? 0.394 49.031 33.375 1 82.88 353 ALA B C 1
ATOM 7019 O O . ALA B 1 353 ? 0.195 49.906 34.219 1 82.88 353 ALA B O 1
ATOM 7020 N N . ALA B 1 354 ? 0.816 49.188 32.125 1 78.12 354 ALA B N 1
ATOM 7021 C CA . ALA B 1 354 ? 1.038 50.531 31.672 1 78.12 354 ALA B CA 1
ATOM 7022 C C . ALA B 1 354 ? -0.259 51.344 31.703 1 78.12 354 ALA B C 1
ATOM 7024 O O . ALA B 1 354 ? -0.261 52.531 32.094 1 78.12 354 ALA B O 1
ATOM 7025 N N . ILE B 1 355 ? -1.348 50.75 31.359 1 82.62 355 ILE B N 1
ATOM 7026 C CA . ILE B 1 355 ? -2.658 51.375 31.328 1 82.62 355 ILE B CA 1
ATOM 7027 C C . ILE B 1 355 ? -3.082 51.75 32.75 1 82.62 355 ILE B C 1
ATOM 7029 O O . ILE B 1 355 ? -3.639 52.812 33 1 82.62 355 ILE B O 1
ATOM 7033 N N . GLN B 1 356 ? -2.83 50.938 33.75 1 84.81 356 GLN B N 1
ATOM 7034 C CA . GLN B 1 356 ? -3.156 51.219 35.125 1 84.81 356 GLN B CA 1
ATOM 7035 C C . GLN B 1 356 ? -2.402 52.438 35.625 1 84.81 356 GLN B C 1
ATOM 7037 O O . GLN B 1 356 ? -2.982 53.312 36.312 1 84.81 356 GLN B O 1
ATOM 7042 N N . GLN B 1 357 ? -1.16 52.406 35.312 1 80.75 357 GLN B N 1
ATOM 7043 C CA . GLN B 1 357 ? -0.349 53.531 35.719 1 80.75 357 GLN B CA 1
ATOM 7044 C C . GLN B 1 357 ? -0.837 54.844 35.062 1 80.75 357 GLN B C 1
ATOM 7046 O O . GLN B 1 357 ? -0.899 55.875 35.688 1 80.75 357 GLN B O 1
ATOM 7051 N N . LEU B 1 358 ? -1.146 54.719 33.75 1 79.75 358 LEU B N 1
ATOM 7052 C CA . LEU B 1 358 ? -1.634 55.875 33 1 79.75 358 LEU B CA 1
ATOM 7053 C C . LEU B 1 358 ? -2.949 56.375 33.594 1 79.75 358 LEU B C 1
ATOM 7055 O O . LEU B 1 358 ? -3.16 57.594 33.688 1 79.75 358 LEU B O 1
ATOM 7059 N N . THR B 1 359 ? -3.834 55.5 33.969 1 84.62 359 THR B N 1
ATOM 7060 C CA . THR B 1 359 ? -5.121 55.875 34.531 1 84.62 359 THR B CA 1
ATOM 7061 C C . THR B 1 359 ? -4.922 56.625 35.844 1 84.62 359 THR B C 1
ATOM 7063 O O . THR B 1 359 ? -5.605 57.625 36.094 1 84.62 359 THR B O 1
ATOM 7066 N N . ALA B 1 360 ? -4.012 56.156 36.656 1 83.12 360 ALA B N 1
ATOM 7067 C CA . ALA B 1 360 ? -3.707 56.844 37.906 1 83.12 360 ALA B CA 1
ATOM 7068 C C . ALA B 1 360 ? -3.141 58.219 37.656 1 83.12 360 ALA B C 1
ATOM 7070 O O . ALA B 1 360 ? -3.531 59.188 38.344 1 83.12 360 ALA B O 1
ATOM 7071 N N . SER B 1 361 ? -2.219 58.25 36.75 1 79.69 361 SER B N 1
ATOM 7072 C CA . SER B 1 361 ? -1.585 59.5 36.438 1 79.69 361 SER B CA 1
ATOM 7073 C C . SER B 1 361 ? -2.598 60.531 35.906 1 79.69 361 SER B C 1
ATOM 7075 O O . SER B 1 361 ? -2.576 61.688 36.281 1 79.69 361 SER B O 1
ATOM 7077 N N . VAL B 1 362 ? -3.455 60.062 35.031 1 82.94 362 VAL B N 1
ATOM 7078 C CA . VAL B 1 362 ? -4.477 60.906 34.438 1 82.94 362 VAL B CA 1
ATOM 7079 C C . VAL B 1 362 ? -5.441 61.375 35.531 1 82.94 362 VAL B C 1
ATOM 7081 O O . VAL B 1 362 ? -5.867 62.562 35.531 1 82.94 362 VAL B O 1
ATOM 7084 N N . SER B 1 363 ? -5.832 60.625 36.469 1 84.56 363 SER B N 1
ATOM 7085 C CA . SER B 1 363 ? -6.684 61 37.594 1 84.56 363 SER B CA 1
ATOM 7086 C C . SER B 1 363 ? -6.035 62.094 38.438 1 84.56 363 SER B C 1
ATOM 7088 O O . SER B 1 363 ? -6.695 63.062 38.812 1 84.56 363 SER B O 1
ATOM 7090 N N . THR B 1 364 ? -4.82 61.875 38.688 1 81.88 364 THR B N 1
ATOM 7091 C CA . THR B 1 364 ? -4.078 62.844 39.5 1 81.88 364 THR B CA 1
ATOM 7092 C C . THR B 1 364 ? -4.027 64.188 38.781 1 81.88 364 THR B C 1
ATOM 7094 O O . THR B 1 364 ? -4.285 65.25 39.406 1 81.88 364 THR B O 1
ATOM 7097 N N . VAL B 1 365 ? -3.717 64.062 37.5 1 80.56 365 VAL B N 1
ATOM 7098 C CA . VAL B 1 365 ? -3.623 65.312 36.719 1 80.56 365 VAL B CA 1
ATOM 7099 C C . VAL B 1 365 ? -4.992 66 36.656 1 80.56 365 VAL B C 1
ATOM 7101 O O . VAL B 1 365 ? -5.09 67.25 36.719 1 80.56 365 VAL B O 1
ATOM 7104 N N . THR B 1 366 ? -6.016 65.312 36.531 1 83.19 366 THR B N 1
ATOM 7105 C CA . THR B 1 366 ? -7.375 65.812 36.5 1 83.19 366 THR B CA 1
ATOM 7106 C C . THR B 1 366 ? -7.703 66.562 37.812 1 83.19 366 THR B C 1
ATOM 7108 O O . THR B 1 366 ? -8.266 67.625 37.812 1 83.19 366 THR B O 1
ATOM 7111 N N . GLU B 1 367 ? -7.379 65.938 38.938 1 83.56 367 GLU B N 1
ATOM 7112 C CA . GLU B 1 367 ? -7.598 66.562 40.25 1 83.56 367 GLU B CA 1
ATOM 7113 C C . GLU B 1 367 ? -6.797 67.812 40.375 1 83.56 367 GLU B C 1
ATOM 7115 O O . GLU B 1 367 ? -7.309 68.812 40.906 1 83.56 367 GLU B O 1
ATOM 7120 N N . GLN B 1 368 ? -5.605 67.75 39.906 1 75.69 368 GLN B N 1
ATOM 7121 C CA . GLN B 1 368 ? -4.742 68.938 39.969 1 75.69 368 GLN B CA 1
ATOM 7122 C C . GLN B 1 368 ? -5.309 70.062 39.156 1 75.69 368 GLN B C 1
ATOM 7124 O O . GLN B 1 368 ? -5.273 71.188 39.562 1 75.69 368 GLN B O 1
ATOM 7129 N N . THR B 1 369 ? -5.781 69.75 38.031 1 79.56 369 THR B N 1
ATOM 7130 C CA . THR B 1 369 ? -6.371 70.75 37.125 1 79.56 369 THR B CA 1
ATOM 7131 C C . THR B 1 369 ? -7.602 71.375 37.781 1 79.56 369 THR B C 1
ATOM 7133 O O . THR B 1 369 ? -7.801 72.562 37.656 1 79.56 369 THR B O 1
ATOM 7136 N N . ARG B 1 370 ? -8.422 70.625 38.5 1 83.69 370 ARG B N 1
ATOM 7137 C CA . ARG B 1 370 ? -9.594 71.188 39.188 1 83.69 370 ARG B CA 1
ATOM 7138 C C . ARG B 1 370 ? -9.195 72.125 40.312 1 83.69 370 ARG B C 1
ATOM 7140 O O . ARG B 1 370 ? -9.805 73.188 40.5 1 83.69 370 ARG B O 1
ATOM 7147 N N . ASN B 1 371 ? -8.18 71.688 40.938 1 81.31 371 ASN B N 1
ATOM 7148 C CA . ASN B 1 371 ? -7.688 72.562 42.031 1 81.31 371 ASN B CA 1
ATOM 7149 C C . ASN B 1 371 ? -7.168 73.875 41.5 1 81.31 371 ASN B C 1
ATOM 7151 O O . ASN B 1 371 ? -7.395 74.938 42.125 1 81.31 371 ASN B O 1
ATOM 7155 N N . VAL B 1 372 ? -6.484 73.812 40.406 1 75.44 372 VAL B N 1
ATOM 7156 C CA . VAL B 1 372 ? -5.961 75 39.812 1 75.44 372 VAL B CA 1
ATOM 7157 C C . VAL B 1 372 ? -7.121 75.875 39.375 1 75.44 372 VAL B C 1
ATOM 7159 O O . VAL B 1 372 ? -7.074 77.125 39.562 1 75.44 372 VAL B O 1
ATOM 7162 N N . ALA B 1 373 ? -8.125 75.312 38.812 1 76.44 373 ALA B N 1
ATOM 7163 C CA . ALA B 1 373 ? -9.305 76.062 38.375 1 76.44 373 ALA B CA 1
ATOM 7164 C C . ALA B 1 373 ? -9.984 76.688 39.594 1 76.44 373 ALA B C 1
ATOM 7166 O O . ALA B 1 373 ? -10.375 77.875 39.5 1 76.44 373 ALA B O 1
ATOM 7167 N N . ASP B 1 374 ? -10.125 76.062 40.688 1 81.69 374 ASP B N 1
ATOM 7168 C CA . ASP B 1 374 ? -10.734 76.562 41.906 1 81.69 374 ASP B CA 1
ATOM 7169 C C . ASP B 1 374 ? -9.898 77.688 42.5 1 81.69 374 ASP B C 1
ATOM 7171 O O . ASP B 1 374 ? -10.445 78.75 42.938 1 81.69 374 ASP B O 1
ATOM 7175 N N . ALA B 1 375 ? -8.641 77.375 42.5 1 73.81 375 ALA B N 1
ATOM 7176 C CA . ALA B 1 375 ? -7.738 78.375 43.031 1 73.81 375 ALA B CA 1
ATOM 7177 C C . ALA B 1 375 ? -7.797 79.625 42.188 1 73.81 375 ALA B C 1
ATOM 7179 O O . ALA B 1 375 ? -7.766 80.75 42.719 1 73.81 375 ALA B O 1
ATOM 7180 N N . ALA B 1 376 ? -7.922 79.5 40.906 1 73.88 376 ALA B N 1
ATOM 7181 C CA . ALA B 1 376 ? -8.023 80.625 40.031 1 73.88 376 ALA B CA 1
ATOM 7182 C C . ALA B 1 376 ? -9.312 81.438 40.25 1 73.88 376 ALA B C 1
ATOM 7184 O O . ALA B 1 376 ? -9.32 82.688 40.25 1 73.88 376 ALA B O 1
ATOM 7185 N N . GLU B 1 377 ? -10.398 80.75 40.5 1 79 377 GLU B N 1
ATOM 7186 C CA . GLU B 1 377 ? -11.688 81.438 40.75 1 79 377 GLU B CA 1
ATOM 7187 C C . GLU B 1 377 ? -11.656 82.188 42.062 1 79 377 GLU B C 1
ATOM 7189 O O . GLU B 1 377 ? -12.141 83.312 42.125 1 79 377 GLU B O 1
ATOM 7194 N N . GLN B 1 378 ? -11.172 81.562 43.094 1 79.62 378 GLN B N 1
ATOM 7195 C CA . GLN B 1 378 ? -11.07 82.25 44.375 1 79.62 378 GLN B CA 1
ATOM 7196 C C . GLN B 1 378 ? -10.164 83.438 44.281 1 79.62 378 GLN B C 1
ATOM 7198 O O . GLN B 1 378 ? -10.469 84.5 44.875 1 79.62 378 GLN B O 1
ATOM 7203 N N . SER B 1 379 ? -9.055 83.188 43.562 1 74 379 SER B N 1
ATOM 7204 C CA . SER B 1 379 ? -8.125 84.312 43.375 1 74 379 SER B CA 1
ATOM 7205 C C . SER B 1 379 ? -8.789 85.438 42.656 1 74 379 SER B C 1
ATOM 7207 O O . SER B 1 379 ? -8.547 86.625 42.969 1 74 379 SER B O 1
ATOM 7209 N N . ASN B 1 380 ? -9.609 85.188 41.688 1 75.94 380 ASN B N 1
ATOM 7210 C CA . ASN B 1 380 ? -10.352 86.188 40.969 1 75.94 380 ASN B CA 1
ATOM 7211 C C . ASN B 1 380 ? -11.305 86.938 41.906 1 75.94 380 ASN B C 1
ATOM 7213 O O . ASN B 1 380 ? -11.422 88.188 41.812 1 75.94 380 ASN B O 1
ATOM 7217 N N . GLU B 1 381 ? -11.992 86.312 42.781 1 81.88 381 GLU B N 1
ATOM 7218 C CA . GLU B 1 381 ? -12.906 86.938 43.719 1 81.88 381 GLU B CA 1
ATOM 7219 C C . GLU B 1 381 ? -12.156 87.812 44.688 1 81.88 381 GLU B C 1
ATOM 7221 O O . GLU B 1 381 ? -12.609 88.938 44.969 1 81.88 381 GLU B O 1
ATOM 7226 N N . MET B 1 382 ? -11.07 87.312 45.062 1 74.5 382 MET B N 1
ATOM 7227 C CA . MET B 1 382 ? -10.273 88.062 46 1 74.5 382 MET B CA 1
ATOM 7228 C C . MET B 1 382 ? -9.719 89.312 45.312 1 74.5 382 MET B C 1
ATOM 7230 O O . MET B 1 382 ? -9.672 90.438 45.906 1 74.5 382 MET B O 1
ATOM 7234 N N . ALA B 1 383 ? -9.328 89.125 44.062 1 73.88 383 ALA B N 1
ATOM 7235 C CA . ALA B 1 383 ? -8.836 90.25 43.281 1 73.88 383 ALA B CA 1
ATOM 7236 C C . ALA B 1 383 ? -9.922 91.312 43.125 1 73.88 383 ALA B C 1
ATOM 7238 O O . ALA B 1 383 ? -9.641 92.562 43.156 1 73.88 383 ALA B O 1
ATOM 7239 N N . GLN B 1 384 ? -11.148 90.938 42.969 1 79.38 384 GLN B N 1
ATOM 7240 C CA . GLN B 1 384 ? -12.266 91.875 42.844 1 79.38 384 GLN B CA 1
ATOM 7241 C C . GLN B 1 384 ? -12.508 92.625 44.156 1 79.38 384 GLN B C 1
ATOM 7243 O O . GLN B 1 384 ? -12.797 93.812 44.156 1 79.38 384 GLN B O 1
ATOM 7248 N N . LYS B 1 385 ? -12.398 91.875 45.188 1 80.19 385 LYS B N 1
ATOM 7249 C CA . LYS B 1 385 ? -12.539 92.5 46.5 1 80.19 385 LYS B CA 1
ATOM 7250 C C . LYS B 1 385 ? -11.445 93.562 46.719 1 80.19 385 LYS B C 1
ATOM 7252 O O . LYS B 1 385 ? -11.711 94.625 47.219 1 80.19 385 LYS B O 1
ATOM 7257 N N . VAL B 1 386 ? -10.211 93.125 46.344 1 76.69 386 VAL B N 1
ATOM 7258 C CA . VAL B 1 386 ? -9.078 94.062 46.469 1 76.69 386 VAL B CA 1
ATOM 7259 C C . VAL B 1 386 ? -9.344 95.312 45.625 1 76.69 386 VAL B C 1
ATOM 7261 O O . VAL B 1 386 ? -9.07 96.438 46.062 1 76.69 386 VAL B O 1
ATOM 7264 N N . LYS B 1 387 ? -9.867 95.125 44.469 1 77.94 387 LYS B N 1
ATOM 7265 C CA . LYS B 1 387 ? -10.195 96.25 43.594 1 77.94 387 LYS B CA 1
ATOM 7266 C C . LYS B 1 387 ? -11.211 97.188 44.25 1 77.94 387 LYS B C 1
ATOM 7268 O O . LYS B 1 387 ? -11.047 98.438 44.188 1 77.94 387 LYS B O 1
ATOM 7273 N N . GLU B 1 388 ? -12.203 96.688 44.875 1 82.12 388 GLU B N 1
ATOM 7274 C CA . GLU B 1 388 ? -13.227 97.438 45.531 1 82.12 388 GLU B CA 1
ATOM 7275 C C . GLU B 1 388 ? -12.633 98.25 46.719 1 82.12 388 GLU B C 1
ATOM 7277 O O . GLU B 1 388 ? -12.953 99.438 46.906 1 82.12 388 GLU B O 1
ATOM 7282 N N . ASP B 1 389 ? -11.82 97.438 47.406 1 76.69 389 ASP B N 1
ATOM 7283 C CA . ASP B 1 389 ? -11.203 98.062 48.562 1 76.69 389 ASP B CA 1
ATOM 7284 C C . ASP B 1 389 ? -10.273 99.188 48.156 1 76.69 389 ASP B C 1
ATOM 7286 O O . ASP B 1 389 ? -10.242 100.25 48.781 1 76.69 389 ASP B O 1
ATOM 7290 N N . VAL B 1 390 ? -9.617 99 47.094 1 78.5 390 VAL B N 1
ATOM 7291 C CA . VAL B 1 390 ? -8.695 100 46.562 1 78.5 390 VAL B CA 1
ATOM 7292 C C . VAL B 1 390 ? -9.477 101.188 46 1 78.5 390 VAL B C 1
ATOM 7294 O O . VAL B 1 390 ? -9.102 102.375 46.219 1 78.5 390 VAL B O 1
ATOM 7297 N N . ASP B 1 391 ? -10.555 101 45.375 1 80.12 391 ASP B N 1
ATOM 7298 C CA . ASP B 1 391 ? -11.414 102.062 44.875 1 80.12 391 ASP B CA 1
ATOM 7299 C C . ASP B 1 391 ? -11.977 102.875 46 1 80.12 391 ASP B C 1
ATOM 7301 O O . ASP B 1 391 ? -12.008 104.125 45.938 1 80.12 391 ASP B O 1
ATOM 7305 N N . THR B 1 392 ? -12.461 102.188 47 1 80.31 392 THR B N 1
ATOM 7306 C CA . THR B 1 392 ? -12.992 102.875 48.156 1 80.31 392 THR B CA 1
ATOM 7307 C C . THR B 1 392 ? -11.906 103.75 48.812 1 80.31 392 THR B C 1
ATOM 7309 O O . THR B 1 392 ? -12.156 104.875 49.188 1 80.31 392 THR B O 1
ATOM 7312 N N . SER B 1 393 ? -10.734 103.062 48.844 1 77.56 393 SER B N 1
ATOM 7313 C CA . SER B 1 393 ? -9.609 103.812 49.438 1 77.56 393 SER B CA 1
ATOM 7314 C C . SER B 1 393 ? -9.25 105 48.625 1 77.56 393 SER B C 1
ATOM 7316 O O . SER B 1 393 ? -8.953 106.062 49.156 1 77.56 393 SER B O 1
ATOM 7318 N N . ALA B 1 394 ? -9.32 104.938 47.344 1 75.69 394 ALA B N 1
ATOM 7319 C CA . ALA B 1 394 ? -9.039 106.062 46.438 1 75.69 394 ALA B CA 1
ATOM 7320 C C . ALA B 1 394 ? -10.07 107.125 46.594 1 75.69 394 ALA B C 1
ATOM 7322 O O . ALA B 1 394 ? -9.727 108.312 46.594 1 75.69 394 ALA B O 1
ATOM 7323 N N . ARG B 1 395 ? -11.32 106.875 46.875 1 82.75 395 ARG B N 1
ATOM 7324 C CA . ARG B 1 395 ? -12.383 107.812 47.062 1 82.75 395 ARG B CA 1
ATOM 7325 C C . ARG B 1 395 ? -12.211 108.562 48.406 1 82.75 395 ARG B C 1
ATOM 7327 O O . ARG B 1 395 ? -12.383 109.812 48.469 1 82.75 395 ARG B O 1
ATOM 7334 N N . LYS B 1 396 ? -11.867 107.75 49.312 1 78.69 396 LYS B N 1
ATOM 7335 C CA . LYS B 1 396 ? -11.656 108.375 50.625 1 78.69 396 LYS B CA 1
ATOM 7336 C C . LYS B 1 396 ? -10.445 109.312 50.625 1 78.69 396 LYS B C 1
ATOM 7338 O O . LYS B 1 396 ? -10.453 110.375 51.281 1 78.69 396 LYS B O 1
ATOM 7343 N N . MET B 1 397 ? -9.508 108.938 49.812 1 78.06 397 MET B N 1
ATOM 7344 C CA . MET B 1 397 ? -8.32 109.75 49.688 1 78.06 397 MET B CA 1
ATOM 7345 C C . MET B 1 397 ? -8.664 111.062 49.031 1 78.06 397 MET B C 1
ATOM 7347 O O . MET B 1 397 ? -8.086 112.125 49.375 1 78.06 397 MET B O 1
ATOM 7351 N N . HIS B 1 398 ? -9.609 111.125 48.219 1 81.81 398 HIS B N 1
ATOM 7352 C CA . HIS B 1 398 ? -10.102 112.375 47.625 1 81.81 398 HIS B CA 1
ATOM 7353 C C . HIS B 1 398 ? -10.75 113.25 48.688 1 81.81 398 HIS B C 1
ATOM 7355 O O . HIS B 1 398 ? -10.594 114.5 48.625 1 81.81 398 HIS B O 1
ATOM 7361 N N . LEU B 1 399 ? -11.438 112.688 49.594 1 81.62 399 LEU B N 1
ATOM 7362 C CA . L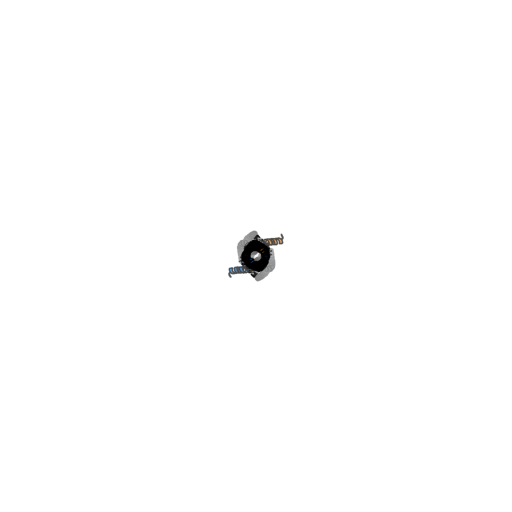EU B 1 399 ? -12.055 113.438 50.688 1 81.62 399 LEU B CA 1
ATOM 7363 C C . LEU B 1 399 ? -10.992 114.062 51.594 1 81.62 399 LEU B C 1
ATOM 7365 O O . LEU B 1 399 ? -11.156 115.188 52.062 1 81.62 399 LEU B O 1
ATOM 7369 N N . VAL B 1 400 ? -9.977 113.25 51.688 1 79.19 400 VAL B N 1
ATOM 7370 C CA . VAL B 1 400 ? -8.844 113.75 52.469 1 79.19 400 VAL B CA 1
ATOM 7371 C C . VAL B 1 400 ? -8.266 114.938 51.75 1 79.19 400 VAL B C 1
ATOM 7373 O O . VAL B 1 400 ? -7.977 116 52.406 1 79.19 400 VAL B O 1
ATOM 7376 N N . THR B 1 401 ? -8.117 114.875 50.469 1 80.94 401 THR B N 1
ATOM 7377 C CA . THR B 1 401 ? -7.602 116 49.656 1 80.94 401 THR B CA 1
ATOM 7378 C C . THR B 1 401 ? -8.508 117.25 49.781 1 80.94 401 THR B C 1
ATOM 7380 O O . THR B 1 401 ? -8.031 118.375 49.938 1 80.94 401 THR B O 1
ATOM 7383 N N . ASP B 1 402 ? -9.766 117 49.812 1 83.25 402 ASP B N 1
ATOM 7384 C CA . ASP B 1 402 ? -10.734 118.125 49.938 1 83.25 402 ASP B CA 1
ATOM 7385 C C . ASP B 1 402 ? -10.656 118.75 51.312 1 83.25 402 ASP B C 1
ATOM 7387 O O . ASP B 1 402 ? -10.719 120 51.438 1 83.25 402 ASP B O 1
ATOM 7391 N N . ALA B 1 403 ? -10.578 117.875 52.25 1 78.88 403 ALA B N 1
ATOM 7392 C CA . ALA B 1 403 ? -10.477 118.375 53.625 1 78.88 403 ALA B CA 1
ATOM 7393 C C . ALA B 1 403 ? -9.219 119.25 53.812 1 78.88 403 ALA B C 1
ATOM 7395 O O . ALA B 1 403 ? -9.266 120.312 54.406 1 78.88 403 ALA B O 1
ATOM 7396 N N . MET B 1 404 ? -8.18 118.812 53.125 1 80.81 404 MET B N 1
ATOM 7397 C CA . MET B 1 404 ? -6.914 119.562 53.219 1 80.81 404 MET B CA 1
ATOM 7398 C C . MET B 1 404 ? -7.008 120.875 52.469 1 80.81 404 MET B C 1
ATOM 7400 O O . MET B 1 404 ? -6.449 121.875 52.938 1 80.81 404 MET B O 1
ATOM 7404 N N . THR B 1 405 ? -7.719 120.938 51.469 1 84.44 405 THR B N 1
ATOM 7405 C CA . THR B 1 405 ? -7.941 122.188 50.719 1 84.44 405 THR B CA 1
ATOM 7406 C C . THR B 1 405 ? -8.758 123.188 51.562 1 84.44 405 THR B C 1
ATOM 7408 O O . THR B 1 405 ? -8.43 124.375 51.625 1 84.44 405 THR B O 1
ATOM 7411 N N . ARG B 1 406 ? -9.75 122.75 52.25 1 83.25 406 ARG B N 1
ATOM 7412 C CA . ARG B 1 406 ? -10.578 123.562 53.094 1 83.25 406 ARG B CA 1
ATOM 7413 C C . ARG B 1 406 ? -9.789 124.125 54.281 1 83.25 406 ARG B C 1
ATOM 7415 O O . ARG B 1 406 ? -9.938 125.25 54.656 1 83.25 406 ARG B O 1
ATOM 7422 N N . ILE B 1 407 ? -9 123.25 54.719 1 82 407 ILE B N 1
ATOM 7423 C CA . ILE B 1 407 ? -8.141 123.625 55.812 1 82 407 ILE B CA 1
ATOM 7424 C C . ILE B 1 407 ? -7.176 124.688 55.375 1 82 407 ILE B C 1
ATOM 7426 O O . ILE B 1 407 ? -6.934 125.688 56.062 1 82 407 ILE B O 1
ATOM 7430 N N . THR B 1 408 ? -6.652 124.562 54.188 1 82.62 408 THR B N 1
ATOM 7431 C CA . THR B 1 408 ? -5.758 125.562 53.594 1 82.62 408 THR B CA 1
ATOM 7432 C C . THR B 1 408 ? -6.465 126.938 53.438 1 82.62 408 THR B C 1
ATOM 7434 O O . THR B 1 408 ? -5.926 127.938 53.812 1 82.62 408 THR B O 1
ATOM 7437 N N . GLU B 1 409 ? -7.691 126.938 53.031 1 86.12 409 GLU B N 1
ATOM 7438 C CA . GLU B 1 409 ? -8.461 128.125 52.812 1 86.12 409 GLU B CA 1
ATOM 7439 C C . GLU B 1 409 ? -8.812 128.875 54.125 1 86.12 409 GLU B C 1
ATOM 7441 O O . GLU B 1 409 ? -8.711 130 54.25 1 86.12 409 GLU B O 1
ATOM 7446 N N . ALA B 1 410 ? -9.203 127.938 54.969 1 80.81 410 ALA B N 1
ATOM 7447 C CA . ALA B 1 410 ? -9.547 128.5 56.281 1 80.81 410 ALA B CA 1
ATOM 744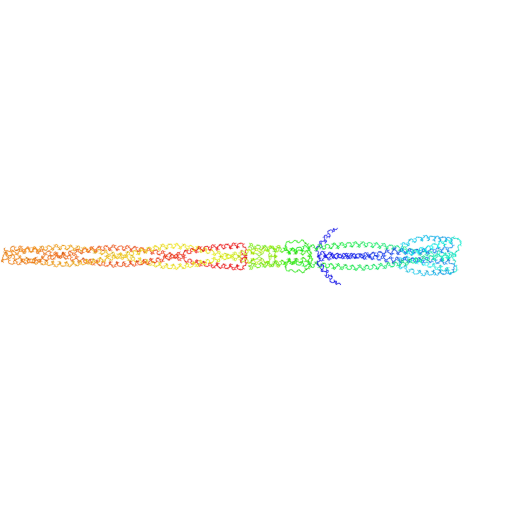8 C C . ALA B 1 410 ? -8.328 129.125 56.969 1 80.81 410 ALA B C 1
ATOM 7450 O O . ALA B 1 410 ? -8.43 130.25 57.594 1 80.81 410 ALA B O 1
ATOM 7451 N N . SER B 1 411 ? -7.191 128.5 56.812 1 83.19 411 SER B N 1
ATOM 7452 C CA . SER B 1 411 ? -5.957 129 57.375 1 83.19 411 SER B CA 1
ATOM 7453 C C . SER B 1 411 ? -5.512 130.375 56.719 1 83.19 411 SER B C 1
ATOM 7455 O O . SER B 1 411 ? -4.969 131.25 57.406 1 83.19 411 SER B O 1
ATOM 7457 N N . LYS B 1 412 ? -5.781 130.5 55.531 1 86.44 412 LYS B N 1
ATOM 7458 C CA . LYS B 1 412 ? -5.477 131.75 54.812 1 86.44 412 LYS B CA 1
ATOM 7459 C C . LYS B 1 412 ? -6.352 132.875 55.312 1 86.44 412 LYS B C 1
ATOM 7461 O O . LYS B 1 412 ? -5.883 134 55.469 1 86.44 412 LYS B O 1
ATOM 7466 N N . GLU B 1 413 ? -7.551 132.625 55.594 1 86.81 413 GLU B N 1
ATOM 7467 C CA . GLU B 1 413 ? -8.461 133.625 56.125 1 86.81 413 GLU B CA 1
ATOM 7468 C C . GLU B 1 413 ? -8.047 134 57.531 1 86.81 413 GLU B C 1
ATOM 7470 O O . GLU B 1 413 ? -8.125 135.25 57.875 1 86.81 413 GLU B O 1
ATOM 7475 N N . ILE B 1 414 ? -7.629 133.125 58.188 1 84.25 414 ILE B N 1
ATOM 7476 C CA . ILE B 1 414 ? -7.16 133.375 59.531 1 84.25 414 ILE B CA 1
ATOM 7477 C C . ILE B 1 414 ? -5.93 134.25 59.438 1 84.25 414 ILE B C 1
ATOM 7479 O O . ILE B 1 414 ? -5.785 135.25 60.25 1 84.25 414 ILE B O 1
ATOM 7483 N N . GLU B 1 415 ? -5.09 134 58.531 1 84.56 415 GLU B N 1
ATOM 7484 C CA . GLU B 1 415 ? -3.908 134.875 58.312 1 84.56 415 GLU B CA 1
ATOM 7485 C C . GLU B 1 415 ? -4.297 136.375 58 1 84.56 415 GLU B C 1
ATOM 7487 O O . GLU B 1 415 ? -3.725 137.25 58.562 1 84.56 415 GLU B O 1
ATOM 7492 N N . LEU B 1 416 ? -5.309 136.625 57.312 1 88.12 416 LEU B N 1
ATOM 7493 C CA . LEU B 1 416 ? -5.754 137.875 56.906 1 88.12 416 LEU B CA 1
ATOM 7494 C C . LEU B 1 416 ? -6.34 138.625 58.094 1 88.12 416 LEU B C 1
ATOM 7496 O O . LEU B 1 416 ? -6.039 139.875 58.312 1 88.12 416 LEU B O 1
ATOM 7500 N N . VAL B 1 417 ? -7.09 138 58.781 1 85.81 417 VAL B N 1
ATOM 7501 C CA . VAL B 1 417 ? -7.742 138.625 59.906 1 85.81 417 VAL B CA 1
ATOM 7502 C C . VAL B 1 417 ? -6.703 139 61 1 85.81 417 VAL B C 1
ATOM 7504 O O . VAL B 1 417 ? -6.773 140 61.625 1 85.81 417 VAL B O 1
ATOM 7507 N N . THR B 1 418 ? -5.738 138.125 61.125 1 84.44 418 THR B N 1
ATOM 7508 C CA . THR B 1 418 ? -4.68 138.25 62.094 1 84.44 418 THR B CA 1
ATOM 7509 C C . THR B 1 418 ? -3.818 139.5 61.688 1 84.44 418 THR B C 1
ATOM 7511 O O . THR B 1 418 ? -3.373 140.25 62.531 1 84.44 418 THR B O 1
ATOM 7514 N N . ASN B 1 419 ? -3.654 139.75 60.469 1 86.69 419 ASN B N 1
ATOM 7515 C CA . ASN B 1 419 ? -2.969 140.875 59.969 1 86.69 419 ASN B CA 1
ATOM 7516 C C . ASN B 1 419 ? -3.74 142.125 60.312 1 86.69 419 ASN B C 1
ATOM 7518 O O . ASN B 1 419 ? -3.143 143.125 60.656 1 86.69 419 ASN B O 1
ATOM 7522 N N . SER B 1 420 ? -4.965 142.125 60.219 1 87.81 420 SER B N 1
ATOM 7523 C CA . SER B 1 420 ? -5.809 143.25 60.531 1 87.81 420 SER B CA 1
ATOM 7524 C C . SER B 1 420 ? -5.75 143.625 62.031 1 87.81 420 SER B C 1
ATOM 7526 O O . SER B 1 420 ? -5.703 144.75 62.406 1 87.81 420 SER B O 1
ATOM 7528 N N . ILE B 1 421 ? -5.668 142.5 62.688 1 86.31 421 ILE B N 1
ATOM 7529 C CA . ILE B 1 421 ? -5.598 142.75 64.125 1 86.31 421 ILE B CA 1
ATOM 7530 C C . ILE B 1 421 ? -4.262 143.375 64.5 1 86.31 421 ILE B C 1
ATOM 7532 O O . ILE B 1 421 ? -4.211 144.25 65.375 1 86.31 421 ILE B O 1
ATOM 7536 N N . GLU B 1 422 ? -3.281 143 63.969 1 87.5 422 GLU B N 1
ATOM 7537 C CA . GLU B 1 422 ? -1.964 143.5 64.188 1 87.5 422 GLU B CA 1
ATOM 7538 C C . GLU B 1 422 ? -1.936 145 63.812 1 87.5 422 GLU B C 1
ATOM 7540 O O . GLU B 1 422 ? -1.368 145.875 64.5 1 87.5 422 GLU B O 1
ATOM 7545 N N . ALA B 1 423 ? -2.574 145.375 62.812 1 90.12 423 ALA B N 1
ATOM 7546 C CA . ALA B 1 423 ? -2.648 146.75 62.375 1 90.12 423 ALA B CA 1
ATOM 7547 C C . ALA B 1 423 ? -3.441 147.625 63.344 1 90.12 423 ALA B C 1
ATOM 7549 O O . ALA B 1 423 ? -3.059 148.75 63.625 1 90.12 423 ALA B O 1
ATOM 7550 N N . ILE B 1 424 ? -4.379 147 63.75 1 89.75 424 ILE B N 1
ATOM 7551 C CA . ILE B 1 424 ? -5.227 147.75 64.688 1 89.75 424 ILE B CA 1
ATOM 7552 C C . ILE B 1 424 ? -4.457 147.875 66 1 89.75 424 ILE B C 1
ATOM 7554 O O . ILE B 1 424 ? -4.539 149 66.562 1 89.75 424 ILE B O 1
ATOM 7558 N N . ALA B 1 425 ? -3.744 147 66.375 1 90.25 425 ALA B N 1
ATOM 7559 C CA . ALA B 1 425 ? -2.938 147.125 67.625 1 90.25 425 ALA B CA 1
ATOM 7560 C C . ALA B 1 425 ? -1.869 148.125 67.438 1 90.25 425 ALA B C 1
ATOM 7562 O O . ALA B 1 425 ? -1.641 149 68.375 1 90.25 425 ALA B O 1
ATOM 7563 N N . LYS B 1 426 ? -1.352 148.375 66.438 1 90.12 426 LYS B N 1
ATOM 7564 C CA . LYS B 1 426 ? -0.335 149.375 66.125 1 90.12 426 LYS B CA 1
ATOM 7565 C C . LYS B 1 426 ? -0.948 150.75 66.125 1 90.12 426 LYS B C 1
ATOM 7567 O O . LYS B 1 426 ? -0.359 151.75 66.625 1 90.12 426 LYS B O 1
ATOM 7572 N N . GLN B 1 427 ? -2.025 150.75 65.5 1 91.88 427 GLN B N 1
ATOM 7573 C CA . GLN B 1 427 ? -2.725 152.125 65.5 1 91.88 427 GLN B CA 1
ATOM 7574 C C . GLN B 1 427 ? -3.174 152.5 66.875 1 91.88 427 GLN B C 1
ATOM 7576 O O . GLN B 1 427 ? -3.09 153.75 67.188 1 91.88 427 GLN B O 1
ATOM 7581 N N . THR B 1 428 ? -3.576 151.5 67.562 1 88.56 428 THR B N 1
ATOM 7582 C CA . THR B 1 428 ? -3.979 151.75 68.938 1 88.56 428 THR B CA 1
ATOM 7583 C C . THR B 1 428 ? -2.781 152.25 69.75 1 88.56 428 THR B C 1
ATOM 7585 O O . THR B 1 428 ? -2.895 153.125 70.562 1 88.56 428 THR B O 1
ATOM 7588 N N . GLN B 1 429 ? -1.722 151.625 69.562 1 88.5 429 GLN B N 1
ATOM 7589 C CA . GLN B 1 429 ? -0.49 152 70.25 1 88.5 429 GLN B CA 1
ATOM 7590 C C . GLN B 1 429 ? -0.07 153.5 69.875 1 88.5 429 GLN B C 1
ATOM 7592 O O . GLN B 1 429 ? 0.331 154.25 70.75 1 88.5 429 GLN B O 1
ATOM 7597 N N . LEU B 1 430 ? -0.253 153.875 68.812 1 89.81 430 LEU B N 1
ATOM 7598 C CA . LEU B 1 430 ? 0.093 155.25 68.312 1 89.81 430 LEU B CA 1
ATOM 7599 C C . LEU B 1 430 ? -0.86 156.25 68.938 1 89.81 430 LEU B C 1
ATOM 7601 O O . LEU B 1 430 ? -0.434 157.375 69.312 1 89.81 430 LEU B O 1
ATOM 7605 N N . LEU B 1 431 ? -2 155.875 68.875 1 88.5 431 LEU B N 1
ATOM 7606 C CA . LEU B 1 431 ? -3.004 156.75 69.438 1 88.5 431 LEU B CA 1
ATOM 7607 C C . LEU B 1 431 ? -2.795 157 70.938 1 88.5 431 LEU B C 1
ATOM 7609 O O . LEU B 1 431 ? -2.963 158 71.5 1 88.5 431 LEU B O 1
ATOM 7613 N N . ALA B 1 432 ? -2.391 155.875 71.625 1 87.88 432 ALA B N 1
ATOM 7614 C CA . ALA B 1 432 ? -2.098 156 73.062 1 87.88 432 ALA B CA 1
ATOM 7615 C C . ALA B 1 432 ? -0.853 156.75 73.375 1 87.88 432 ALA B C 1
ATOM 7617 O O . ALA B 1 432 ? -0.802 157.5 74.312 1 87.88 432 ALA B O 1
ATOM 7618 N N . LEU B 1 433 ? 0.055 156.75 72.562 1 86.94 433 LEU B N 1
ATOM 7619 C CA . LEU B 1 433 ? 1.258 157.625 72.688 1 86.94 433 LEU B CA 1
ATOM 7620 C C . LEU B 1 433 ? 0.933 159.125 72.5 1 86.94 433 LEU B C 1
ATOM 7622 O O . LEU B 1 433 ? 1.413 160 73.25 1 86.94 433 LEU B O 1
ATOM 7626 N N . ASN B 1 434 ? 0.182 159.375 71.625 1 84.31 434 ASN B N 1
ATOM 7627 C CA . ASN B 1 434 ? -0.241 160.75 71.438 1 84.31 434 ASN B CA 1
ATOM 7628 C C . ASN B 1 434 ? -1.05 161.25 72.562 1 84.31 434 ASN B C 1
ATOM 7630 O O . ASN B 1 434 ? -0.91 162.5 72.938 1 84.31 434 ASN B O 1
ATOM 7634 N N . ALA B 1 435 ? -1.821 160.375 73 1 82.5 435 ALA B N 1
ATOM 7635 C CA . ALA B 1 435 ? -2.621 160.75 74.188 1 82.5 435 ALA B CA 1
ATOM 7636 C C . ALA B 1 435 ? -1.737 161 75.438 1 82.5 435 ALA B C 1
ATOM 7638 O O . ALA B 1 435 ? -2.004 161.875 76.188 1 82.5 435 ALA B O 1
ATOM 7639 N N . SER B 1 436 ? -0.683 160.375 75.562 1 86.12 436 SER B N 1
ATOM 7640 C CA . SER B 1 436 ? 0.278 160.5 76.625 1 86.12 436 SER B CA 1
ATOM 7641 C C . SER B 1 436 ? 1.033 161.875 76.5 1 86.12 436 SER B C 1
ATOM 7643 O O . SER B 1 436 ? 1.292 162.5 77.5 1 86.12 436 SER B O 1
ATOM 7645 N N . ILE B 1 437 ? 1.294 162.25 75.438 1 81.81 437 ILE B N 1
ATOM 7646 C CA . ILE B 1 437 ? 2.006 163.5 75.125 1 81.81 437 ILE B CA 1
ATOM 7647 C C . ILE B 1 437 ? 1.108 164.625 75.5 1 81.81 437 ILE B C 1
ATOM 7649 O O . ILE B 1 437 ? 1.552 165.625 76.125 1 81.81 437 ILE B O 1
ATOM 7653 N N . GLU B 1 438 ? -0.031 164.5 75.062 1 77.56 438 GLU B N 1
ATOM 7654 C CA . GLU B 1 438 ? -0.992 165.625 75.312 1 77.56 438 GLU B CA 1
ATOM 7655 C C . GLU B 1 438 ? -1.309 165.75 76.812 1 77.56 438 GLU B C 1
ATOM 7657 O O . GLU B 1 438 ? -1.484 166.875 77.312 1 77.56 438 GLU B O 1
ATOM 7662 N N . ALA B 1 439 ? -1.372 164.625 77.5 1 81.56 439 ALA B N 1
ATOM 7663 C CA . ALA B 1 439 ? -1.596 164.625 78.938 1 81.56 439 ALA B CA 1
ATOM 7664 C C . ALA B 1 439 ? -0.429 165.25 79.688 1 81.56 439 ALA B C 1
ATOM 7666 O O . ALA B 1 439 ? -0.628 165.875 80.688 1 81.56 439 ALA B O 1
ATOM 7667 N N . ALA B 1 440 ? 0.723 165.125 79.188 1 80.81 440 ALA B N 1
ATOM 7668 C CA . ALA B 1 440 ? 1.908 165.75 79.812 1 80.81 440 ALA B CA 1
ATOM 7669 C C . ALA B 1 440 ? 1.891 167.25 79.562 1 80.81 440 ALA B C 1
ATOM 7671 O O . ALA B 1 440 ? 2.279 168 80.438 1 80.81 440 ALA B O 1
ATOM 7672 N N . ARG B 1 441 ? 1.403 167.75 78.562 1 78.31 441 ARG B N 1
ATOM 7673 C CA . ARG B 1 441 ? 1.345 169.125 78.188 1 78.31 441 ARG B CA 1
ATOM 7674 C C . ARG B 1 441 ? 0.324 169.875 79 1 78.31 441 ARG B C 1
ATOM 7676 O O . ARG B 1 441 ? 0.454 171.125 79.25 1 78.31 441 ARG B O 1
ATOM 7683 N N . ALA B 1 442 ? -0.645 169.125 79.438 1 78.56 442 ALA B N 1
ATOM 7684 C CA . ALA B 1 442 ? -1.744 169.75 80.188 1 78.56 442 ALA B CA 1
ATOM 7685 C C . ALA B 1 442 ? -1.393 169.875 81.688 1 78.56 442 ALA B C 1
ATOM 7687 O O . ALA B 1 442 ? -2.201 170.375 82.5 1 78.56 442 ALA B O 1
ATOM 7688 N N . GLY B 1 443 ? -0.202 169.375 82.188 1 76.81 443 GLY B N 1
ATOM 7689 C CA . GLY B 1 443 ? 0.357 169.625 83.5 1 76.81 443 GLY B CA 1
ATOM 7690 C C . GLY B 1 443 ? -0.37 168.875 84.625 1 76.81 443 GLY B C 1
ATOM 7691 O O . GLY B 1 443 ? -0.556 167.625 84.5 1 76.81 443 GLY B O 1
ATOM 7692 N N . ASP B 1 444 ? -0.973 169.625 85.688 1 73.88 444 ASP B N 1
ATOM 7693 C CA . ASP B 1 444 ? -1.586 169 86.875 1 73.88 444 ASP B CA 1
ATOM 7694 C C . ASP B 1 444 ? -2.969 168.5 86.562 1 73.88 444 ASP B C 1
ATOM 7696 O O . ASP B 1 444 ? -3.393 167.5 87.125 1 73.88 444 ASP B O 1
ATOM 7700 N N . ALA B 1 445 ? -3.613 169 85.5 1 73.94 445 ALA B N 1
ATOM 7701 C CA . ALA B 1 445 ? -4.949 168.5 85.125 1 73.94 445 ALA B CA 1
ATOM 7702 C C . ALA B 1 445 ? -4.891 167.25 84.312 1 73.94 445 ALA B C 1
ATOM 7704 O O . ALA B 1 445 ? -5.887 166.5 84.188 1 73.94 445 ALA B O 1
ATOM 7705 N N . GLY B 1 446 ? -3.609 166.875 83.875 1 75.75 446 GLY B N 1
ATOM 7706 C CA . GLY B 1 446 ? -3.471 165.75 82.938 1 75.75 446 GLY B CA 1
ATOM 7707 C C . GLY B 1 446 ? -2.891 164.5 83.625 1 75.75 446 GLY B C 1
ATOM 7708 O O . GLY B 1 446 ? -2.705 163.5 82.938 1 75.75 446 GLY B O 1
ATOM 7709 N N . LYS B 1 447 ? -2.643 164.5 84.812 1 83.5 447 LYS B N 1
ATOM 7710 C CA . LYS B 1 447 ? -1.969 163.375 85.5 1 83.5 447 LYS B CA 1
ATOM 7711 C C . LYS B 1 447 ? -2.807 162.125 85.438 1 83.5 447 LYS B C 1
ATOM 7713 O O . LYS B 1 447 ? -2.277 161 85.188 1 83.5 447 LYS B O 1
ATOM 7718 N N . GLY B 1 448 ? -4.113 162.25 85.5 1 80.5 448 GLY B N 1
ATOM 7719 C CA . GLY B 1 448 ? -4.996 161 85.438 1 80.5 448 GLY B CA 1
ATOM 7720 C C . GLY B 1 448 ? -5.09 160.5 84.062 1 80.5 448 GLY B C 1
ATOM 7721 O O . GLY B 1 448 ? -5.078 159.25 83.875 1 80.5 448 GLY B O 1
ATOM 7722 N N . PHE B 1 449 ? -4.969 161.375 83 1 81.19 449 PHE B N 1
ATOM 7723 C CA . PHE B 1 449 ? -5.051 161 81.625 1 81.19 449 PHE B CA 1
ATOM 7724 C C . PHE B 1 449 ? -3.748 160.25 81.188 1 81.19 449 PHE B C 1
ATOM 7726 O O . PHE B 1 449 ? -3.756 159.375 80.375 1 81.19 449 PHE B O 1
ATOM 7733 N N . ALA B 1 450 ? -2.699 160.75 81.75 1 83.12 450 ALA B N 1
ATOM 7734 C CA . ALA B 1 450 ? -1.391 160.125 81.438 1 83.12 450 ALA B CA 1
ATOM 7735 C C . ALA B 1 450 ? -1.298 158.75 81.875 1 83.12 450 ALA B C 1
ATOM 7737 O O . ALA B 1 450 ? -0.732 157.875 81.188 1 83.12 450 ALA B O 1
ATOM 7738 N N . VAL B 1 451 ? -2.041 158.375 82.938 1 87.12 451 VAL B N 1
ATOM 7739 C CA . VAL B 1 451 ? -2.051 157 83.438 1 87.12 451 VAL B CA 1
ATOM 7740 C C . VAL B 1 451 ? -2.904 156.125 82.562 1 87.12 451 VAL B C 1
ATOM 7742 O O . VAL B 1 451 ? -2.496 155 82.188 1 87.12 451 VAL B O 1
ATOM 7745 N N . VAL B 1 452 ? -3.945 156.625 82.188 1 86.62 452 VAL B N 1
ATOM 7746 C CA . VAL B 1 452 ? -4.848 155.875 81.312 1 86.62 452 VAL B CA 1
ATOM 7747 C C . VAL B 1 452 ? -4.203 155.625 79.938 1 86.62 452 VAL B C 1
ATOM 7749 O O . VAL B 1 452 ? -4.25 154.625 79.375 1 86.62 452 VAL B O 1
ATOM 7752 N N . ALA B 1 453 ? -3.58 156.625 79.312 1 85.06 453 ALA B N 1
ATOM 7753 C CA . ALA B 1 453 ? -2.887 156.5 78.062 1 85.06 453 ALA B CA 1
ATOM 7754 C C . ALA B 1 453 ? -1.738 155.5 78.125 1 85.06 453 ALA B C 1
ATOM 7756 O O . ALA B 1 453 ? -1.502 154.75 77.188 1 85.06 453 ALA B O 1
ATOM 7757 N N . GLY B 1 454 ? -1.081 155.5 79.312 1 86.12 454 GLY B N 1
ATOM 7758 C CA . GLY B 1 454 ? -0.008 154.625 79.5 1 86.12 454 GLY B CA 1
ATOM 7759 C C . GLY B 1 454 ? -0.495 153.125 79.562 1 86.12 454 GLY B C 1
ATOM 7760 O O . GLY B 1 454 ? 0.141 152.25 79 1 86.12 454 GLY B O 1
ATOM 7761 N N . GLU B 1 455 ? -1.626 153 80.125 1 90.94 455 GLU B N 1
ATOM 7762 C CA . GLU B 1 455 ? -2.201 151.625 80.25 1 90.94 455 GLU B CA 1
ATOM 7763 C C . GLU B 1 455 ? -2.709 151.125 78.875 1 90.94 455 GLU B C 1
ATOM 7765 O O . GLU B 1 455 ? -2.541 150 78.5 1 90.94 455 GLU B O 1
ATOM 7770 N N . ILE B 1 456 ? -3.275 152 78.125 1 87.19 456 ILE B N 1
ATOM 7771 C CA . ILE B 1 456 ? -3.762 151.625 76.812 1 87.19 456 ILE B CA 1
ATOM 7772 C C . ILE B 1 456 ? -2.58 151.375 75.875 1 87.19 456 ILE B C 1
ATOM 7774 O O . ILE B 1 456 ? -2.648 150.375 75.062 1 87.19 456 ILE B O 1
ATOM 7778 N N . SER B 1 457 ? -1.564 152.125 76 1 88.38 457 SER B N 1
ATOM 7779 C CA . SER B 1 457 ? -0.351 151.875 75.25 1 88.38 457 SER B CA 1
ATOM 7780 C C . SER B 1 457 ? 0.213 150.5 75.562 1 88.38 457 SER B C 1
ATOM 7782 O O . SER B 1 457 ? 0.646 149.75 74.688 1 88.38 457 SER B O 1
ATOM 7784 N N . GLN B 1 458 ? 0.108 150 76.812 1 90.25 458 GLN B N 1
ATOM 7785 C CA . GLN B 1 458 ? 0.597 148.75 77.25 1 90.25 458 GLN B CA 1
ATOM 7786 C C . GLN B 1 458 ? -0.282 147.625 76.688 1 90.25 458 GLN B C 1
ATOM 7788 O O . GLN B 1 458 ? 0.225 146.625 76.188 1 90.25 458 GLN B O 1
ATOM 7793 N N . LEU B 1 459 ? -1.514 147.875 76.625 1 88.31 459 LEU B N 1
ATOM 7794 C CA . LEU B 1 459 ? -2.451 146.875 76.125 1 88.31 459 LEU B CA 1
ATOM 7795 C C . LEU B 1 459 ? -2.324 146.75 74.625 1 88.31 459 LEU B C 1
ATOM 7797 O O . LEU B 1 459 ? -2.422 145.625 74.062 1 88.31 459 LEU B O 1
ATOM 7801 N N . ALA B 1 460 ? -2.117 147.75 73.938 1 87.38 460 ALA B N 1
ATOM 7802 C CA . ALA B 1 460 ? -1.904 147.75 72.5 1 87.38 460 ALA B CA 1
ATOM 7803 C C . ALA B 1 460 ? -0.623 147 72.125 1 87.38 460 ALA B C 1
ATOM 7805 O O . ALA B 1 460 ? -0.581 146.25 71.125 1 87.38 460 ALA B O 1
ATOM 7806 N N . ASN B 1 461 ? 0.396 147.25 73 1 89.12 461 ASN B N 1
ATOM 7807 C CA . ASN B 1 461 ? 1.646 146.5 72.812 1 89.12 461 ASN B CA 1
ATOM 7808 C C . ASN B 1 461 ? 1.462 145 73 1 89.12 461 ASN B C 1
ATOM 7810 O O . ASN B 1 461 ? 2.023 144.25 72.312 1 89.12 461 ASN B O 1
ATOM 7814 N N . GLN B 1 462 ? 0.684 144.75 73.938 1 89.44 462 GLN B N 1
ATOM 7815 C CA . GLN B 1 462 ? 0.399 143.375 74.25 1 89.44 462 GLN B CA 1
ATOM 7816 C C . GLN B 1 462 ? -0.402 142.75 73.062 1 89.44 462 GLN B C 1
ATOM 7818 O O . GLN B 1 462 ? -0.161 141.5 72.688 1 89.44 462 GLN B O 1
ATOM 7823 N N . SER B 1 463 ? -1.294 143.375 72.562 1 87 463 SER B N 1
ATOM 7824 C CA . SER B 1 463 ? -2.104 142.875 71.5 1 87 463 SER B CA 1
ATOM 7825 C C . SER B 1 463 ? -1.262 142.75 70.188 1 87 463 SER B C 1
ATOM 7827 O O . SER B 1 463 ? -1.447 141.75 69.438 1 87 463 SER B O 1
ATOM 7829 N N . SER B 1 464 ? -0.395 143.75 70 1 87.31 464 SER B N 1
ATOM 7830 C CA . SER B 1 464 ? 0.509 143.625 68.812 1 87.31 464 SER B CA 1
ATOM 7831 C C . SER B 1 464 ? 1.422 142.375 68.938 1 87.31 464 SER B C 1
ATOM 7833 O O . SER B 1 464 ? 1.644 141.625 67.938 1 87.31 464 SER B O 1
ATOM 7835 N N . GLU B 1 465 ? 1.911 142.125 70.125 1 89.38 465 GLU B N 1
ATOM 7836 C CA . GLU B 1 465 ? 2.768 141 70.375 1 89.38 465 GLU B CA 1
ATOM 7837 C C . GLU B 1 465 ? 1.992 139.625 70.188 1 89.38 465 GLU B C 1
ATOM 7839 O O . GLU B 1 465 ? 2.5 138.625 69.562 1 89.38 465 GLU B O 1
ATOM 7844 N N . ALA B 1 466 ? 0.853 139.625 70.625 1 85.81 466 ALA B N 1
ATOM 7845 C CA . ALA B 1 466 ? -0.001 138.5 70.438 1 85.81 466 ALA B CA 1
ATOM 7846 C C . ALA B 1 466 ? -0.326 138.25 69 1 85.81 466 ALA B C 1
ATOM 7848 O O . ALA B 1 466 ? -0.343 137 68.5 1 85.81 466 ALA B O 1
ATOM 7849 N N . ALA B 1 467 ? -0.571 139.125 68.188 1 81 467 ALA B N 1
ATOM 7850 C CA . ALA B 1 467 ? -0.857 139.125 66.75 1 81 467 ALA B CA 1
ATOM 7851 C C . ALA B 1 467 ? 0.358 138.625 66 1 81 467 ALA B C 1
ATOM 7853 O O . ALA B 1 467 ? 0.223 137.75 65.062 1 81 467 ALA B O 1
ATOM 7854 N N . LYS B 1 468 ? 1.512 139.125 66.5 1 86.31 468 LYS B N 1
ATOM 7855 C CA . LYS B 1 468 ? 2.744 138.625 65.875 1 86.31 468 LYS B CA 1
ATOM 7856 C C . LYS B 1 468 ? 2.965 137.125 66.125 1 86.31 468 LYS B C 1
ATOM 7858 O O . LYS B 1 468 ? 3.369 136.375 65.188 1 86.31 468 LYS B O 1
ATOM 7863 N N . ASN B 1 469 ? 2.654 136.875 67.375 1 87.44 469 ASN B N 1
ATOM 7864 C CA . ASN B 1 469 ? 2.76 135.375 67.688 1 87.44 469 ASN B CA 1
ATOM 7865 C C . ASN B 1 469 ? 1.769 134.625 66.875 1 87.44 469 ASN B C 1
ATOM 7867 O O . ASN B 1 469 ? 2.111 133.5 66.438 1 87.44 469 ASN B O 1
ATOM 7871 N N . THR B 1 470 ? 0.665 135 66.688 1 83 470 THR B N 1
ATOM 7872 C CA . THR B 1 470 ? -0.354 134.25 65.938 1 83 470 THR B CA 1
ATOM 7873 C C . THR B 1 470 ? 0.047 134.125 64.438 1 83 470 THR B C 1
ATOM 7875 O O . THR B 1 470 ? -0.18 133.125 63.812 1 83 470 THR B O 1
ATOM 7878 N N . HIS B 1 471 ? 0.621 135.25 63.938 1 82.38 471 HIS B N 1
ATOM 7879 C CA . HIS B 1 471 ? 1.099 135.25 62.562 1 82.38 471 HIS B CA 1
ATOM 7880 C C . HIS B 1 471 ? 2.121 134.125 62.344 1 82.38 471 HIS B C 1
ATOM 7882 O O . HIS B 1 471 ? 2.076 133.5 61.312 1 82.38 471 HIS B O 1
ATOM 7888 N N . GLN B 1 472 ? 2.984 134 63.312 1 86.12 472 GLN B N 1
ATOM 7889 C CA . GLN B 1 472 ? 4 132.875 63.219 1 86.12 472 GLN B CA 1
ATOM 7890 C C . GLN B 1 472 ? 3.371 131.5 63.281 1 86.12 472 GLN B C 1
ATOM 7892 O O . GLN B 1 472 ? 3.752 130.625 62.531 1 86.12 472 GLN B O 1
ATOM 7897 N N . LEU B 1 473 ? 2.412 131.375 64.062 1 83.06 473 LEU B N 1
ATOM 7898 C CA . LEU B 1 473 ? 1.739 130.125 64.25 1 83.06 473 LEU B CA 1
ATOM 7899 C C . LEU B 1 473 ? 0.973 129.75 62.969 1 83.06 473 LEU B C 1
ATOM 7901 O O . LEU B 1 473 ? 0.958 128.625 62.531 1 83.06 473 LEU B O 1
ATOM 7905 N N . ILE B 1 474 ? 0.353 130.75 62.375 1 82.44 474 ILE B N 1
ATOM 7906 C CA . ILE B 1 474 ? -0.403 130.5 61.125 1 82.44 474 ILE B CA 1
ATOM 7907 C C . ILE B 1 474 ? 0.552 130.125 60 1 82.44 474 ILE B C 1
ATOM 7909 O O . ILE B 1 474 ? 0.259 129.25 59.219 1 82.44 474 ILE B O 1
ATOM 7913 N N . SER B 1 475 ? 1.654 130.875 60 1 85.62 475 SER B N 1
ATOM 7914 C CA . SER B 1 475 ? 2.654 130.625 59 1 85.62 475 SER B CA 1
ATOM 7915 C C . SER B 1 475 ? 3.168 129.125 59.156 1 85.62 475 SER B C 1
ATOM 7917 O O . SER B 1 475 ? 3.307 128.375 58.156 1 85.62 475 SER B O 1
ATOM 7919 N N . ASP B 1 476 ? 3.371 128.75 60.406 1 81.44 476 ASP B N 1
ATOM 7920 C CA . ASP B 1 476 ? 3.818 127.312 60.656 1 81.44 476 ASP B CA 1
ATOM 7921 C C . ASP B 1 476 ? 2.746 126.312 60.281 1 81.44 476 ASP B C 1
ATOM 7923 O O . ASP B 1 476 ? 3.055 125.25 59.719 1 81.44 476 ASP B O 1
ATOM 7927 N N . THR B 1 477 ? 1.561 126.625 60.5 1 77.88 477 THR B N 1
ATOM 7928 C CA . THR B 1 477 ? 0.445 125.75 60.156 1 77.88 477 THR B CA 1
ATOM 7929 C C . THR B 1 477 ? 0.311 125.625 58.625 1 77.88 477 THR B C 1
ATOM 7931 O O . THR B 1 477 ? 0.056 124.5 58.125 1 77.88 477 THR B O 1
ATOM 7934 N N . MET B 1 478 ? 0.46 126.812 57.969 1 83.25 478 MET B N 1
ATOM 7935 C CA . MET B 1 478 ? 0.386 126.75 56.5 1 83.25 478 MET B CA 1
ATOM 7936 C C . MET B 1 478 ? 1.474 125.875 55.906 1 83.25 478 MET B C 1
ATOM 7938 O O . MET B 1 478 ? 1.238 125.188 54.938 1 83.25 478 MET B O 1
ATOM 7942 N N . ASP B 1 479 ? 2.658 125.875 56.562 1 83.19 479 ASP B N 1
ATOM 7943 C CA . ASP B 1 479 ? 3.746 125 56.125 1 83.19 479 ASP B CA 1
ATOM 7944 C C . ASP B 1 479 ? 3.406 123.5 56.344 1 83.19 479 ASP B C 1
ATOM 7946 O O . ASP B 1 479 ? 3.695 122.688 55.5 1 83.19 479 ASP B O 1
ATOM 7950 N N . GLU B 1 480 ? 2.771 123.25 57.469 1 75.06 480 GLU B N 1
ATOM 7951 C CA . GLU B 1 480 ? 2.379 121.875 57.781 1 75.06 480 GLU B CA 1
ATOM 7952 C C . GLU B 1 480 ? 1.291 121.375 56.844 1 75.06 480 GLU B C 1
ATOM 7954 O O . GLU B 1 480 ? 1.289 120.25 56.438 1 75.06 480 GLU B O 1
ATOM 7959 N N . ILE B 1 481 ? 0.348 122.188 56.406 1 80.69 481 ILE B N 1
ATOM 7960 C CA . ILE B 1 481 ? -0.716 121.812 55.469 1 80.69 481 ILE B CA 1
ATOM 7961 C C . ILE B 1 481 ? -0.121 121.562 54.094 1 80.69 481 ILE B C 1
ATOM 7963 O O . ILE B 1 481 ? -0.532 120.625 53.406 1 80.69 481 ILE B O 1
ATOM 7967 N N . SER B 1 482 ? 0.834 122.5 53.781 1 85.69 482 SER B N 1
ATOM 7968 C CA . SER B 1 482 ? 1.494 122.312 52.469 1 85.69 482 SER B CA 1
ATOM 7969 C C . SER B 1 482 ? 2.199 120.938 52.406 1 85.69 482 SER B C 1
ATOM 7971 O O . SER B 1 482 ? 2.084 120.25 51.438 1 85.69 482 SER B O 1
ATOM 7973 N N . ASN B 1 483 ? 2.896 120.625 53.5 1 79.88 483 ASN B N 1
ATOM 7974 C CA . ASN B 1 483 ? 3.547 119.312 53.562 1 79.88 483 ASN B CA 1
ATOM 7975 C C . ASN B 1 483 ? 2.529 118.188 53.562 1 79.88 483 ASN B C 1
ATOM 7977 O O . ASN B 1 483 ? 2.76 117.125 52.938 1 79.88 483 ASN B O 1
ATOM 7981 N N . GLY B 1 484 ? 1.477 118.312 54.219 1 72.44 484 GLY B N 1
ATOM 7982 C CA . GLY B 1 484 ? 0.404 117.312 54.219 1 72.44 484 GLY B CA 1
ATOM 7983 C C . GLY B 1 484 ? -0.198 117.125 52.844 1 72.44 484 GLY B C 1
ATOM 7984 O O . GLY B 1 484 ? -0.438 115.938 52.438 1 72.44 484 GLY B O 1
ATOM 7985 N N . ASN B 1 485 ? -0.438 118.188 52.094 1 80.81 485 ASN B N 1
ATOM 7986 C CA . ASN B 1 485 ? -0.975 118.062 50.75 1 80.81 485 ASN B CA 1
ATOM 7987 C C . ASN B 1 485 ? -0.052 117.312 49.844 1 80.81 485 ASN B C 1
ATOM 7989 O O . ASN B 1 485 ? -0.519 116.5 49 1 80.81 485 ASN B O 1
ATOM 7993 N N . GLU B 1 486 ? 1.227 117.438 50.031 1 84 486 GLU B N 1
ATOM 7994 C CA . GLU B 1 486 ? 2.189 116.688 49.219 1 84 486 GLU B CA 1
ATOM 7995 C C . GLU B 1 486 ? 2.121 115.188 49.5 1 84 486 GLU B C 1
ATOM 7997 O O . GLU B 1 486 ? 2.135 114.375 48.594 1 84 486 GLU B O 1
ATOM 8002 N N . VAL B 1 487 ? 1.95 114.875 50.781 1 78.06 487 VAL B N 1
ATOM 8003 C CA . VAL B 1 487 ? 1.896 113.438 51.156 1 78.06 487 VAL B CA 1
ATOM 8004 C C . VAL B 1 487 ? 0.589 112.875 50.656 1 78.06 487 VAL B C 1
ATOM 8006 O O . VAL B 1 487 ? 0.562 111.688 50.25 1 78.06 487 VAL B O 1
ATOM 8009 N N . VAL B 1 488 ? -0.513 113.5 50.656 1 78.44 488 VAL B N 1
ATOM 8010 C CA . VAL B 1 488 ? -1.81 113 50.188 1 78.44 488 VAL B CA 1
ATOM 8011 C C . VAL B 1 488 ? -1.738 112.75 48.688 1 78.44 488 VAL B C 1
ATOM 8013 O O . VAL B 1 488 ? -2.246 111.75 48.188 1 78.44 488 VAL B O 1
ATOM 8016 N N . ASP B 1 489 ? -1.043 113.688 47.969 1 81.75 489 ASP B N 1
ATOM 8017 C CA . ASP B 1 489 ? -0.904 113.5 46.531 1 81.75 489 ASP B CA 1
ATOM 8018 C C . ASP B 1 489 ? -0.072 112.25 46.188 1 81.75 489 ASP B C 1
ATOM 8020 O O . ASP B 1 489 ? -0.389 111.5 45.25 1 81.75 489 ASP B O 1
ATOM 8024 N N . GLU B 1 490 ? 0.924 112.062 47 1 79.88 490 GLU B N 1
ATOM 8025 C CA . GLU B 1 490 ? 1.764 110.875 46.781 1 79.88 490 GLU B CA 1
ATOM 8026 C C . GLU B 1 490 ? 1.008 109.625 47.094 1 79.88 490 GLU B C 1
ATOM 8028 O O . GLU B 1 490 ? 1.163 108.625 46.406 1 79.88 490 GLU B O 1
ATOM 8033 N N . THR B 1 491 ? 0.231 109.625 48.031 1 74.44 491 THR B N 1
ATOM 8034 C CA . THR B 1 491 ? -0.554 108.438 48.438 1 74.44 491 THR B CA 1
ATOM 8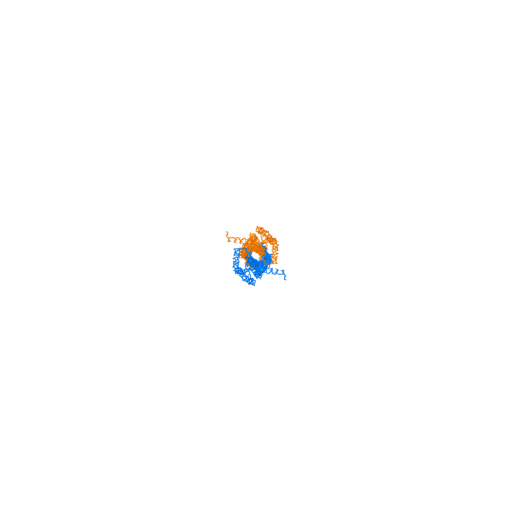035 C C . THR B 1 491 ? -1.612 108.125 47.375 1 74.44 491 THR B C 1
ATOM 8037 O O . THR B 1 491 ? -1.851 106.938 47.062 1 74.44 491 THR B O 1
ATOM 8040 N N . LYS B 1 492 ? -2.219 109.125 46.906 1 75.69 492 LYS B N 1
ATOM 8041 C CA . LYS B 1 492 ? -3.203 109 45.844 1 75.69 492 LYS B CA 1
ATOM 8042 C C . LYS B 1 492 ? -2.582 108.312 44.625 1 75.69 492 LYS B C 1
ATOM 8044 O O . LYS B 1 492 ? -3.164 107.375 44.062 1 75.69 492 LYS B O 1
ATOM 8049 N N . ALA B 1 493 ? -1.354 108.75 44.281 1 80.69 493 ALA B N 1
ATOM 8050 C CA . ALA B 1 493 ? -0.654 108.125 43.156 1 80.69 493 ALA B CA 1
ATOM 8051 C C . ALA B 1 493 ? -0.306 106.688 43.406 1 80.69 493 ALA B C 1
ATOM 8053 O O . ALA B 1 493 ? -0.405 105.875 42.5 1 80.69 493 ALA B O 1
ATOM 8054 N N . ALA B 1 494 ? 0.051 106.375 44.562 1 73.5 494 ALA B N 1
ATOM 8055 C CA . ALA B 1 494 ? 0.387 105 44.906 1 73.5 494 ALA B CA 1
ATOM 8056 C C . ALA B 1 494 ? -0.845 104.125 44.844 1 73.5 494 ALA B C 1
ATOM 8058 O O . ALA B 1 494 ? -0.764 103 44.406 1 73.5 494 ALA B O 1
ATOM 8059 N N . LEU B 1 495 ? -1.984 104.562 45.188 1 72.75 495 LEU B N 1
ATOM 8060 C CA . LEU B 1 495 ? -3.225 103.75 45.188 1 72.75 495 LEU B CA 1
ATOM 8061 C C . LEU B 1 495 ? -3.688 103.5 43.75 1 72.75 495 LEU B C 1
ATOM 8063 O O . LEU B 1 495 ? -4.262 102.438 43.469 1 72.75 495 LEU B O 1
ATOM 8067 N N . GLU B 1 496 ? -3.434 104.562 42.938 1 76.94 496 GLU B N 1
ATOM 8068 C CA . GLU B 1 496 ? -3.783 104.375 41.531 1 76.94 496 GLU B CA 1
ATOM 8069 C C . GLU B 1 496 ? -2.963 103.25 40.906 1 76.94 496 GLU B C 1
ATOM 8071 O O . GLU B 1 496 ? -3.479 102.438 40.094 1 76.94 496 GLU B O 1
ATOM 8076 N N . LEU B 1 497 ? -1.746 103.125 41.344 1 75.88 497 LEU B N 1
ATOM 8077 C CA . LEU B 1 497 ? -0.898 102.062 40.844 1 75.88 497 LEU B CA 1
ATOM 8078 C C . LEU B 1 497 ? -1.373 100.75 41.375 1 75.88 497 LEU B C 1
ATOM 8080 O O . LEU B 1 497 ? -1.312 99.75 40.656 1 75.88 497 LEU B O 1
ATOM 8084 N N . VAL B 1 498 ? -1.84 100.688 42.531 1 74.25 498 VAL B N 1
ATOM 8085 C CA . VAL B 1 498 ? -2.363 99.438 43.125 1 74.25 498 VAL B CA 1
ATOM 8086 C C . VAL B 1 498 ? -3.596 99 42.375 1 74.25 498 VAL B C 1
ATOM 8088 O O . VAL B 1 498 ? -3.762 97.812 42.094 1 74.25 498 VAL B O 1
ATOM 8091 N N . VAL B 1 499 ? -4.465 99.938 42.062 1 73.38 499 VAL B N 1
ATOM 8092 C CA . VAL B 1 499 ? -5.668 99.625 41.312 1 73.38 499 VAL B CA 1
ATOM 8093 C C . VAL B 1 499 ? -5.289 99 39.969 1 73.38 499 VAL B C 1
ATOM 8095 O O . VAL B 1 499 ? -5.875 97.938 39.594 1 73.38 499 VAL B O 1
ATOM 8098 N N . GLU B 1 500 ? -4.266 99.5 39.281 1 77.81 500 GLU B N 1
ATOM 8099 C CA . GLU B 1 500 ? -3.826 98.938 38 1 77.81 500 GLU B CA 1
ATOM 8100 C C . GLU B 1 500 ? -3.248 97.562 38.156 1 77.81 500 GLU B C 1
ATOM 8102 O O . GLU B 1 500 ? -3.541 96.688 37.344 1 77.81 500 GLU B O 1
ATOM 8107 N N . SER B 1 501 ? -2.518 97.375 39.156 1 74.62 501 SER B N 1
ATOM 8108 C CA . SER B 1 501 ? -1.872 96.125 39.375 1 74.62 501 SER B CA 1
ATOM 8109 C C . SER B 1 501 ? -2.895 95.062 39.75 1 74.62 501 SER B C 1
ATOM 8111 O O . SER B 1 501 ? -2.785 93.875 39.281 1 74.62 501 SER B O 1
ATOM 8113 N N . VAL B 1 502 ? -3.891 95.375 40.531 1 73.75 502 VAL B N 1
ATOM 8114 C CA . VAL B 1 502 ? -4.934 94.438 40.906 1 73.75 502 VAL B CA 1
ATOM 8115 C C . VAL B 1 502 ? -5.758 94 39.688 1 73.75 502 VAL B C 1
ATOM 8117 O O . VAL B 1 502 ? -6.184 92.875 39.562 1 73.75 502 VAL B O 1
ATOM 8120 N N . ASN B 1 503 ? -5.934 95 38.781 1 78.06 503 ASN B N 1
ATOM 8121 C CA . ASN B 1 503 ? -6.648 94.688 37.562 1 78.06 503 ASN B CA 1
ATOM 8122 C C . ASN B 1 503 ? -5.898 93.688 36.719 1 78.06 503 ASN B C 1
ATOM 8124 O O . ASN B 1 503 ? -6.504 92.75 36.156 1 78.06 503 ASN B O 1
ATOM 8128 N N . HIS B 1 504 ? -4.617 93.812 36.656 1 77.75 504 HIS B N 1
ATOM 8129 C CA . HIS B 1 504 ? -3.801 92.938 35.875 1 77.75 504 HIS B CA 1
ATOM 8130 C C . HIS B 1 504 ? -3.826 91.5 36.5 1 77.75 504 HIS B C 1
ATOM 8132 O O . HIS B 1 504 ? -3.92 90.5 35.781 1 77.75 504 HIS B O 1
ATOM 8138 N N . VAL B 1 505 ? -3.748 91.375 37.812 1 73.56 505 VAL B N 1
ATOM 8139 C CA . VAL B 1 505 ? -3.791 90.125 38.469 1 73.56 505 VAL B CA 1
ATOM 8140 C C . VAL B 1 505 ? -5.145 89.438 38.25 1 73.56 505 VAL B C 1
ATOM 8142 O O . VAL B 1 505 ? -5.215 88.25 38 1 73.56 505 VAL B O 1
ATOM 8145 N N . SER B 1 506 ? -6.207 90.188 38.312 1 75.31 506 SER B N 1
ATOM 8146 C CA . SER B 1 506 ? -7.547 89.688 38.094 1 75.31 506 SER B CA 1
ATOM 8147 C C . SER B 1 506 ? -7.68 89.125 36.688 1 75.31 506 SER B C 1
ATOM 8149 O O . SER B 1 506 ? -8.266 88.062 36.5 1 75.31 506 SER B O 1
ATOM 8151 N N . GLU B 1 507 ? -7.105 89.812 35.656 1 79.38 507 GLU B N 1
ATOM 8152 C CA . GLU B 1 507 ? -7.156 89.312 34.281 1 79.38 507 GLU B CA 1
ATOM 8153 C C . GLU B 1 507 ? -6.387 88 34.125 1 79.38 507 GLU B C 1
ATOM 8155 O O . GLU B 1 507 ? -6.836 87.062 33.438 1 79.38 507 GLU B O 1
ATOM 8160 N N . MET B 1 508 ? -5.301 87.875 34.719 1 75.19 508 MET B N 1
ATOM 8161 C CA . MET B 1 508 ? -4.473 86.688 34.625 1 75.19 508 MET B CA 1
ATOM 8162 C C . MET B 1 508 ? -5.152 85.5 35.312 1 75.19 508 MET B C 1
ATOM 8164 O O . MET B 1 508 ? -5.086 84.375 34.812 1 75.19 508 MET B O 1
ATOM 8168 N N . MET B 1 509 ? -5.773 85.75 36.375 1 73.44 509 MET B N 1
ATOM 8169 C CA . MET B 1 509 ? -6.477 84.688 37.094 1 73.44 509 MET B CA 1
ATOM 8170 C C . MET B 1 509 ? -7.66 84.188 36.281 1 73.44 509 MET B C 1
ATOM 8172 O O . MET B 1 509 ? -7.949 83 36.281 1 73.44 509 MET B O 1
ATOM 8176 N N . THR B 1 510 ? -8.328 85.125 35.688 1 77.5 510 THR B N 1
ATOM 8177 C CA . THR B 1 510 ? -9.43 84.75 34.812 1 77.5 510 THR B CA 1
ATOM 8178 C C . THR B 1 510 ? -8.93 83.875 33.656 1 77.5 510 THR B C 1
ATOM 8180 O O . THR B 1 510 ? -9.539 82.875 33.344 1 77.5 510 THR B O 1
ATOM 8183 N N . THR B 1 511 ? -7.836 84.312 33.094 1 79.25 511 THR B N 1
ATOM 8184 C CA . THR B 1 511 ? -7.25 83.5 32 1 79.25 511 THR B CA 1
ATOM 8185 C C . THR B 1 511 ? -6.816 82.125 32.469 1 79.25 511 THR B C 1
ATOM 8187 O O . THR B 1 511 ? -7.059 81.125 31.797 1 79.25 511 THR B O 1
ATOM 8190 N N . SER B 1 512 ? -6.219 82 33.594 1 74.94 512 SER B N 1
ATOM 8191 C CA . SER B 1 512 ? -5.781 80.75 34.156 1 74.94 512 SER B CA 1
ATOM 8192 C C . SER B 1 512 ? -6.965 79.812 34.469 1 74.94 512 SER B C 1
ATOM 8194 O O . SER B 1 512 ? -6.898 78.625 34.25 1 74.94 512 SER B O 1
ATOM 8196 N N . GLY B 1 513 ? -7.98 80.438 35.062 1 74 513 GLY B N 1
ATOM 8197 C CA . GLY B 1 513 ? -9.195 79.688 35.312 1 74 513 GLY B CA 1
ATOM 8198 C C . GLY B 1 513 ? -9.781 79.062 34.062 1 74 513 GLY B C 1
ATOM 8199 O O . GLY B 1 513 ? -10.195 77.938 34.031 1 74 513 GLY B O 1
ATOM 8200 N N . ASN B 1 514 ? -9.781 79.812 32.906 1 82.25 514 ASN B N 1
ATOM 8201 C CA . ASN B 1 514 ? -10.289 79.312 31.641 1 82.25 514 ASN B CA 1
ATOM 8202 C C . ASN B 1 514 ? -9.414 78.188 31.078 1 82.25 514 ASN B C 1
ATOM 8204 O O . ASN B 1 514 ? -9.93 77.25 30.531 1 82.25 514 ASN B O 1
ATOM 8208 N N . MET B 1 515 ? -8.141 78.375 31.234 1 76.5 515 MET B N 1
ATOM 8209 C CA . MET B 1 515 ? -7.223 77.312 30.75 1 76.5 515 MET B CA 1
ATOM 8210 C C . MET B 1 515 ? -7.398 76 31.547 1 76.5 515 MET B C 1
ATOM 8212 O O . MET B 1 515 ? -7.34 74.938 30.969 1 76.5 515 MET B O 1
ATOM 8216 N N . ALA B 1 516 ? -7.555 76.125 32.812 1 75.81 516 ALA B N 1
ATOM 8217 C CA . ALA B 1 516 ? -7.766 74.938 33.688 1 75.81 516 ALA B CA 1
ATOM 8218 C C . ALA B 1 516 ? -9.047 74.25 33.281 1 75.81 516 ALA B C 1
ATOM 8220 O O . ALA B 1 516 ? -9.102 73 33.312 1 75.81 516 ALA B O 1
ATOM 8221 N N . LYS B 1 517 ? -10.047 75 32.969 1 80.31 517 LYS B N 1
ATOM 8222 C CA . LYS B 1 517 ? -11.297 74.375 32.5 1 80.31 517 LYS B CA 1
ATOM 8223 C C . LYS B 1 517 ? -11.094 73.625 31.188 1 80.31 517 LYS B C 1
ATOM 8225 O O . LYS B 1 517 ? -11.641 72.562 31.016 1 80.31 517 LYS B O 1
ATOM 8230 N N . ASP B 1 518 ? -10.344 74.188 30.297 1 82.5 518 ASP B N 1
ATOM 8231 C CA . ASP B 1 518 ? -10.016 73.562 29.047 1 82.5 518 ASP B CA 1
ATOM 8232 C C . ASP B 1 518 ? -9.227 72.25 29.297 1 82.5 518 ASP B C 1
ATOM 8234 O O . ASP B 1 518 ? -9.422 71.25 28.609 1 82.5 518 ASP B O 1
ATOM 8238 N N . GLN B 1 519 ? -8.406 72.25 30.219 1 81.44 519 GLN B N 1
ATOM 8239 C CA . GLN B 1 519 ? -7.59 71.125 30.578 1 81.44 519 GLN B CA 1
ATOM 8240 C C . GLN B 1 519 ? -8.453 69.938 31.094 1 81.44 519 GLN B C 1
ATOM 8242 O O . GLN B 1 519 ? -8.195 68.812 30.797 1 81.44 519 GLN B O 1
ATOM 8247 N N . VAL B 1 520 ? -9.375 70.312 31.906 1 81.19 520 VAL B N 1
ATOM 8248 C CA . VAL B 1 520 ? -10.273 69.25 32.438 1 81.19 520 VAL B CA 1
ATOM 8249 C C . VAL B 1 520 ? -10.938 68.5 31.266 1 81.19 520 VAL B C 1
ATOM 8251 O O . VAL B 1 520 ? -11.047 67.312 31.281 1 81.19 520 VAL B O 1
ATOM 8254 N N . THR B 1 521 ? -11.336 69.312 30.219 1 82.94 521 THR B N 1
ATOM 8255 C CA . THR B 1 521 ? -11.961 68.688 29.047 1 82.94 521 THR B CA 1
ATOM 8256 C C . THR B 1 521 ? -10.969 67.812 28.297 1 82.94 521 THR B C 1
ATOM 8258 O O . THR B 1 521 ? -11.312 66.75 27.828 1 82.94 521 THR B O 1
ATOM 8261 N N . SER B 1 522 ? -9.773 68.25 28.172 1 82 522 SER B N 1
ATOM 8262 C CA . SER B 1 522 ? -8.734 67.5 27.5 1 82 522 SER B CA 1
ATOM 8263 C C . SER B 1 522 ? -8.414 66.25 28.266 1 82 522 SER B C 1
ATOM 8265 O O . SER B 1 522 ? -8.141 65.188 27.656 1 82 522 SER B O 1
ATOM 8267 N N . MET B 1 523 ? -8.398 66.25 29.531 1 83.62 523 MET B N 1
ATOM 8268 C CA . MET B 1 523 ? -8.133 65.062 30.359 1 83.62 523 MET B CA 1
ATOM 8269 C C . MET B 1 523 ? -9.234 64.062 30.203 1 83.62 523 MET B C 1
ATOM 8271 O O . MET B 1 523 ? -8.969 62.844 30.25 1 83.62 523 MET B O 1
ATOM 8275 N N . GLU B 1 524 ? -10.453 64.562 30.016 1 84.12 524 GLU B N 1
ATOM 8276 C CA . GLU B 1 524 ? -11.539 63.594 29.734 1 84.12 524 GLU B CA 1
ATOM 8277 C C . GLU B 1 524 ? -11.297 62.844 28.438 1 84.12 524 GLU B C 1
ATOM 8279 O O . GLU B 1 524 ? -11.57 61.656 28.344 1 84.12 524 GLU B O 1
ATOM 8284 N N . GLN B 1 525 ? -10.812 63.562 27.5 1 81.81 525 GLN B N 1
ATOM 8285 C CA . GLN B 1 525 ? -10.477 62.938 26.219 1 81.81 525 GLN B CA 1
ATOM 8286 C C . GLN B 1 525 ? -9.359 61.906 26.406 1 81.81 525 GLN B C 1
ATOM 8288 O O . GLN B 1 525 ? -9.391 60.844 25.781 1 81.81 525 GLN B O 1
ATOM 8293 N N . ILE B 1 526 ? -8.375 62.188 27.125 1 82.56 526 ILE B N 1
ATOM 8294 C CA . ILE B 1 526 ? -7.281 61.25 27.406 1 82.56 526 ILE B CA 1
ATOM 8295 C C . ILE B 1 526 ? -7.824 60 28.109 1 82.56 526 ILE B C 1
ATOM 8297 O O . ILE B 1 526 ? -7.441 58.875 27.781 1 82.56 526 ILE B O 1
ATOM 8301 N N . THR B 1 527 ? -8.688 60.219 29.047 1 84.5 527 THR B N 1
ATOM 8302 C CA . THR B 1 527 ? -9.297 59.094 29.766 1 84.5 527 THR B CA 1
ATOM 8303 C C . THR B 1 527 ? -10.039 58.188 28.797 1 84.5 527 THR B C 1
ATOM 8305 O O . THR B 1 527 ? -9.938 56.938 28.891 1 84.5 527 THR B O 1
ATOM 8308 N N . GLU B 1 528 ? -10.766 58.781 27.891 1 84.81 528 GLU B N 1
ATOM 8309 C CA . GLU B 1 528 ? -11.461 58 26.875 1 84.81 528 GLU B CA 1
ATOM 8310 C C . GLU B 1 528 ? -10.477 57.219 26 1 84.81 528 GLU B C 1
ATOM 8312 O O . GLU B 1 528 ? -10.734 56.062 25.641 1 84.81 528 GLU B O 1
ATOM 8317 N N . GLY B 1 529 ? -9.469 57.875 25.609 1 80.38 529 GLY B N 1
ATOM 8318 C CA . GLY B 1 529 ? -8.43 57.188 24.844 1 80.38 529 GLY B CA 1
ATOM 8319 C C . GLY B 1 529 ? -7.816 56.031 25.578 1 80.38 529 GLY B C 1
ATOM 8320 O O . GLY B 1 529 ? -7.605 54.969 24.984 1 80.38 529 GLY B O 1
ATOM 8321 N N . ILE B 1 530 ? -7.527 56.094 26.781 1 83.38 530 ILE B N 1
ATOM 8322 C CA . ILE B 1 530 ? -6.965 55.031 27.609 1 83.38 530 ILE B CA 1
ATOM 8323 C C . ILE B 1 530 ? -7.957 53.875 27.703 1 83.38 530 ILE B C 1
ATOM 8325 O O . ILE B 1 530 ? -7.562 52.719 27.672 1 83.38 530 ILE B O 1
ATOM 8329 N N . GLU B 1 531 ? -9.211 54.219 27.844 1 85.19 531 GLU B N 1
ATOM 8330 C CA . GLU B 1 531 ? -10.234 53.188 27.875 1 85.19 531 GLU B CA 1
ATOM 8331 C C . GLU B 1 531 ? -10.258 52.375 26.578 1 85.19 531 GLU B C 1
ATOM 8333 O O . GLU B 1 531 ? -10.43 51.156 26.594 1 85.19 531 GLU B O 1
ATOM 8338 N N . GLN B 1 532 ? -10.148 53.062 25.516 1 82.19 532 GLN B N 1
ATOM 8339 C CA . GLN B 1 532 ? -10.094 52.375 24.219 1 82.19 532 GLN B CA 1
ATOM 8340 C C . GLN B 1 532 ? -8.883 51.469 24.125 1 82.19 532 GLN B C 1
ATOM 8342 O O . GLN B 1 532 ? -8.992 50.344 23.625 1 82.19 532 GLN B O 1
ATOM 8347 N N . ILE B 1 533 ? -7.754 51.906 24.5 1 80.12 533 ILE B N 1
ATOM 8348 C CA . ILE B 1 533 ? -6.539 51.094 24.5 1 80.12 533 ILE B CA 1
ATOM 8349 C C . ILE B 1 533 ? -6.723 49.875 25.406 1 80.12 533 ILE B C 1
ATOM 8351 O O . ILE B 1 533 ? -6.297 48.781 25.078 1 80.12 533 ILE B O 1
ATOM 8355 N N . SER B 1 534 ? -7.285 50.094 26.547 1 84.19 534 SER B N 1
ATOM 8356 C CA . SER B 1 534 ? -7.555 49.031 27.484 1 84.19 534 SER B CA 1
ATOM 8357 C C . SER B 1 534 ? -8.406 47.938 26.844 1 84.19 534 SER B C 1
ATOM 8359 O O . SER B 1 534 ? -8.164 46.75 27.062 1 84.19 534 SER B O 1
ATOM 8361 N N . ASN B 1 535 ? -9.383 48.281 26.078 1 84.69 535 ASN B N 1
ATOM 8362 C CA . ASN B 1 535 ? -10.227 47.312 25.391 1 84.69 535 ASN B CA 1
ATOM 8363 C C . ASN B 1 535 ? -9.43 46.5 24.375 1 84.69 535 ASN B C 1
ATOM 8365 O O . ASN B 1 535 ? -9.648 45.281 24.25 1 84.69 535 ASN B O 1
ATOM 8369 N N . VAL B 1 536 ? -8.617 47.125 23.672 1 78.12 536 VAL B N 1
ATOM 8370 C CA . VAL B 1 536 ? -7.793 46.438 22.688 1 78.12 536 VAL B CA 1
ATOM 8371 C C . VAL B 1 536 ? -6.84 45.469 23.391 1 78.12 536 VAL B C 1
ATOM 8373 O O . VAL B 1 536 ? -6.594 44.375 22.906 1 78.12 536 VAL B O 1
ATOM 8376 N N . VAL B 1 537 ? -6.266 45.844 24.484 1 81.69 537 VAL B N 1
ATOM 8377 C CA . VAL B 1 537 ? -5.371 45 25.266 1 81.69 537 VAL B CA 1
ATOM 8378 C C . VAL B 1 537 ? -6.117 43.75 25.734 1 81.69 537 VAL B C 1
ATOM 8380 O O . VAL B 1 537 ? -5.57 42.656 25.688 1 81.69 537 VAL B O 1
ATOM 8383 N N . SER B 1 538 ? -7.324 43.969 26.172 1 84.75 538 SER B N 1
ATOM 8384 C CA . SER B 1 538 ? -8.148 42.844 26.547 1 84.75 538 SER B CA 1
ATOM 8385 C C . SER B 1 538 ? -8.367 41.875 25.359 1 84.75 538 SER B C 1
ATOM 8387 O O . SER B 1 538 ? -8.297 40.656 25.516 1 84.75 538 SER B O 1
ATOM 8389 N N . SER B 1 539 ? -8.656 42.469 24.281 1 83 539 SER B N 1
ATOM 8390 C CA . SER B 1 539 ? -8.836 41.688 23.078 1 83 539 SER B CA 1
ATOM 8391 C C . SER B 1 539 ? -7.555 40.938 22.688 1 83 539 SER B C 1
ATOM 8393 O O . SER B 1 539 ? -7.598 39.812 22.25 1 83 539 SER B O 1
ATOM 8395 N N . ASN B 1 540 ? -6.438 41.562 22.781 1 77.56 540 ASN B N 1
ATOM 8396 C CA . ASN B 1 540 ? -5.145 40.938 22.516 1 77.56 540 ASN B CA 1
ATOM 8397 C C . ASN B 1 540 ? -4.883 39.781 23.438 1 77.56 540 ASN B C 1
ATOM 8399 O O . ASN B 1 540 ? -4.344 38.75 23.016 1 77.56 540 ASN B O 1
ATOM 8403 N N . SER B 1 541 ? -5.176 39.938 24.672 1 81.94 541 SER B N 1
ATOM 8404 C CA . SER B 1 541 ? -5.043 38.844 25.625 1 81.94 541 SER B CA 1
ATOM 8405 C C . SER B 1 541 ? -5.895 37.625 25.219 1 81.94 541 SER B C 1
ATOM 8407 O O . SER B 1 541 ? -5.438 36.5 25.266 1 81.94 541 SER B O 1
ATOM 8409 N N . ALA B 1 542 ? -7.121 37.906 24.797 1 82.69 542 ALA B N 1
ATOM 8410 C CA . ALA B 1 542 ? -8.008 36.844 24.328 1 82.69 542 ALA B CA 1
ATOM 8411 C C . ALA B 1 542 ? -7.441 36.156 23.078 1 82.69 542 ALA B C 1
ATOM 8413 O O . ALA B 1 542 ? -7.492 34.938 22.953 1 82.69 542 ALA B O 1
ATOM 8414 N N . THR B 1 543 ? -6.992 36.969 22.172 1 78.5 543 THR B N 1
ATOM 8415 C CA . THR B 1 543 ? -6.391 36.438 20.953 1 78.5 543 THR B CA 1
ATOM 8416 C C . THR B 1 543 ? -5.176 35.562 21.281 1 78.5 543 THR B C 1
ATOM 8418 O O . THR B 1 543 ? -4.938 34.562 20.625 1 78.5 543 THR B O 1
ATOM 8421 N N . ALA B 1 544 ? -4.348 35.969 22.219 1 79.31 544 ALA B N 1
ATOM 8422 C CA . ALA B 1 544 ? -3.205 35.188 22.672 1 79.31 544 ALA B CA 1
ATOM 8423 C C . ALA B 1 544 ? -3.654 33.844 23.188 1 79.31 544 ALA B C 1
ATOM 8425 O O . ALA B 1 544 ? -3.053 32.812 22.859 1 79.31 544 ALA B O 1
ATOM 8426 N N . GLU B 1 545 ? -4.688 33.875 23.984 1 84.19 545 GLU B N 1
ATOM 8427 C CA . GLU B 1 545 ? -5.223 32.625 24.516 1 84.19 545 GLU B CA 1
ATOM 8428 C C . GLU B 1 545 ? -5.723 31.703 23.406 1 84.19 545 GLU B C 1
ATOM 8430 O O . GLU B 1 545 ? -5.457 30.5 23.406 1 84.19 545 GLU B O 1
ATOM 8435 N N . GLU B 1 546 ? -6.434 32.312 22.516 1 81.75 546 GLU B N 1
ATOM 8436 C CA . GLU B 1 546 ? -6.941 31.531 21.391 1 81.75 546 GLU B CA 1
ATOM 8437 C C . GLU B 1 546 ? -5.797 30.984 20.547 1 81.75 546 GLU B C 1
ATOM 8439 O O . GLU B 1 546 ? -5.848 29.828 20.094 1 81.75 546 GLU B O 1
ATOM 8444 N N . SER B 1 547 ? -4.812 31.734 20.203 1 76.12 547 SER B N 1
ATOM 8445 C CA . SER B 1 547 ? -3.65 31.312 19.438 1 76.12 547 SER B CA 1
ATOM 8446 C C . SER B 1 547 ? -2.908 30.172 20.141 1 76.12 547 SER B C 1
ATOM 8448 O O . SER B 1 547 ? -2.439 29.234 19.5 1 76.12 547 SER B O 1
ATOM 8450 N N . SER B 1 548 ? -2.76 30.359 21.438 1 81.94 548 SER B N 1
ATOM 8451 C CA . SER B 1 548 ? -2.146 29.281 22.234 1 81.94 548 SER B CA 1
ATOM 8452 C C . SER B 1 548 ? -2.932 27.984 22.109 1 81.94 548 SER B C 1
ATOM 8454 O O . SER B 1 548 ? -2.344 26.906 21.953 1 81.94 548 SER B O 1
ATOM 8456 N N . ALA B 1 549 ? -4.234 28.094 22.156 1 83.69 549 ALA B N 1
ATOM 8457 C CA . ALA B 1 549 ? -5.09 26.922 22.031 1 83.69 549 ALA B CA 1
ATOM 8458 C C . ALA B 1 549 ? -4.938 26.281 20.656 1 83.69 549 ALA B C 1
ATOM 8460 O O . ALA B 1 549 ? -4.836 25.047 20.562 1 83.69 549 ALA B O 1
ATOM 8461 N N . VAL B 1 550 ? -4.965 27.078 19.656 1 79.75 550 VAL B N 1
ATOM 8462 C CA . VAL B 1 550 ? -4.797 26.578 18.297 1 79.75 550 VAL B CA 1
ATOM 8463 C C . VAL B 1 550 ? -3.428 25.922 18.141 1 79.75 550 VAL B C 1
ATOM 8465 O O . VAL B 1 550 ? -3.301 24.859 17.516 1 79.75 550 VAL B O 1
ATOM 8468 N N . SER B 1 551 ? -2.365 26.531 18.703 1 80.88 551 SER B N 1
ATOM 8469 C CA . SER B 1 551 ? -1.018 25.969 18.672 1 80.88 551 SER B CA 1
ATOM 8470 C C . SER B 1 551 ? -0.979 24.594 19.328 1 80.88 551 SER B C 1
ATOM 8472 O O . SER B 1 551 ? -0.344 23.672 18.812 1 80.88 551 SER B O 1
ATOM 8474 N N . GLN B 1 552 ? -1.621 24.5 20.453 1 84.56 552 GLN B N 1
ATOM 8475 C CA . GLN B 1 552 ? -1.675 23.219 21.141 1 84.56 552 GLN B CA 1
ATOM 8476 C C . GLN B 1 552 ? -2.383 22.172 20.297 1 84.56 552 GLN B C 1
ATOM 8478 O O . GLN B 1 552 ? -1.938 21.016 20.219 1 84.56 552 GLN B O 1
ATOM 8483 N N . GLN B 1 553 ? -3.457 22.547 19.703 1 82.06 553 GLN B N 1
ATOM 8484 C CA . GLN B 1 553 ? -4.203 21.641 18.844 1 82.06 553 GLN B CA 1
ATOM 8485 C C . GLN B 1 553 ? -3.354 21.188 17.656 1 82.06 553 GLN B C 1
ATOM 8487 O O . GLN B 1 553 ? -3.346 20.016 17.297 1 82.06 553 GLN B O 1
ATOM 8492 N N . LEU B 1 554 ? -2.668 22.094 17 1 79.62 554 LEU B N 1
ATOM 8493 C CA . LEU B 1 554 ? -1.802 21.797 15.867 1 79.62 554 LEU B CA 1
ATOM 8494 C C . LEU B 1 554 ? -0.658 20.875 16.281 1 79.62 554 LEU B C 1
ATOM 8496 O O . LEU B 1 554 ? -0.277 19.969 15.539 1 79.62 554 LEU B O 1
ATOM 8500 N N . SER B 1 555 ? -0.105 21.172 17.469 1 84.12 555 SER B N 1
ATOM 8501 C CA . SER B 1 555 ? 0.943 20.312 18 1 84.12 555 SER B CA 1
ATOM 8502 C C . SER B 1 555 ? 0.44 18.891 18.188 1 84.12 555 SER B C 1
ATOM 8504 O O . SER B 1 555 ? 1.144 17.922 17.875 1 84.12 555 SER B O 1
ATOM 8506 N N . GLU B 1 556 ? -0.739 18.75 18.688 1 85.38 556 GLU B N 1
ATOM 8507 C CA . GLU B 1 556 ? -1.345 17.438 18.859 1 85.38 556 GLU B CA 1
ATOM 8508 C C . GLU B 1 556 ? -1.552 16.734 17.531 1 85.38 556 GLU B C 1
ATOM 8510 O O . GLU B 1 556 ? -1.307 15.531 17.406 1 85.38 556 GLU B O 1
ATOM 8515 N N . GLU B 1 557 ? -2.029 17.516 16.625 1 79.75 557 GLU B N 1
ATOM 8516 C CA . GLU B 1 557 ? -2.23 16.953 15.289 1 79.75 557 GLU B CA 1
ATOM 8517 C C . GLU B 1 557 ? -0.91 16.5 14.68 1 79.75 557 GLU B C 1
ATOM 8519 O O . GLU B 1 557 ? -0.845 15.438 14.055 1 79.75 557 GLU B O 1
ATOM 8524 N N . SER B 1 558 ? 0.1 17.297 14.781 1 81.62 558 SER B N 1
ATOM 8525 C CA . SER B 1 558 ? 1.424 16.922 14.297 1 81.62 558 SER B CA 1
ATOM 8526 C C . SER B 1 558 ? 1.924 15.648 14.977 1 81.62 558 SER B C 1
ATOM 8528 O O . SER B 1 558 ? 2.479 14.766 14.32 1 81.62 558 SER B O 1
ATOM 8530 N N . SER B 1 559 ? 1.752 15.578 16.234 1 84.81 559 SER B N 1
ATOM 8531 C CA . SER B 1 559 ? 2.146 14.391 16.984 1 84.81 559 SER B CA 1
ATOM 8532 C C . SER B 1 559 ? 1.404 13.156 16.5 1 84.81 559 SER B C 1
ATOM 8534 O O . SER B 1 559 ? 2 12.086 16.359 1 84.81 559 SER B O 1
ATOM 8536 N N . MET B 1 560 ? 0.188 13.297 16.266 1 82.75 560 MET B N 1
ATOM 8537 C CA . MET B 1 560 ? -0.621 12.188 15.766 1 82.75 560 MET B CA 1
ATOM 8538 C C . MET B 1 560 ? -0.128 11.727 14.391 1 82.75 560 MET B C 1
ATOM 8540 O O . MET B 1 560 ? -0.02 10.523 14.141 1 82.75 560 MET B O 1
ATOM 8544 N N . LEU B 1 561 ? 0.116 12.664 13.508 1 81.19 561 LEU B N 1
ATOM 8545 C CA . LEU B 1 561 ? 0.646 12.336 12.195 1 81.19 561 LEU B CA 1
ATOM 8546 C C . LEU B 1 561 ? 1.99 11.625 12.305 1 81.19 561 LEU B C 1
ATOM 8548 O O . LEU B 1 561 ? 2.234 10.633 11.617 1 81.19 561 LEU B O 1
ATOM 8552 N N . ASN B 1 562 ? 2.818 12.164 13.195 1 84.69 562 ASN B N 1
ATOM 8553 C CA . ASN B 1 562 ? 4.117 11.539 13.414 1 84.69 562 ASN B CA 1
ATOM 8554 C C . ASN B 1 562 ? 3.971 10.109 13.945 1 84.69 562 ASN B C 1
ATOM 8556 O O . ASN B 1 562 ? 4.688 9.211 13.516 1 84.69 562 ASN B O 1
ATOM 8560 N N . ASP B 1 563 ? 3.072 9.914 14.844 1 85.19 563 ASP B N 1
ATOM 8561 C CA . ASP B 1 563 ? 2.809 8.586 15.383 1 85.19 563 ASP B CA 1
ATOM 8562 C C . ASP B 1 563 ? 2.359 7.621 14.289 1 85.19 563 ASP B C 1
ATOM 8564 O O . ASP B 1 563 ? 2.762 6.457 14.273 1 85.19 563 ASP B O 1
ATOM 8568 N N . LEU B 1 564 ? 1.539 8.133 13.445 1 78.31 564 LEU B N 1
ATOM 8569 C CA . LEU B 1 564 ? 1.051 7.328 12.328 1 78.31 564 LEU B CA 1
ATOM 8570 C C . LEU B 1 564 ? 2.193 6.945 11.398 1 78.31 564 LEU B C 1
ATOM 8572 O O . LEU B 1 564 ? 2.285 5.797 10.961 1 78.31 564 LEU B O 1
ATOM 8576 N N . ILE B 1 565 ? 3.07 7.906 11.141 1 81.62 565 ILE B N 1
ATOM 8577 C CA . ILE B 1 565 ? 4.16 7.699 10.195 1 81.62 565 ILE B CA 1
ATOM 8578 C C . ILE B 1 565 ? 5.238 6.828 10.828 1 81.62 565 ILE B C 1
ATOM 8580 O O . ILE B 1 565 ? 5.875 6.02 10.148 1 81.62 565 ILE B O 1
ATOM 8584 N N . ASP B 1 566 ? 5.461 6.953 12.086 1 86.19 566 ASP B N 1
ATOM 8585 C CA . ASP B 1 566 ? 6.496 6.207 12.797 1 86.19 566 ASP B CA 1
ATOM 8586 C C . ASP B 1 566 ? 6.227 4.707 12.75 1 86.19 566 ASP B C 1
ATOM 8588 O O . ASP B 1 566 ? 7.137 3.896 12.945 1 86.19 566 ASP B O 1
ATOM 8592 N N . LYS B 1 567 ? 5.043 4.328 12.438 1 83.44 567 LYS B N 1
ATOM 8593 C CA . LYS B 1 567 ? 4.68 2.92 12.32 1 83.44 567 LYS B CA 1
ATOM 8594 C C . LYS B 1 567 ? 5.164 2.338 10.992 1 83.44 567 LYS B C 1
ATOM 8596 O O . LYS B 1 567 ? 5.172 1.119 10.812 1 83.44 567 LYS B O 1
ATOM 8601 N N . PHE B 1 568 ? 5.57 3.289 10.102 1 85.44 568 PHE B N 1
ATOM 8602 C CA . PHE B 1 568 ? 5.953 2.844 8.766 1 85.44 568 PHE B CA 1
ATOM 8603 C C . PHE B 1 568 ? 7.461 2.971 8.57 1 85.44 568 PHE B C 1
ATOM 8605 O O . PHE B 1 568 ? 8.078 3.924 9.047 1 85.44 568 PHE B O 1
ATOM 8612 N N . LYS B 1 569 ? 8.133 2.051 8.07 1 89.88 569 LYS B N 1
ATOM 8613 C CA . LYS B 1 569 ? 9.516 2.104 7.594 1 89.88 569 LYS B CA 1
ATOM 8614 C C . LYS B 1 569 ? 9.562 2.377 6.09 1 89.88 569 LYS B C 1
ATOM 8616 O O . LYS B 1 569 ? 9.039 1.597 5.293 1 89.88 569 LYS B O 1
ATOM 8621 N N . VAL B 1 570 ? 10.094 3.516 5.605 1 87.56 570 VAL B N 1
ATOM 8622 C CA . VAL B 1 570 ? 10.07 3.916 4.203 1 87.56 570 VAL B CA 1
ATOM 8623 C C . VAL B 1 570 ? 11.484 3.867 3.625 1 87.56 570 VAL B C 1
ATOM 8625 O O . VAL B 1 570 ? 12.461 3.799 4.367 1 87.56 570 VAL B O 1
ATOM 8628 N N . LYS B 1 571 ? 11.508 4 2.201 1 80.94 571 LYS B N 1
ATOM 8629 C CA . LYS B 1 571 ? 12.773 4.051 1.476 1 80.94 571 LYS B CA 1
ATOM 8630 C C . LYS B 1 571 ? 13.492 5.375 1.714 1 80.94 571 LYS B C 1
ATOM 8632 O O . LYS B 1 571 ? 12.867 6.438 1.709 1 80.94 571 LYS B O 1
ATOM 8637 N N . ASN B 1 572 ? 14.719 5.234 2.066 1 66.81 572 ASN B N 1
ATOM 8638 C CA . ASN B 1 572 ? 15.578 6.391 2.307 1 66.81 572 ASN B CA 1
ATOM 8639 C C . ASN B 1 572 ? 15.125 7.184 3.529 1 66.81 572 ASN B C 1
ATOM 8641 O O . ASN B 1 572 ? 15.359 8.391 3.613 1 66.81 572 ASN B O 1
ATOM 8645 N N . GLY B 1 573 ? 14.273 6.645 4.25 1 55.22 573 GLY B N 1
ATOM 8646 C CA . GLY B 1 573 ? 13.906 7.355 5.465 1 55.22 573 GLY B CA 1
ATOM 8647 C C . GLY B 1 573 ? 14.703 6.914 6.676 1 55.22 573 GLY B C 1
ATOM 8648 O O . GLY B 1 573 ? 15.297 5.828 6.68 1 55.22 573 GLY B O 1
#

Radius of gyration: 102.7 Å; Cα contacts (8 Å, |Δi|>4): 1449; chains: 2; bounding box: 42×320×166 Å

Organism: Butyrivibrio fibrisolvens (NCBI:txid831)